Protein 7DMB (pdb70)

Structure (mmCIF, N/CA/C/O backbone):
data_7DMB
#
_entry.id   7DMB
#
_cell.length_a   41.810
_cell.length_b   60.594
_cell.length_c   71.146
_cell.angle_alpha   87.786
_cell.angle_beta   88.340
_cell.angle_gamma   89.742
#
_symmetry.space_group_name_H-M   'P 1'
#
loop_
_entity.id
_entity.type
_entity.pdbx_description
1 polymer 'Putative methyltransferase'
2 non-polymer S-ADENOSYL-L-HOMOCYSTEINE
3 water water
#
loop_
_atom_site.group_PDB
_atom_site.id
_atom_site.type_symbol
_atom_site.label_atom_id
_atom_site.label_alt_id
_atom_site.label_comp_id
_atom_site.label_asym_id
_atom_site.label_entity_id
_atom_site.label_seq_id
_atom_site.pdbx_PDB_ins_code
_atom_site.Cartn_x
_atom_site.Cartn_y
_atom_site.Cartn_z
_atom_site.occupancy
_atom_site.B_iso_or_equiv
_atom_site.auth_seq_id
_atom_site.auth_comp_id
_atom_site.auth_asym_id
_atom_site.auth_atom_id
_atom_site.pdbx_PDB_model_num
ATOM 1 N N . LEU A 1 26 ? -17.52300 -25.87600 35.69800 1.000 25.45000 6 LEU A N 1
ATOM 2 C CA . LEU A 1 26 ? -17.27400 -27.12200 34.96700 1.000 33.79000 6 LEU A CA 1
ATOM 3 C C . LEU A 1 26 ? -16.95900 -28.34500 35.87100 1.000 30.41000 6 LEU A C 1
ATOM 4 O O . LEU A 1 26 ? -16.48000 -29.38000 35.38500 1.000 22.77000 6 LEU A O 1
ATOM 9 N N . SER A 1 27 ? -17.24600 -28.23700 37.17600 1.000 31.41000 7 SER A N 1
ATOM 10 C CA . SER A 1 27 ? -16.72600 -29.22700 38.12000 1.000 31.48000 7 SER A CA 1
ATOM 11 C C . SER A 1 27 ? -17.45100 -30.57500 38.05600 1.000 28.18000 7 SER A C 1
ATOM 12 O O . SER A 1 27 ? -16.91200 -31.57800 38.54000 1.000 26.29000 7 SER A O 1
ATOM 15 N N . ASN A 1 28 ? -18.62900 -30.65100 37.45200 1.000 26.94000 8 ASN A N 1
ATOM 16 C CA . ASN A 1 28 ? -19.24500 -31.96900 37.34100 1.000 25.97000 8 ASN A CA 1
ATOM 17 C C . ASN A 1 28 ? -18.78900 -32.74600 36.11200 1.000 25.75000 8 ASN A C 1
ATOM 18 O O . ASN A 1 28 ? -19.20000 -33.90000 35.94500 1.000 25.09000 8 ASN A O 1
ATOM 23 N N . TRP A 1 29 ? -17.93800 -32.17100 35.26500 1.000 21.66000 9 TRP A N 1
ATOM 24 C CA . TRP A 1 29 ? -17.57400 -32.78700 33.99400 1.000 18.95000 9 TRP A CA 1
ATOM 25 C C . TRP A 1 29 ? -16.07500 -32.98900 33.89000 1.000 19.43000 9 TRP A C 1
ATOM 26 O O . TRP A 1 29 ? -15.46400 -32.78400 32.83300 1.000 13.11000 9 TRP A O 1
ATOM 37 N N . GLN A 1 30 ? -15.46300 -33.41400 34.98900 1.000 19.42000 10 GLN A N 1
ATOM 38 C CA . GLN A 1 30 ? -14.01400 -33.47600 35.07000 1.000 19.59000 10 GLN A CA 1
ATOM 39 C C . GLN A 1 30 ? -13.45000 -34.88500 34.88700 1.000 18.52000 10 GLN A C 1
ATOM 40 O O . GLN A 1 30 ? -12.24000 -35.06500 35.02800 1.000 19.98000 10 GLN A O 1
ATOM 46 N N . THR A 1 31 ? -14.28300 -35.88700 34.58500 1.000 18.19000 11 THR A N 1
ATOM 47 C CA . THR A 1 31 ? -13.78700 -37.24800 34.39500 1.000 20.22000 11 THR A CA 1
ATOM 48 C C . THR A 1 31 ? -14.47800 -37.92700 33.21600 1.000 19.65000 11 THR A C 1
ATOM 49 O O . THR A 1 31 ? -15.62300 -37.61500 32.87500 1.000 17.60000 11 THR A O 1
ATOM 53 N N . VAL A 1 32 ? -13.77500 -38.88700 32.61500 1.000 19.46000 12 VAL A N 1
ATOM 54 C CA . VAL A 1 32 ? -14.29000 -39.68600 31.50500 1.000 15.35000 12 VAL A CA 1
ATOM 55 C C . VAL A 1 32 ? -14.39300 -41.13100 31.96900 1.000 17.85000 12 VAL A C 1
ATOM 56 O O . VAL A 1 32 ? -13.40300 -41.70200 32.44100 1.000 18.95000 12 VAL A O 1
ATOM 60 N N . ASP A 1 33 ? -15.58200 -41.72600 31.82600 1.000 15.61000 13 ASP A N 1
ATOM 61 C CA . ASP A 1 33 ? -15.80700 -43.14300 32.14800 1.000 21.64000 13 ASP A CA 1
ATOM 62 C C . ASP A 1 33 ? -16.55700 -43.80100 30.98800 1.000 16.65000 13 ASP A C 1
ATOM 63 O O . ASP A 1 33 ? -17.79200 -43.77200 30.93000 1.000 20.45000 13 ASP A O 1
ATOM 68 N N . LEU A 1 34 ? -15.80100 -44.39900 30.06400 1.000 17.42000 14 LEU A N 1
ATOM 69 C CA . LEU A 1 34 ? -16.39100 -44.89000 28.82100 1.000 17.04000 14 LEU A CA 1
ATOM 70 C C . LEU A 1 34 ? -17.37800 -46.03100 29.05100 1.000 18.36000 14 LEU A C 1
ATOM 71 O O . LEU A 1 34 ? -18.37000 -46.13900 28.32000 1.000 17.32000 14 LEU A O 1
ATOM 76 N N . GLN A 1 35 ? -17.12900 -46.88600 30.04600 1.000 22.04000 15 GLN A N 1
ATOM 77 C CA . GLN A 1 35 ? -18.04400 -47.98000 30.40300 1.000 23.79000 15 GLN A CA 1
ATOM 78 C C . GLN A 1 35 ? -18.34300 -48.90300 29.21300 1.000 20.39000 15 GLN A C 1
ATOM 79 O O . GLN A 1 35 ? -19.47800 -49.33300 29.00700 1.000 18.76000 15 GLN A O 1
ATOM 85 N N . TRP A 1 36 ? -17.31800 -49.20200 28.41500 1.000 22.79000 16 TRP A N 1
ATOM 86 C CA . TRP A 1 36 ? -17.45000 -50.12300 27.28500 1.000 22.92000 16 TRP A CA 1
ATOM 87 C C . TRP A 1 36 ? -16.96700 -51.53400 27.60200 1.000 24.54000 16 TRP A C 1
ATOM 88 O O . TRP A 1 36 ? -17.26600 -52.46800 26.85000 1.000 20.39000 16 TRP A O 1
ATOM 99 N N . THR A 1 37 ? -16.20400 -51.69400 28.66900 1.000 28.68000 17 THR A N 1
ATOM 100 C CA . THR A 1 37 ? -15.69500 -52.96800 29.14500 1.000 30.90000 17 THR A CA 1
ATOM 101 C C . THR A 1 37 ? -15.83500 -52.95200 30.65600 1.000 36.76000 17 THR A C 1
ATOM 102 O O . THR A 1 37 ? -15.99600 -51.88200 31.25400 1.000 34.14000 17 THR A O 1
ATOM 106 N N . PRO A 1 38 ? -15.78600 -54.11500 31.30800 1.000 39.22000 18 PRO A N 1
ATOM 107 C CA . PRO A 1 38 ? -15.74000 -54.10300 32.77700 1.000 39.23000 18 PRO A CA 1
ATOM 108 C C . PRO A 1 38 ? -14.50000 -53.40400 33.31500 1.000 40.72000 18 PRO A C 1
ATOM 109 O O . PRO A 1 38 ? -14.48900 -53.00900 34.48800 1.000 38.38000 18 PRO A O 1
ATOM 113 N N . ASP A 1 39 ? -13.47400 -53.20900 32.47300 1.000 41.49000 19 ASP A N 1
ATOM 114 C CA . ASP A 1 39 ? -12.22200 -52.53900 32.82100 1.000 47.97000 19 ASP A CA 1
ATOM 115 C C . ASP A 1 39 ? -12.40400 -51.10800 33.32200 1.000 47.30000 19 ASP A C 1
ATOM 116 O O . ASP A 1 39 ? -11.43300 -50.52400 33.82200 1.000 50.10000 19 ASP A O 1
ATOM 121 N N . SER A 1 40 ? -13.59300 -50.52100 33.19100 1.000 44.74000 20 SER A N 1
ATOM 122 C CA . SER A 1 40 ? -13.69800 -49.06500 33.12700 1.000 39.44000 20 SER A CA 1
ATOM 123 C C . SER A 1 40 ? -13.47800 -48.41600 34.48800 1.000 38.64000 20 SER A C 1
ATOM 124 O O . SER A 1 40 ? -14.20300 -48.69300 35.45200 1.000 41.52000 20 SER A O 1
ATOM 127 N N . THR A 1 41 ? -12.50100 -47.51500 34.53800 1.000 39.86000 21 THR A N 1
ATOM 128 C CA . THR A 1 41 ? -12.25700 -46.62300 35.65400 1.000 38.54000 21 THR A CA 1
ATOM 129 C C . THR A 1 41 ? -12.31500 -45.18200 35.15600 1.000 35.26000 21 THR A C 1
ATOM 130 O O . THR A 1 41 ? -11.74200 -44.87300 34.09900 1.000 32.87000 21 THR A O 1
ATOM 134 N N . PRO A 1 42 ? -12.99600 -44.28000 35.86000 1.000 27.18000 22 PRO A N 1
ATOM 135 C CA . PRO A 1 42 ? -13.01300 -42.87900 35.42400 1.000 28.33000 22 PRO A CA 1
ATOM 136 C C . PRO A 1 42 ? -11.60900 -42.29800 35.36700 1.000 31.20000 22 PRO A C 1
ATOM 137 O O . PRO A 1 42 ? -10.77700 -42.53500 36.24600 1.000 32.82000 22 PRO A O 1
ATOM 141 N N . THR A 1 43 ? -11.34700 -41.54900 34.30000 1.000 25.44000 23 THR A N 1
ATOM 142 C CA . THR A 1 43 ? -10.07400 -40.89800 34.08500 1.000 25.85000 23 THR A CA 1
ATOM 143 C C . THR A 1 43 ? -10.28500 -39.39000 34.13100 1.000 22.25000 23 THR A C 1
ATOM 144 O O . THR A 1 43 ? -11.27000 -38.89700 33.56700 1.000 22.63000 23 THR A O 1
ATOM 148 N N . PRO A 1 44 ? -9.42900 -38.63300 34.81600 1.000 22.90000 24 PRO A N 1
ATOM 149 C CA . PRO A 1 44 ? -9.58100 -37.16800 34.81700 1.000 21.23000 24 PRO A CA 1
ATOM 150 C C . PRO A 1 44 ? -9.52900 -36.60700 33.40300 1.000 23.35000 24 PRO A C 1
ATOM 151 O O . PRO A 1 44 ? -8.65800 -36.96000 32.60400 1.000 19.90000 24 PRO A O 1
ATOM 155 N N . VAL A 1 45 ? -10.47900 -35.72600 33.09200 1.000 20.51000 25 VAL A N 1
ATOM 156 C CA . VAL A 1 45 ? -10.54500 -35.18300 31.74100 1.000 19.28000 25 VAL A CA 1
ATOM 157 C C . VAL A 1 45 ? -9.25200 -34.46400 31.38000 1.000 24.42000 25 VAL A C 1
ATOM 158 O O . VAL A 1 45 ? -8.84800 -34.44400 30.20600 1.000 22.15000 25 VAL A O 1
ATOM 162 N N . SER A 1 46 ? -8.55400 -33.91400 32.38300 1.000 21.89000 26 SER A N 1
ATOM 163 C CA . SER A 1 46 ? -7.32900 -33.16000 32.13400 1.000 23.12000 26 SER A CA 1
ATOM 164 C C . SER A 1 46 ? -6.24400 -34.00600 31.48000 1.000 25.61000 26 SER A C 1
ATOM 165 O O . SER A 1 46 ? -5.33300 -33.45200 30.84900 1.000 22.65000 26 SER A O 1
ATOM 168 N N . GLN A 1 47 ? -6.31500 -35.32600 31.61100 1.000 21.40000 27 GLN A N 1
ATOM 169 C CA . GLN A 1 47 ? -5.38000 -36.19500 30.91500 1.000 23.03000 27 GLN A CA 1
ATOM 170 C C . GLN A 1 47 ? -5.81800 -36.51600 29.49100 1.000 22.88000 27 GLN A C 1
ATOM 171 O O . GLN A 1 47 ? -5.02400 -37.08100 28.73100 1.000 21.78000 27 GLN A O 1
ATOM 177 N N . LEU A 1 48 ? -7.04400 -36.16700 29.11100 1.000 20.84000 28 LEU A N 1
ATOM 178 C CA . LEU A 1 48 ? -7.62300 -36.62500 27.85400 1.000 21.64000 28 LEU A CA 1
ATOM 179 C C . LEU A 1 48 ? -7.97800 -35.50400 26.88900 1.000 20.50000 28 LEU A C 1
ATOM 180 O O . LEU A 1 48 ? -7.82100 -35.68000 25.67800 1.000 18.93000 28 LEU A O 1
ATOM 185 N N . LEU A 1 49 ? -8.49100 -34.37700 27.39200 1.000 16.63000 29 LEU A N 1
ATOM 186 C CA . LEU A 1 49 ? -8.81500 -33.19200 26.59900 1.000 18.75000 29 LEU A CA 1
ATOM 187 C C . LEU A 1 49 ? -8.22400 -31.99600 27.34000 1.000 15.03000 29 LEU A C 1
ATOM 188 O O . LEU A 1 49 ? -8.69000 -31.66000 28.43200 1.000 15.26000 29 LEU A O 1
ATOM 193 N N . HIS A 1 50 ? -7.18500 -31.37600 26.78900 1.000 14.66000 30 HIS A N 1
ATOM 194 C CA . HIS A 1 50 ? -6.55500 -30.24900 27.46600 1.000 19.72000 30 HIS A CA 1
ATOM 195 C C . HIS A 1 50 ? -5.95200 -29.31700 26.42700 1.000 17.36000 30 HIS A C 1
ATOM 196 O O . HIS A 1 50 ? -5.84200 -29.67200 25.24500 1.000 15.59000 30 HIS A O 1
ATOM 203 N N . PRO A 1 51 ? -5.56200 -28.10500 26.83000 1.000 19.16000 31 PRO A N 1
ATOM 204 C CA . PRO A 1 51 ? -4.85300 -27.22200 25.89400 1.000 18.48000 31 PRO A CA 1
ATOM 205 C C . PRO A 1 51 ? -3.49500 -27.79700 25.52100 1.000 16.55000 31 PRO A C 1
ATOM 206 O O . PRO A 1 51 ? -2.84800 -28.49100 26.31100 1.000 19.89000 31 PRO A O 1
ATOM 210 N N . THR A 1 52 ? -3.06700 -27.51300 24.29000 1.000 13.48000 32 THR A N 1
ATOM 211 C CA . THR A 1 52 ? -1.73300 -27.91700 23.87600 1.000 16.28000 32 THR A CA 1
ATOM 212 C C . THR A 1 52 ? -0.65300 -26.94900 24.34900 1.000 21.00000 32 THR A C 1
ATOM 213 O O . THR A 1 52 ? 0.50900 -27.35200 24.46700 1.000 18.72000 32 THR A O 1
ATOM 217 N N . ARG A 1 53 ? -1.00700 -25.70000 24.65200 1.000 20.54000 33 ARG A N 1
ATOM 218 C CA . ARG A 1 53 ? -0.01400 -24.68600 24.99500 1.000 20.17000 33 ARG A CA 1
ATOM 219 C C . ARG A 1 53 ? -0.72500 -23.46800 25.57700 1.000 24.31000 33 ARG A C 1
ATOM 220 O O . ARG A 1 53 ? -1.95500 -23.34000 25.50100 1.000 21.71000 33 ARG A O 1
ATOM 228 N N . GLU A 1 54 ? 0.07100 -22.58600 26.18900 1.000 24.98000 34 GLU A N 1
ATOM 229 C CA . GLU A 1 54 ? -0.40000 -21.25200 26.54200 1.000 25.85000 34 GLU A CA 1
ATOM 230 C C . GLU A 1 54 ? -0.56000 -20.44700 25.26300 1.000 21.85000 34 GLU A C 1
ATOM 231 O O . GLU A 1 54 ? 0.30800 -20.47600 24.39200 1.000 25.05000 34 GLU A O 1
ATOM 237 N N . SER A 1 55 ? -1.67600 -19.74700 25.12500 1.000 19.86000 35 SER A N 1
ATOM 238 C CA . SER A 1 55 ? -2.00100 -19.16100 23.83200 1.000 20.44000 35 SER A CA 1
ATOM 239 C C . SER A 1 55 ? -2.38500 -17.68800 23.90800 1.000 18.87000 35 SER A C 1
ATOM 240 O O . SER A 1 55 ? -2.86600 -17.14100 22.91200 1.000 18.77000 35 SER A O 1
ATOM 243 N N . GLN A 1 56 ? -2.17500 -17.03400 25.05100 1.000 18.72000 36 GLN A N 1
ATOM 244 C CA . GLN A 1 56 ? -2.59000 -15.64500 25.20200 1.000 26.29000 36 GLN A CA 1
ATOM 245 C C . GLN A 1 56 ? -1.86400 -14.71300 24.23600 1.000 19.58000 36 GLN A C 1
ATOM 246 O O . GLN A 1 56 ? -2.45600 -13.73900 23.76600 1.000 17.27000 36 GLN A O 1
ATOM 252 N N . SER A 1 57 ? -0.59900 -14.99100 23.92100 1.000 19.01000 37 SER A N 1
ATOM 253 C CA . SER A 1 57 ? 0.13200 -14.13400 22.99300 1.000 22.74000 37 SER A CA 1
ATOM 254 C C . SER A 1 57 ? -0.48300 -14.17200 21.59900 1.000 21.26000 37 SER A C 1
ATOM 255 O O . SER A 1 57 ? -0.76700 -13.12300 21.00900 1.000 15.29000 37 SER A O 1
ATOM 258 N N . GLU A 1 58 ? -0.67400 -15.37200 21.04000 1.000 17.67000 38 GLU A N 1
ATOM 259 C CA . GLU A 1 58 ? -1.21200 -15.44500 19.68400 1.000 18.15000 38 GLU A CA 1
ATOM 260 C C . GLU A 1 58 ? -2.65300 -14.95100 19.62800 1.000 16.17000 38 GLU A C 1
ATOM 261 O O . GLU A 1 58 ? -3.05400 -14.35500 18.62300 1.000 15.86000 38 GLU A O 1
ATOM 267 N N . GLN A 1 59 ? -3.43000 -15.17500 20.70000 1.000 14.31000 39 GLN A N 1
ATOM 268 C CA . GLN A 1 59 ? -4.80800 -14.68000 20.77700 1.000 18.23000 39 GLN A CA 1
ATOM 269 C C . GLN A 1 59 ? -4.86300 -13.15800 20.78700 1.000 13.31000 39 GLN A C 1
ATOM 270 O O . GLN A 1 59 ? -5.79300 -12.56100 20.23100 1.000 15.61000 39 GLN A O 1
ATOM 276 N N . GLU A 1 60 ? -3.91800 -12.51700 21.46900 1.000 16.31000 40 GLU A N 1
ATOM 277 C CA . GLU A 1 60 ? -3.84200 -11.05700 21.46200 1.000 16.08000 40 GLU A CA 1
ATOM 278 C C . GLU A 1 60 ? -3.27300 -10.52800 20.15700 1.000 14.69000 40 GLU A C 1
ATOM 279 O O . GLU A 1 60 ? -3.63100 -9.42300 19.73400 1.000 12.81000 40 GLU A O 1
ATOM 285 N N . MET A 1 61 ? -2.38700 -11.29200 19.51000 1.000 13.58000 41 MET A N 1
ATOM 286 C CA . MET A 1 61 ? -1.96600 -10.93100 18.16100 1.000 14.42000 41 MET A CA 1
ATOM 287 C C . MET A 1 61 ? -3.15200 -10.96700 17.20400 1.000 17.47000 41 MET A C 1
ATOM 288 O O . MET A 1 61 ? -3.32000 -10.06400 16.37500 1.000 15.82000 41 MET A O 1
ATOM 293 N N . ILE A 1 62 ? -3.98700 -12.01100 17.32100 1.000 18.46000 42 ILE A N 1
ATOM 294 C CA . ILE A 1 62 ? -5.18200 -12.15100 16.48900 1.000 12.79000 42 ILE A CA 1
ATOM 295 C C . ILE A 1 62 ? -6.14600 -11.00300 16.75500 1.000 12.77000 42 ILE A C 1
ATOM 296 O O . ILE A 1 62 ? -6.63300 -10.34200 15.83100 1.000 10.40000 42 ILE A O 1
ATOM 301 N N . ALA A 1 63 ? -6.45500 -10.76900 18.02800 1.000 12.86000 43 ALA A N 1
ATOM 302 C CA . ALA A 1 63 ? -7.40900 -9.72900 18.36400 1.000 12.90000 43 ALA A CA 1
ATOM 303 C C . ALA A 1 63 ? -6.93900 -8.39000 17.82200 1.000 14.84000 43 ALA A C 1
ATOM 304 O O . ALA A 1 63 ? -7.70900 -7.65200 17.19400 1.000 12.93000 43 ALA A O 1
ATOM 306 N N . ARG A 1 64 ? -5.65500 -8.08100 18.04300 1.000 13.70000 44 ARG A N 1
ATOM 307 C CA . ARG A 1 64 ? -5.05200 -6.85800 17.53200 1.000 16.43000 44 ARG A CA 1
ATOM 308 C C . ARG A 1 64 ? -5.27400 -6.71500 16.03500 1.000 14.97000 44 ARG A C 1
ATOM 309 O O . ARG A 1 64 ? -5.60700 -5.62400 15.54700 1.000 10.80000 44 ARG A O 1
ATOM 317 N N . MET A 1 65 ? -5.12500 -7.81800 15.29800 1.000 10.81000 45 MET A N 1
ATOM 318 C CA . MET A 1 65 ? -5.20900 -7.75700 13.84600 1.000 14.17000 45 MET A CA 1
ATOM 319 C C . MET A 1 65 ? -6.63600 -7.52600 13.37900 1.000 15.74000 45 MET A C 1
ATOM 320 O O . MET A 1 65 ? -6.88100 -6.66500 12.52400 1.000 11.40000 45 MET A O 1
ATOM 325 N N . TRP A 1 66 ? -7.59300 -8.32000 13.88900 1.000 15.81000 46 TRP A N 1
ATOM 326 C CA . TRP A 1 66 ? -8.95400 -8.14000 13.39800 1.000 12.97000 46 TRP A CA 1
ATOM 327 C C . TRP A 1 66 ? -9.53100 -6.82000 13.87700 1.000 10.95000 46 TRP A C 1
ATOM 328 O O . TRP A 1 66 ? -10.37600 -6.24800 13.19000 1.000 11.15000 46 TRP A O 1
ATOM 339 N N . VAL A 1 67 ? -9.06300 -6.29500 15.01400 1.000 13.44000 47 VAL A N 1
ATOM 340 C CA . VAL A 1 67 ? -9.49300 -4.95700 15.42500 1.000 9.13000 47 VAL A CA 1
ATOM 341 C C . VAL A 1 67 ? -8.97200 -3.90300 14.44500 1.000 12.35000 47 VAL A C 1
ATOM 342 O O . VAL A 1 67 ? -9.68600 -2.96000 14.08100 1.000 12.56000 47 VAL A O 1
ATOM 346 N N . LEU A 1 68 ? -7.71700 -4.03800 14.01700 1.000 11.62000 48 LEU A N 1
ATOM 347 C CA . LEU A 1 68 ? -7.16100 -3.11100 13.03400 1.000 16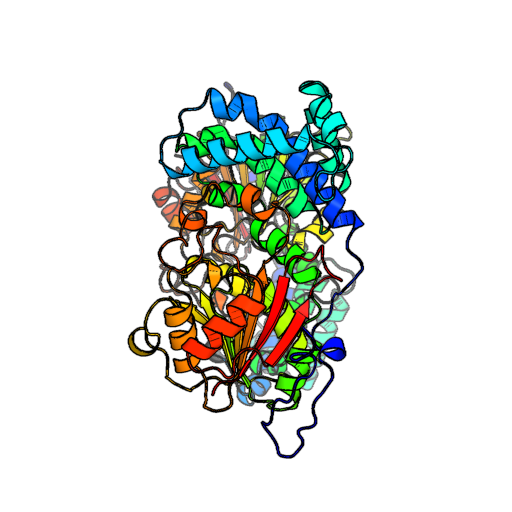.18000 48 LEU A CA 1
ATOM 348 C C . LEU A 1 68 ? -7.93900 -3.15700 11.71900 1.000 13.55000 48 LEU A C 1
ATOM 349 O O . LEU A 1 68 ? -8.32100 -2.11000 11.17600 1.000 10.26000 48 LEU A O 1
ATOM 354 N N . CYS A 1 69 ? -8.15500 -4.36000 11.17000 1.000 8.97000 49 CYS A N 1
ATOM 355 C CA . CYS A 1 69 ? -8.98400 -4.47500 9.96800 1.000 14.92000 49 CYS A CA 1
ATOM 356 C C . CYS A 1 69 ? -10.38000 -3.89400 10.17700 1.000 15.17000 49 CYS A C 1
ATOM 357 O O . CYS A 1 69 ? -10.92200 -3.25300 9.26900 1.000 12.41000 49 CYS A O 1
ATOM 360 N N . ALA A 1 70 ? -11.00000 -4.16500 11.33700 1.000 11.19000 50 ALA A N 1
ATOM 361 C CA . ALA A 1 70 ? -12.36200 -3.69900 11.57300 1.000 12.36000 50 ALA A CA 1
ATOM 362 C C . ALA A 1 70 ? -12.42100 -2.17500 11.58200 1.000 9.62000 50 ALA A C 1
ATOM 363 O O . ALA A 1 70 ? -13.34300 -1.58400 11.01500 1.000 8.25000 50 ALA A O 1
ATOM 365 N N . ILE A 1 71 ? -11.43600 -1.52700 12.21100 1.000 11.11000 51 ILE A N 1
ATOM 366 C CA . ILE A 1 71 ? -11.32300 -0.06600 12.16000 1.000 12.51000 51 ILE A CA 1
ATOM 367 C C . ILE A 1 71 ? -11.17700 0.40200 10.71900 1.000 13.67000 51 ILE A C 1
ATOM 368 O O . ILE A 1 71 ? -11.84800 1.34100 10.27400 1.000 12.57000 51 ILE A O 1
ATOM 373 N N . GLN A 1 72 ? -10.30100 -0.27000 9.96500 1.000 14.20000 52 GLN A N 1
ATOM 374 C CA . GLN A 1 72 ? -10.02800 0.08800 8.58200 1.000 15.93000 52 GLN A CA 1
ATOM 375 C C . GLN A 1 72 ? -11.23000 -0.12700 7.68400 1.000 16.74000 52 GLN A C 1
ATOM 376 O O . GLN A 1 72 ? -11.26600 0.42800 6.58700 1.000 18.83000 52 GLN A O 1
ATOM 382 N N . MET A 1 73 ? -12.20700 -0.93000 8.12000 1.000 17.88000 53 MET A N 1
ATOM 383 C CA . MET A 1 73 ? -13.37900 -1.22600 7.30700 1.000 15.02000 53 MET A CA 1
ATOM 384 C C . MET A 1 73 ? -14.49500 -0.20000 7.43700 1.000 14.43000 53 MET A C 1
ATOM 385 O O . MET A 1 73 ? -15.40800 -0.19600 6.60300 1.000 17.08000 53 MET A O 1
ATOM 390 N N . GLN A 1 74 ? -14.44700 0.65800 8.45200 1.000 13.29000 54 GLN A N 1
ATOM 391 C CA . GLN A 1 74 ? -15.60500 1.48500 8.78700 1.000 21.71000 54 GLN A CA 1
ATOM 392 C C . GLN A 1 74 ? -16.01200 2.37600 7.61900 1.000 16.57000 54 GLN A C 1
ATOM 393 O O . GLN A 1 74 ? -17.16600 2.35400 7.17700 1.000 17.61000 54 GLN A O 1
ATOM 399 N N . GLU A 1 75 ? -15.07500 3.17000 7.10000 1.000 17.52000 55 GLU A N 1
ATOM 400 C CA . GLU A 1 75 ? -15.43900 4.09300 6.03100 1.000 19.77000 55 GLU A CA 1
ATOM 401 C C . GLU A 1 75 ? -15.79500 3.33700 4.76000 1.000 23.78000 55 GLU A C 1
ATOM 402 O O . GLU A 1 75 ? -16.69900 3.74700 4.02000 1.000 23.07000 55 GLU A O 1
ATOM 408 N N . LYS A 1 76 ? -15.12300 2.21200 4.52100 1.000 18.16000 56 LYS A N 1
ATOM 409 C CA . LYS A 1 76 ? -15.42500 1.38900 3.36000 1.000 23.57000 56 LYS A CA 1
ATOM 410 C C . LYS A 1 76 ? -16.84300 0.82800 3.44600 1.000 22.17000 56 LYS A C 1
ATOM 411 O O . LYS A 1 76 ? -17.61100 0.88600 2.47500 1.000 23.55000 56 LYS A O 1
ATOM 417 N N . LEU A 1 77 ? -17.21500 0.31100 4.61600 1.000 20.64000 57 LEU A N 1
ATOM 418 C CA . LEU A 1 77 ? -18.53400 -0.28700 4.77400 1.000 20.44000 57 LEU A CA 1
ATOM 419 C C . LEU A 1 77 ? -19.63900 0.74400 4.59000 1.000 21.19000 57 LEU A C 1
ATOM 420 O O . LEU A 1 77 ? -20.66000 0.46000 3.95500 1.000 23.88000 57 LEU A O 1
ATOM 425 N N . LYS A 1 78 ? -19.44300 1.95800 5.11500 1.000 22.87000 58 LYS A N 1
ATOM 426 C CA . LYS A 1 78 ? -20.52300 2.94100 5.12000 1.000 23.28000 58 LYS A CA 1
ATOM 427 C C . LYS A 1 78 ? -20.83200 3.45800 3.71700 1.000 23.19000 58 LYS A C 1
ATOM 428 O O . LYS A 1 78 ? -21.99600 3.68300 3.37700 1.000 26.22000 58 LYS A O 1
ATOM 434 N N . SER A 1 79 ? -19.81700 3.63600 2.87900 1.000 27.39000 59 SER A N 1
ATOM 435 C CA . SER A 1 79 ? -20.09000 4.05300 1.51000 1.000 32.54000 59 SER A CA 1
ATOM 436 C C . SER A 1 79 ? -20.50700 2.89800 0.59900 1.000 31.27000 59 SER A C 1
ATOM 437 O O . SER A 1 79 ? -20.87700 3.14500 -0.55700 1.000 31.38000 59 SER A O 1
ATOM 440 N N . ALA A 1 80 ? -20.47600 1.65900 1.08100 1.000 27.22000 60 ALA A N 1
ATOM 441 C CA . ALA A 1 80 ? -20.81500 0.51200 0.25100 1.000 20.87000 60 ALA A CA 1
ATOM 442 C C . ALA A 1 80 ? -22.31700 0.24200 0.26200 1.000 21.43000 60 ALA A C 1
ATOM 443 O O . ALA A 1 80 ? -23.04000 0.57900 1.20800 1.000 21.97000 60 ALA A O 1
ATOM 445 N N . THR A 1 81 ? -22.77700 -0.39600 -0.80700 1.000 15.75000 61 THR A N 1
ATOM 446 C CA . THR A 1 81 ? -24.16100 -0.83400 -0.92700 1.000 17.53000 61 THR A CA 1
ATOM 447 C C . THR A 1 81 ? -24.27400 -2.24500 -0.35900 1.000 19.20000 61 THR A C 1
ATOM 448 O O . THR A 1 81 ? -23.90800 -3.22100 -1.01700 1.000 17.10000 61 THR A O 1
ATOM 452 N N . CYS A 1 82 ? -24.79200 -2.35500 0.86500 1.000 17.01000 62 CYS A N 1
ATOM 453 C CA . CYS A 1 82 ? -25.11000 -3.65700 1.45600 1.000 18.76000 62 CYS A CA 1
ATOM 454 C C . CYS A 1 82 ? -26.31400 -4.25900 0.74500 1.000 21.36000 62 CYS A C 1
ATOM 455 O O . CYS A 1 82 ? -27.44900 -3.80200 0.92700 1.000 24.30000 62 CYS A O 1
ATOM 458 N N . THR A 1 83 ? -26.07000 -5.29700 -0.05400 1.000 24.30000 63 THR A N 1
ATOM 459 C CA . THR A 1 83 ? -27.07000 -5.80600 -0.98200 1.000 21.28000 63 THR A CA 1
ATOM 460 C C . THR A 1 83 ? -27.99700 -6.84700 -0.37900 1.000 21.52000 63 THR A C 1
ATOM 461 O O . THR A 1 83 ? -29.00200 -7.19100 -1.01000 1.000 23.02000 63 THR A O 1
ATOM 465 N N . LYS A 1 84 ? -27.68200 -7.37200 0.79200 1.000 18.92000 64 LYS A N 1
ATOM 466 C CA . LYS A 1 84 ? -28.52200 -8.32900 1.48800 1.000 20.58000 64 LYS A CA 1
ATOM 467 C C . LYS A 1 84 ? -28.78000 -7.81400 2.89000 1.000 24.28000 64 LYS A C 1
ATOM 468 O O . LYS A 1 84 ? -27.98800 -7.03000 3.41900 1.000 21.64000 64 LYS A O 1
ATOM 474 N N . PRO A 1 85 ? -29.88700 -8.22700 3.52000 1.000 24.23000 65 PRO A N 1
ATOM 475 C CA . PRO A 1 85 ? -30.14600 -7.76800 4.89500 1.000 26.41000 65 PRO A CA 1
ATOM 476 C C . PRO A 1 85 ? -29.03800 -8.12700 5.87200 1.000 21.56000 65 PRO A C 1
ATOM 477 O O . PRO A 1 85 ? -28.71600 -7.31100 6.74000 1.000 22.91000 65 PRO A O 1
ATOM 481 N N . HIS A 1 86 ? -28.42500 -9.31200 5.75000 1.000 20.64000 66 HIS A N 1
ATOM 482 C CA . HIS A 1 86 ? -27.40900 -9.70000 6.72600 1.000 21.76000 66 HIS A CA 1
ATOM 483 C C . HIS A 1 86 ? -26.11000 -8.91500 6.56400 1.000 18.76000 66 HIS A C 1
ATOM 484 O O . HIS A 1 86 ? -25.35600 -8.78300 7.53700 1.000 18.08000 66 HIS A O 1
ATOM 491 N N . PHE A 1 87 ? -25.82600 -8.39000 5.37200 1.000 17.75000 67 PHE A N 1
ATOM 492 C CA . PHE A 1 87 ? -24.66400 -7.52000 5.23600 1.000 18.77000 67 PHE A CA 1
ATOM 493 C C . PHE A 1 87 ? -24.87200 -6.24800 6.03700 1.000 16.72000 67 PHE A C 1
ATOM 494 O O . PHE A 1 87 ? -23.92700 -5.72000 6.63600 1.000 14.71000 67 PHE A O 1
ATOM 502 N N . GLU A 1 88 ? -26.11700 -5.75100 6.05100 1.000 20.71000 68 GLU A N 1
ATOM 503 C CA . GLU A 1 88 ? -26.48900 -4.60300 6.87100 1.000 20.95000 68 GLU A CA 1
ATOM 504 C C . GLU A 1 88 ? -26.32400 -4.91100 8.35000 1.000 19.61000 68 GLU A C 1
ATOM 505 O O . GLU A 1 88 ? -25.88100 -4.05700 9.12600 1.000 20.10000 68 GLU A O 1
ATOM 511 N N . LYS A 1 89 ? -26.71000 -6.12000 8.76300 1.000 21.49000 69 LYS A N 1
ATOM 512 C CA . LYS A 1 89 ? -26.52800 -6.52300 10.15300 1.000 22.33000 69 LYS A CA 1
ATOM 513 C C . LYS A 1 89 ? -25.05400 -6.50600 10.53400 1.000 22.97000 69 LYS A C 1
ATOM 514 O O . LYS A 1 89 ? -24.69400 -6.03600 11.62300 1.000 16.87000 69 LYS A O 1
ATOM 520 N N . TYR A 1 90 ? -24.18700 -6.99700 9.63400 1.000 18.17000 70 TYR A N 1
ATOM 521 C CA . TYR A 1 90 ? -22.75100 -7.02300 9.90100 1.000 17.63000 70 TYR A CA 1
ATOM 522 C C . TYR A 1 90 ? -22.17900 -5.61300 9.98700 1.000 17.54000 70 TYR A C 1
ATOM 523 O O . TYR A 1 90 ? -21.41400 -5.30000 10.91000 1.000 17.93000 70 TYR A O 1
ATOM 532 N N . ARG A 1 91 ? -22.52400 -4.75500 9.01800 1.000 17.02000 71 ARG A N 1
ATOM 533 C CA . ARG A 1 91 ? -22.12300 -3.35000 9.07700 1.000 15.11000 71 ARG A CA 1
ATOM 534 C C . ARG A 1 91 ? -22.57300 -2.70400 10.39100 1.000 20.02000 71 ARG A C 1
ATOM 535 O O . ARG A 1 91 ? -21.77600 -2.06400 11.08900 1.000 18.14000 71 ARG A O 1
ATOM 543 N N . ASN A 1 92 ? -23.85000 -2.88000 10.75200 1.000 19.42000 72 ASN A N 1
ATOM 544 C CA . ASN A 1 92 ? -24.35900 -2.31800 12.00200 1.000 19.71000 72 ASN A CA 1
ATOM 545 C C . ASN A 1 92 ? -23.62300 -2.89300 13.20400 1.000 20.04000 72 ASN A C 1
ATOM 546 O O . ASN A 1 92 ? -23.20900 -2.15200 14.10200 1.000 16.42000 72 ASN A O 1
ATOM 551 N N . TRP A 1 93 ? -23.46500 -4.22400 13.24300 1.000 18.35000 73 TRP A N 1
ATOM 552 C CA . TRP A 1 93 ? -22.69700 -4.84900 14.31800 1.000 17.61000 73 TRP A CA 1
ATOM 553 C C . TRP A 1 93 ? -21.27000 -4.31400 14.36500 1.000 16.86000 73 TRP A C 1
ATOM 554 O O . TRP A 1 93 ? -20.75800 -3.98400 15.44100 1.000 18.12000 73 TRP A O 1
ATOM 565 N N . LEU A 1 94 ? -20.60400 -4.22600 13.21300 1.000 17.62000 74 LEU A N 1
ATOM 566 C CA . LEU A 1 94 ? -19.21000 -3.78900 13.22600 1.000 18.94000 74 LEU A CA 1
ATOM 567 C C . LEU A 1 94 ? -19.08000 -2.33900 13.69100 1.000 14.56000 74 LEU A C 1
ATOM 568 O O . LEU A 1 94 ? -18.14600 -2.01500 14.42600 1.000 16.41000 74 LEU A O 1
ATOM 573 N N . ALA A 1 95 ? -20.00700 -1.46000 13.28500 1.000 17.56000 75 ALA A N 1
ATOM 574 C CA . ALA A 1 95 ? -20.00700 -0.08300 13.78500 1.000 19.76000 75 ALA A CA 1
ATOM 575 C C . ALA A 1 95 ? -20.12200 -0.03800 15.30300 1.000 17.45000 75 ALA A C 1
ATOM 576 O O . ALA A 1 95 ? -19.51100 0.81800 15.95000 1.000 18.29000 75 ALA A O 1
ATOM 578 N N . SER A 1 96 ? -20.90900 -0.94300 15.88900 1.000 16.58000 76 SER A N 1
ATOM 579 C CA . SER A 1 96 ? -21.07300 -0.92500 17.33800 1.000 14.88000 76 SER A CA 1
ATOM 580 C C . SER A 1 96 ? -19.82600 -1.45200 18.04200 1.000 17.66000 76 SER A C 1
ATOM 581 O O . SER A 1 96 ? -19.44700 -0.95100 19.10600 1.000 16.34000 76 SER A O 1
ATOM 584 N N . GLU A 1 97 ? -19.14800 -2.44100 17.45000 1.000 19.54000 77 GLU A N 1
ATOM 585 C CA . GLU A 1 97 ? -17.89900 -2.91500 18.04300 1.000 15.53000 77 GLU A CA 1
ATOM 586 C C . GLU A 1 97 ? -16.80000 -1.85900 17.91000 1.000 12.47000 77 GLU A C 1
ATOM 587 O O . GLU A 1 97 ? -16.04200 -1.62400 18.85500 1.000 13.59000 77 GLU A O 1
ATOM 593 N N . TYR A 1 98 ? -16.72700 -1.18200 16.76300 1.000 13.80000 78 TYR A N 1
ATOM 594 C CA . TYR A 1 98 ? -15.79700 -0.06500 16.60400 1.000 18.11000 78 TYR A CA 1
ATOM 595 C C . TYR A 1 98 ? -15.97400 0.99900 17.69200 1.000 18.87000 78 TYR A C 1
ATOM 596 O O . TYR A 1 98 ? -14.99500 1.62400 18.12500 1.000 16.57000 78 TYR A O 1
ATOM 605 N N . GLU A 1 99 ? -17.21200 1.23600 18.13500 1.000 20.17000 79 GLU A N 1
ATOM 606 C CA . GLU A 1 99 ? -17.40900 2.12400 19.27400 1.000 20.90000 79 GLU A CA 1
ATOM 607 C C . GLU A 1 99 ? -16.76400 1.55500 20.53000 1.000 16.73000 79 GLU A C 1
ATOM 608 O O . GLU A 1 99 ? -16.25500 2.31800 21.35300 1.000 16.96000 79 GLU A O 1
ATOM 614 N N . ARG A 1 100 ? -16.71600 0.22200 20.66500 1.000 15.02000 80 ARG A N 1
ATOM 615 C CA . ARG A 1 100 ? -16.09700 -0.38900 21.84000 1.000 17.11000 80 ARG A CA 1
ATOM 616 C C . ARG A 1 100 ? -14.57500 -0.22500 21.85800 1.000 16.92000 80 ARG A C 1
ATOM 617 O O . ARG A 1 100 ? -13.97500 -0.18700 22.94300 1.000 16.79000 80 ARG A O 1
ATOM 625 N N . PHE A 1 101 ? -13.93100 -0.15200 20.68600 1.000 17.14000 81 PHE A N 1
ATOM 626 C CA . PHE A 1 101 ? -12.47900 0.04000 20.63600 1.000 12.12000 81 PHE A CA 1
ATOM 627 C C . PHE A 1 101 ? -12.06400 1.38500 21.22700 1.000 15.45000 81 PHE A C 1
ATOM 628 O O . PHE A 1 101 ? -10.95900 1.51500 21.76100 1.000 18.01000 81 PHE A O 1
ATOM 636 N N . LYS A 1 102 ? -12.90500 2.40100 21.09700 1.000 15.27000 82 LYS A N 1
ATOM 637 C CA . LYS A 1 102 ? -12.61100 3.75100 21.57500 1.000 16.55000 82 LYS A CA 1
ATOM 638 C C . LYS A 1 102 ? -12.86400 3.93100 23.06900 1.000 20.21000 82 LYS A C 1
ATOM 639 O O . LYS A 1 102 ? -12.65800 5.03300 23.59200 1.000 23.16000 82 LYS A O 1
ATOM 645 N N . GLN A 1 103 ? -13.30900 2.88100 23.75800 1.000 20.14000 83 GLN A N 1
ATOM 646 C CA . GLN A 1 103 ? -13.45500 2.77400 25.19600 1.000 21.47000 83 GLN A CA 1
ATOM 647 C C . GLN A 1 103 ? -12.30600 1.95100 25.78200 1.000 19.70000 83 GLN A C 1
ATOM 648 O O . GLN A 1 103 ? -11.74500 1.08500 25.10000 1.000 20.83000 83 GLN A O 1
ATOM 654 N N . PRO A 1 104 ? -11.92400 2.20400 27.03300 1.000 23.04000 84 PRO A N 1
ATOM 655 C CA . PRO A 1 104 ? -10.82600 1.44300 27.64500 1.000 20.91000 84 PRO A CA 1
ATOM 656 C C . PRO A 1 104 ? -11.17800 -0.02200 27.86200 1.000 17.91000 84 PRO A C 1
ATOM 657 O O . PRO A 1 104 ? -12.33900 -0.42900 27.83300 1.000 21.39000 84 PRO A O 1
ATOM 661 N N . GLY A 1 105 ? -10.13900 -0.82000 28.07700 1.000 19.06000 85 GLY A N 1
ATOM 662 C CA . GLY A 1 105 ? -10.32200 -2.22800 28.41100 1.000 25.46000 85 GLY A CA 1
ATOM 663 C C . GLY A 1 105 ? -11.01900 -3.08600 27.37400 1.000 22.49000 85 GLY A C 1
ATOM 664 O O . GLY A 1 105 ? -11.79500 -3.97800 27.73800 1.000 19.54000 85 GLY A O 1
ATOM 665 N N . TYR A 1 106 ? -10.76300 -2.85100 26.08700 1.000 20.80000 86 TYR A N 1
ATOM 666 C CA . TYR A 1 106 ? -11.29700 -3.77100 25.09000 1.000 18.20000 86 TYR A CA 1
ATOM 667 C C . TYR A 1 106 ? -10.65000 -5.13900 25.28400 1.000 15.99000 86 TYR A C 1
ATOM 668 O O . TYR A 1 106 ? -9.42800 -5.21700 25.48500 1.000 15.62000 86 TYR A O 1
ATOM 677 N N . PRO A 1 107 ? -11.42300 -6.22600 25.27300 1.000 17.70000 87 PRO A N 1
ATOM 678 C CA . PRO A 1 107 ? -10.85900 -7.53400 25.63200 1.000 16.41000 87 PRO A CA 1
ATOM 679 C C . PRO A 1 107 ? -9.69800 -7.90900 24.72900 1.000 15.83000 87 PRO A C 1
ATOM 680 O O . PRO A 1 107 ? -9.81200 -7.88600 23.50000 1.000 14.48000 87 PRO A O 1
ATOM 684 N N . GLN A 1 108 ? -8.56100 -8.21100 25.36200 1.000 13.88000 88 GLN A N 1
ATOM 685 C CA . GLN A 1 108 ? -7.34500 -8.66400 24.69600 1.000 15.24000 88 GLN A CA 1
ATOM 686 C C . GLN A 1 108 ? -6.72600 -7.58700 23.81000 1.000 16.90000 88 GLN A C 1
ATOM 687 O O . GLN A 1 108 ? -5.71400 -7.84900 23.15400 1.000 14.89000 88 GLN A O 1
ATOM 693 N N . VAL A 1 109 ? -7.30500 -6.38500 23.76300 1.000 16.17000 89 VAL A N 1
ATOM 694 C CA . VAL A 1 109 ? -6.66700 -5.27700 23.04700 1.000 15.59000 89 VAL A CA 1
ATOM 695 C C . VAL A 1 109 ? -6.75200 -4.00400 23.88500 1.000 15.10000 89 VAL A C 1
ATOM 696 O O . VAL A 1 109 ? -7.47800 -3.07300 23.50500 1.000 13.33000 89 VAL A O 1
ATOM 700 N N . PRO A 1 110 ? -6.03500 -3.91800 25.01300 1.000 13.50000 90 PRO A N 1
ATOM 701 C CA . PRO A 1 110 ? -6.18600 -2.75200 25.90200 1.000 20.25000 90 PRO A CA 1
ATOM 702 C C . PRO A 1 110 ? -5.74300 -1.44600 25.27500 1.000 18.80000 90 PRO A C 1
ATOM 703 O O . PRO A 1 110 ? -6.13100 -0.37800 25.76000 1.000 22.83000 90 PRO A O 1
ATOM 707 N N . ASP A 1 111 ? -4.95200 -1.49700 24.20600 1.000 17.98000 91 ASP A N 1
ATOM 708 C CA . ASP A 1 111 ? -4.55100 -0.31400 23.46000 1.000 16.02000 91 ASP A CA 1
ATOM 709 C C . ASP A 1 111 ? -5.38000 -0.11600 22.19500 1.000 14.99000 91 ASP A C 1
ATOM 710 O O . ASP A 1 111 ? -4.90400 0.52500 21.24600 1.000 14.44000 91 ASP A O 1
ATOM 715 N N . SER A 1 112 ? -6.61300 -0.65100 22.16600 1.000 15.12000 92 SER A N 1
ATOM 716 C CA . SER A 1 112 ? -7.48700 -0.46800 21.00100 1.000 13.38000 92 SER A CA 1
ATOM 717 C C . SER A 1 112 ? -7.65700 1.00900 20.64900 1.000 12.96000 92 SER A C 1
ATOM 718 O O . SER A 1 112 ? -7.70900 1.36500 19.46600 1.000 10.25000 92 SER A O 1
ATOM 721 N N . GLY A 1 113 ? -7.72800 1.88200 21.66100 1.000 12.93000 93 GLY A N 1
ATOM 722 C CA . GLY A 1 113 ? -7.80000 3.31600 21.39600 1.000 12.79000 93 GLY A CA 1
ATOM 723 C C . GLY A 1 113 ? -6.62200 3.83500 20.58500 1.000 14.83000 93 GLY A C 1
ATOM 724 O O . GLY A 1 113 ? -6.80200 4.61100 19.64500 1.000 14.16000 93 GLY A O 1
ATOM 725 N N . ASP A 1 114 ? -5.40100 3.39500 20.91500 1.000 14.47000 94 ASP A N 1
ATOM 726 C CA . ASP A 1 114 ? -4.24600 3.78400 20.10100 1.000 14.96000 94 ASP A CA 1
ATOM 727 C C . ASP A 1 114 ? -4.36700 3.30100 18.65700 1.000 15.12000 94 ASP A C 1
ATOM 728 O O . ASP A 1 114 ? -3.83500 3.94900 17.74800 1.000 16.08000 94 ASP A O 1
ATOM 733 N N . LEU A 1 115 ? -5.04800 2.17100 18.41600 1.000 14.47000 95 LEU A N 1
ATOM 734 C CA . LEU A 1 115 ? -5.19000 1.70900 17.03600 1.000 13.13000 95 LEU A CA 1
ATOM 735 C C . LEU A 1 115 ? -6.14700 2.60800 16.26100 1.000 14.57000 95 LEU A C 1
ATOM 736 O O . LEU A 1 115 ? -5.93800 2.86700 15.06600 1.000 13.67000 95 LEU A O 1
ATOM 741 N N . VAL A 1 116 ? -7.20700 3.08400 16.92400 1.000 10.51000 96 VAL A N 1
ATOM 742 C CA . VAL A 1 116 ? -8.11600 4.04500 16.30300 1.000 15.57000 96 VAL A CA 1
ATOM 743 C C . VAL A 1 116 ? -7.37800 5.34900 16.02900 1.000 18.32000 96 VAL A C 1
ATOM 744 O O . VAL A 1 116 ? -7.62700 6.01700 15.01500 1.000 20.32000 96 VAL A O 1
ATOM 748 N N . ALA A 1 117 ? -6.41700 5.69800 16.89400 1.000 15.96000 97 ALA A N 1
ATOM 749 C CA . ALA A 1 117 ? -5.69200 6.95500 16.76800 1.000 17.21000 97 ALA A CA 1
ATOM 750 C C . ALA A 1 117 ? -4.64400 6.93600 15.65400 1.000 20.16000 97 ALA A C 1
ATOM 751 O O . ALA A 1 117 ? -4.16600 8.00300 15.26600 1.000 21.81000 97 ALA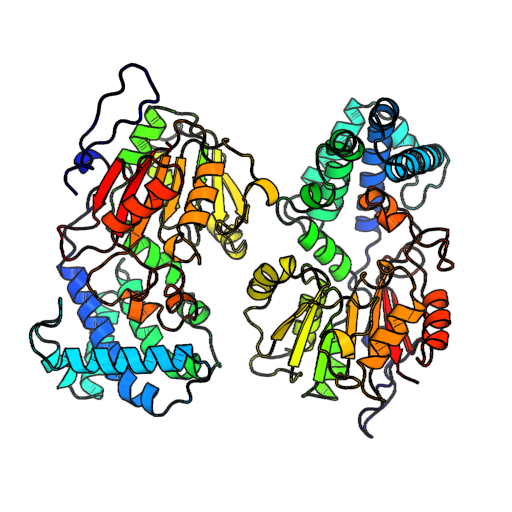 A O 1
ATOM 753 N N . LEU A 1 118 ? -4.24600 5.76600 15.15100 1.000 20.72000 98 LEU A N 1
ATOM 754 C CA . LEU A 1 118 ? -3.34900 5.73900 13.99900 1.000 20.23000 98 LEU A CA 1
ATOM 755 C C . LEU A 1 118 ? -4.04500 6.34700 12.78000 1.000 21.75000 98 LEU A C 1
ATOM 756 O O . LEU A 1 118 ? -5.27000 6.29900 12.65500 1.000 22.13000 98 LEU A O 1
ATOM 761 N N . SER A 1 119 ? -3.25700 6.93700 11.88100 1.000 21.98000 99 SER A N 1
ATOM 762 C CA . SER A 1 119 ? -3.77000 7.32600 10.57500 1.000 15.02000 99 SER A CA 1
ATOM 763 C C . SER A 1 119 ? -4.14600 6.08300 9.75800 1.000 19.79000 99 SER A C 1
ATOM 764 O O . SER A 1 119 ? -3.67500 4.96400 10.01500 1.000 14.40000 99 SER A O 1
ATOM 767 N N . ASP A 1 120 ? -5.02400 6.28600 8.76200 1.000 15.85000 100 ASP A N 1
ATOM 768 C CA . ASP A 1 120 ? -5.34900 5.20300 7.83400 1.000 17.58000 100 ASP A CA 1
ATOM 769 C C . ASP A 1 120 ? -4.08300 4.56100 7.27400 1.000 16.15000 100 ASP A C 1
ATOM 770 O O . ASP A 1 120 ? -3.97900 3.32900 7.21000 1.000 14.78000 100 ASP A O 1
ATOM 775 N N . GLY A 1 121 ? -3.10400 5.38300 6.87900 1.000 12.97000 101 GLY A N 1
ATOM 776 C CA . GLY A 1 121 ? -1.88600 4.84500 6.29400 1.000 14.00000 101 GLY A CA 1
ATOM 777 C C . GLY A 1 121 ? -1.02700 4.10500 7.30300 1.000 17.14000 101 GLY A C 1
ATOM 778 O O . GLY A 1 121 ? -0.45400 3.05500 6.99600 1.000 14.00000 101 GLY A O 1
ATOM 779 N N . GLU A 1 122 ? -0.93300 4.63500 8.52400 1.000 15.10000 102 GLU A N 1
ATOM 780 C CA . GLU A 1 122 ? -0.18600 3.94400 9.56200 1.000 16.19000 102 GLU A CA 1
ATOM 781 C C . GLU A 1 122 ? -0.85900 2.63900 9.97200 1.000 16.77000 102 GLU A C 1
ATOM 782 O O . GLU A 1 122 ? -0.16500 1.67200 10.31600 1.000 15.83000 102 GLU A O 1
ATOM 788 N N . ARG A 1 123 ? -2.19800 2.58600 9.94400 1.000 14.60000 103 ARG A N 1
ATOM 789 C CA . ARG A 1 123 ? -2.90300 1.34300 10.25300 1.000 15.04000 103 ARG A CA 1
ATOM 790 C C . ARG A 1 123 ? -2.62800 0.28100 9.19100 1.000 14.66000 103 ARG A C 1
ATOM 791 O O . ARG A 1 123 ? -2.39100 -0.89400 9.50800 1.000 12.47000 103 ARG A O 1
ATOM 799 N N . LEU A 1 124 ? -2.66700 0.67800 7.92000 1.000 13.46000 104 LEU A N 1
ATOM 800 C CA . LEU A 1 124 ? -2.27800 -0.24000 6.85900 1.000 18.37000 104 LEU A CA 1
ATOM 801 C C . LEU A 1 124 ? -0.85700 -0.75600 7.07600 1.000 19.23000 104 LEU A C 1
ATOM 802 O O . LEU A 1 124 ? -0.57400 -1.94100 6.84600 1.000 15.58000 104 LEU A O 1
ATOM 807 N N . LYS A 1 125 ? 0.04500 0.11600 7.54500 1.000 14.63000 105 LYS A N 1
ATOM 808 C CA . LYS A 1 125 ? 1.42400 -0.30500 7.79700 1.000 19.47000 105 LYS A CA 1
ATOM 809 C C . LYS A 1 125 ? 1.49400 -1.33600 8.91600 1.000 16.45000 105 LYS A C 1
ATOM 810 O O . LYS A 1 125 ? 2.23100 -2.32500 8.82000 1.000 17.71000 105 LYS A O 1
ATOM 816 N N . ALA A 1 126 ? 0.73400 -1.11600 9.98800 1.000 15.65000 106 ALA A N 1
ATOM 817 C CA . ALA A 1 126 ? 0.67200 -2.08700 11.07500 1.000 17.14000 106 ALA A CA 1
ATOM 818 C C . ALA A 1 126 ? 0.06500 -3.41200 10.61400 1.000 18.10000 106 ALA A C 1
ATOM 819 O O . ALA A 1 126 ? 0.58100 -4.48200 10.94600 1.000 14.46000 106 ALA A O 1
ATOM 821 N N . MET A 1 127 ? -1.02700 -3.36300 9.84000 1.000 16.48000 107 MET A N 1
ATOM 822 C CA . MET A 1 127 ? -1.62000 -4.59800 9.34400 1.000 16.61000 107 MET A CA 1
ATOM 823 C C . MET A 1 127 ? -0.62300 -5.38900 8.50000 1.000 18.02000 107 MET A C 1
ATOM 824 O O . MET A 1 127 ? -0.50600 -6.61200 8.64200 1.000 18.95000 107 MET A O 1
ATOM 829 N N . ASN A 1 128 ? 0.15300 -4.70600 7.65800 1.000 19.00000 108 ASN A N 1
ATOM 830 C CA . ASN A 1 128 ? 1.07000 -5.44200 6.79300 1.000 21.65000 108 ASN A CA 1
ATOM 831 C C . ASN A 1 128 ? 2.28200 -5.96500 7.55200 1.000 22.08000 108 ASN A C 1
ATOM 832 O O . ASN A 1 128 ? 2.82700 -7.02000 7.18900 1.000 22.06000 108 ASN A O 1
ATOM 837 N N . GLU A 1 129 ? 2.69900 -5.25800 8.60400 1.000 16.68000 109 GLU A N 1
ATOM 838 C CA . GLU A 1 129 ? 3.72300 -5.77600 9.50200 1.000 23.04000 109 GLU A CA 1
ATOM 839 C C . GLU A 1 129 ? 3.26100 -7.04900 10.20900 1.000 20.15000 109 GLU A C 1
ATOM 840 O O . GLU A 1 129 ? 4.07800 -7.93400 10.49000 1.000 16.59000 109 GLU A O 1
ATOM 846 N N . MET A 1 130 ? 1.97000 -7.15300 10.53300 1.000 18.73000 110 MET A N 1
ATOM 847 C CA . MET A 1 130 ? 1.49800 -8.34500 11.22800 1.000 17.74000 110 MET A CA 1
ATOM 848 C C . MET A 1 130 ? 1.42700 -9.54100 10.27900 1.000 18.51000 110 MET A C 1
ATOM 849 O O . MET A 1 130 ? 1.80900 -10.66000 10.65000 1.000 17.16000 110 MET A O 1
ATOM 854 N N . ARG A 1 131 ? 0.98700 -9.31200 9.03900 1.000 14.50000 111 ARG A N 1
ATOM 855 C CA . ARG A 1 131 ? 1.03500 -10.35700 8.02200 1.000 16.27000 111 ARG A CA 1
ATOM 856 C C . ARG A 1 131 ? 2.46000 -10.83400 7.79400 1.000 22.88000 111 ARG A C 1
ATOM 857 O O . ARG A 1 131 ? 2.73100 -12.04200 7.78700 1.000 19.54000 111 ARG A O 1
ATOM 865 N N . GLU A 1 132 ? 3.39000 -9.89100 7.61400 1.000 17.20000 112 GLU A N 1
ATOM 866 C CA . GLU A 1 132 ? 4.77200 -10.25600 7.34500 1.000 19.77000 112 GLU A CA 1
ATOM 867 C C . GLU A 1 132 ? 5.36000 -11.05300 8.50000 1.000 22.40000 112 GLU A C 1
ATOM 868 O O . GLU A 1 132 ? 6.11000 -12.01400 8.28000 1.000 24.45000 112 GLU A O 1
ATOM 874 N N . ARG A 1 133 ? 5.03200 -10.66500 9.73700 1.000 21.23000 113 ARG A N 1
ATOM 875 C CA . ARG A 1 133 ? 5.52100 -11.38300 10.90700 1.000 21.33000 113 ARG A CA 1
ATOM 876 C C . ARG A 1 133 ? 5.13200 -12.87200 10.90600 1.000 28.44000 113 ARG A C 1
ATOM 877 O O . ARG A 1 133 ? 5.92900 -13.72300 11.32000 1.000 25.13000 113 ARG A O 1
ATOM 885 N N . VAL A 1 134 ? 3.91400 -13.20500 10.45700 1.000 22.68000 114 VAL A N 1
ATOM 886 C CA . VAL A 1 134 ? 3.37700 -14.55200 10.61700 1.000 21.60000 114 VAL A CA 1
ATOM 887 C C . VAL A 1 134 ? 3.46300 -15.38000 9.34400 1.000 22.88000 114 VAL A C 1
ATOM 888 O O . VAL A 1 134 ? 3.07000 -16.56300 9.35000 1.000 20.65000 114 VAL A O 1
ATOM 892 N N . LYS A 1 135 ? 3.94800 -14.79900 8.25400 1.000 19.74000 115 LYS A N 1
ATOM 893 C CA . LYS A 1 135 ? 4.16600 -15.55300 7.03100 1.000 24.61000 115 LYS A CA 1
ATOM 894 C C . LYS A 1 135 ? 5.05100 -16.76900 7.30900 1.000 27.40000 115 LYS A C 1
ATOM 895 O O . LYS A 1 135 ? 6.05300 -16.67600 8.02400 1.000 25.39000 115 LYS A O 1
ATOM 901 N N . ASP A 1 136 ? 4.66400 -17.91800 6.75100 1.000 22.74000 116 ASP A N 1
ATOM 902 C CA . ASP A 1 136 ? 5.38700 -19.18500 6.89500 1.000 29.22000 116 ASP A CA 1
ATOM 903 C C . ASP A 1 136 ? 5.32500 -19.73900 8.31700 1.000 26.40000 116 ASP A C 1
ATOM 904 O O . ASP A 1 136 ? 6.18200 -20.53600 8.72000 1.000 26.23000 116 ASP A O 1
ATOM 909 N N . THR A 1 137 ? 4.33400 -19.33400 9.09600 1.000 25.58000 117 THR A N 1
ATOM 910 C CA . THR A 1 137 ? 4.07200 -19.92100 10.39800 1.000 18.28000 117 THR A CA 1
ATOM 911 C C . THR A 1 137 ? 2.63300 -20.41700 10.42700 1.000 19.82000 117 THR A C 1
ATOM 912 O O . THR A 1 137 ? 1.80700 -20.03900 9.58400 1.000 19.05000 117 THR A O 1
ATOM 916 N N . TYR A 1 138 ? 2.33700 -21.24600 11.43700 1.000 17.68000 118 TYR A N 1
ATOM 917 C CA . TYR A 1 138 ? 0.97900 -21.73900 11.65000 1.000 17.35000 118 TYR A CA 1
ATOM 918 C C . TYR A 1 138 ? -0.03700 -20.61500 11.86600 1.000 21.03000 118 TYR A C 1
ATOM 919 O O . TYR A 1 138 ? -1.23700 -20.85000 11.68500 1.000 20.59000 118 TYR A O 1
ATOM 928 N N . LEU A 1 139 ? 0.40900 -19.40900 12.24600 1.000 16.28000 119 LEU A N 1
ATOM 929 C CA . LEU A 1 139 ? -0.47100 -18.26800 12.49100 1.000 16.11000 119 LEU A CA 1
ATOM 930 C C . LEU A 1 139 ? -0.84000 -17.51100 11.22300 1.000 15.83000 119 LEU A C 1
ATOM 931 O O . LEU A 1 139 ? -1.67200 -16.60400 11.28800 1.000 14.76000 119 LEU A O 1
ATOM 936 N N . TRP A 1 140 ? -0.22800 -17.84300 10.09100 1.000 13.97000 120 TRP A N 1
ATOM 937 C CA . TRP A 1 140 ? -0.55100 -17.18800 8.82600 1.000 12.52000 120 TRP A CA 1
ATOM 938 C C . TRP A 1 140 ? -2.04700 -17.07000 8.55700 1.000 14.25000 120 TRP A C 1
ATOM 939 O O . TRP A 1 140 ? -2.50100 -15.96100 8.23700 1.000 14.31000 120 TRP A O 1
ATOM 950 N N . PRO A 1 141 ? -2.85900 -18.13800 8.65600 1.000 15.41000 121 PRO A N 1
ATOM 951 C CA . PRO A 1 141 ? -4.27700 -18.01000 8.28900 1.000 15.11000 121 PRO A CA 1
ATOM 952 C C . PRO A 1 141 ? -5.08500 -17.13200 9.22200 1.000 14.46000 121 PRO A C 1
ATOM 953 O O . PRO A 1 141 ? -6.04500 -16.49600 8.76700 1.000 11.46000 121 PRO A O 1
ATOM 957 N N . VAL A 1 142 ? -4.77400 -17.11500 10.51900 1.000 10.44000 122 VAL A N 1
ATOM 958 C CA . VAL A 1 142 ? -5.58300 -16.30200 11.42000 1.000 16.40000 122 VAL A CA 1
ATOM 959 C C . VAL A 1 142 ? -5.24700 -14.81700 11.33300 1.000 13.57000 122 VAL A C 1
ATOM 960 O O . VAL A 1 142 ? -6.01900 -14.00100 11.83800 1.000 13.23000 122 VAL A O 1
ATOM 964 N N . ILE A 1 143 ? -4.13500 -14.44100 10.70400 1.000 12.67000 123 ILE A N 1
ATOM 965 C CA . ILE A 1 143 ? -3.81200 -13.03800 10.46100 1.000 12.85000 123 ILE A CA 1
ATOM 966 C C . ILE A 1 143 ? -4.21400 -12.61100 9.05700 1.000 13.57000 123 ILE A C 1
ATOM 967 O O . ILE A 1 143 ? -4.74900 -11.51600 8.86100 1.000 12.93000 123 ILE A O 1
ATOM 972 N N . GLU A 1 144 ? -3.96900 -13.49000 8.08300 1.000 15.08000 124 GLU A N 1
ATOM 973 C CA . GLU A 1 144 ? -4.29800 -13.21700 6.69100 1.000 16.31000 124 GLU A CA 1
ATOM 974 C C . GLU A 1 144 ? -5.79100 -13.20900 6.46300 1.000 13.90000 124 GLU A C 1
ATOM 975 O O . GLU A 1 144 ? -6.27700 -12.47600 5.59300 1.000 14.82000 124 GLU A O 1
ATOM 981 N N . GLY A 1 145 ? -6.52400 -14.04000 7.20900 1.000 15.66000 125 GLY A N 1
ATOM 982 C CA . GLY A 1 145 ? -7.95900 -14.14400 7.08200 1.000 10.63000 125 GLY A CA 1
ATOM 983 C C . GLY A 1 145 ? -8.65100 -12.81000 7.28200 1.000 11.71000 125 GLY A C 1
ATOM 984 O O . GLY A 1 145 ? -9.36200 -12.31300 6.40400 1.000 10.84000 125 GLY A O 1
ATOM 985 N N . PRO A 1 146 ? -8.47000 -12.20800 8.45400 1.000 12.04000 126 PRO A N 1
ATOM 986 C CA . PRO A 1 146 ? -9.09800 -10.88800 8.67700 1.000 12.81000 126 PRO A CA 1
ATOM 987 C C . PRO A 1 146 ? -8.64600 -9.83200 7.67000 1.000 10.20000 126 PRO A C 1
ATOM 988 O O . PRO A 1 146 ? -9.46900 -9.02700 7.21000 1.000 11.59000 126 PRO A O 1
ATOM 992 N N . TRP A 1 147 ? -7.37000 -9.84600 7.27900 1.000 10.40000 127 TRP A N 1
ATOM 993 C CA . TRP A 1 147 ? -6.90100 -8.92600 6.24800 1.000 13.04000 127 TRP A CA 1
ATOM 994 C C . TRP A 1 147 ? -7.73300 -9.06400 4.97600 1.000 14.26000 127 TRP A C 1
ATOM 995 O O . TRP A 1 147 ? -8.18400 -8.06300 4.39400 1.000 13.44000 127 TRP A O 1
ATOM 1006 N N . ARG A 1 148 ? -7.96400 -10.30800 4.54400 1.000 9.51000 128 ARG A N 1
ATOM 1007 C CA . ARG A 1 148 ? -8.77200 -10.55400 3.34600 1.000 14.23000 128 ARG A CA 1
ATOM 1008 C C . ARG A 1 148 ? -10.21700 -10.09000 3.51600 1.000 15.48000 128 ARG A C 1
ATOM 1009 O O . ARG A 1 148 ? -10.84400 -9.64800 2.54400 1.000 13.98000 128 ARG A O 1
ATOM 1017 N N . VAL A 1 149 ? -10.78100 -10.23200 4.71800 1.000 14.32000 129 VAL A N 1
ATOM 1018 C CA . VAL A 1 149 ? -12.13900 -9.75200 4.94500 1.000 15.10000 129 VAL A CA 1
ATOM 1019 C C . VAL A 1 149 ? -12.19100 -8.24100 4.75900 1.000 11.86000 129 VAL A C 1
ATOM 1020 O O . VAL A 1 149 ? -13.05300 -7.70700 4.05000 1.000 15.41000 129 VAL A O 1
ATOM 1024 N N . TYR A 1 150 ? -11.25900 -7.53500 5.39400 1.000 14.12000 130 TYR A N 1
ATOM 1025 C CA . TYR A 1 150 ? -11.11900 -6.09900 5.16800 1.000 16.85000 130 TYR A CA 1
ATOM 1026 C C . TYR A 1 150 ? -10.93600 -5.79900 3.68600 1.000 15.38000 130 TYR A C 1
ATOM 1027 O O . TYR A 1 150 ? -11.60500 -4.92600 3.12400 1.000 13.61000 130 TYR A O 1
ATOM 1036 N N . ASP A 1 151 ? -10.03500 -6.53400 3.04200 1.000 12.82000 131 ASP A N 1
ATOM 1037 C CA . ASP A 1 151 ? -9.57900 -6.21200 1.70100 1.000 15.57000 131 ASP A CA 1
ATOM 1038 C C . ASP A 1 151 ? -10.63600 -6.48800 0.64000 1.000 18.11000 131 ASP A C 1
ATOM 1039 O O . ASP A 1 151 ? -10.50900 -5.99000 -0.48000 1.000 23.60000 131 ASP A O 1
ATOM 1044 N N . ASN A 1 152 ? -11.67700 -7.25700 0.96200 1.000 16.20000 132 ASN A N 1
ATOM 1045 C CA . ASN A 1 152 ? -12.69500 -7.62500 -0.01600 1.000 16.18000 132 ASN A CA 1
ATOM 1046 C C . ASN A 1 152 ? -14.10000 -7.21300 0.39900 1.000 14.20000 132 ASN A C 1
ATOM 1047 O O . ASN A 1 152 ? -15.05600 -7.55600 -0.30000 1.000 13.48000 132 ASN A O 1
ATOM 1052 N N . VAL A 1 153 ? -14.25000 -6.49900 1.51400 1.000 14.25000 133 VAL A N 1
ATOM 1053 C CA . VAL A 1 153 ? -15.56700 -6.37400 2.13500 1.000 15.14000 133 VAL A CA 1
ATOM 1054 C C . VAL A 1 153 ? -16.57700 -5.75300 1.17200 1.000 14.34000 133 VAL A C 1
ATOM 1055 O O . VAL A 1 153 ? -17.71500 -6.23300 1.05800 1.000 17.41000 133 VAL A O 1
ATOM 1059 N N . VAL A 1 154 ? -16.17100 -4.72000 0.42600 1.000 15.80000 134 VAL A N 1
ATOM 1060 C CA . VAL A 1 154 ? -17.09100 -4.05800 -0.50300 1.000 17.01000 134 VAL A CA 1
ATOM 1061 C C . VAL A 1 154 ? -17.52000 -5.01200 -1.61300 1.000 16.58000 134 VAL A C 1
ATOM 1062 O O . VAL A 1 154 ? -18.71300 -5.16400 -1.88300 1.000 18.90000 134 VAL A O 1
ATOM 1066 N N . ASP A 1 155 ? -16.56100 -5.66700 -2.27100 1.000 15.08000 135 ASP A N 1
ATOM 1067 C CA . ASP A 1 155 ? -16.91500 -6.69300 -3.25000 1.000 16.73000 135 ASP A CA 1
ATOM 1068 C C . ASP A 1 155 ? -17.81600 -7.76000 -2.64500 1.000 18.12000 135 ASP A C 1
ATOM 1069 O O . ASP A 1 155 ? -18.64000 -8.34400 -3.35200 1.000 16.73000 135 ASP A O 1
ATOM 1074 N N . ILE A 1 156 ? -17.67900 -8.03100 -1.34900 1.000 16.20000 136 ILE A N 1
ATOM 1075 C CA . ILE A 1 156 ? -18.51100 -9.06300 -0.74200 1.000 15.73000 136 ILE A CA 1
ATOM 1076 C C . ILE A 1 156 ? -19.92000 -8.53300 -0.47900 1.000 16.99000 136 ILE A C 1
ATOM 1077 O O . ILE A 1 156 ? -20.90800 -9.13100 -0.92600 1.000 15.13000 136 ILE A O 1
ATOM 1082 N N . VAL A 1 157 ? -20.04600 -7.38700 0.20700 1.000 16.43000 137 VAL A N 1
ATOM 1083 C CA . VAL A 1 157 ? -21.39800 -6.90200 0.51300 1.000 15.82000 137 VAL A CA 1
ATOM 1084 C C . VAL A 1 157 ? -22.11400 -6.40700 -0.73100 1.000 15.56000 137 VAL A C 1
ATOM 1085 O O . VAL A 1 157 ? -23.34600 -6.29200 -0.72500 1.000 14.13000 137 VAL A O 1
ATOM 1089 N N . GLU A 1 158 ? -21.39100 -6.11100 -1.80300 1.000 15.79000 138 GLU A N 1
ATOM 1090 C CA . GLU A 1 158 ? -22.05900 -5.72900 -3.03500 1.000 18.05000 138 GLU A CA 1
ATOM 1091 C C . GLU A 1 158 ? -22.30200 -6.90600 -3.97400 1.000 16.45000 138 GLU A C 1
ATOM 1092 O O . GLU A 1 158 ? -22.76400 -6.69200 -5.10200 1.000 15.58000 138 GLU A O 1
ATOM 1098 N N . GLY A 1 159 ? -22.01600 -8.13500 -3.53800 1.000 18.83000 139 GLY A N 1
ATOM 1099 C CA . GLY A 1 159 ? -22.39800 -9.31800 -4.30000 1.000 16.03000 139 GLY A CA 1
ATOM 1100 C C . GLY A 1 159 ? -21.54200 -9.63100 -5.50400 1.000 18.92000 139 GLY A C 1
ATOM 1101 O O . GLY A 1 159 ? -22.01000 -10.31100 -6.42100 1.000 22.07000 139 GLY A O 1
ATOM 1102 N N . ARG A 1 160 ? -20.29700 -9.15800 -5.53200 1.000 18.58000 140 ARG A N 1
ATOM 1103 C CA . ARG A 1 160 ? -19.37700 -9.46600 -6.61800 1.000 15.75000 140 ARG A CA 1
ATOM 1104 C C . ARG A 1 160 ? -18.45100 -10.63500 -6.30600 1.000 18.48000 140 ARG A C 1
ATOM 1105 O O . ARG A 1 160 ? -17.93000 -11.25400 -7.23600 1.000 11.95000 140 ARG A O 1
ATOM 1113 N N . VAL A 1 161 ? -18.23500 -10.96100 -5.03400 1.000 17.55000 141 VAL A N 1
ATOM 1114 C CA . VAL A 1 161 ? -17.41400 -12.10800 -4.67900 1.000 17.18000 141 VAL A CA 1
ATOM 1115 C C . VAL A 1 161 ? -17.95600 -12.69500 -3.38200 1.000 22.81000 141 VAL A C 1
ATOM 1116 O O . VAL A 1 161 ? -18.49800 -11.98000 -2.52800 1.000 18.39000 141 VAL A O 1
ATOM 1120 N N . LYS A 1 162 ? -17.84200 -14.01800 -3.25900 1.000 15.66000 142 LYS A N 1
ATOM 1121 C CA . LYS A 1 162 ? -18.26500 -14.71600 -2.05600 1.000 18.87000 142 LYS A CA 1
ATOM 1122 C C . LYS A 1 162 ? -17.15800 -14.67600 -1.00800 1.000 16.89000 142 LYS A C 1
ATOM 1123 O O . LYS A 1 162 ? -15.97300 -14.70400 -1.33700 1.000 18.69000 142 LYS A O 1
ATOM 1129 N N . LEU A 1 163 ? -17.56100 -14.61100 0.26600 1.000 13.65000 143 LEU A N 1
ATOM 1130 C CA . LEU A 1 163 ? -16.60500 -14.73600 1.36700 1.000 12.16000 143 LEU A CA 1
ATOM 1131 C C . LEU A 1 163 ? -15.85600 -16.06900 1.32300 1.000 12.83000 143 LEU A C 1
ATOM 1132 O O . LEU A 1 163 ? -14.63200 -16.10200 1.45900 1.000 14.61000 143 LEU A O 1
ATOM 1137 N N . VAL A 1 164 ? -16.58100 -17.18300 1.18300 1.000 13.44000 144 VAL A N 1
ATOM 1138 C CA . VAL A 1 164 ? -15.94200 -18.49900 1.22700 1.000 15.93000 144 VAL A CA 1
ATOM 1139 C C . VAL A 1 164 ? -14.86700 -18.60700 0.15900 1.000 15.90000 144 VAL A C 1
ATOM 1140 O O . VAL A 1 164 ? -13.77100 -19.12200 0.41400 1.000 12.81000 144 VAL A O 1
ATOM 1144 N N . LYS A 1 165 ? -15.16000 -18.11600 -1.05100 1.000 15.38000 145 LYS A N 1
ATOM 1145 C CA . LYS A 1 165 ? -14.15500 -18.10200 -2.11000 1.000 16.81000 145 LYS A CA 1
ATOM 1146 C C . LYS A 1 165 ? -12.93400 -17.29500 -1.68700 1.000 18.25000 145 LYS A C 1
ATOM 1147 O O . LYS A 1 165 ? -11.78900 -17.73500 -1.85900 1.000 17.20000 145 LYS A O 1
ATOM 1153 N N . VAL A 1 166 ? -13.17100 -16.10900 -1.11400 1.000 19.58000 146 VAL A N 1
ATOM 1154 C CA . VAL A 1 166 ? -12.09100 -15.28400 -0.59000 1.000 14.05000 146 VAL A CA 1
ATOM 1155 C C . VAL A 1 166 ? -11.25000 -16.07700 0.40100 1.000 12.40000 146 VAL A C 1
ATOM 1156 O O . VAL A 1 166 ? -10.01600 -16.04900 0.35300 1.000 15.53000 146 VAL A O 1
ATOM 1160 N N . LEU A 1 167 ? -11.89700 -16.83400 1.28600 1.000 9.95000 147 LEU A N 1
ATOM 1161 C CA . LEU A 1 167 ? -11.14300 -17.56300 2.29700 1.000 12.78000 147 LEU A CA 1
ATOM 1162 C C . LEU A 1 167 ? -10.53500 -18.85800 1.76600 1.000 14.35000 147 LEU A C 1
ATOM 1163 O O . LEU A 1 167 ? -9.61600 -19.39300 2.38900 1.000 12.97000 147 LEU A O 1
ATOM 1168 N N . LEU A 1 168 ? -11.01600 -19.36100 0.62600 1.000 20.51000 148 LEU A N 1
ATOM 1169 C CA . LEU A 1 168 ? -10.48600 -20.60900 0.08400 1.000 20.44000 148 LEU A CA 1
ATOM 1170 C C . LEU A 1 168 ? -9.09100 -20.42400 -0.48800 1.000 17.23000 148 LEU A C 1
ATOM 1171 O O . LEU A 1 168 ? -8.29000 -21.36200 -0.46500 1.000 17.24000 148 LEU A O 1
ATOM 1176 N N . LYS A 1 169 ? -8.77800 -19.22700 -0.98200 1.000 16.36000 149 LYS A N 1
ATOM 1177 C CA . LYS A 1 169 ? -7.53200 -19.01500 -1.70100 1.000 18.18000 149 LYS A CA 1
ATOM 1178 C C . LYS A 1 169 ? -6.32600 -19.44900 -0.87300 1.000 21.85000 149 LYS A C 1
ATOM 1179 O O . LYS A 1 169 ? -6.25100 -19.19900 0.33600 1.000 14.05000 149 LYS A O 1
ATOM 1185 N N . ASP A 1 170 ? -5.39200 -20.13000 -1.54900 1.000 19.39000 150 ASP A N 1
ATOM 1186 C CA . ASP A 1 170 ? -4.13100 -20.59300 -0.97400 1.000 17.57000 150 ASP A CA 1
ATOM 1187 C C . ASP A 1 170 ? -4.34500 -21.45400 0.27000 1.000 15.07000 150 ASP A C 1
ATOM 1188 O O . ASP A 1 170 ? -3.49800 -21.48200 1.16600 1.000 19.13000 150 ASP A O 1
ATOM 1193 N N . GLY A 1 171 ? -5.46600 -22.17100 0.33400 1.000 17.53000 151 GLY A N 1
ATOM 1194 C CA . GLY A 1 171 ? -5.70300 -23.11200 1.41800 1.000 17.12000 151 GLY A CA 1
ATOM 1195 C C . GLY A 1 171 ? -5.92600 -22.49100 2.78000 1.000 19.27000 151 GLY A C 1
ATOM 1196 O O . GLY A 1 171 ? -5.80400 -23.18600 3.79800 1.000 17.18000 151 GLY A O 1
ATOM 1197 N N . LEU A 1 172 ? -6.28800 -21.20400 2.82400 1.000 15.81000 152 LEU A N 1
ATOM 1198 C CA . LEU A 1 172 ? -6.39600 -20.49900 4.09600 1.000 17.38000 152 LEU A CA 1
ATOM 1199 C C . LEU A 1 172 ? -7.42900 -21.15100 5.01700 1.000 15.15000 152 LEU A C 1
ATOM 1200 O O . LEU A 1 172 ? -7.17800 -21.32200 6.21400 1.000 17.55000 152 LEU A O 1
ATOM 1205 N N . LEU A 1 173 ? -8.59600 -21.52100 4.48100 1.000 16.50000 153 LEU A N 1
ATOM 1206 C CA . LEU A 1 173 ? -9.63800 -22.11600 5.32300 1.000 18.57000 153 LEU A CA 1
ATOM 1207 C C . LEU A 1 173 ? -9.13300 -23.35900 6.05500 1.000 17.84000 153 LEU A C 1
ATOM 1208 O O . LEU A 1 173 ? -9.32300 -23.50300 7.26800 1.000 19.81000 153 LEU A O 1
ATOM 1213 N N . GLU A 1 174 ? -8.47900 -24.26600 5.32900 1.000 17.87000 154 GLU A N 1
ATOM 1214 C CA . GLU A 1 174 ? -7.94600 -25.47800 5.95200 1.000 16.72000 154 GLU A CA 1
ATOM 1215 C C . GLU A 1 174 ? -6.89900 -25.14500 7.00500 1.000 18.01000 154 GLU A C 1
ATOM 1216 O O . GLU A 1 174 ? -6.85900 -25.76700 8.07500 1.000 14.32000 154 GLU A O 1
ATOM 1222 N N . LYS A 1 175 ? -6.02400 -24.18200 6.70700 1.000 14.79000 155 LYS A N 1
ATOM 1223 C CA . LYS A 1 175 ? -4.98200 -23.81700 7.65200 1.000 13.49000 155 LYS A CA 1
ATOM 1224 C C . LYS A 1 175 ? -5.57400 -23.10800 8.86200 1.000 14.98000 155 LYS A C 1
ATOM 1225 O O . LYS A 1 175 ? -5.08400 -23.26900 9.98700 1.000 17.52000 155 LYS A O 1
ATOM 1231 N N . PHE A 1 176 ? -6.64800 -22.35100 8.64900 1.000 20.59000 156 PHE A N 1
ATOM 1232 C CA . PHE A 1 176 ? -7.35500 -21.70600 9.75100 1.000 19.67000 156 PHE A CA 1
ATOM 1233 C C . PHE A 1 176 ? -7.93000 -22.74600 10.71200 1.000 16.57000 156 PHE A C 1
ATOM 1234 O O . PHE A 1 176 ? -7.71600 -22.67100 11.92800 1.000 15.87000 156 PHE A O 1
ATOM 1242 N N . TYR A 1 177 ? -8.64900 -23.74300 10.18600 1.000 16.54000 157 TYR A N 1
ATOM 1243 C CA . TYR A 1 177 ? -9.14400 -24.79300 11.07100 1.000 18.44000 157 TYR A CA 1
ATOM 1244 C C . TYR A 1 177 ? -7.99700 -25.61500 11.66700 1.000 18.71000 157 TYR A C 1
ATOM 1245 O O . TYR A 1 177 ? -8.11100 -26.08900 12.81100 1.000 16.37000 157 TYR A O 1
ATOM 1254 N N . ASP A 1 178 ? -6.87300 -25.76100 10.94100 1.000 14.91000 158 ASP A N 1
ATOM 1255 C CA . ASP A 1 178 ? -5.67800 -26.34300 11.55800 1.000 15.09000 158 ASP A CA 1
ATOM 1256 C C . ASP A 1 178 ? -5.22800 -25.53300 12.77500 1.000 18.14000 158 ASP A C 1
ATOM 1257 O O . ASP A 1 178 ? -4.83100 -26.11100 13.79600 1.000 15.12000 158 ASP A O 1
ATOM 1262 N N . TRP A 1 179 ? -5.26300 -24.18900 12.68300 1.000 18.50000 159 TRP A N 1
ATOM 1263 C CA . TRP A 1 179 ? -4.87100 -23.36400 13.82800 1.000 13.44000 159 TRP A CA 1
ATOM 1264 C C . TRP A 1 179 ? -5.77100 -23.62800 15.02600 1.000 11.84000 159 TRP A C 1
ATOM 1265 O O . TRP A 1 179 ? -5.28300 -23.82900 16.13900 1.000 13.27000 159 TRP A O 1
ATOM 1276 N N . ALA A 1 180 ? -7.09500 -23.56500 14.82200 1.000 14.18000 160 ALA A N 1
ATOM 1277 C CA . ALA A 1 180 ? -8.04200 -23.79100 15.91500 1.000 13.99000 160 ALA A CA 1
ATOM 1278 C C . ALA A 1 180 ? -7.84000 -25.16100 16.54900 1.000 14.23000 160 ALA A C 1
ATOM 1279 O O . ALA A 1 180 ? -7.81600 -25.29200 17.77900 1.000 16.60000 160 ALA A O 1
ATOM 1281 N N . ASN A 1 181 ? -7.72400 -26.20100 15.72100 1.000 13.68000 161 ASN A N 1
ATOM 1282 C CA . ASN A 1 181 ? -7.46900 -27.53700 16.24800 1.000 15.03000 161 ASN A CA 1
ATOM 1283 C C . ASN A 1 181 ? -6.14100 -27.60100 16.98900 1.000 15.77000 161 ASN A C 1
ATOM 1284 O O . ASN A 1 181 ? -5.97100 -28.42300 17.89500 1.000 18.98000 161 ASN A O 1
ATOM 1289 N N . SER A 1 182 ? -5.19100 -26.73900 16.63000 1.000 16.07000 162 SER A N 1
ATOM 1290 C CA . SER A 1 182 ? -3.88000 -26.79400 17.25200 1.000 14.72000 162 SER A CA 1
ATOM 1291 C C . SER A 1 182 ? -3.91000 -26.38700 18.72500 1.000 14.91000 162 SER A C 1
ATOM 1292 O O . SER A 1 182 ? -2.94000 -26.64400 19.44900 1.000 13.89000 162 SER A O 1
ATOM 1295 N N . LEU A 1 183 ? -4.99900 -25.79300 19.19400 1.000 13.73000 163 LEU A N 1
ATOM 1296 C CA . LEU A 1 183 ? -5.08100 -25.38300 20.58800 1.000 15.77000 163 LEU A CA 1
ATOM 1297 C C . LEU A 1 183 ? -5.50800 -26.51000 21.51500 1.000 17.65000 163 LEU A C 1
ATOM 1298 O O . LEU A 1 183 ? -5.27500 -26.41400 22.72800 1.000 15.45000 163 LEU A O 1
ATOM 1303 N N . SER A 1 184 ? -6.13300 -27.56100 20.98600 1.000 15.01000 164 SER A N 1
ATOM 1304 C CA . SER A 1 184 ? -6.71700 -28.62100 21.80000 1.000 14.88000 164 SER A CA 1
ATOM 1305 C C . SER A 1 184 ? -5.93600 -29.91000 21.61600 1.000 17.62000 164 SER A C 1
ATOM 1306 O O . SER A 1 184 ? -5.62500 -30.30200 20.47900 1.000 18.00000 164 SER A O 1
ATOM 1309 N N . GLU A 1 185 ? -5.62000 -30.56200 22.72300 1.000 17.02000 165 GLU A N 1
ATOM 1310 C CA . GLU A 1 185 ? -5.05000 -31.90600 22.70400 1.000 17.55000 165 GLU A CA 1
ATOM 1311 C C . GLU A 1 185 ? -6.18600 -32.90300 22.93700 1.000 14.24000 165 GLU A C 1
ATOM 1312 O O . GLU A 1 185 ? -6.69500 -33.01800 24.06000 1.000 17.79000 165 GLU A O 1
ATOM 1318 N N . VAL A 1 186 ? -6.61200 -33.59300 21.87500 1.000 11.46000 166 VAL A N 1
ATOM 1319 C CA . VAL A 1 186 ? -7.71500 -34.54900 21.96200 1.000 14.31000 166 VAL A CA 1
ATOM 1320 C C . VAL A 1 186 ? -7.28100 -35.98100 21.67800 1.000 15.95000 166 VAL A C 1
ATOM 1321 O O . VAL A 1 186 ? -8.10700 -36.89200 21.77600 1.000 18.44000 166 VAL A O 1
ATOM 1325 N N . ARG A 1 187 ? -6.01800 -36.21200 21.33200 1.000 17.93000 167 ARG A N 1
ATOM 1326 C CA . ARG A 1 187 ? -5.54400 -37.54500 20.95200 1.000 19.57000 167 ARG A CA 1
ATOM 1327 C C . ARG A 1 187 ? -5.54100 -38.55400 22.10700 1.000 18.46000 167 ARG A C 1
ATOM 1328 O O . ARG A 1 187 ? -5.77900 -39.74800 21.86800 1.000 16.03000 167 ARG A O 1
ATOM 1336 N N . PRO A 1 188 ? -5.24300 -38.15100 23.35400 1.000 16.68000 168 PRO A N 1
ATOM 1337 C CA . PRO A 1 188 ? -5.38400 -39.12400 24.45300 1.000 16.36000 168 PRO A CA 1
ATOM 1338 C C . PRO A 1 188 ? -6.80700 -39.62800 24.62600 1.000 16.97000 168 PRO A C 1
ATOM 1339 O O . PRO A 1 188 ? -6.98800 -40.81500 24.92400 1.000 17.62000 168 PRO A O 1
ATOM 1343 N N . LEU A 1 189 ? -7.82500 -38.77500 24.44900 1.000 14.05000 169 LEU A N 1
ATOM 1344 C CA . LEU A 1 189 ? -9.20100 -39.26800 24.51300 1.000 14.21000 169 LEU A CA 1
ATOM 1345 C C . LEU A 1 189 ? -9.47700 -40.26300 23.39400 1.000 16.21000 169 LEU A C 1
ATOM 1346 O O . LEU A 1 189 ? -10.06400 -41.33000 23.62100 1.000 11.33000 169 LEU A O 1
ATOM 1351 N N . ILE A 1 190 ? -9.10700 -39.90000 22.16400 1.000 11.59000 170 ILE A N 1
ATOM 1352 C CA . ILE A 1 190 ? -9.33800 -40.79200 21.03700 1.000 11.23000 170 ILE A CA 1
ATOM 1353 C C . ILE A 1 190 ? -8.57600 -42.09100 21.24000 1.000 13.84000 170 ILE A C 1
ATOM 1354 O O . ILE A 1 190 ? -9.11800 -43.18600 21.04600 1.000 17.58000 170 ILE A O 1
ATOM 1359 N N . ASN A 1 191 ? -7.31900 -41.99400 21.67500 1.000 15.07000 171 ASN A N 1
ATOM 1360 C CA . ASN A 1 191 ? -6.53300 -43.20100 21.90600 1.000 17.87000 171 ASN A CA 1
ATOM 1361 C C . ASN A 1 191 ? -7.19700 -44.10500 22.95000 1.000 14.63000 171 ASN A C 1
ATOM 1362 O O . ASN A 1 191 ? -7.24100 -45.32600 22.78200 1.000 18.38000 171 ASN A O 1
ATOM 1367 N N . LEU A 1 192 ? -7.74700 -43.52200 24.01800 1.000 16.53000 172 LEU A N 1
ATOM 1368 C CA . LEU A 1 192 ? -8.39600 -44.32600 25.05300 1.000 15.73000 172 LEU A CA 1
ATOM 1369 C C . LEU A 1 192 ? -9.59500 -45.08800 24.48800 1.000 17.23000 172 LEU A C 1
ATOM 1370 O O . LEU A 1 192 ? -9.73800 -46.29500 24.72000 1.000 16.97000 172 LEU A O 1
ATOM 1375 N N . MET A 1 193 ? -10.46300 -44.39700 23.73600 1.000 14.77000 173 MET A N 1
ATOM 1376 C CA . MET A 1 193 ? -11.56500 -45.06200 23.04600 1.000 12.88000 173 MET A CA 1
ATOM 1377 C C . MET A 1 193 ? -11.07400 -46.19700 22.15400 1.000 14.97000 173 MET A C 1
ATOM 1378 O O . MET A 1 193 ? -11.65600 -47.29100 22.14400 1.000 17.15000 173 MET A O 1
ATOM 1383 N N . GLY A 1 194 ? -10.00400 -45.95500 21.39400 1.000 13.83000 174 GLY A N 1
ATOM 1384 C CA . GLY A 1 194 ? -9.52800 -46.95900 20.45400 1.000 13.72000 174 GLY A CA 1
ATOM 1385 C C . GLY A 1 194 ? -8.85800 -48.14300 21.13000 1.000 17.93000 174 GLY A C 1
ATOM 1386 O O . GLY A 1 194 ? -9.07400 -49.29600 20.74400 1.000 15.46000 174 GLY A O 1
ATOM 1387 N N . ARG A 1 195 ? -8.03400 -47.88500 22.14300 1.000 14.46000 175 ARG A N 1
ATOM 1388 C CA . ARG A 1 195 ? -7.50200 -49.00300 22.90500 1.000 15.77000 175 ARG A CA 1
ATOM 1389 C C . ARG A 1 195 ? -8.60700 -49.76700 23.63000 1.000 19.86000 175 ARG A C 1
ATOM 1390 O O . ARG A 1 195 ? -8.47000 -50.97900 23.85700 1.000 16.96000 175 ARG A O 1
ATOM 1398 N N . THR A 1 196 ? -9.71100 -49.08800 23.99100 1.000 15.62000 176 THR A N 1
ATOM 1399 C CA . THR A 1 196 ? -10.81200 -49.75600 24.68700 1.000 15.33000 176 THR A CA 1
ATOM 1400 C C . THR A 1 196 ? -11.69400 -50.53500 23.72000 1.000 14.71000 176 THR A C 1
ATOM 1401 O O . THR A 1 196 ? -12.14500 -51.64200 24.03700 1.000 14.45000 176 THR A O 1
ATOM 1405 N N . ASN A 1 197 ? -11.97900 -49.95700 22.55300 1.000 17.14000 177 ASN A N 1
ATOM 1406 C CA . ASN A 1 197 ? -12.69700 -50.63400 21.47400 1.000 18.31000 177 ASN A CA 1
ATOM 1407 C C . ASN A 1 197 ? -11.83200 -50.54400 20.22300 1.000 17.70000 177 ASN A C 1
ATOM 1408 O O . ASN A 1 197 ? -11.94400 -49.57800 19.45000 1.000 15.96000 177 ASN A O 1
ATOM 1413 N N . PRO A 1 198 ? -10.97000 -51.53900 19.97300 1.000 14.08000 178 PRO A N 1
ATOM 1414 C CA . PRO A 1 198 ? -10.07400 -51.47300 18.80100 1.000 16.54000 178 PRO A CA 1
ATOM 1415 C C . PRO A 1 198 ? -10.79300 -51.63500 17.47500 1.000 16.06000 178 PRO A C 1
ATOM 1416 O O . PRO A 1 198 ? -10.15300 -51.47100 16.42000 1.000 17.96000 178 PRO A O 1
ATOM 1420 N N . GLY A 1 199 ? -12.09300 -51.92400 17.49400 1.000 14.01000 179 GLY A N 1
ATOM 1421 C CA . GLY A 1 199 ? -12.89500 -51.96900 16.28600 1.000 15.33000 179 GLY A CA 1
ATOM 1422 C C . GLY A 1 199 ? -13.84300 -50.78900 16.17200 1.000 14.57000 179 GLY A C 1
ATOM 1423 O O . GLY A 1 199 ? -14.92000 -50.89400 15.56900 1.000 14.08000 179 GLY A O 1
ATOM 1424 N N . LEU A 1 200 ? -13.43200 -49.65600 16.74200 1.000 13.44000 180 LEU A N 1
ATOM 1425 C CA . LEU A 1 200 ? -14.29900 -48.49000 16.85900 1.000 12.51000 180 LEU A CA 1
ATOM 1426 C C . LEU A 1 200 ? -14.96200 -48.15400 15.52600 1.000 15.43000 180 LEU A C 1
ATOM 1427 O O . LEU A 1 200 ? -14.30900 -48.11800 14.47900 1.000 15.44000 180 LEU A O 1
ATOM 1432 N N . ARG A 1 201 ? -16.27400 -47.94700 15.56600 1.000 15.41000 181 ARG A N 1
ATOM 1433 C CA . ARG A 1 201 ? -17.02600 -47.41500 14.43400 1.000 17.63000 181 ARG A CA 1
ATOM 1434 C C . ARG A 1 201 ? -17.22100 -45.91700 14.67700 1.000 14.15000 181 ARG A C 1
ATOM 1435 O O . ARG A 1 201 ? -17.89800 -45.52000 15.63000 1.000 12.51000 181 ARG A O 1
ATOM 1443 N N . ILE A 1 202 ? -16.58000 -45.09000 13.85000 1.000 15.46000 182 ILE A N 1
ATOM 1444 C CA . ILE A 1 202 ? -16.54700 -43.63800 14.03300 1.000 16.07000 182 ILE A CA 1
ATOM 1445 C C . ILE A 1 202 ? -17.21800 -42.98200 12.83500 1.000 17.79000 182 ILE A C 1
ATOM 1446 O O . ILE A 1 202 ? -17.00200 -43.39700 11.68900 1.000 15.06000 182 ILE A O 1
ATOM 1451 N N . LEU A 1 203 ? -18.02100 -41.95100 13.10300 1.000 13.20000 183 LEU A N 1
ATOM 1452 C CA . LEU A 1 203 ? -18.56800 -41.09200 12.06500 1.000 14.15000 183 LEU A CA 1
ATOM 1453 C C . LEU A 1 203 ? -18.26200 -39.65400 12.44900 1.000 14.48000 183 LEU A C 1
ATOM 1454 O O . LEU A 1 203 ? -18.50300 -39.25800 13.59400 1.000 16.40000 183 LEU A O 1
ATOM 1459 N N . GLU A 1 204 ? -17.72800 -38.86800 11.51900 1.000 13.34000 184 GLU A N 1
ATOM 1460 C CA . GLU A 1 204 ? -17.53000 -37.43900 11.78100 1.000 12.41000 184 GLU A CA 1
ATOM 1461 C C . GLU A 1 204 ? -18.52000 -36.60800 10.96000 1.000 12.47000 184 GLU A C 1
ATOM 1462 O O . GLU A 1 204 ? -18.58700 -36.74400 9.72800 1.000 11.42000 184 GLU A O 1
ATOM 1468 N N . ILE A 1 205 ? -19.30600 -35.77400 11.65900 1.000 11.40000 185 ILE A N 1
ATOM 1469 C CA . ILE A 1 205 ? -20.21500 -34.80900 11.04500 1.000 10.06000 185 ILE A CA 1
ATOM 1470 C C . ILE A 1 205 ? -19.40700 -33.61700 10.54600 1.000 12.14000 185 ILE A C 1
ATOM 1471 O O . ILE A 1 205 ? -18.47000 -33.17000 11.21700 1.000 11.75000 185 ILE A O 1
ATOM 1476 N N . GLY A 1 206 ? -19.79400 -33.07700 9.39000 1.000 10.95000 186 GLY A N 1
ATOM 1477 C CA . GLY A 1 206 ? -19.23200 -31.84600 8.84800 1.000 15.23000 186 GLY A CA 1
ATOM 1478 C C . GLY A 1 206 ? -17.72300 -31.73600 8.93800 1.000 11.02000 186 GLY A C 1
ATOM 1479 O O . GLY A 1 206 ? -17.19400 -30.71600 9.37400 1.000 12.93000 186 GLY A O 1
ATOM 1480 N N . ALA A 1 207 ? -17.02800 -32.81100 8.57400 1.000 12.59000 187 ALA A N 1
ATOM 1481 C CA . ALA A 1 207 ? -15.58200 -32.88100 8.73400 1.000 12.49000 187 ALA A CA 1
ATOM 1482 C C . ALA A 1 207 ? -14.85500 -31.84200 7.88300 1.000 13.91000 187 ALA A C 1
ATOM 1483 O O . ALA A 1 207 ? -13.72600 -31.45800 8.21600 1.000 11.82000 187 ALA A O 1
ATOM 1485 N N . GLY A 1 208 ? -15.47100 -31.41600 6.79200 1.000 14.26000 188 GLY A N 1
ATOM 1486 C CA . GLY A 1 208 ? -14.99700 -30.28400 6.01600 1.000 16.78000 188 GLY A CA 1
ATOM 1487 C C . GLY A 1 208 ? -13.61000 -30.48600 5.45700 1.000 15.15000 188 GLY A C 1
ATOM 1488 O O . GLY A 1 208 ? -13.34900 -31.43300 4.71300 1.000 16.38000 188 GLY A O 1
ATOM 1489 N N . THR A 1 209 ? -12.72100 -29.54400 5.80500 1.000 16.93000 189 THR A N 1
ATOM 1490 C CA . THR A 1 209 ? -11.31800 -29.57900 5.40700 1.000 19.04000 189 THR A CA 1
ATOM 1491 C C . THR A 1 209 ? -10.53900 -30.68000 6.11600 1.000 15.98000 189 THR A C 1
ATOM 1492 O O . THR A 1 209 ? -9.42900 -30.99900 5.69100 1.000 15.38000 189 THR A O 1
ATOM 1496 N N . GLY A 1 210 ? -11.07300 -31.22800 7.20200 1.000 14.53000 190 GLY A N 1
ATOM 1497 C CA . GLY A 1 210 ? -10.42300 -32.30600 7.91200 1.000 11.42000 190 GLY A CA 1
ATOM 1498 C C . GLY A 1 210 ? -9.54000 -31.89000 9.05900 1.000 12.03000 190 GLY A C 1
ATOM 1499 O O . GLY A 1 210 ? -8.71800 -32.69400 9.50500 1.000 15.76000 190 GLY A O 1
ATOM 1500 N N . GLY A 1 211 ? -9.67900 -30.66700 9.56600 1.000 14.50000 191 GLY A N 1
ATOM 1501 C CA . GLY A 1 211 ? -8.78900 -30.22000 10.62900 1.000 14.66000 191 GLY A CA 1
ATOM 1502 C C . GLY A 1 211 ? -8.86700 -31.09400 11.86400 1.000 13.14000 191 GLY A C 1
ATOM 1503 O O . GLY A 1 211 ? -7.84800 -31.44100 12.46300 1.000 13.50000 191 GLY A O 1
ATOM 1504 N N . THR A 1 212 ? -10.08300 -31.46900 12.25700 1.000 14.37000 192 THR A N 1
ATOM 1505 C CA . THR A 1 212 ? -10.23400 -32.36400 13.39500 1.000 15.18000 192 THR A CA 1
ATOM 1506 C C . THR A 1 212 ? -10.02700 -33.82700 12.99800 1.000 10.44000 192 THR A C 1
ATOM 1507 O O . THR A 1 212 ? -9.46600 -34.60600 13.77800 1.000 13.04000 192 THR A O 1
ATOM 1511 N N . THR A 1 213 ? -10.44800 -34.20900 11.79000 1.000 9.59000 193 THR A N 1
ATOM 1512 C CA . THR A 1 213 ? -10.17600 -35.55800 11.29800 1.000 10.86000 193 THR A CA 1
ATOM 1513 C C . THR A 1 213 ? -8.70400 -35.92600 11.44800 1.000 13.25000 193 THR A C 1
ATOM 1514 O O . THR A 1 213 ? -8.36800 -37.05700 11.82700 1.000 14.00000 193 THR A O 1
ATOM 1518 N N . ALA A 1 214 ? -7.81200 -34.97500 11.14400 1.000 11.33000 194 ALA A N 1
ATOM 1519 C CA . ALA A 1 214 ? -6.37300 -35.22700 11.17900 1.000 13.44000 194 ALA A CA 1
ATOM 1520 C C . ALA A 1 214 ? -5.88300 -35.54100 12.58400 1.000 16.15000 194 ALA A C 1
ATOM 1521 O O . ALA A 1 214 ? -5.07500 -36.46100 12.76600 1.000 18.38000 194 ALA A O 1
ATOM 1523 N N . ARG A 1 215 ? -6.32500 -34.76400 13.58500 1.000 15.15000 195 ARG A N 1
ATOM 1524 C CA . ARG A 1 215 ? -5.94400 -35.07800 14.95800 1.000 14.27000 195 ARG A CA 1
ATOM 1525 C C . ARG A 1 215 ? -6.49500 -36.43800 15.39400 1.000 17.05000 195 ARG A C 1
ATOM 1526 O O . ARG A 1 215 ? -5.80700 -37.20100 16.08100 1.000 18.16000 195 ARG A O 1
ATOM 1534 N N . VAL A 1 216 ? -7.73600 -36.74900 15.00700 1.000 15.63000 196 VAL A N 1
ATOM 1535 C CA . VAL A 1 216 ? -8.41000 -37.95300 15.48800 1.000 12.55000 196 VAL A CA 1
ATOM 1536 C C . VAL A 1 216 ? -7.71100 -39.19900 14.95300 1.000 16.55000 196 VAL A C 1
ATOM 1537 O O . VAL A 1 216 ? -7.53900 -40.18300 15.67900 1.000 15.66000 196 VAL A O 1
ATOM 1541 N N . PHE A 1 217 ? -7.26500 -39.16600 13.69100 1.000 14.72000 197 PHE A N 1
ATOM 1542 C CA . PHE A 1 217 ? -6.57800 -40.31900 13.11600 1.000 17.70000 197 PHE A CA 1
ATOM 1543 C C . PHE A 1 217 ? -5.27800 -40.61600 13.85900 1.000 19.26000 197 PHE A C 1
ATOM 1544 O O . PHE A 1 217 ? -4.91600 -41.78400 14.04800 1.000 19.19000 197 PHE A O 1
ATOM 1552 N N . GLU A 1 218 ? -4.57400 -39.57300 14.30600 1.000 16.98000 198 GLU A N 1
ATOM 1553 C CA . GLU A 1 218 ? -3.33500 -39.78000 15.04900 1.000 18.14000 198 GLU A CA 1
ATOM 1554 C C . GLU A 1 218 ? -3.59200 -40.54500 16.33700 1.000 22.11000 198 GLU A C 1
ATOM 1555 O O . GLU A 1 218 ? -2.80400 -41.42200 16.72300 1.000 21.95000 198 GLU A O 1
ATOM 1561 N N . GLY A 1 219 ? -4.69200 -40.22300 17.01900 1.000 19.83000 199 GLY A N 1
ATOM 1562 C CA . GLY A 1 219 ? -5.07200 -40.99400 18.18600 1.000 22.61000 199 GLY A CA 1
ATOM 1563 C C . GLY A 1 219 ? -5.50000 -42.40600 17.84500 1.000 20.50000 199 GLY A C 1
ATOM 1564 O O . GLY A 1 219 ? -5.37900 -43.31200 18.67600 1.000 21.15000 199 GLY A O 1
ATOM 1565 N N . LEU A 1 220 ? -6.00400 -42.61900 16.62900 1.000 20.53000 200 LEU A N 1
ATOM 1566 C CA . LEU A 1 220 ? -6.42900 -43.94500 16.21100 1.000 20.26000 200 LEU A CA 1
ATOM 1567 C C . LEU A 1 220 ? -5.30800 -44.75600 15.57700 1.000 18.62000 200 LEU A C 1
ATOM 1568 O O . LEU A 1 220 ? -5.49500 -45.95200 15.34400 1.000 19.33000 200 LEU A O 1
ATOM 1573 N N . ASN A 1 221 ? -4.16800 -44.13800 15.27200 1.000 20.25000 201 ASN A N 1
ATOM 1574 C CA . ASN A 1 221 ? -3.02900 -44.82000 14.65600 1.000 25.02000 201 ASN A CA 1
ATOM 1575 C C . ASN A 1 221 ? -1.78200 -44.52600 15.48000 1.000 24.70000 201 ASN A C 1
ATOM 1576 O O . ASN A 1 221 ? -0.91800 -43.73900 15.07400 1.000 25.37000 201 ASN A O 1
ATOM 1581 N N . PRO A 1 222 ? -1.66200 -45.14400 16.65800 1.000 26.27000 202 PRO A N 1
ATOM 1582 C CA . PRO A 1 222 ? -0.52400 -44.81400 17.53000 1.000 34.52000 202 PRO A CA 1
ATOM 1583 C C . PRO A 1 222 ? 0.80800 -45.32000 16.99200 1.000 33.00000 202 PRO A C 1
ATOM 1584 O O . PRO A 1 222 ? 1.82400 -44.62400 17.10700 1.000 28.43000 202 PRO A O 1
ATOM 1588 N N . ASP A 1 223 ? 0.83500 -46.51500 16.40800 1.000 33.86000 203 ASP A N 1
ATOM 1589 C CA . ASP A 1 223 ? 2.05700 -47.09200 15.86600 1.000 34.97000 203 ASP A CA 1
ATOM 1590 C C . ASP A 1 223 ? 1.78600 -47.62900 14.46700 1.000 29.70000 203 ASP A C 1
ATOM 1591 O O . ASP A 1 223 ? 0.64300 -47.92500 14.10400 1.000 23.66000 203 ASP A O 1
ATOM 1596 N N . ALA A 1 224 ? 2.84800 -47.72600 13.66900 1.000 26.00000 204 ALA A N 1
ATOM 1597 C CA . ALA A 1 224 ? 2.71300 -48.34000 12.35500 1.000 31.39000 204 ALA A CA 1
ATOM 1598 C C . ALA A 1 224 ? 2.17200 -49.75500 12.51000 1.000 24.01000 204 ALA A C 1
ATOM 1599 O O . ALA A 1 224 ? 2.61000 -50.51000 13.37900 1.000 29.12000 204 ALA A O 1
ATOM 1601 N N . GLY A 1 225 ? 1.19100 -50.10100 11.68800 1.000 23.25000 205 GLY A N 1
ATOM 1602 C CA . GLY A 1 225 ? 0.57900 -51.41400 11.78500 1.000 26.67000 205 GLY A CA 1
ATOM 1603 C C . GLY A 1 225 ? -0.47000 -51.57800 12.86700 1.000 27.98000 205 GLY A C 1
ATOM 1604 O O . GLY A 1 225 ? -0.93400 -52.70900 13.08500 1.000 22.91000 205 GLY A O 1
ATOM 1605 N N . LYS A 1 226 ? -0.86500 -50.49900 13.55500 1.000 21.63000 206 LYS A N 1
ATOM 1606 C CA . LYS A 1 226 ? -1.92500 -50.56600 14.55900 1.000 24.77000 206 LYS A CA 1
ATOM 1607 C C . LYS A 1 226 ? -2.97700 -49.51500 14.23900 1.000 22.71000 206 LYS A C 1
ATOM 1608 O O . LYS A 1 226 ? -2.67600 -48.31400 14.22100 1.000 25.29000 206 LYS A O 1
ATOM 1614 N N . GLN A 1 227 ? -4.20300 -49.97200 13.98100 1.000 17.85000 207 GLN A N 1
ATOM 1615 C CA . GLN A 1 227 ? -5.34100 -49.11700 13.64500 1.000 20.14000 207 GLN A CA 1
ATOM 1616 C C . GLN A 1 227 ? -6.46900 -49.42800 14.61700 1.000 19.98000 207 GLN A C 1
ATOM 1617 O O . GLN A 1 227 ? -7.03400 -50.52700 14.58600 1.000 16.71000 207 GLN A O 1
ATOM 1623 N N . LEU A 1 228 ? -6.77900 -48.46800 15.49500 1.000 17.18000 208 LEU A N 1
ATOM 1624 C CA . LEU A 1 228 ? -7.68800 -48.72700 16.61000 1.000 17.58000 208 LEU A CA 1
ATOM 1625 C C . LEU A 1 228 ? -9.14400 -48.45500 16.25000 1.000 17.53000 208 LEU A C 1
ATOM 1626 O O . LEU A 1 228 ? -9.93500 -48.03800 17.10000 1.000 19.24000 208 LEU A O 1
ATOM 1631 N N . TYR A 1 229 ? -9.50800 -48.70600 15.00000 1.000 14.99000 209 TYR A N 1
ATOM 1632 C CA . TYR A 1 229 ? -10.86400 -48.50300 14.5340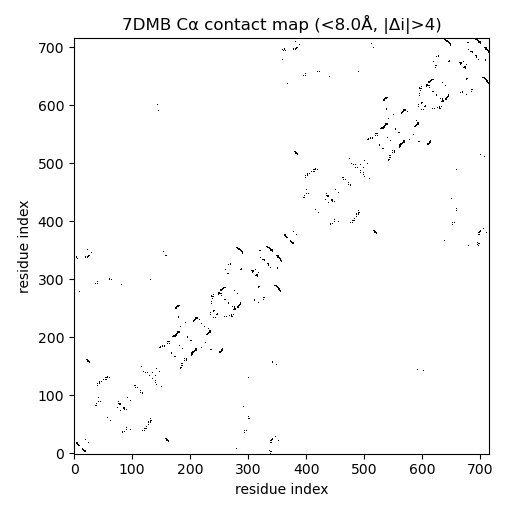0 1.000 12.52000 209 TYR A CA 1
ATOM 1633 C C . TYR A 1 229 ? -11.12400 -49.50700 13.42800 1.000 16.26000 209 TYR A C 1
ATOM 1634 O O . TYR A 1 229 ? -10.19300 -49.96100 12.76300 1.000 17.39000 209 TYR A O 1
ATOM 1643 N N . SER A 1 230 ? -12.39400 -49.85600 13.24400 1.000 16.61000 210 SER A N 1
ATOM 1644 C CA . SER A 1 230 ? -12.78300 -50.69800 12.12300 1.000 20.55000 210 SER A CA 1
ATOM 1645 C C . SER A 1 230 ? -13.18700 -49.87700 10.91000 1.000 19.65000 210 SER A C 1
ATOM 1646 O O . SER A 1 230 ? -13.00100 -50.32200 9.77200 1.000 21.75000 210 SER A O 1
ATOM 1649 N N . SER A 1 231 ? -13.69100 -48.66800 11.13300 1.000 17.12000 211 SER A N 1
ATOM 1650 C CA . SER A 1 231 ? -14.36200 -47.92000 10.08600 1.000 16.25000 211 SER A CA 1
ATOM 1651 C C . SER A 1 231 ? -14.40400 -46.45700 10.51400 1.000 19.59000 211 SER A C 1
ATOM 1652 O O . SER A 1 231 ? -14.85600 -46.15000 11.62400 1.000 12.87000 211 SER A O 1
ATOM 1655 N N . TYR A 1 232 ? -13.93000 -45.56500 9.64800 1.000 14.31000 212 TYR A N 1
ATOM 1656 C CA . TYR A 1 232 ? -14.09200 -44.12300 9.84100 1.000 16.11000 212 TYR A CA 1
ATOM 1657 C C . TYR A 1 232 ? -14.97700 -43.59200 8.72200 1.000 14.44000 212 TYR A C 1
ATOM 1658 O O . TYR A 1 232 ? -14.57400 -43.60200 7.55500 1.000 16.06000 212 TYR A O 1
ATOM 1667 N N . VAL A 1 233 ? -16.17400 -43.12400 9.06800 1.000 12.98000 213 VAL A N 1
ATOM 1668 C CA . VAL A 1 233 ? -17.07900 -42.50100 8.10400 1.000 15.35000 213 VAL A CA 1
ATOM 1669 C C . VAL A 1 233 ? -16.86800 -40.98800 8.18000 1.000 13.98000 213 VAL A C 1
ATOM 1670 O O . VAL A 1 233 ? -17.26700 -40.33200 9.14200 1.000 14.92000 213 VAL A O 1
ATOM 1674 N N . PHE A 1 234 ? -16.19300 -40.45000 7.16800 1.000 16.26000 214 PHE A N 1
ATOM 1675 C CA . PHE A 1 234 ? -15.97800 -39.01600 6.98600 1.000 14.80000 214 PHE A CA 1
ATOM 1676 C C . PHE A 1 234 ? -17.19700 -38.43600 6.27900 1.000 16.31000 214 PHE A C 1
ATOM 1677 O O . PHE A 1 234 ? -17.49200 -38.82100 5.14200 1.000 13.98000 214 PHE A O 1
ATOM 1685 N N . THR A 1 235 ? -17.93500 -37.54800 6.94700 1.000 14.51000 215 THR A N 1
ATOM 1686 C CA . THR A 1 235 ? -19.10600 -36.95000 6.31600 1.000 12.39000 215 THR A CA 1
ATOM 1687 C C . THR A 1 235 ? -19.05600 -35.43400 6.39800 1.000 15.29000 215 THR A C 1
ATOM 1688 O O . THR A 1 235 ? -18.37900 -34.83900 7.24600 1.000 13.42000 215 THR A O 1
ATOM 1692 N N . ASP A 1 236 ? -19.79000 -34.82900 5.47000 1.000 14.39000 216 ASP A N 1
ATOM 1693 C CA . ASP A 1 236 ? -20.04800 -33.40100 5.43800 1.000 13.76000 216 ASP A CA 1
ATOM 1694 C C . ASP A 1 236 ? -21.39800 -33.24300 4.76400 1.000 16.33000 216 ASP A C 1
ATOM 1695 O O . ASP A 1 236 ? -21.90700 -34.17600 4.13400 1.000 18.64000 216 ASP A O 1
ATOM 1700 N N . ILE A 1 237 ? -21.99800 -32.06800 4.92300 1.000 13.26000 217 ILE A N 1
ATOM 1701 C CA . ILE A 1 237 ? -23.18800 -31.80000 4.13000 1.000 17.13000 217 ILE A CA 1
ATOM 1702 C C . ILE A 1 237 ? -22.83000 -31.57200 2.66800 1.000 15.91000 217 ILE A C 1
ATOM 1703 O O . ILE A 1 237 ? -23.67800 -31.75000 1.78300 1.000 13.62000 217 ILE A O 1
ATOM 1708 N N . SER A 1 238 ? -21.58700 -31.17700 2.39700 1.000 17.94000 218 SER A N 1
ATOM 1709 C CA . SER A 1 238 ? -21.13500 -30.82300 1.06000 1.000 20.91000 218 SER A CA 1
ATOM 1710 C C . SER A 1 238 ? -20.15100 -31.86500 0.55300 1.000 20.06000 218 SER A C 1
ATOM 1711 O O . SER A 1 238 ? -19.07600 -32.02300 1.14600 1.000 17.38000 218 SER A O 1
ATOM 1714 N N . PRO A 1 239 ? -20.46600 -32.59000 -0.52600 1.000 24.15000 219 PRO A N 1
ATOM 1715 C CA . PRO A 1 239 ? -19.49000 -33.53400 -1.09500 1.000 17.90000 219 PRO A CA 1
ATOM 1716 C C . PRO A 1 239 ? -18.30600 -32.86100 -1.76600 1.000 21.45000 219 PRO A C 1
ATOM 1717 O O . PRO A 1 239 ? -17.37500 -33.56300 -2.16800 1.000 20.71000 219 PRO A O 1
ATOM 1721 N N . LEU A 1 240 ? -18.30600 -31.53200 -1.90400 1.000 22.69000 220 LEU A N 1
ATOM 1722 C CA . LEU A 1 240 ? -17.19500 -30.86300 -2.56900 1.000 23.09000 220 LEU A CA 1
ATOM 1723 C C . LEU A 1 240 ? -15.89000 -31.00600 -1.79500 1.000 21.64000 220 LEU A C 1
ATOM 1724 O O . LEU A 1 240 ? -14.81800 -30.80800 -2.37000 1.000 23.50000 220 LEU A O 1
ATOM 1729 N N . PHE A 1 241 ? -15.96300 -31.36600 -0.51300 1.000 22.53000 221 PHE A N 1
ATOM 1730 C CA . PHE A 1 241 ? -14.78800 -31.55300 0.32500 1.000 16.61000 221 PHE A CA 1
ATOM 1731 C C . PHE A 1 241 ? -14.07300 -32.87700 0.07100 1.000 19.95000 221 PHE A C 1
ATOM 1732 O O . PHE A 1 241 ? -12.91700 -33.02500 0.47800 1.000 23.39000 221 PHE A O 1
ATOM 1740 N N . PHE A 1 242 ? -14.71900 -33.83700 -0.59600 1.000 19.06000 222 PHE A N 1
ATOM 1741 C CA . PHE A 1 242 ? -14.28600 -35.22700 -0.47000 1.000 21.57000 222 PHE A CA 1
ATOM 1742 C C . PHE A 1 242 ? -12.97900 -35.50200 -1.22100 1.000 17.59000 222 PHE A C 1
ATOM 1743 O O . PHE A 1 242 ? -12.14800 -36.28800 -0.74900 1.000 17.89000 222 PHE A O 1
ATOM 1751 N N . ASP A 1 243 ? -12.76200 -34.86400 -2.37700 1.000 24.57000 223 ASP A N 1
ATOM 1752 C CA . ASP A 1 243 ? -11.53600 -35.12500 -3.13700 1.000 22.80000 223 ASP A CA 1
ATOM 1753 C C . ASP A 1 243 ? -10.30000 -34.75200 -2.32600 1.000 19.37000 223 ASP A C 1
ATOM 1754 O O . ASP A 1 243 ? -9.38200 -35.56100 -2.15600 1.000 16.20000 223 ASP A O 1
ATOM 1759 N N . SER A 1 244 ? -10.27600 -33.53800 -1.77700 1.000 17.46000 224 SER A N 1
ATOM 1760 C CA . SER A 1 244 ? -9.08600 -33.10400 -1.05900 1.000 22.25000 224 SER A CA 1
ATOM 1761 C C . SER A 1 244 ? -8.88500 -33.90400 0.22300 1.000 19.28000 224 SER A C 1
ATOM 1762 O O . SER A 1 244 ? -7.74600 -34.18000 0.62300 1.000 20.56000 224 SER A O 1
ATOM 1765 N N . ALA A 1 245 ? -9.97800 -34.31900 0.86000 1.000 16.05000 225 ALA A N 1
ATOM 1766 C CA . ALA A 1 245 ? -9.83200 -35.08900 2.08300 1.000 17.82000 225 ALA A CA 1
ATOM 1767 C C . ALA A 1 245 ? -9.36600 -36.50800 1.77900 1.000 15.15000 225 ALA A C 1
ATOM 1768 O O . ALA A 1 245 ? -8.62500 -37.10500 2.57200 1.000 16.59000 225 ALA A O 1
ATOM 1770 N N . LYS A 1 246 ? -9.74700 -37.04900 0.62200 1.000 15.99000 226 LYS A N 1
ATOM 1771 C CA . LYS A 1 246 ? -9.20100 -38.34300 0.22200 1.000 19.16000 226 LYS A CA 1
ATOM 1772 C C . LYS A 1 246 ? -7.69700 -38.25700 -0.02500 1.000 21.23000 226 LYS A C 1
ATOM 1773 O O . LYS A 1 246 ? -6.97800 -39.23200 0.22400 1.000 18.66000 226 LYS A O 1
ATOM 1779 N N . ARG A 1 247 ? -7.20900 -37.10400 -0.51200 1.000 19.51000 227 ARG A N 1
ATOM 1780 C CA . ARG A 1 247 ? -5.76900 -36.86600 -0.59200 1.000 18.98000 227 ARG A CA 1
ATOM 1781 C C . ARG A 1 247 ? -5.16300 -36.74000 0.80100 1.000 19.35000 227 ARG A C 1
ATOM 1782 O O . ARG A 1 247 ? -4.19400 -37.43600 1.13600 1.000 21.00000 227 ARG A O 1
ATOM 1790 N N . ARG A 1 248 ? -5.71600 -35.83100 1.62200 1.000 17.40000 228 ARG A N 1
ATOM 1791 C CA . ARG A 1 248 ? -5.16600 -35.57600 2.95300 1.000 17.77000 228 ARG A CA 1
ATOM 1792 C C . ARG A 1 248 ? -5.07500 -36.85000 3.79100 1.000 19.85000 228 ARG A C 1
ATOM 1793 O O . ARG A 1 248 ? -4.11400 -37.03200 4.54900 1.000 22.68000 228 ARG A O 1
ATOM 1801 N N . PHE A 1 249 ? -6.05200 -37.75400 3.65900 1.000 18.36000 229 PHE A N 1
ATOM 1802 C CA . PHE A 1 249 ? -6.10000 -38.97200 4.46500 1.000 17.77000 229 PHE A CA 1
ATOM 1803 C C . PHE A 1 249 ? -5.89700 -40.22500 3.62800 1.000 19.61000 229 PHE A C 1
ATOM 1804 O O . PHE A 1 249 ? -6.41700 -41.29600 3.95600 1.000 17.67000 229 PHE A O 1
ATOM 1812 N N . GLU A 1 250 ? -5.10200 -40.10300 2.56400 1.000 16.03000 230 GLU A N 1
ATOM 1813 C CA . GLU A 1 250 ? -4.76000 -41.25700 1.74600 1.000 19.25000 230 GLU A CA 1
ATOM 1814 C C . GLU A 1 250 ? -3.99500 -42.31000 2.55100 1.000 19.12000 230 GLU A C 1
ATOM 1815 O O . GLU A 1 250 ? -4.12200 -43.50600 2.28100 1.000 24.58000 230 GLU A O 1
ATOM 1821 N N . ALA A 1 251 ? -3.22400 -41.89300 3.56000 1.000 20.74000 231 ALA A N 1
ATOM 1822 C CA . ALA A 1 251 ? -2.42600 -42.84500 4.32900 1.000 20.63000 231 ALA A CA 1
ATOM 1823 C C . ALA A 1 251 ? -3.26000 -43.79100 5.19100 1.000 22.77000 231 ALA A C 1
ATOM 1824 O O . ALA A 1 251 ? -2.73900 -44.83400 5.59500 1.000 18.49000 231 ALA A O 1
ATOM 1826 N N . TYR A 1 252 ? -4.52700 -43.46300 5.48200 1.000 19.77000 232 TYR A N 1
ATOM 1827 C CA . TYR A 1 252 ? -5.34400 -44.23100 6.41800 1.000 19.59000 232 TYR A CA 1
ATOM 1828 C C . TYR A 1 252 ? -6.30100 -45.18200 5.70600 1.000 19.23000 232 TYR A C 1
ATOM 1829 O O . TYR A 1 252 ? -6.91500 -44.82800 4.69600 1.000 20.17000 232 TYR A O 1
ATOM 1838 N N . ASP A 1 253 ? -6.42600 -46.39200 6.25000 1.000 20.40000 233 ASP A N 1
ATOM 1839 C CA . ASP A 1 253 ? -7.29800 -47.42200 5.70400 1.000 21.21000 233 ASP A CA 1
ATOM 1840 C C . ASP A 1 253 ? -8.69900 -47.31600 6.29100 1.000 24.92000 233 ASP A C 1
ATOM 1841 O O . ASP A 1 253 ? -8.90700 -46.74100 7.36700 1.000 23.75000 233 ASP A O 1
ATOM 1846 N N . ASN A 1 254 ? -9.66100 -47.89000 5.56100 1.000 19.47000 234 ASN A N 1
ATOM 1847 C CA . ASN A 1 254 ? -11.02500 -48.08300 6.04800 1.000 20.08000 234 ASN A CA 1
ATOM 1848 C C . ASN A 1 254 ? -11.72700 -46.75500 6.33500 1.000 22.08000 234 ASN A C 1
ATOM 1849 O O . ASN A 1 254 ? -12.46400 -46.62200 7.31500 1.000 17.35000 234 ASN A O 1
ATOM 1854 N N . VAL A 1 255 ? -11.51600 -45.77000 5.47100 1.000 16.80000 235 VAL A N 1
ATOM 1855 C CA . VAL A 1 255 ? -12.22700 -44.49800 5.53900 1.000 14.44000 235 VAL A CA 1
ATOM 1856 C C . VAL A 1 255 ? -13.26100 -44.46400 4.41700 1.000 16.90000 235 VAL A C 1
ATOM 1857 O O . VAL A 1 255 ? -12.95800 -44.83200 3.27700 1.000 12.02000 235 VAL A O 1
ATOM 1861 N N . GLU A 1 256 ? -14.48800 -44.05200 4.74100 1.000 16.56000 236 GLU A N 1
ATOM 1862 C CA . GLU A 1 256 ? -15.50300 -43.77700 3.73200 1.000 17.45000 236 GLU A CA 1
ATOM 1863 C C . GLU A 1 256 ? -15.83200 -42.29000 3.71900 1.000 18.41000 236 GLU A C 1
ATOM 1864 O O . GLU A 1 256 ? -15.64200 -41.57800 4.71300 1.000 17.80000 236 GLU A O 1
ATOM 1870 N N . TYR A 1 257 ? -16.34800 -41.83200 2.58200 1.000 14.96000 237 TYR A N 1
ATOM 1871 C CA . TYR A 1 257 ? -16.59600 -40.41000 2.33800 1.000 14.92000 237 TYR A CA 1
ATOM 1872 C C . TYR A 1 257 ? -18.01600 -40.28200 1.78400 1.000 18.07000 237 TYR A C 1
ATOM 1873 O O . TYR A 1 257 ? -18.26600 -40.59500 0.61700 1.000 20.88000 237 TYR A O 1
ATOM 1882 N N . ARG A 1 258 ? -18.94800 -39.83700 2.62400 1.000 12.44000 238 ARG A N 1
ATOM 1883 C CA . ARG A 1 258 ? -20.37000 -39.89500 2.32500 1.000 13.14000 238 ARG A CA 1
ATOM 1884 C C . ARG A 1 258 ? -21.03300 -38.59900 2.77900 1.000 17.31000 238 ARG A C 1
ATOM 1885 O O . ARG A 1 258 ? -20.70600 -38.07400 3.84800 1.000 16.60000 238 ARG A O 1
ATOM 1893 N N . ALA A 1 259 ? -21.96200 -38.08000 1.97700 1.000 12.88000 239 ALA A N 1
ATOM 1894 C CA . ALA A 1 259 ? -22.63300 -36.83800 2.35500 1.000 14.34000 239 ALA A CA 1
ATOM 1895 C C . ALA A 1 259 ? -23.64000 -37.09000 3.47300 1.000 16.25000 239 ALA A C 1
ATOM 1896 O O . ALA A 1 259 ? -24.21900 -38.17600 3.58200 1.000 17.38000 239 ALA A O 1
ATOM 1898 N N . LEU A 1 260 ? -23.84600 -36.07200 4.31400 1.000 12.27000 240 LEU A N 1
ATOM 1899 C CA . LEU A 1 260 ? -24.79800 -36.17300 5.41600 1.000 11.40000 240 LEU A CA 1
ATOM 1900 C C . LEU A 1 260 ? -25.15700 -34.78500 5.92300 1.000 16.95000 240 LEU A C 1
ATOM 1901 O O . LEU A 1 260 ? -24.27100 -33.97300 6.23400 1.000 12.79000 240 LEU A O 1
ATOM 1906 N N . ASP A 1 261 ? -26.46300 -34.53200 6.00000 1.000 18.99000 241 ASP A N 1
ATOM 1907 C CA . ASP A 1 261 ? -27.04200 -33.32900 6.58400 1.000 17.80000 241 ASP A CA 1
ATOM 1908 C C . ASP A 1 261 ? -27.56400 -33.70800 7.96300 1.000 16.58000 241 ASP A C 1
ATOM 1909 O O . ASP A 1 261 ? -28.61200 -34.35600 8.07200 1.000 16.84000 241 ASP A O 1
ATOM 1914 N N . ILE A 1 262 ? -26.84400 -33.30300 9.01700 1.000 14.05000 242 ILE A N 1
ATOM 1915 C CA . ILE A 1 262 ? -27.22000 -33.71600 10.37200 1.000 12.95000 242 ILE A CA 1
ATOM 1916 C C . ILE A 1 262 ? -28.44800 -32.98200 10.89400 1.000 17.03000 242 ILE A C 1
ATOM 1917 O O . ILE A 1 262 ? -29.01900 -33.40000 11.91600 1.000 19.81000 242 ILE A O 1
ATOM 1922 N N . SER A 1 263 ? -28.90600 -31.92700 10.21100 1.000 17.16000 243 SER A N 1
ATOM 1923 C CA . SER A 1 263 ? -30.17500 -31.30900 10.59800 1.000 17.58000 243 SER A CA 1
ATOM 1924 C C . SER A 1 263 ? -31.39300 -32.14700 10.21400 1.000 21.28000 243 SER A C 1
ATOM 1925 O O . SER A 1 263 ? -32.50800 -31.77400 10.58700 1.000 18.91000 243 SER A O 1
ATOM 1928 N N . LYS A 1 264 ? -31.21000 -33.25800 9.49900 1.000 19.18000 244 LYS A N 1
ATOM 1929 C CA . LYS A 1 264 ? -32.30200 -34.09200 9.02200 1.000 18.55000 244 LYS A CA 1
ATOM 1930 C C . LYS A 1 264 ? -32.01700 -35.54600 9.36200 1.000 18.92000 244 LYS A C 1
ATOM 1931 O O . LYS A 1 264 ? -30.88100 -35.92100 9.66200 1.000 16.86000 244 LYS A O 1
ATOM 1937 N N . ASP A 1 265 ? -33.06500 -36.36800 9.29400 1.000 21.00000 245 ASP A N 1
ATOM 1938 C CA . ASP A 1 265 ? -32.97400 -37.76400 9.70800 1.000 21.06000 245 ASP A CA 1
ATOM 1939 C C . ASP A 1 265 ? -31.86500 -38.49100 8.94100 1.000 17.64000 245 ASP A C 1
ATOM 1940 O O . ASP A 1 265 ? -31.90600 -38.54200 7.69900 1.000 19.99000 245 ASP A O 1
ATOM 1945 N N . PRO A 1 266 ? -30.86800 -39.05500 9.63100 1.000 14.14000 246 PRO A N 1
ATOM 19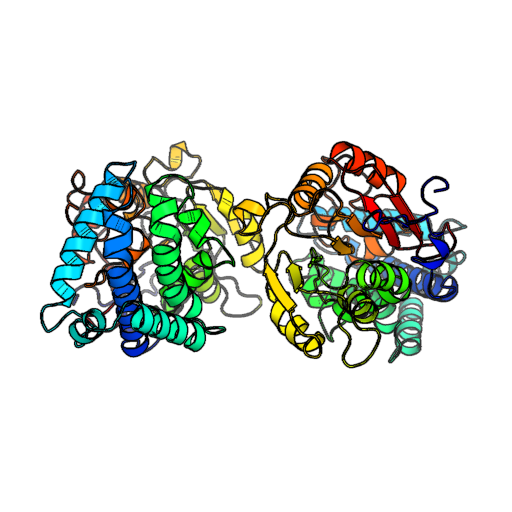46 C CA . PRO A 1 266 ? -29.81200 -39.78100 8.91300 1.000 13.75000 246 PRO A CA 1
ATOM 1947 C C . PRO A 1 266 ? -30.26900 -41.10400 8.32000 1.000 16.36000 246 PRO A C 1
ATOM 1948 O O . PRO A 1 266 ? -29.75500 -41.49200 7.25800 1.000 16.88000 246 PRO A O 1
ATOM 1952 N N . VAL A 1 267 ? -31.22400 -41.80100 8.94700 1.000 17.67000 247 VAL A N 1
ATOM 1953 C CA . VAL A 1 267 ? -31.69200 -43.07500 8.39500 1.000 13.78000 247 VAL A CA 1
ATOM 1954 C C . VAL A 1 267 ? -32.26000 -42.87600 6.99300 1.000 17.30000 247 VAL A C 1
ATOM 1955 O O . VAL A 1 267 ? -31.97400 -43.65500 6.07300 1.000 19.92000 247 VAL A O 1
ATOM 1959 N N . GLU A 1 268 ? -33.08400 -41.83600 6.80600 1.000 16.06000 248 GLU A N 1
ATOM 1960 C CA . GLU A 1 268 ? -33.65000 -41.58700 5.48100 1.000 22.24000 248 GLU A CA 1
ATOM 1961 C C . GLU A 1 268 ? -32.56400 -41.21300 4.46700 1.000 22.05000 248 GLU A C 1
ATOM 1962 O O . GLU A 1 268 ? -32.71600 -41.48000 3.26500 1.000 21.26000 248 GLU A O 1
ATOM 1968 N N . GLN A 1 269 ? -31.45300 -40.62700 4.93100 1.000 16.13000 249 GLN A N 1
ATOM 1969 C CA . GLN A 1 269 ? -30.32000 -40.30500 4.06400 1.000 14.18000 249 GLN A CA 1
ATOM 1970 C C . GLN A 1 269 ? -29.42700 -41.50400 3.75600 1.000 17.52000 249 GLN A C 1
ATOM 1971 O O . GLN A 1 269 ? -28.44200 -41.34000 3.02700 1.000 17.57000 249 GLN A O 1
ATOM 1977 N N . GLY A 1 270 ? -29.73200 -42.68900 4.28100 1.000 13.66000 250 GLY A N 1
ATOM 1978 C CA . GLY A 1 270 ? -28.96800 -43.88000 3.97500 1.000 15.68000 250 GLY A CA 1
ATOM 1979 C C . GLY A 1 270 ? -28.00200 -44.36000 5.03900 1.000 17.84000 250 GLY A C 1
ATOM 1980 O O . GLY A 1 270 ? -27.13100 -45.18300 4.72400 1.000 18.62000 250 GLY A O 1
ATOM 1981 N N . PHE A 1 271 ? -28.13000 -43.88000 6.27600 1.000 15.78000 251 PHE A N 1
ATOM 1982 C CA . PHE A 1 271 ? -27.26900 -44.25500 7.38800 1.000 18.10000 251 PHE A CA 1
ATOM 1983 C C . PHE A 1 271 ? -28.02900 -45.17900 8.33300 1.000 19.40000 251 PHE A C 1
ATOM 1984 O O . PHE A 1 271 ? -29.25500 -45.09600 8.44700 1.000 14.79000 251 PHE A O 1
ATOM 1992 N N . GLU A 1 272 ? -27.29400 -46.07800 8.99500 1.000 19.43000 252 GLU A N 1
ATOM 1993 C CA . GLU A 1 272 ? -27.90400 -47.10400 9.83800 1.000 19.01000 252 GLU A CA 1
ATOM 1994 C C . GLU A 1 272 ? -28.00900 -46.59900 11.27400 1.000 17.81000 252 GLU A C 1
ATOM 1995 O O . GLU A 1 272 ? -27.02000 -46.14400 11.85000 1.000 19.37000 252 GLU A O 1
ATOM 2001 N N . ALA A 1 273 ? -29.20700 -46.68700 11.84900 1.000 19.40000 253 ALA A N 1
ATOM 2002 C CA . ALA A 1 273 ? -29.41600 -46.23700 13.21900 1.000 15.74000 253 ALA A CA 1
ATOM 2003 C C . ALA A 1 273 ? -28.62900 -47.10100 14.19800 1.000 18.65000 253 ALA A C 1
ATOM 2004 O O . ALA A 1 273 ? -28.59800 -48.32800 14.08300 1.000 18.09000 253 ALA A O 1
ATOM 2006 N N . GLY A 1 274 ? -27.98700 -46.44700 15.16500 1.000 20.68000 254 GLY A N 1
ATOM 2007 C CA . GLY A 1 274 ? -27.30200 -47.14400 16.23800 1.000 18.91000 254 GLY A CA 1
ATOM 2008 C C . GLY A 1 274 ? -26.05800 -47.90200 15.83500 1.000 22.98000 254 GLY A C 1
ATOM 2009 O O . GLY A 1 274 ? -25.61900 -48.78900 16.57500 1.000 19.51000 254 GLY A O 1
ATOM 2010 N N . ALA A 1 275 ? -25.46300 -47.57600 14.68900 1.000 22.15000 255 ALA A N 1
ATOM 2011 C CA . ALA A 1 275 ? -24.36200 -48.35000 14.14000 1.000 17.66000 255 ALA A CA 1
ATOM 2012 C C . ALA A 1 275 ? -22.99600 -47.72500 14.40900 1.000 20.75000 255 ALA A C 1
ATOM 2013 O O . ALA A 1 275 ? -22.00900 -48.11000 13.76700 1.000 21.32000 255 ALA A O 1
ATOM 2015 N N . TYR A 1 276 ? -22.90000 -46.79800 15.35600 1.000 18.70000 256 TYR A N 1
ATOM 2016 C CA . TYR A 1 276 ? -21.65400 -46.07800 15.56700 1.000 15.98000 256 TYR A CA 1
ATOM 2017 C C . TYR A 1 276 ? -21.38500 -45.91600 17.05100 1.000 15.12000 256 TYR A C 1
ATOM 2018 O O . TYR A 1 276 ? -22.29900 -45.65200 17.84400 1.000 15.79000 256 TYR A O 1
ATOM 2027 N N . ASP A 1 277 ? -20.11600 -46.06600 17.41200 1.000 11.94000 257 ASP A N 1
ATOM 2028 C CA . ASP A 1 277 ? -19.69200 -45.96200 18.79700 1.000 15.31000 257 ASP A CA 1
ATOM 2029 C C . ASP A 1 277 ? -19.36100 -44.53000 19.17700 1.000 17.39000 257 ASP A C 1
ATOM 2030 O O . ASP A 1 277 ? -19.61700 -44.11500 20.31000 1.000 13.82000 257 ASP A O 1
ATOM 2035 N N . VAL A 1 278 ? -18.77900 -43.77100 18.25400 1.000 17.28000 258 VAL A N 1
ATOM 2036 C CA . VAL A 1 278 ? -18.37500 -42.39400 18.51200 1.000 16.96000 258 VAL A CA 1
ATOM 2037 C C . VAL A 1 278 ? -18.76900 -41.55900 17.30300 1.000 16.34000 258 VAL A C 1
ATOM 2038 O O . VAL A 1 278 ? -18.47300 -41.92800 16.15800 1.000 15.04000 258 VAL A O 1
ATOM 2042 N N . VAL A 1 279 ? -19.45000 -40.44600 17.55100 1.000 11.64000 259 VAL A N 1
ATOM 2043 C CA . VAL A 1 279 ? -19.69700 -39.43300 16.52800 1.000 13.64000 259 VAL A CA 1
ATOM 2044 C C . VAL A 1 279 ? -18.83000 -38.22900 16.86500 1.000 16.09000 259 VAL A C 1
ATOM 2045 O O . VAL A 1 279 ? -18.84800 -37.75100 18.00700 1.000 13.61000 259 VAL A O 1
ATOM 2049 N N . ILE A 1 280 ? -18.05500 -37.76200 15.88500 1.000 12.28000 260 ILE A N 1
ATOM 2050 C CA . ILE A 1 280 ? -17.18700 -36.59600 16.03600 1.000 11.51000 260 ILE A CA 1
ATOM 2051 C C . ILE A 1 280 ? -17.82900 -35.40700 15.32400 1.000 12.33000 260 ILE A C 1
ATOM 2052 O O . ILE A 1 280 ? -18.35100 -35.54900 14.20900 1.000 10.89000 260 ILE A O 1
ATOM 2057 N N . ALA A 1 281 ? -17.77000 -34.22500 15.95400 1.000 10.85000 261 ALA A N 1
ATOM 2058 C CA . ALA A 1 281 ? -18.23500 -32.99900 15.30400 1.000 10.59000 261 ALA A CA 1
ATOM 2059 C C . ALA A 1 281 ? -17.44900 -31.79300 15.81200 1.000 14.13000 261 ALA A C 1
ATOM 2060 O O . ALA A 1 281 ? -17.45200 -31.51100 17.01800 1.000 14.24000 261 ALA A O 1
ATOM 2062 N N . SER A 1 282 ? -16.78700 -31.06800 14.89800 1.000 8.01000 262 SER A N 1
ATOM 2063 C CA . SER A 1 282 ? -16.01500 -29.89000 15.28600 1.000 12.65000 262 SER A CA 1
ATOM 2064 C C . SER A 1 282 ? -16.58400 -28.69100 14.53800 1.000 12.86000 262 SER A C 1
ATOM 2065 O O . SER A 1 282 ? -16.41300 -28.55700 13.31900 1.000 12.60000 262 SER A O 1
ATOM 2068 N N . ASN A 1 283 ? -17.29400 -27.85500 15.28800 1.000 10.99000 263 ASN A N 1
ATOM 2069 C CA . ASN A 1 283 ? -17.74100 -26.54700 14.83900 1.000 13.69000 263 ASN A CA 1
ATOM 2070 C C . ASN A 1 283 ? -18.63800 -26.66100 13.60800 1.000 15.26000 263 ASN A C 1
ATOM 2071 O O . ASN A 1 283 ? -18.60300 -25.82900 12.70300 1.000 15.10000 263 ASN A O 1
ATOM 2076 N N . VAL A 1 284 ? -19.49800 -27.68400 13.61700 1.000 13.56000 264 VAL A N 1
ATOM 2077 C CA . VAL A 1 284 ? -20.53300 -27.86400 12.61500 1.000 10.82000 264 VAL A CA 1
ATOM 2078 C C . VAL A 1 284 ? -21.92700 -27.79700 13.23100 1.000 11.65000 264 VAL A C 1
ATOM 2079 O O . VAL A 1 284 ? -22.85500 -27.23400 12.63400 1.000 12.56000 264 VAL A O 1
ATOM 2083 N N . LEU A 1 285 ? -22.09900 -28.33100 14.44400 1.000 14.60000 265 LEU A N 1
ATOM 2084 C CA . LEU A 1 285 ? -23.44400 -28.41900 15.00100 1.000 12.39000 265 LEU A CA 1
ATOM 2085 C C . LEU A 1 285 ? -24.06100 -27.03300 15.18100 1.000 14.32000 265 LEU A C 1
ATOM 2086 O O . LEU A 1 285 ? -25.25500 -26.84900 14.93300 1.000 13.04000 265 LEU A O 1
ATOM 2091 N N . HIS A 1 286 ? -23.25900 -26.03100 15.56200 1.000 11.94000 266 HIS A N 1
ATOM 2092 C CA . HIS A 1 286 ? -23.82900 -24.69500 15.73400 1.000 14.89000 266 HIS A CA 1
ATOM 2093 C C . HIS A 1 286 ? -24.28700 -24.08500 14.41300 1.000 16.54000 266 HIS A C 1
ATOM 2094 O O . HIS A 1 286 ? -25.01100 -23.08100 14.43000 1.000 16.12000 266 HIS A O 1
ATOM 2101 N N . ALA A 1 287 ? -23.85600 -24.65000 13.27400 1.000 14.88000 267 ALA A N 1
ATOM 2102 C CA . ALA A 1 287 ? -24.31100 -24.18900 11.96600 1.000 17.00000 267 ALA A CA 1
ATOM 2103 C C . ALA A 1 287 ? -25.68500 -24.73300 11.59100 1.000 16.47000 267 ALA A C 1
ATOM 2104 O O . ALA A 1 287 ? -26.24800 -24.31300 10.57400 1.000 21.46000 267 ALA A O 1
ATOM 2106 N N . THR A 1 288 ? -26.23600 -25.61400 12.37500 1.000 14.51000 268 THR A N 1
ATOM 2107 C CA . THR A 1 288 ? -27.55300 -26.15100 12.08900 1.000 18.03000 268 THR A CA 1
ATOM 2108 C C . THR A 1 288 ? -28.62300 -25.28900 12.74800 1.000 17.72000 268 THR A C 1
ATOM 2109 O O . THR A 1 288 ? -28.34400 -24.57400 13.71800 1.000 18.16000 268 THR A O 1
ATOM 2113 N N . PRO A 1 289 ? -29.86100 -25.32100 12.22600 1.000 16.01000 269 PRO A N 1
ATOM 2114 C CA . PRO A 1 289 ? -30.88300 -24.37400 12.70800 1.000 17.55000 269 PRO A CA 1
ATOM 2115 C C . PRO A 1 289 ? -31.46000 -24.70600 14.07600 1.000 17.73000 269 PRO A C 1
ATOM 2116 O O . PRO A 1 289 ? -31.88600 -23.78900 14.79500 1.000 21.06000 269 PRO A O 1
ATOM 2120 N N . CYS A 1 290 ? -31.47200 -25.96800 14.48200 1.000 18.79000 270 CYS A N 1
ATOM 2121 C CA . CYS A 1 290 ? -32.15700 -26.33400 15.71400 1.000 17.84000 270 CYS A CA 1
ATOM 2122 C C . CYS A 1 290 ? -31.29400 -27.37900 16.40900 1.000 17.20000 270 CYS A C 1
ATOM 2123 O O . CYS A 1 290 ? -31.19600 -28.51500 15.94100 1.000 16.88000 270 CYS A O 1
ATOM 2126 N N . LEU A 1 291 ? -30.64800 -26.99900 17.50700 1.000 17.33000 271 LEU A N 1
ATOM 2127 C CA . LEU A 1 291 ? -29.62500 -27.87300 18.07400 1.000 15.74000 271 LEU A CA 1
ATOM 2128 C C . LEU A 1 291 ? -30.22200 -29.17100 18.60400 1.000 17.41000 271 LEU A C 1
ATOM 2129 O O . LEU A 1 291 ? -29.60200 -30.23400 18.48700 1.000 18.72000 271 LEU A O 1
ATOM 2134 N N . VAL A 1 292 ? -31.41900 -29.10600 19.20000 1.000 15.75000 272 VAL A N 1
ATOM 2135 C CA . VAL A 1 292 ? -32.01800 -30.30200 19.78500 1.000 16.38000 272 VAL A CA 1
ATOM 2136 C C . VAL A 1 292 ? -32.33700 -31.33300 18.70200 1.000 15.58000 272 VAL A C 1
ATOM 2137 O O . VAL A 1 292 ? -32.04900 -32.52600 18.85700 1.000 18.41000 272 VAL A O 1
ATOM 2141 N N . GLU A 1 293 ? -32.92400 -30.89900 17.58700 1.000 16.24000 273 GLU A N 1
ATOM 2142 C CA . GLU A 1 293 ? -33.17700 -31.83100 16.49100 1.000 17.28000 273 GLU A CA 1
ATOM 2143 C C . GLU A 1 293 ? -31.87200 -32.38100 15.93600 1.000 16.13000 273 GLU A C 1
ATOM 2144 O O . GLU A 1 293 ? -31.77300 -33.57300 15.60700 1.000 15.03000 273 GLU A O 1
ATOM 2150 N N . THR A 1 294 ? -30.85200 -31.52700 15.85700 1.000 14.31000 274 THR A N 1
ATOM 2151 C CA . THR A 1 294 ? -29.52100 -31.95500 15.44100 1.000 15.75000 274 THR A CA 1
ATOM 2152 C C . THR A 1 294 ? -28.95100 -32.99500 16.38900 1.000 16.83000 274 THR A C 1
ATOM 2153 O O . THR A 1 294 ? -28.40400 -34.02000 15.95700 1.000 11.10000 274 THR A O 1
ATOM 2157 N N . LEU A 1 295 ? -29.04500 -32.73900 17.69400 1.000 13.90000 275 LEU A N 1
ATOM 2158 C CA . LEU A 1 295 ? -28.51200 -33.70800 18.64000 1.000 12.06000 275 LEU A CA 1
ATOM 2159 C C . LEU A 1 295 ? -29.32700 -35.01200 18.64400 1.000 14.41000 275 LEU A C 1
ATOM 2160 O O . LEU A 1 295 ? -28.74800 -36.09500 18.78900 1.000 12.87000 275 LEU A O 1
ATOM 2165 N N . LYS A 1 296 ? -30.65100 -34.94600 18.43600 1.000 18.20000 276 LYS A N 1
ATOM 2166 C CA . LYS A 1 296 ? -31.43600 -36.17600 18.29800 1.000 12.29000 276 LYS A CA 1
ATOM 2167 C C . LYS A 1 296 ? -31.01700 -36.97200 17.06800 1.000 15.02000 276 LYS A C 1
ATOM 2168 O O . LYS A 1 296 ? -31.08100 -38.21300 17.07200 1.000 15.04000 276 LYS A O 1
ATOM 2174 N N . ASN A 1 297 ? -30.59500 -36.28800 16.00600 1.000 14.33000 277 ASN A N 1
ATOM 2175 C CA . ASN A 1 297 ? -30.11600 -37.00600 14.83000 1.000 16.15000 277 ASN A CA 1
ATOM 2176 C C . ASN A 1 297 ? -28.74800 -37.62500 15.08600 1.000 17.37000 277 ASN A C 1
ATOM 2177 O O . ASN A 1 297 ? -28.47100 -38.72800 14.59500 1.000 14.13000 277 ASN A O 1
ATOM 2182 N N . VAL A 1 298 ? -27.89900 -36.96300 15.88300 1.000 14.26000 278 VAL A N 1
ATOM 2183 C CA . VAL A 1 298 ? -26.64700 -37.59700 16.29500 1.000 15.00000 278 VAL A CA 1
ATOM 2184 C C . VAL A 1 298 ? -26.92900 -38.84200 17.13500 1.000 15.70000 278 VAL A C 1
ATOM 2185 O O . VAL A 1 298 ? -26.26700 -39.87300 16.98100 1.000 16.69000 278 VAL A O 1
ATOM 2189 N N . ARG A 1 299 ? -27.90900 -38.76400 18.04400 1.000 18.07000 279 ARG A N 1
ATOM 2190 C CA . ARG A 1 299 ? -28.21100 -39.90000 18.91400 1.000 18.20000 279 ARG A CA 1
ATOM 2191 C C . ARG A 1 299 ? -28.73000 -41.09100 18.11600 1.000 17.07000 279 ARG A C 1
ATOM 2192 O O . ARG A 1 299 ? -28.41000 -42.24900 18.42600 1.000 17.24000 279 ARG A O 1
ATOM 2200 N N . THR A 1 300 ? -29.54500 -40.82400 17.09400 1.000 16.74000 280 THR A N 1
ATOM 2201 C CA . THR A 1 300 ? -30.03000 -41.89000 16.22000 1.000 21.88000 280 THR A CA 1
ATOM 2202 C C . THR A 1 300 ? -28.87900 -42.72600 15.67100 1.000 19.03000 280 THR A C 1
ATOM 2203 O O . THR A 1 300 ? -28.98600 -43.95500 15.57500 1.000 19.90000 280 THR A O 1
ATOM 2207 N N . LEU A 1 301 ? -27.75300 -42.07700 15.33800 1.000 18.51000 281 LEU A N 1
ATOM 2208 C CA . LEU A 1 301 ? -26.60300 -42.78400 14.78000 1.000 18.67000 281 LEU A CA 1
ATOM 2209 C C . LEU A 1 301 ? -25.85300 -43.61800 15.81600 1.000 20.04000 281 LEU A C 1
ATOM 2210 O O . LEU A 1 301 ? -25.17300 -44.58500 15.43800 1.000 16.21000 281 LEU A O 1
ATOM 2215 N N . LEU A 1 302 ? -25.96100 -43.28400 17.10100 1.000 16.25000 282 LEU A N 1
ATOM 2216 C CA . LEU A 1 302 ? -25.10900 -43.89300 18.12100 1.000 15.71000 282 LEU A CA 1
ATOM 2217 C C . LEU A 1 302 ? -25.69800 -45.18200 18.69500 1.000 17.24000 282 LEU A C 1
ATOM 2218 O O 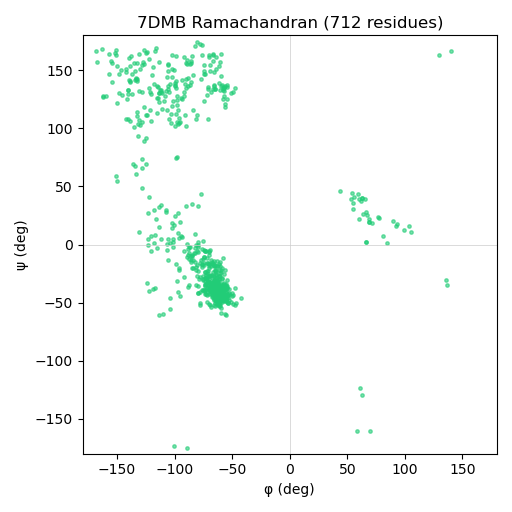. LEU A 1 302 ? -26.91000 -45.29700 18.88800 1.000 20.00000 282 LEU A O 1
ATOM 2223 N N . GLN A 1 303 ? -24.82000 -46.14800 18.97900 1.000 16.48000 283 GLN A N 1
ATOM 2224 C CA . GLN A 1 303 ? -25.20300 -47.35300 19.69900 1.000 17.31000 283 GLN A CA 1
ATOM 2225 C C . GLN A 1 303 ? -25.58200 -46.96500 21.13600 1.000 20.62000 283 GLN A C 1
ATOM 2226 O O . GLN A 1 303 ? -25.30900 -45.84800 21.56700 1.000 19.50000 283 GLN A O 1
ATOM 2232 N N . PRO A 1 304 ? -26.27100 -47.83800 21.88300 1.000 22.31000 284 PRO A N 1
ATOM 2233 C CA . PRO A 1 304 ? -26.82400 -47.39700 23.18800 1.000 19.88000 284 PRO A CA 1
ATOM 2234 C C . PRO A 1 304 ? -25.77000 -46.93100 24.18000 1.000 18.05000 284 PRO A C 1
ATOM 2235 O O . PRO A 1 304 ? -26.08800 -46.11400 25.05100 1.000 22.40000 284 PRO A O 1
ATOM 2239 N N . LYS A 1 305 ? -24.52200 -47.38100 24.05800 1.000 20.20000 285 LYS A N 1
ATOM 2240 C CA . LYS A 1 305 ? -23.42600 -46.89800 24.89300 1.000 21.23000 285 LYS A CA 1
ATOM 2241 C C . LYS A 1 305 ? -22.52100 -45.90200 24.16700 1.000 18.47000 285 LYS A C 1
ATOM 2242 O O . LYS A 1 305 ? -21.43300 -45.60000 24.65800 1.000 16.96000 285 LYS A O 1
ATOM 2248 N N . GLY A 1 306 ? -22.95300 -45.36900 23.01700 1.000 19.70000 286 GLY A N 1
ATOM 2249 C CA . GLY A 1 306 ? -22.09600 -44.51300 22.21900 1.000 17.44000 286 GLY A CA 1
ATOM 2250 C C . GLY A 1 306 ? -21.93900 -43.09300 22.77900 1.000 16.43000 286 GLY A C 1
ATOM 2251 O O . GLY A 1 306 ? -22.60400 -42.68400 23.73000 1.000 15.80000 286 GLY A O 1
ATOM 2252 N N . PHE A 1 307 ? -21.02600 -42.33900 22.15400 1.000 16.31000 287 PHE A N 1
ATOM 2253 C CA . PHE A 1 307 ? -20.61600 -41.01800 22.61300 1.000 12.97000 287 PHE A CA 1
ATOM 2254 C C . PHE A 1 307 ? -20.60500 -40.03300 21.45800 1.000 15.75000 287 PHE A C 1
ATOM 2255 O O . PHE A 1 307 ? -20.21300 -40.37200 20.33200 1.000 13.67000 287 PHE A O 1
ATOM 2263 N N . LEU A 1 308 ? -21.02200 -38.80600 21.75500 1.000 14.13000 288 LEU A N 1
ATOM 2264 C CA . LEU A 1 308 ? -20.75100 -37.65500 20.90500 1.000 14.96000 288 LEU A CA 1
ATOM 2265 C C . LEU A 1 308 ? -19.54600 -36.91200 21.47100 1.000 12.43000 288 LEU A C 1
ATOM 2266 O O . LEU A 1 308 ? -19.53800 -36.54500 22.65200 1.000 11.75000 288 LEU A O 1
ATOM 2271 N N . PHE A 1 309 ? -18.52300 -36.71200 20.64800 1.000 11.50000 289 PHE A N 1
ATOM 2272 C CA . PHE A 1 309 ? -17.44700 -35.79500 20.98900 1.000 10.70000 289 PHE A CA 1
ATOM 2273 C C . PHE A 1 309 ? -17.62300 -34.55400 20.13100 1.000 12.37000 289 PHE A C 1
ATOM 2274 O O . PHE A 1 309 ? -17.53800 -34.62400 18.89700 1.000 10.41000 289 PHE A O 1
ATOM 2282 N N . ASN A 1 310 ? -17.88400 -33.43000 20.78800 1.000 10.54000 290 ASN A N 1
ATOM 2283 C CA . ASN A 1 310 ? -18.33300 -32.20300 20.13400 1.000 13.78000 290 ASN A CA 1
ATOM 2284 C C . ASN A 1 310 ? -17.37400 -31.06900 20.49600 1.000 13.38000 290 ASN A C 1
ATOM 2285 O O . ASN A 1 310 ? -17.30600 -30.64200 21.65400 1.000 14.76000 290 ASN A O 1
ATOM 2290 N N . GLN A 1 311 ? -16.61200 -30.60500 19.51600 1.000 10.93000 291 GLN A N 1
ATOM 2291 C CA . GLN A 1 311 ? -15.69500 -29.48600 19.69500 1.000 13.28000 291 GLN A CA 1
ATOM 2292 C C . GLN A 1 311 ? -16.38600 -28.23200 19.17500 1.000 12.55000 291 GLN A C 1
ATOM 2293 O O . GLN A 1 311 ? -16.73600 -28.16800 17.98900 1.000 12.02000 291 GLN A O 1
ATOM 2299 N N . GLU A 1 312 ? -16.58200 -27.23700 20.04500 1.000 12.00000 292 GLU A N 1
ATOM 2300 C CA . GLU A 1 312 ? -17.45200 -26.12000 19.68000 1.000 12.40000 292 GLU A CA 1
ATOM 2301 C C . GLU A 1 312 ? -16.97800 -24.79300 20.26400 1.000 13.31000 292 GLU A C 1
ATOM 2302 O O . GLU A 1 312 ? -16.76900 -24.66400 21.47200 1.000 10.10000 292 GLU A O 1
ATOM 2308 N N . LEU A 1 313 ? -16.86500 -23.79400 19.39700 1.000 13.61000 293 LEU A N 1
ATOM 2309 C CA . LEU A 1 313 ? -16.48400 -22.45400 19.82900 1.000 14.86000 293 LEU A CA 1
ATOM 2310 C C . LEU A 1 313 ? -17.46700 -21.87600 20.84200 1.000 13.38000 293 LEU A C 1
ATOM 2311 O O . LEU A 1 313 ? -18.68800 -21.99600 20.69900 1.000 9.46000 293 LEU A O 1
ATOM 2316 N N . SER A 1 314 ? -16.91500 -21.26100 21.87800 1.000 14.77000 294 SER A N 1
ATOM 2317 C CA . SER A 1 314 ? -17.64400 -20.25900 22.65100 1.000 15.33000 294 SER A CA 1
ATOM 2318 C C . SER A 1 314 ? -16.68100 -19.22200 23.24900 1.000 11.36000 294 SER A C 1
ATOM 2319 O O . SER A 1 314 ? -16.68900 -18.99400 24.46200 1.000 14.66000 294 SER A O 1
ATOM 2322 N N . PRO A 1 315 ? -15.84600 -18.56200 22.43500 1.000 11.18000 295 PRO A N 1
ATOM 2323 C CA . PRO A 1 315 ? -14.93400 -17.56400 23.00400 1.000 12.58000 295 PRO A CA 1
ATOM 2324 C C . PRO A 1 315 ? -15.70100 -16.35300 23.49700 1.000 11.28000 295 PRO A C 1
ATOM 2325 O O . PRO A 1 315 ? -16.81100 -16.06600 23.02300 1.000 11.25000 295 PRO A O 1
ATOM 2329 N N . PRO A 1 316 ? -15.15400 -15.62300 24.46800 1.000 13.46000 296 PRO A N 1
ATOM 2330 C CA . PRO A 1 316 ? -15.82700 -14.38500 24.90400 1.000 15.05000 296 PRO A CA 1
ATOM 2331 C C . PRO A 1 316 ? -15.71600 -13.25900 23.89000 1.000 16.21000 296 PRO A C 1
ATOM 2332 O O . PRO A 1 316 ? -16.61300 -12.40800 23.82100 1.000 16.34000 296 PRO A O 1
ATOM 2336 N N . GLY A 1 317 ? -14.65000 -13.22900 23.09200 1.000 14.47000 297 GLY A N 1
ATOM 2337 C CA . GLY A 1 317 ? -14.44500 -12.15400 22.14100 1.000 17.70000 297 GLY A CA 1
ATOM 2338 C C . GLY A 1 317 ? -15.09500 -12.43500 20.79400 1.000 17.55000 297 GLY A C 1
ATOM 2339 O O . GLY A 1 317 ? -15.76900 -13.44700 20.58800 1.000 15.10000 297 GLY A O 1
ATOM 2340 N N . LYS A 1 318 ? -14.84400 -11.52400 19.85000 1.000 10.40000 298 LYS A N 1
ATOM 2341 C CA . LYS A 1 318 ? -15.65600 -11.41700 18.64300 1.000 13.47000 298 LYS A CA 1
ATOM 2342 C C . LYS A 1 318 ? -14.87400 -11.71900 17.36500 1.000 14.83000 298 LYS A C 1
ATOM 2343 O O . LYS A 1 318 ? -15.28200 -11.27700 16.28300 1.000 11.41000 298 LYS A O 1
ATOM 2349 N N . TYR A 1 319 ? -13.75600 -12.44700 17.46200 1.000 12.46000 299 TYR A N 1
ATOM 2350 C CA . TYR A 1 319 ? -12.96900 -12.73000 16.26500 1.000 12.94000 299 TYR A CA 1
ATOM 2351 C C . TYR A 1 319 ? -13.77100 -13.56900 15.27900 1.000 14.29000 299 TYR A C 1
ATOM 2352 O O . TYR A 1 319 ? -13.70500 -13.34900 14.06500 1.000 17.00000 299 TYR A O 1
ATOM 2361 N N . VAL A 1 320 ? -14.56200 -14.51900 15.78100 1.000 15.27000 300 VAL A N 1
ATOM 2362 C CA . VAL A 1 320 ? -15.34700 -15.36300 14.88400 1.000 15.62000 300 VAL A CA 1
ATOM 2363 C C . VAL A 1 320 ? -16.50300 -14.57000 14.28000 1.000 17.01000 300 VAL A C 1
ATOM 2364 O O . VAL A 1 320 ? -16.81600 -14.72300 13.09500 1.000 17.04000 300 VAL A O 1
ATOM 2368 N N . ASP A 1 321 ? -17.14000 -13.70000 15.07400 1.000 11.34000 301 ASP A N 1
ATOM 2369 C CA . ASP A 1 321 ? -18.14100 -12.79300 14.52400 1.000 14.53000 301 ASP A CA 1
ATOM 2370 C C . ASP A 1 321 ? -17.56500 -11.97900 13.37700 1.000 14.70000 301 ASP A C 1
ATOM 2371 O O . ASP A 1 321 ? -18.20500 -11.81800 12.33300 1.000 15.22000 301 ASP A O 1
ATOM 2376 N N . PHE A 1 322 ? -16.35800 -11.44000 13.56300 1.000 12.82000 302 PHE A N 1
ATOM 2377 C CA . PHE A 1 322 ? -15.72800 -10.67500 12.49400 1.000 15.28000 302 PHE A CA 1
ATOM 2378 C C . PHE A 1 322 ? -15.50100 -11.53600 11.25400 1.000 15.61000 302 PHE A C 1
ATOM 2379 O O . PHE A 1 322 ? -15.73000 -11.08600 10.12100 1.000 12.86000 302 PHE A O 1
ATOM 2387 N N . MET A 1 323 ? -15.07100 -12.78500 11.45000 1.000 16.22000 303 MET A N 1
ATOM 2388 C CA . MET A 1 323 ? -14.56800 -13.57100 10.33000 1.000 13.63000 303 MET A CA 1
ATOM 2389 C C . MET A 1 323 ? -15.69000 -14.15300 9.49400 1.000 12.70000 303 MET A C 1
ATOM 2390 O O . MET A 1 323 ? -15.55200 -14.28800 8.27600 1.000 12.52000 303 MET A O 1
ATOM 2395 N N . VAL A 1 324 ? -16.78900 -14.55200 10.12500 1.000 15.75000 304 VAL A N 1
ATOM 2396 C CA . VAL A 1 324 ? -17.85600 -15.24900 9.41700 1.000 20.55000 304 VAL A CA 1
ATOM 2397 C C . VAL A 1 324 ? -19.17200 -14.48300 9.43500 1.000 13.94000 304 VAL A C 1
ATOM 2398 O O . VAL A 1 324 ? -20.15200 -14.94900 8.85300 1.000 12.30000 304 VAL A O 1
ATOM 2402 N N . GLY A 1 325 ? -19.20900 -13.29700 10.03800 1.000 13.51000 305 GLY A N 1
ATOM 2403 C CA . GLY A 1 325 ? -20.43500 -12.50900 10.07200 1.000 18.61000 305 GLY A CA 1
ATOM 2404 C C . GLY A 1 325 ? -20.97400 -12.13100 8.70500 1.000 13.69000 305 GLY A C 1
ATOM 2405 O O . GLY A 1 325 ? -22.16200 -11.83600 8.57200 1.000 14.59000 305 GLY A O 1
ATOM 2406 N N . LEU A 1 326 ? -20.13100 -12.13400 7.68000 1.000 16.76000 306 LEU A N 1
ATOM 2407 C CA . LEU A 1 326 ? -20.60200 -11.79900 6.34600 1.000 13.70000 306 LEU A CA 1
ATOM 2408 C C . LEU A 1 326 ? -21.41600 -12.92300 5.71400 1.000 19.56000 306 LEU A C 1
ATOM 2409 O O . LEU A 1 326 ? -21.97700 -12.72200 4.63000 1.000 21.17000 306 LEU A O 1
ATOM 2414 N N . LEU A 1 327 ? -21.51800 -14.09200 6.37700 1.000 15.38000 307 LEU A N 1
ATOM 2415 C CA . LEU A 1 327 ? -22.38500 -15.18800 5.94300 1.000 18.17000 307 LEU A CA 1
ATOM 2416 C C . LEU A 1 327 ? -23.76900 -15.08400 6.58600 1.000 21.62000 307 LEU A C 1
ATOM 2417 O O . LEU A 1 327 ? -23.87700 -14.80500 7.79500 1.000 20.72000 307 LEU A O 1
ATOM 2422 N N . PRO A 1 328 ? -24.81200 -15.33800 5.77500 1.000 24.27000 308 PRO A N 1
ATOM 2423 C CA . PRO A 1 328 ? -26.19400 -15.24400 6.29400 1.000 22.01000 308 PRO A CA 1
ATOM 2424 C C . PRO A 1 328 ? -26.45100 -16.13300 7.49800 1.000 24.11000 308 PRO A C 1
ATOM 2425 O O . PRO A 1 328 ? -27.20900 -15.75400 8.39800 1.000 19.60000 308 PRO A O 1
ATOM 2429 N N . GLY A 1 329 ? -25.82700 -17.31000 7.53600 1.000 18.51000 309 GLY A N 1
ATOM 2430 C CA . GLY A 1 329 ? -26.03900 -18.24200 8.62200 1.000 22.68000 309 GLY A CA 1
ATOM 2431 C C . GLY A 1 329 ? -25.58900 -17.75200 9.98600 1.000 24.34000 309 GLY A C 1
ATOM 2432 O O . GLY A 1 329 ? -26.08600 -18.24500 11.00000 1.000 25.35000 309 GLY A O 1
ATOM 2433 N N . TRP A 1 330 ? -24.65000 -16.80400 10.04400 1.000 25.49000 310 TRP A N 1
ATOM 2434 C CA . TRP A 1 330 ? -24.22400 -16.28100 11.34400 1.000 21.57000 310 TRP A CA 1
ATOM 2435 C C . TRP A 1 330 ? -25.36300 -15.57900 12.07000 1.000 20.09000 310 TRP A C 1
ATOM 2436 O O . TRP A 1 330 ? -25.29700 -15.39200 13.28900 1.000 19.41000 310 TRP A O 1
ATOM 2447 N N . TRP A 1 331 ? -26.41100 -15.19600 11.35200 1.000 19.45000 311 TRP A N 1
ATOM 2448 C CA . TRP A 1 331 ? -27.49800 -14.43500 11.93000 1.000 23.93000 311 TRP A CA 1
ATOM 2449 C C . TRP A 1 331 ? -28.71800 -15.29300 12.23200 1.000 24.75000 311 TRP A C 1
ATOM 2450 O O . TRP A 1 331 ? -29.72000 -14.76900 12.72200 1.000 26.41000 311 TRP A O 1
ATOM 2461 N N . LEU A 1 332 ? -28.64200 -16.59800 11.99300 1.000 28.77000 312 LEU A N 1
ATOM 2462 C CA . LEU A 1 332 ? -29.64400 -17.50300 12.53000 1.000 30.12000 312 LEU A CA 1
ATOM 2463 C C . LEU A 1 332 ? -29.38700 -17.72600 14.02100 1.000 28.93000 312 LEU A C 1
ATOM 2464 O O . LEU A 1 332 ? -28.29600 -17.45800 14.53800 1.000 27.88000 312 LEU A O 1
ATOM 2469 N N . GLY A 1 333 ? -30.40900 -18.23100 14.71400 1.000 27.95000 313 GLY A N 1
ATOM 2470 C CA . GLY A 1 333 ? -30.27500 -18.55000 16.12400 1.000 27.25000 313 GLY A CA 1
ATOM 2471 C C . GLY A 1 333 ? -31.44200 -18.10000 16.98900 1.000 24.93000 313 GLY A C 1
ATOM 2472 O O . GLY A 1 333 ? -31.75100 -18.74100 17.99900 1.000 22.09000 313 GLY A O 1
ATOM 2473 N N . GLU A 1 334 ? -32.09600 -16.99900 16.60500 1.000 23.74000 314 GLU A N 1
ATOM 2474 C CA . GLU A 1 334 ? -33.15100 -16.42800 17.44000 1.000 28.48000 314 GLU A CA 1
ATOM 2475 C C . GLU A 1 334 ? -34.35000 -17.36500 17.57300 1.000 25.88000 314 GLU A C 1
ATOM 2476 O O . GLU A 1 334 ? -34.94900 -17.42800 18.64600 1.000 18.73000 314 GLU A O 1
ATOM 2482 N N . ALA A 1 335 ? -34.70700 -18.10900 16.51900 1.000 23.50000 315 ALA A N 1
ATOM 2483 C CA . ALA A 1 335 ? -35.77500 -19.10500 16.62000 1.000 28.75000 315 ALA A CA 1
ATOM 2484 C C . ALA A 1 335 ? -35.33800 -20.37900 17.34800 1.000 27.61000 315 ALA A C 1
ATOM 2485 O O . ALA A 1 335 ? -36.16900 -21.28200 17.56100 1.000 28.98000 315 ALA A O 1
ATOM 2487 N N . ASP A 1 336 ? -34.06300 -20.47500 17.72200 1.000 23.26000 316 ASP A N 1
ATOM 2488 C CA . ASP A 1 336 ? -33.49900 -21.63600 18.40500 1.000 22.36000 316 ASP A CA 1
ATOM 2489 C C . ASP A 1 336 ? -32.87400 -21.23100 19.73600 1.000 20.47000 316 ASP A C 1
ATOM 2490 O O . ASP A 1 336 ? -31.93100 -21.87000 20.21700 1.000 15.78000 316 ASP A O 1
ATOM 2495 N N . GLY A 1 337 ? -33.38200 -20.15400 20.33000 1.000 19.41000 317 GLY A N 1
ATOM 2496 C CA . GLY A 1 337 ? -32.90600 -19.73900 21.63400 1.000 20.39000 317 GLY A CA 1
ATOM 2497 C C . GLY A 1 337 ? -31.46900 -19.28100 21.63300 1.000 20.26000 317 GLY A C 1
ATOM 2498 O O . GLY A 1 337 ? -30.78900 -19.40100 22.65600 1.000 20.23000 317 GLY A O 1
ATOM 2499 N N . ARG A 1 338 ? -30.98700 -18.76800 20.49700 1.000 20.72000 318 ARG A N 1
ATOM 2500 C CA . ARG A 1 338 ? -29.59500 -18.37300 20.30000 1.000 22.51000 318 ARG A CA 1
ATOM 2501 C C . ARG A 1 338 ? -29.58300 -16.99000 19.64800 1.000 24.76000 318 ARG A C 1
ATOM 2502 O O . ARG A 1 338 ? -29.08900 -16.79400 18.53700 1.000 22.97000 318 ARG A O 1
ATOM 2510 N N . ALA A 1 339 ? -30.16100 -16.01400 20.35300 1.000 23.07000 319 ALA A N 1
ATOM 2511 C CA . ALA A 1 339 ? -30.30400 -14.67300 19.79300 1.000 26.12000 319 ALA A CA 1
ATOM 2512 C C . ALA A 1 339 ? -28.95200 -14.00000 19.58800 1.000 27.23000 319 ALA A C 1
ATOM 2513 O O . ALA A 1 339 ? -28.73500 -13.34200 18.56400 1.000 28.20000 319 ALA A O 1
ATOM 2515 N N . GLY A 1 340 ? -28.03000 -14.15900 20.53900 1.000 27.03000 320 GLY A N 1
ATOM 2516 C CA . GLY A 1 340 ? -26.72600 -13.53800 20.44700 1.000 30.28000 320 GLY A CA 1
ATOM 2517 C C . GLY A 1 340 ? -25.80200 -14.10800 19.37900 1.000 26.97000 320 GLY A C 1
ATOM 2518 O O . GLY A 1 340 ? -24.74500 -13.51900 19.13500 1.000 27.46000 320 GLY A O 1
ATOM 2519 N N . GLY A 1 341 ? -26.16300 -15.21800 18.74700 1.000 26.13000 321 GLY A N 1
ATOM 2520 C CA . GLY A 1 341 ? -25.31200 -15.83800 17.75200 1.000 22.17000 321 GLY A CA 1
ATOM 2521 C C . GLY A 1 341 ? -25.33200 -17.34700 17.88300 1.000 16.91000 321 GLY A C 1
ATOM 2522 O O . GLY A 1 341 ? -25.79800 -17.88700 18.88700 1.000 17.78000 321 GLY A O 1
ATOM 2523 N N . PRO A 1 342 ? -24.82300 -18.06300 16.87700 1.000 17.51000 322 PRO A N 1
ATOM 2524 C CA . PRO A 1 342 ? -25.02300 -19.52600 16.85500 1.000 16.42000 322 PRO A CA 1
ATOM 2525 C C . PRO A 1 342 ? -24.16600 -20.30300 17.85300 1.000 16.34000 322 PRO A C 1
ATOM 2526 O O . PRO A 1 342 ? -24.48900 -21.46800 18.13400 1.000 16.62000 322 PRO A O 1
ATOM 2530 N N . CYS A 1 343 ? -23.09400 -19.71900 18.38900 1.000 14.19000 323 CYS A N 1
ATOM 2531 C CA . CYS A 1 343 ? -22.19100 -20.43700 19.29100 1.000 16.67000 323 CYS A CA 1
ATOM 2532 C C . CYS A 1 343 ? -22.68300 -20.29400 20.73200 1.000 18.15000 323 CYS A C 1
ATOM 2533 O O . CYS A 1 343 ? -23.07700 -19.20600 21.14700 1.000 16.02000 323 CYS A O 1
ATOM 2536 N N . ILE A 1 344 ? -22.66800 -21.39300 21.48600 1.000 15.69000 324 ILE A N 1
ATOM 2537 C CA . ILE A 1 344 ? -23.15400 -21.38900 22.87000 1.000 12.45000 324 ILE A CA 1
ATOM 2538 C C . ILE A 1 344 ? -22.11100 -22.03100 23.78000 1.000 12.89000 324 ILE A C 1
ATOM 2539 O O . ILE A 1 344 ? -21.34600 -22.89400 23.32200 1.000 12.84000 324 ILE A O 1
ATOM 2544 N N . PRO A 1 345 ? -22.03200 -21.64100 25.05500 1.000 10.85000 325 PRO A N 1
ATOM 2545 C CA . PRO A 1 345 ? -21.02400 -22.23100 25.96800 1.000 10.80000 325 PRO A CA 1
ATOM 2546 C C . PRO A 1 345 ? -21.46000 -23.60700 26.44100 1.000 9.58000 325 PRO A C 1
ATOM 2547 O O . PRO A 1 345 ? -22.60400 -24.00300 26.18400 1.000 10.80000 325 PRO A O 1
ATOM 2551 N N . PRO A 1 346 ? -20.59600 -24.35400 27.15700 1.000 11.06000 326 PRO A N 1
ATOM 2552 C CA . PRO A 1 346 ? -20.94600 -25.74800 27.50600 1.000 14.26000 326 PRO A CA 1
ATOM 2553 C C . PRO A 1 346 ? -22.21400 -25.90900 28.34100 1.000 17.50000 326 PRO A C 1
ATOM 2554 O O . PRO A 1 346 ? -22.96700 -26.86800 28.11900 1.000 13.06000 326 PRO A O 1
ATOM 2558 N N . ALA A 1 347 ? -22.46800 -25.01800 29.30500 1.000 14.47000 327 ALA A N 1
ATOM 2559 C CA . ALA A 1 347 ? -23.68500 -25.13700 30.10700 1.000 19.21000 327 ALA A CA 1
ATOM 2560 C C . ALA A 1 347 ? -24.91800 -25.17900 29.21600 1.000 19.59000 327 ALA A C 1
ATOM 2561 O O . ALA A 1 347 ? -25.87900 -25.90600 29.50100 1.000 22.03000 327 ALA A O 1
ATOM 2563 N N . GLU A 1 348 ? -24.89600 -24.43400 28.11000 1.000 16.86000 328 GLU A N 1
ATOM 2564 C CA . GLU A 1 348 ? -26.03500 -24.47300 27.20100 1.000 18.75000 328 GLU A CA 1
ATOM 2565 C C . GLU A 1 348 ? -26.07200 -25.78300 26.42100 1.000 17.43000 328 GLU A C 1
ATOM 2566 O O . GLU A 1 348 ? -27.15100 -26.36000 26.23200 1.000 17.69000 328 GLU A O 1
ATOM 2572 N N . TRP A 1 349 ? -24.91200 -26.27700 25.96900 1.000 16.02000 329 TRP A N 1
ATOM 2573 C CA . TRP A 1 349 ? -24.87900 -27.58800 25.31700 1.000 16.45000 329 TRP A CA 1
ATOM 2574 C C . TRP A 1 349 ? -25.45100 -28.65900 26.24100 1.000 11.55000 329 TRP A C 1
ATOM 2575 O O . TRP A 1 349 ? -26.33000 -29.42500 25.84400 1.000 13.36000 329 TRP A O 1
ATOM 2586 N N . ASP A 1 350 ? -24.99500 -28.68200 27.49600 1.000 14.16000 330 ASP A N 1
ATOM 2587 C CA . ASP A 1 350 ? -25.52100 -29.60700 28.49900 1.000 15.60000 330 ASP A CA 1
ATOM 2588 C C . ASP A 1 350 ? -27.04500 -29.59300 28.53500 1.000 14.85000 330 ASP A C 1
ATOM 2589 O O . ASP A 1 350 ? -27.68600 -30.64600 28.46100 1.000 18.41000 330 ASP A O 1
ATOM 2594 N N . ARG A 1 351 ? -27.64100 -28.40000 28.63900 1.000 22.87000 331 ARG A N 1
ATOM 2595 C CA . ARG A 1 351 ? -29.09700 -28.26200 28.58600 1.000 19.57000 331 ARG A CA 1
ATOM 2596 C C . ARG A 1 351 ? -29.68500 -28.97000 27.37400 1.000 18.61000 331 ARG A C 1
ATOM 2597 O O . ARG A 1 351 ? -30.65400 -29.73000 27.48200 1.000 21.03000 331 ARG A O 1
ATOM 2605 N N . ARG A 1 352 ? -29.12200 -28.71400 26.19900 1.000 15.91000 332 ARG A N 1
ATOM 2606 C CA . ARG A 1 352 ? -29.77300 -29.20900 25.00100 1.000 20.55000 332 ARG A CA 1
ATOM 2607 C C . ARG A 1 352 ? -29.46100 -30.67500 24.75400 1.000 18.50000 332 ARG A C 1
ATOM 2608 O O . ARG A 1 352 ? -30.27500 -31.37700 24.14500 1.000 18.32000 332 ARG A O 1
ATOM 2616 N N . LEU A 1 353 ? -28.30900 -31.14800 25.23600 1.000 15.93000 333 LEU A N 1
ATOM 2617 C CA . LEU A 1 353 ? -28.02200 -32.57400 25.20000 1.000 16.27000 333 LEU A CA 1
ATOM 2618 C C . LEU A 1 353 ? -29.07100 -33.35100 25.98800 1.000 18.02000 333 LEU A C 1
ATOM 2619 O O . LEU A 1 353 ? -29.56600 -34.38400 25.52300 1.000 18.11000 333 LEU A O 1
ATOM 2624 N N . LYS A 1 354 ? -29.46100 -32.84300 27.16200 1.000 20.72000 334 LYS A N 1
ATOM 2625 C CA . LYS A 1 354 ? -30.47800 -33.52200 27.96500 1.000 21.71000 334 LYS A CA 1
ATOM 2626 C C . LYS A 1 354 ? -31.82200 -33.57500 27.23900 1.000 22.30000 334 LYS A C 1
ATOM 2627 O O . LYS A 1 354 ? -32.53200 -34.58600 27.30500 1.000 22.45000 334 LYS A O 1
ATOM 2633 N N . GLN A 1 355 ? -32.17500 -32.50300 26.52400 1.000 19.45000 335 GLN A N 1
ATOM 2634 C CA . GLN A 1 355 ? -33.40100 -32.47700 25.73500 1.000 19.09000 335 GLN A CA 1
ATOM 2635 C C . GLN A 1 355 ? -33.36200 -33.43500 24.55700 1.000 17.55000 335 GLN A C 1
ATOM 2636 O O . GLN A 1 355 ? -34.41700 -33.73400 23.99200 1.000 22.10000 335 GLN A O 1
ATOM 2642 N N . ALA A 1 356 ? -32.18300 -33.90700 24.15600 1.000 21.29000 336 ALA A N 1
ATOM 2643 C CA . ALA A 1 356 ? -32.05000 -34.73800 22.96500 1.000 18.71000 336 ALA A CA 1
ATOM 2644 C C . ALA A 1 356 ? -31.80800 -36.20900 23.27000 1.000 20.38000 336 ALA A C 1
ATOM 2645 O O . ALA A 1 356 ? -31.54300 -36.98200 22.34600 1.000 23.86000 336 ALA A O 1
ATOM 2647 N N . GLY A 1 357 ? -31.84600 -36.60700 24.53500 1.000 21.25000 337 GLY A N 1
ATOM 2648 C CA . GLY A 1 357 ? -31.59900 -37.98300 24.90000 1.000 18.04000 337 GLY A CA 1
ATOM 2649 C C . GLY A 1 357 ? -30.16600 -38.34600 25.24200 1.000 25.42000 337 GLY A C 1
ATOM 2650 O O . GLY A 1 357 ? -29.83700 -39.54000 25.24500 1.000 21.20000 337 GLY A O 1
ATOM 2651 N N . PHE A 1 358 ? -29.30100 -37.37000 25.51200 1.000 19.40000 338 PHE A N 1
ATOM 2652 C CA . PHE A 1 358 ? -27.99700 -37.64200 26.09800 1.000 18.44000 338 PHE A CA 1
ATOM 2653 C C . PHE A 1 358 ? -28.06800 -37.39000 27.60600 1.000 17.55000 338 PHE A C 1
ATOM 2654 O O . PHE A 1 358 ? -28.98600 -36.73700 28.09300 1.000 16.37000 338 PHE A O 1
ATOM 2662 N N . GLU A 1 359 ? -27.08700 -37.92500 28.34400 1.000 17.78000 339 GLU A N 1
ATOM 2663 C CA . GLU A 1 359 ? -26.96000 -37.68700 29.78300 1.000 18.21000 339 GLU A CA 1
ATOM 2664 C C . GLU A 1 359 ? -26.37400 -36.30700 30.06800 1.000 20.95000 339 GLU A C 1
ATOM 2665 O O . GLU A 1 359 ? -25.49600 -36.16900 30.92400 1.000 25.56000 339 GLU A O 1
ATOM 2671 N N . GLY A 1 360 ? -26.83000 -35.28300 29.35300 1.000 22.87000 340 GLY A N 1
ATOM 2672 C CA . GLY A 1 360 ? -26.10400 -34.04100 29.46100 1.000 13.54000 340 GLY A CA 1
ATOM 2673 C C . GLY A 1 360 ? -24.65500 -34.23100 29.04600 1.000 20.39000 340 GLY A C 1
ATOM 2674 O O . GLY A 1 360 ? -24.27200 -35.19600 28.35800 1.000 20.33000 340 GLY A O 1
ATOM 2675 N N . LEU A 1 361 ? -23.83300 -33.28500 29.48900 1.000 17.73000 341 LEU A N 1
ATOM 2676 C CA . LEU A 1 361 ? -22.40000 -33.40700 29.28700 1.000 18.08000 341 LEU A CA 1
ATOM 2677 C C . LEU A 1 361 ? -21.83400 -34.53600 30.14400 1.000 14.69000 341 LEU A C 1
ATOM 2678 O O . LEU A 1 361 ? -22.34200 -34.84900 31.22100 1.000 17.84000 341 LEU A O 1
ATOM 2683 N N . HIS A 1 362 ? -20.77000 -35.16000 29.64300 1.000 15.04000 342 HIS A N 1
ATOM 2684 C CA . HIS A 1 362 ? -20.01900 -36.16100 30.38800 1.000 13.49000 342 HIS A CA 1
ATOM 2685 C C . HIS A 1 362 ? -18.71000 -35.57500 30.89900 1.000 15.43000 342 HIS A C 1
ATOM 2686 O O . HIS A 1 362 ? -18.44000 -35.59400 32.10000 1.000 19.66000 342 HIS A O 1
ATOM 2693 N N . ALA A 1 363 ? -17.89600 -35.03000 29.99800 1.000 17.10000 343 ALA A N 1
ATOM 2694 C CA . ALA A 1 363 ? -16.64100 -34.38000 30.34300 1.000 14.49000 343 ALA A CA 1
ATOM 2695 C C . ALA A 1 363 ? -16.45300 -33.16700 29.44000 1.000 14.33000 343 ALA A C 1
ATOM 2696 O O . ALA A 1 363 ? -16.96900 -33.12700 28.31800 1.000 14.10000 343 ALA A O 1
ATOM 2698 N N . VAL A 1 364 ? -1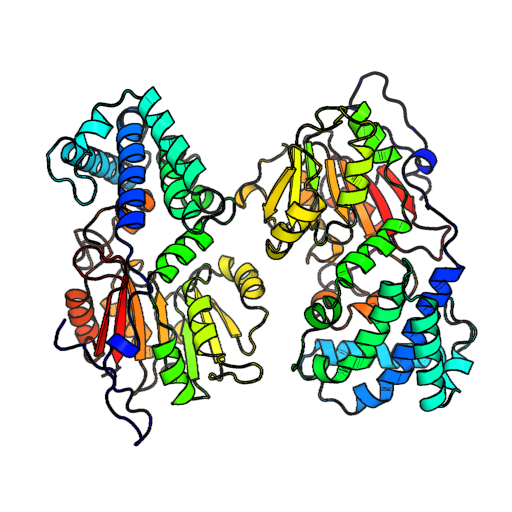5.75100 -32.15300 29.94700 1.000 15.04000 344 VAL A N 1
ATOM 2699 C CA . VAL A 1 364 ? -15.43500 -30.96000 29.15900 1.000 16.46000 344 VAL A CA 1
ATOM 2700 C C . VAL A 1 364 ? -14.01300 -30.52700 29.47500 1.000 14.79000 344 VAL A C 1
ATOM 2701 O O . VAL A 1 364 ? -13.62400 -30.44400 30.64500 1.000 16.19000 344 VAL A O 1
ATOM 2705 N N . GLY A 1 365 ? -13.24300 -30.25100 28.43000 1.000 13.08000 345 GLY A N 1
ATOM 2706 C CA . GLY A 1 365 ? -11.95400 -29.60600 28.56700 1.000 17.99000 345 GLY A CA 1
ATOM 2707 C C . GLY A 1 365 ? -11.82900 -28.43400 27.61100 1.000 21.26000 345 GLY A C 1
ATOM 2708 O O . GLY A 1 365 ? -12.13600 -28.55500 26.41900 1.000 22.48000 345 GLY A O 1
ATOM 2709 N N . LEU A 1 366 ? -11.37600 -27.29600 28.11000 1.000 15.03000 346 LEU A N 1
ATOM 2710 C CA . LEU A 1 366 ? -11.24000 -26.12300 27.26800 1.000 17.48000 346 LEU A CA 1
ATOM 2711 C C . LEU A 1 366 ? -9.85300 -26.10200 26.63100 1.000 16.70000 346 LEU A C 1
ATOM 2712 O O . LEU A 1 366 ? -8.90200 -26.69600 27.13700 1.000 19.66000 346 LEU A O 1
ATOM 2717 N N . ASP A 1 367 ? -9.75100 -25.42400 25.49800 1.000 17.05000 347 ASP A N 1
ATOM 2718 C CA . ASP A 1 367 ? -8.48200 -25.32900 24.79200 1.000 15.75000 347 ASP A CA 1
ATOM 2719 C C . ASP A 1 367 ? -7.56200 -24.24000 25.35800 1.000 17.15000 347 ASP A C 1
ATOM 2720 O O . ASP A 1 367 ? -6.52800 -23.93400 24.75100 1.000 17.66000 347 ASP A O 1
ATOM 2725 N N . SER A 1 368 ? -7.93100 -23.65600 26.49400 1.000 18.25000 348 SER A N 1
ATOM 2726 C CA . SER A 1 368 ? -7.17900 -22.62900 27.20500 1.000 19.12000 348 SER A CA 1
ATOM 2727 C C . SER A 1 368 ? -7.80100 -22.47200 28.58200 1.000 20.28000 348 SER A C 1
ATOM 2728 O O . SER A 1 368 ? -8.97400 -22.78700 28.77800 1.000 19.16000 348 SER A O 1
ATOM 2731 N N . GLU A 1 369 ? -7.01300 -21.96500 29.52600 1.000 23.40000 349 GLU A N 1
ATOM 2732 C CA . GLU A 1 369 ? -7.57100 -21.60900 30.83000 1.000 28.31000 349 GLU A CA 1
ATOM 2733 C C . GLU A 1 369 ? -8.56700 -20.46400 30.66000 1.000 23.94000 349 GLU A C 1
ATOM 2734 O O . GLU A 1 369 ? -8.26700 -19.48600 29.96000 1.000 23.87000 349 GLU A O 1
ATOM 2740 N N . PRO A 1 370 ? -9.74400 -20.54500 31.27300 1.000 19.82000 350 PRO A N 1
ATOM 2741 C CA . PRO A 1 370 ? -10.74000 -19.48700 31.12700 1.000 24.13000 350 PRO A CA 1
ATOM 2742 C C . PRO A 1 370 ? -10.19900 -18.16700 31.64700 1.000 17.24000 350 PRO A C 1
ATOM 2743 O O . PRO A 1 370 ? -9.28200 -18.15200 32.47700 1.000 21.46000 350 PRO A O 1
ATOM 2747 N N . PRO A 1 371 ? -10.75000 -17.03100 31.19800 1.000 21.89000 351 PRO A N 1
ATOM 2748 C CA . PRO A 1 371 ? -11.90000 -16.97000 30.29800 1.000 20.21000 351 PRO A CA 1
ATOM 2749 C C . PRO A 1 371 ? -11.54800 -16.91200 28.81300 1.000 18.01000 351 PRO A C 1
ATOM 2750 O O . PRO A 1 371 ? -12.47500 -16.94600 28.00700 1.000 19.69000 351 PRO A O 1
ATOM 2754 N N . PHE A 1 372 ? -10.26700 -16.81500 28.44700 1.000 17.22000 352 PHE A N 1
ATOM 2755 C CA . PHE A 1 372 ? -9.89700 -16.54900 27.05400 1.000 19.18000 352 PHE A CA 1
ATOM 2756 C C . PHE A 1 372 ? -9.52200 -17.86500 26.37700 1.000 18.83000 352 PHE A C 1
ATOM 2757 O O . PHE A 1 372 ? -8.35800 -18.17600 26.12200 1.000 14.90000 352 PHE A O 1
ATOM 2765 N N . TYR A 1 373 ? -10.55400 -18.64600 26.09100 1.000 20.36000 353 TYR A N 1
ATOM 2766 C CA . TYR A 1 373 ? -10.44800 -19.88300 25.34100 1.000 13.57000 353 TYR A CA 1
ATOM 2767 C C . TYR A 1 373 ? -11.26100 -19.72200 24.06300 1.000 16.09000 353 TYR A C 1
ATOM 2768 O O . TYR A 1 373 ? -12.04000 -18.77300 23.91600 1.000 11.08000 353 TYR A O 1
ATOM 2777 N N . TYR A 1 374 ? -11.06300 -20.64200 23.11400 1.000 14.40000 354 TYR A N 1
ATOM 2778 C CA . TYR A 1 374 ? -11.86000 -20.63200 21.89300 1.000 14.70000 354 TYR A CA 1
ATOM 2779 C C . TYR A 1 374 ? -12.82600 -21.80900 21.82500 1.000 14.92000 354 TYR A C 1
ATOM 2780 O O . TYR A 1 374 ? -14.04500 -21.59400 21.81800 1.000 17.55000 354 TYR A O 1
ATOM 2789 N N . ASN A 1 375 ? -12.31900 -23.04600 21.84600 1.000 14.76000 355 ASN A N 1
ATOM 2790 C CA . ASN A 1 375 ? -13.12400 -24.25900 21.74100 1.000 13.11000 355 ASN A CA 1
ATOM 2791 C C . ASN A 1 375 ? -13.37400 -24.89800 23.11000 1.000 12.71000 355 ASN A C 1
ATOM 2792 O O . ASN A 1 375 ? -12.45200 -25.04400 23.92100 1.000 12.47000 355 ASN A O 1
ATOM 2797 N N . ALA A 1 376 ? -14.61400 -25.33200 23.34100 1.000 12.29000 356 ALA A N 1
ATOM 2798 C CA . ALA A 1 376 ? -14.90700 -26.32600 24.37400 1.000 16.96000 356 ALA A CA 1
ATOM 2799 C C . ALA A 1 376 ? -14.94000 -27.72800 23.74800 1.000 11.31000 356 ALA A C 1
ATOM 2800 O O . ALA A 1 376 ? -15.66200 -27.96200 22.77400 1.000 10.03000 356 ALA A O 1
ATOM 2802 N N . ASN A 1 377 ? -14.15000 -28.65000 24.30800 1.000 14.55000 357 ASN A N 1
ATOM 2803 C CA . ASN A 1 377 ? -14.10600 -30.05200 23.86800 1.000 12.76000 357 ASN A CA 1
ATOM 2804 C C . ASN A 1 377 ? -15.03700 -30.84700 24.77400 1.000 12.66000 357 ASN A C 1
ATOM 2805 O O . ASN A 1 377 ? -14.69200 -31.13000 25.92600 1.000 12.01000 357 ASN A O 1
ATOM 2810 N N . MET A 1 378 ? -16.21100 -31.21200 24.25300 1.000 12.92000 358 MET A N 1
ATOM 2811 C CA . MET A 1 378 ? -17.29000 -31.79200 25.05100 1.000 12.58000 358 MET A CA 1
ATOM 2812 C C . MET A 1 378 ? -17.52100 -33.25200 24.67400 1.000 13.25000 358 MET A C 1
ATOM 2813 O O . MET A 1 378 ? -17.63300 -33.58700 23.48700 1.000 12.50000 358 MET A O 1
ATOM 2818 N N . LEU A 1 379 ? -17.62100 -34.11100 25.68100 1.000 11.23000 359 LEU A N 1
ATOM 2819 C CA . LEU A 1 379 ? -17.99500 -35.50800 25.48500 1.000 14.05000 359 LEU A CA 1
ATOM 2820 C C . LEU A 1 379 ? -19.35000 -35.74200 26.14400 1.000 14.62000 359 LEU A C 1
ATOM 2821 O O . LEU A 1 379 ? -19.57400 -35.33100 27.28600 1.000 18.05000 359 LEU A O 1
ATOM 2826 N N . ALA A 1 380 ? -20.27000 -36.34300 25.40900 1.000 14.44000 360 ALA A N 1
ATOM 2827 C CA . ALA A 1 380 ? -21.60700 -36.60500 25.91600 1.000 14.61000 360 ALA A CA 1
ATOM 2828 C C . ALA A 1 380 ? -21.96700 -38.04000 25.58000 1.000 15.32000 360 ALA A C 1
ATOM 2829 O O . ALA A 1 380 ? -21.60900 -38.53400 24.50600 1.000 13.58000 360 ALA A O 1
ATOM 2831 N N . ARG A 1 381 ? -22.66300 -38.69500 26.50700 1.000 14.38000 361 ARG A N 1
ATOM 2832 C CA . ARG A 1 381 ? -23.05400 -40.09400 26.39900 1.000 18.11000 361 ARG A CA 1
ATOM 2833 C C . ARG A 1 381 ? -24.54700 -40.20600 26.12200 1.000 20.50000 361 ARG A C 1
ATOM 2834 O O . ARG A 1 381 ? -25.35300 -39.41900 26.62800 1.000 22.23000 361 ARG A O 1
ATOM 2842 N N . VAL A 1 382 ? -24.91400 -41.20700 25.31800 1.000 19.36000 362 VAL A N 1
ATOM 2843 C CA . VAL A 1 382 ? -26.32600 -41.48300 25.09500 1.000 20.07000 362 VAL A CA 1
ATOM 2844 C C . VAL A 1 382 ? -26.98300 -41.84300 26.42300 1.000 20.10000 362 VAL A C 1
ATOM 2845 O O . VAL A 1 382 ? -26.39900 -42.55100 27.25500 1.000 19.79000 362 VAL A O 1
ATOM 2849 N N . ALA A 1 383 ? -28.19200 -41.33600 26.64000 1.000 19.83000 363 ALA A N 1
ATOM 2850 C CA . ALA A 1 383 ? -28.97700 -41.79200 27.78500 1.000 25.40000 363 ALA A CA 1
ATOM 2851 C C . ALA A 1 383 ? -29.77100 -43.03400 27.38000 1.000 28.11000 363 ALA A C 1
ATOM 2852 O O . ALA A 1 383 ? -29.88600 -43.98500 28.15300 1.000 32.14000 363 ALA A O 1
ATOM 2854 N N . LEU B 1 26 ? 2.76200 -36.36800 -37.66400 1.000 34.15000 6 LEU B N 1
ATOM 2855 C CA . LEU B 1 26 ? 3.45200 -35.26900 -36.98900 1.000 39.39000 6 LEU B CA 1
ATOM 2856 C C . LEU B 1 26 ? 3.90000 -34.10600 -37.90500 1.000 33.38000 6 LEU B C 1
ATOM 2857 O O . LEU B 1 26 ? 4.54600 -33.16800 -37.43800 1.000 30.26000 6 LEU B O 1
ATOM 2862 N N . SER B 1 27 ? 3.55100 -34.15600 -39.19600 1.000 31.23000 7 SER B N 1
ATOM 2863 C CA . SER B 1 27 ? 4.17500 -33.22900 -40.13500 1.000 34.53000 7 SER B CA 1
ATOM 2864 C C . SER B 1 27 ? 3.47000 -31.87700 -40.20900 1.000 27.35000 7 SER B C 1
ATOM 2865 O O . SER B 1 27 ? 4.01900 -30.94700 -40.79900 1.000 34.73000 7 SER B O 1
ATOM 2868 N N . ASN B 1 28 ? 2.29000 -31.72900 -39.61500 1.000 30.76000 8 ASN B N 1
ATOM 2869 C CA . ASN B 1 28 ? 1.67400 -30.41000 -39.48600 1.000 29.53000 8 ASN B CA 1
ATOM 2870 C C . ASN B 1 28 ? 2.20400 -29.61500 -38.29800 1.000 27.23000 8 ASN B C 1
ATOM 2871 O O . ASN B 1 28 ? 1.78500 -28.46800 -38.10300 1.000 27.64000 8 ASN B O 1
ATOM 2876 N N . TRP B 1 29 ? 3.08600 -30.19100 -37.48700 1.000 22.53000 9 TRP B N 1
ATOM 2877 C CA . TRP B 1 29 ? 3.45600 -29.60100 -36.20100 1.000 21.80000 9 TRP B CA 1
ATOM 2878 C C . TRP B 1 29 ? 4.95900 -29.50200 -36.08200 1.000 19.14000 9 TRP B C 1
ATOM 2879 O O . TRP B 1 29 ? 5.55600 -29.88200 -35.07500 1.000 17.14000 9 TRP B O 1
ATOM 2890 N N . GLN B 1 30 ? 5.59000 -28.96400 -37.12100 1.000 20.18000 10 GLN B N 1
ATOM 2891 C CA . GLN B 1 30 ? 7.03800 -28.95300 -37.23500 1.000 16.82000 10 GLN B CA 1
ATOM 2892 C C . GLN B 1 30 ? 7.64800 -27.58200 -37.00800 1.000 18.16000 10 GLN B C 1
ATOM 2893 O O . GLN B 1 30 ? 8.87500 -27.47300 -37.01400 1.000 21.84000 10 GLN B O 1
ATOM 2899 N N . THR B 1 31 ? 6.83800 -26.53000 -36.83400 1.000 18.51000 11 THR B N 1
ATOM 2900 C CA . THR B 1 31 ? 7.35800 -25.18100 -36.62900 1.000 18.18000 11 THR B CA 1
ATOM 2901 C C . THR B 1 31 ? 6.63300 -24.48000 -35.48400 1.000 18.19000 11 THR B C 1
ATOM 2902 O O . THR B 1 31 ? 5.45100 -24.71600 -35.23100 1.000 17.93000 11 THR B O 1
ATOM 2906 N N . VAL B 1 32 ? 7.35200 -23.59200 -34.80800 1.000 19.12000 12 VAL B N 1
ATOM 2907 C CA . VAL B 1 32 ? 6.80500 -22.75800 -33.74000 1.000 18.23000 12 VAL B CA 1
ATOM 2908 C C . VAL B 1 32 ? 6.78000 -21.31600 -34.23100 1.000 21.44000 12 VAL B C 1
ATOM 2909 O O . VAL B 1 32 ? 7.79100 -20.81300 -34.73700 1.000 23.03000 12 VAL B O 1
ATOM 2913 N N . ASP B 1 33 ? 5.63000 -20.65100 -34.08100 1.000 22.42000 13 ASP B N 1
ATOM 2914 C CA . ASP B 1 33 ? 5.49900 -19.21800 -34.36500 1.000 20.36000 13 ASP B CA 1
ATOM 2915 C C . ASP B 1 33 ? 4.70800 -18.60600 -33.21000 1.000 19.42000 13 ASP B C 1
ATOM 2916 O O . ASP B 1 33 ? 3.48200 -18.72600 -33.16000 1.000 21.66000 13 ASP B O 1
ATOM 2921 N N . LEU B 1 34 ? 5.41300 -17.94900 -32.28500 1.000 18.56000 14 LEU B N 1
ATOM 2922 C CA . LEU B 1 34 ? 4.77700 -17.49800 -31.04800 1.000 19.54000 14 LEU B CA 1
ATOM 2923 C C . LEU B 1 34 ? 3.72800 -16.42000 -31.29800 1.000 23.70000 14 LEU B C 1
ATOM 2924 O O . LEU B 1 34 ? 2.73500 -16.34800 -30.56300 1.000 23.97000 14 LEU B O 1
ATOM 2929 N N . GLN B 1 35 ? 3.92800 -15.59100 -32.32500 1.000 27.11000 15 GLN B N 1
ATOM 2930 C CA . GLN B 1 35 ? 3.00700 -14.50800 -32.70200 1.000 31.80000 15 GLN B CA 1
ATOM 2931 C C . GLN B 1 35 ? 2.71300 -13.56500 -31.52900 1.000 22.65000 15 GLN B C 1
ATOM 2932 O O . GLN B 1 35 ? 1.57100 -13.17700 -31.28100 1.000 20.85000 15 GLN B O 1
ATOM 2938 N N . TRP B 1 36 ? 3.77200 -13.20500 -30.80200 1.000 22.99000 16 TRP B N 1
ATOM 2939 C CA . TRP B 1 36 ? 3.71700 -12.26500 -29.69200 1.000 25.59000 16 TRP B CA 1
ATOM 2940 C C . TRP B 1 36 ? 4.31000 -10.90200 -30.02600 1.000 27.23000 16 TRP B C 1
ATOM 2941 O O . TRP B 1 36 ? 4.12400 -9.96000 -29.24600 1.000 25.38000 16 TRP B O 1
ATOM 2952 N N . THR B 1 37 ? 5.04000 -10.78400 -31.12900 1.000 25.23000 17 THR B N 1
ATOM 2953 C CA . THR B 1 37 ? 5.66300 -9.54900 -31.58400 1.000 30.93000 17 THR B CA 1
ATOM 2954 C C . THR B 1 37 ? 5.51000 -9.46700 -33.09300 1.000 30.73000 17 THR B C 1
ATOM 2955 O O . THR B 1 37 ? 5.24600 -10.48200 -33.75200 1.000 28.65000 17 THR B O 1
ATOM 2959 N N . PRO B 1 38 ? 5.64700 -8.26800 -33.68400 1.000 37.57000 18 PRO B N 1
ATOM 2960 C CA . PRO B 1 38 ? 5.25200 -8.10500 -35.10000 1.000 40.06000 18 PRO B CA 1
ATOM 2961 C C . PRO B 1 38 ? 6.04400 -8.92700 -36.11100 1.000 32.88000 18 PRO B C 1
ATOM 2962 O O . PRO B 1 38 ? 5.45100 -9.43100 -37.07500 1.000 32.33000 18 PRO B O 1
ATOM 2966 N N . ASP B 1 39 ? 7.35800 -9.06700 -35.96400 1.000 33.49000 19 ASP B N 1
ATOM 2967 C CA . ASP B 1 39 ? 8.12300 -9.76100 -36.99500 1.000 45.90000 19 ASP B CA 1
ATOM 2968 C C . ASP B 1 39 ? 8.32600 -11.24100 -36.67500 1.000 48.17000 19 ASP B C 1
ATOM 2969 O O . ASP B 1 39 ? 9.22400 -11.87600 -37.24300 1.000 46.53000 19 ASP B O 1
ATOM 2974 N N . SER B 1 40 ? 7.50500 -11.79000 -35.77800 1.000 44.72000 20 SER B N 1
ATOM 2975 C CA . SER B 1 40 ? 7.50900 -13.21800 -35.49900 1.000 37.29000 20 SER B CA 1
ATOM 2976 C C . SER B 1 40 ? 7.40600 -14.01000 -36.79500 1.000 38.67000 20 SER B C 1
ATOM 2977 O O . SER B 1 40 ? 6.56700 -13.71600 -37.65000 1.000 39.93000 20 SER B O 1
ATOM 2980 N N . THR B 1 41 ? 8.29000 -14.99100 -36.95800 1.000 34.83000 21 THR B N 1
ATOM 2981 C CA . THR B 1 41 ? 8.24400 -15.90100 -38.09200 1.000 38.22000 21 THR B CA 1
ATOM 2982 C C . THR B 1 41 ? 8.48800 -17.32700 -37.62200 1.000 28.75000 21 THR B C 1
ATOM 2983 O O . THR B 1 41 ? 9.21400 -17.55800 -36.64800 1.000 28.06000 21 THR B O 1
ATOM 2987 N N . PRO B 1 42 ? 7.86100 -18.29800 -38.27400 1.000 29.31000 22 PRO B N 1
ATOM 2988 C CA . PRO B 1 42 ? 7.90500 -19.67200 -37.76100 1.000 32.82000 22 PRO B CA 1
ATOM 2989 C C . PRO B 1 42 ? 9.31200 -20.25400 -37.80100 1.000 26.99000 22 PRO B C 1
ATOM 2990 O O . PRO B 1 42 ? 10.05600 -20.06500 -38.76600 1.000 29.44000 22 PRO B O 1
ATOM 2994 N N . THR B 1 43 ? 9.67100 -20.94800 -36.71100 1.000 25.89000 23 THR B N 1
ATOM 2995 C CA . THR B 1 43 ? 10.95800 -21.59000 -36.45600 1.000 25.43000 23 THR B CA 1
ATOM 2996 C C . THR B 1 43 ? 10.77900 -23.10100 -36.41700 1.000 23.00000 23 THR B C 1
ATOM 2997 O O . THR B 1 43 ? 9.89200 -23.58800 -35.70300 1.000 21.26000 23 THR B O 1
ATOM 3001 N N . PRO B 1 44 ? 11.58400 -23.87400 -37.14300 1.000 22.16000 24 PRO B N 1
ATOM 3002 C CA . PRO B 1 44 ? 11.42600 -25.33900 -37.10400 1.000 22.26000 24 PRO B CA 1
ATOM 3003 C C . PRO B 1 44 ? 11.55400 -25.88000 -35.68400 1.000 18.12000 24 PRO B C 1
ATOM 3004 O O . PRO B 1 44 ? 12.48300 -25.53900 -34.95100 1.000 18.58000 24 PRO B O 1
ATOM 3008 N N . VAL B 1 45 ? 10.59900 -26.73500 -35.30300 1.000 18.21000 25 VAL B N 1
ATOM 3009 C CA . VAL B 1 45 ? 10.54900 -27.31200 -33.96200 1.000 16.41000 25 VAL B CA 1
ATOM 3010 C C . VAL B 1 45 ? 11.80100 -28.11500 -33.64500 1.000 18.94000 25 VAL B C 1
ATOM 3011 O O . VAL B 1 45 ? 12.15300 -28.27500 -32.46800 1.000 16.99000 25 VAL B O 1
ATOM 3015 N N . SER B 1 46 ? 12.50400 -28.61000 -34.67100 1.000 16.92000 26 SER B N 1
ATOM 3016 C CA . SER B 1 46 ? 13.75300 -29.32600 -34.43900 1.000 18.14000 26 SER B CA 1
ATOM 3017 C C . SER B 1 46 ? 14.79800 -28.43600 -33.78700 1.000 17.47000 26 SER B C 1
ATOM 3018 O O . SER B 1 46 ? 15.75100 -28.94800 -33.19800 1.000 17.04000 26 SER B O 1
ATOM 3021 N N . GLN B 1 47 ? 14.63400 -27.12300 -33.85800 1.000 15.89000 27 GLN B N 1
ATOM 3022 C CA . GLN B 1 47 ? 15.56000 -26.22200 -33.18600 1.000 21.09000 27 GLN B CA 1
ATOM 3023 C C . GLN B 1 47 ? 15.14800 -25.92000 -31.74700 1.000 19.78000 27 GLN B C 1
ATOM 3024 O O . GLN B 1 47 ? 15.92900 -25.30100 -31.01400 1.000 20.06000 27 GLN B O 1
ATOM 3030 N N . LEU B 1 48 ? 13.94500 -26.32500 -31.32900 1.000 20.88000 28 LEU B N 1
ATOM 3031 C CA . LEU B 1 48 ? 13.35400 -25.86500 -30.06900 1.000 16.83000 28 LEU B CA 1
ATOM 3032 C C . LEU B 1 48 ? 13.01000 -26.99000 -29.09900 1.000 20.30000 28 LEU B C 1
ATOM 3033 O O . LEU B 1 48 ? 13.20500 -26.82700 -27.88300 1.000 18.85000 28 LEU B O 1
ATOM 3038 N N . LEU B 1 49 ? 12.48800 -28.11700 -29.60200 1.000 15.53000 29 LEU B N 1
ATOM 3039 C CA . LEU B 1 49 ? 12.18000 -29.31500 -28.82000 1.000 15.50000 29 LEU B CA 1
ATOM 3040 C C . LEU B 1 49 ? 12.74400 -30.50800 -29.58000 1.000 16.16000 29 LEU B C 1
ATOM 3041 O O . LEU B 1 49 ? 12.26300 -30.82000 -30.67300 1.000 15.50000 29 LEU B O 1
ATOM 3046 N N . HIS B 1 50 ? 13.74900 -31.17900 -29.02000 1.000 14.23000 30 HIS B N 1
ATOM 3047 C CA . HIS B 1 50 ? 14.36700 -32.29500 -29.72500 1.000 20.42000 30 HIS B CA 1
ATOM 3048 C C . HIS B 1 50 ? 15.03700 -33.21500 -28.70500 1.000 19.22000 30 HIS B C 1
ATOM 3049 O O . HIS B 1 50 ? 15.25200 -32.82000 -27.54700 1.000 13.85000 30 HIS B O 1
ATOM 3056 N N . PRO B 1 51 ? 15.36500 -34.45100 -29.09800 1.000 19.96000 31 PRO B N 1
ATOM 3057 C CA . PRO B 1 51 ? 16.09500 -35.34500 -28.18600 1.000 17.73000 31 PRO B CA 1
ATOM 3058 C C . PRO B 1 51 ? 17.43800 -34.74700 -27.79400 1.000 18.81000 31 PRO B C 1
ATOM 3059 O O . PRO B 1 51 ? 18.09300 -34.05800 -28.58600 1.000 22.57000 31 PRO B O 1
ATOM 3063 N N . THR B 1 52 ? 17.83700 -35.00300 -26.54900 1.000 14.35000 32 THR B N 1
ATOM 3064 C CA . THR B 1 52 ? 19.17200 -34.62100 -26.10100 1.000 17.31000 32 THR B CA 1
ATOM 3065 C C . THR B 1 52 ? 20.23900 -35.58600 -26.60200 1.000 20.22000 32 THR B C 1
ATOM 3066 O O . THR B 1 52 ? 21.39900 -35.19500 -26.75900 1.000 21.16000 32 THR B O 1
ATOM 3070 N N . ARG B 1 53 ? 19.87800 -36.84200 -26.83900 1.000 21.97000 33 ARG B N 1
ATOM 3071 C CA . ARG B 1 53 ? 20.86700 -37.86800 -27.14000 1.000 22.41000 33 ARG B CA 1
ATOM 3072 C C . ARG B 1 53 ? 20.16700 -39.06500 -27.76400 1.000 27.34000 33 ARG B C 1
ATOM 3073 O O . ARG B 1 53 ? 18.93500 -39.16300 -27.76200 1.000 22.43000 33 ARG B O 1
ATOM 3081 N N . GLU B 1 54 ? 20.98000 -39.97300 -28.31200 1.000 24.11000 34 GLU B N 1
ATOM 3082 C CA . GLU B 1 54 ? 20.49800 -41.30000 -28.67300 1.000 26.71000 34 GLU B CA 1
ATOM 3083 C C . GLU B 1 54 ? 20.25900 -42.09900 -27.39900 1.000 21.59000 34 GLU B C 1
ATOM 3084 O O . GLU B 1 54 ? 21.13300 -42.18000 -26.53500 1.000 23.86000 34 GLU B O 1
ATOM 3090 N N . SER B 1 55 ? 19.07400 -42.68400 -27.26900 1.000 23.56000 35 SER B N 1
ATOM 3091 C CA . SER B 1 55 ? 18.70800 -43.33400 -26.01900 1.000 23.04000 35 SER B CA 1
ATOM 3092 C C . SER B 1 55 ? 18.39200 -44.81900 -26.16400 1.000 20.57000 35 SER B C 1
ATOM 3093 O O . SER B 1 55 ? 17.94100 -45.43000 -25.19800 1.000 19.43000 35 SER B O 1
ATOM 3096 N N . GLN B 1 56 ? 18.60700 -45.42200 -27.33300 1.000 19.57000 36 GLN B N 1
ATOM 3097 C CA . GLN B 1 56 ? 18.14800 -46.79600 -27.50800 1.000 25.43000 36 GLN B CA 1
ATOM 3098 C C . GLN B 1 56 ? 18.86900 -47.77000 -26.57800 1.000 21.96000 36 GLN B C 1
ATOM 3099 O O . GLN B 1 56 ? 18.26600 -48.75200 -26.13100 1.000 18.44000 36 GLN B O 1
ATOM 3105 N N . SER B 1 57 ? 20.13600 -47.50600 -26.24800 1.000 21.11000 37 SER B N 1
ATOM 3106 C CA . SER B 1 57 ? 20.86600 -48.42800 -25.38100 1.000 26.55000 37 SER B CA 1
ATOM 3107 C C . SER B 1 57 ? 20.31100 -48.38500 -23.96000 1.000 24.55000 37 SER B C 1
ATOM 3108 O O . SER B 1 57 ? 19.95100 -49.42400 -23.38600 1.000 20.09000 37 SER B O 1
ATOM 3111 N N . GLU B 1 58 ? 20.19900 -47.19100 -23.38500 1.000 18.28000 38 GLU B N 1
ATOM 3112 C CA . GLU B 1 58 ? 19.64300 -47.09700 -22.04100 1.000 18.40000 38 GLU B CA 1
ATOM 3113 C C . GLU B 1 58 ? 18.19300 -47.56200 -22.00200 1.000 14.97000 38 GLU B C 1
ATOM 3114 O O . GLU B 1 58 ? 17.75600 -48.12200 -20.99200 1.000 16.64000 38 GLU B O 1
ATOM 3120 N N . GLN B 1 59 ? 17.44000 -47.37600 -23.09100 1.000 14.50000 39 GLN B N 1
ATOM 3121 C CA . GLN B 1 59 ? 16.05600 -47.84700 -23.10400 1.000 16.72000 39 GLN B CA 1
ATOM 3122 C C . GLN B 1 59 ? 15.99300 -49.37000 -23.06600 1.000 14.87000 39 GLN B C 1
ATOM 3123 O O . GLN B 1 59 ? 15.14500 -49.94500 -22.37300 1.000 14.80000 39 GLN B O 1
ATOM 3129 N N . GLU B 1 60 ? 16.87300 -50.04600 -23.80600 1.000 16.43000 40 GLU B N 1
ATOM 3130 C CA . GLU B 1 60 ? 16.88600 -51.50600 -23.73000 1.000 18.13000 40 GLU B CA 1
ATOM 3131 C C . GLU B 1 60 ? 17.40700 -51.97700 -22.37800 1.000 16.65000 40 GLU B C 1
ATOM 3132 O O . GLU B 1 60 ? 16.97900 -53.02800 -21.87900 1.000 12.86000 40 GLU B O 1
ATOM 3138 N N . MET B 1 61 ? 18.33700 -51.22200 -21.77800 1.000 13.33000 41 MET B N 1
ATOM 3139 C CA . MET B 1 61 ? 18.76200 -51.52700 -20.41600 1.000 14.91000 41 MET B CA 1
ATOM 3140 C C . MET B 1 61 ? 17.57200 -51.49000 -19.45700 1.000 18.20000 41 MET B C 1
ATOM 3141 O O . MET B 1 61 ? 17.39500 -52.39500 -18.62800 1.000 15.01000 41 MET B O 1
ATOM 3146 N N . ILE B 1 62 ? 16.72800 -50.46100 -19.58700 1.000 17.02000 42 ILE B N 1
ATOM 3147 C CA . ILE B 1 62 ? 15.54400 -50.32700 -18.75000 1.000 14.36000 42 ILE B CA 1
ATOM 3148 C C . ILE B 1 62 ? 14.53900 -51.42600 -19.06500 1.000 13.55000 42 ILE B C 1
ATOM 3149 O O . ILE B 1 62 ? 13.93300 -52.01900 -18.16300 1.000 9.65000 42 ILE B O 1
ATOM 3154 N N . ALA B 1 63 ? 14.30600 -51.67600 -20.34900 1.000 10.69000 43 ALA B N 1
ATOM 3155 C CA . ALA B 1 63 ? 13.32800 -52.68600 -20.70000 1.000 14.82000 43 ALA B CA 1
ATOM 3156 C C . ALA B 1 63 ? 13.76000 -54.03900 -20.14600 1.000 14.51000 43 ALA B C 1
ATOM 3157 O O . ALA B 1 63 ? 12.96500 -54.74100 -19.50700 1.000 10.62000 43 ALA B O 1
ATOM 3159 N N . ARG B 1 64 ? 15.05200 -54.36800 -20.30700 1.000 16.41000 44 ARG B N 1
ATOM 3160 C CA . ARG B 1 64 ? 15.60900 -55.61100 -19.77700 1.000 15.72000 44 ARG B CA 1
ATOM 3161 C C . ARG B 1 64 ? 15.38700 -55.71900 -18.27200 1.000 14.66000 44 ARG B C 1
ATOM 3162 O O . ARG B 1 64 ? 14.96600 -56.77000 -17.77100 1.000 9.91000 44 ARG B O 1
ATOM 3170 N N . MET B 1 65 ? 15.65800 -54.63800 -17.53700 1.000 13.77000 45 MET B N 1
ATOM 3171 C CA . MET B 1 65 ? 15.49500 -54.67400 -16.08700 1.000 11.73000 45 MET B CA 1
ATOM 3172 C C . MET B 1 65 ? 14.05600 -54.98500 -15.69700 1.000 12.18000 45 MET B C 1
ATOM 3173 O O . MET B 1 65 ? 13.79600 -55.96700 -14.99700 1.000 12.46000 45 MET B O 1
ATOM 3178 N N . TRP B 1 66 ? 13.09600 -54.15900 -16.13300 1.000 14.29000 46 TRP B N 1
ATOM 3179 C CA . TRP B 1 66 ? 11.74300 -54.36300 -15.61400 1.000 14.12000 46 TRP B CA 1
ATOM 3180 C C . TRP B 1 66 ? 11.14600 -55.67900 -16.10500 1.000 11.88000 46 TRP B C 1
ATOM 3181 O O . TRP B 1 66 ? 10.29000 -56.25000 -15.42500 1.000 12.73000 46 TRP B O 1
ATOM 3192 N N . VAL B 1 67 ? 11.58000 -56.18100 -17.26100 1.000 10.30000 47 VAL B N 1
ATOM 3193 C CA . VAL B 1 67 ? 11.15500 -57.51900 -17.67800 1.000 12.05000 47 VAL B CA 1
ATOM 3194 C C . VAL B 1 67 ? 11.67100 -58.56900 -16.70100 1.000 9.24000 47 VAL B C 1
ATOM 3195 O O . VAL B 1 67 ? 10.91900 -59.43700 -16.24800 1.000 11.43000 47 VAL B O 1
ATOM 3199 N N . LEU B 1 68 ? 12.95800 -58.50100 -16.35900 1.000 10.00000 48 LEU B N 1
ATOM 3200 C CA . LEU B 1 68 ? 13.50800 -59.37900 -15.32700 1.000 12.90000 48 LEU B CA 1
ATOM 3201 C C . LEU B 1 68 ? 12.70800 -59.31100 -14.03100 1.000 13.33000 48 LEU B C 1
ATOM 3202 O O . LEU B 1 68 ? 12.39600 -60.34300 -13.41800 1.000 9.40000 48 LEU B O 1
ATOM 3207 N N . CYS B 1 69 ? 12.42000 -58.09000 -13.57400 1.000 12.51000 49 CYS B N 1
ATOM 3208 C CA . CYS B 1 69 ? 11.65300 -57.90500 -12.34800 1.000 14.23000 49 CYS B CA 1
ATOM 3209 C C . CYS B 1 69 ? 10.26800 -58.52200 -12.49000 1.000 13.67000 49 CYS B C 1
ATOM 3210 O O . CYS B 1 69 ? 9.77600 -59.17200 -11.56500 1.000 13.62000 49 CYS B O 1
ATOM 3213 N N . ALA B 1 70 ? 9.61500 -58.31600 -13.64600 1.000 12.41000 50 ALA B N 1
ATOM 3214 C CA . ALA B 1 70 ? 8.25900 -58.82400 -13.84900 1.000 13.03000 50 ALA B CA 1
ATOM 3215 C C . ALA B 1 70 ? 8.22300 -60.35200 -13.84600 1.000 11.42000 50 ALA B C 1
ATOM 3216 O O . ALA B 1 70 ? 7.32000 -60.94800 -13.24800 1.000 11.82000 50 ALA B O 1
ATOM 3218 N N . ILE B 1 71 ? 9.18400 -60.99700 -14.52200 1.000 12.69000 51 ILE B N 1
ATOM 3219 C CA . ILE B 1 71 ? 9.32700 -62.45200 -14.43500 1.000 11.11000 51 ILE B CA 1
ATOM 3220 C C . ILE B 1 71 ? 9.42000 -62.87600 -12.97700 1.000 13.13000 51 ILE B C 1
ATOM 3221 O O . ILE B 1 71 ? 8.70000 -63.76700 -12.52000 1.000 14.62000 51 ILE B O 1
ATOM 3226 N N . GLN B 1 72 ? 10.31200 -62.22800 -12.22600 1.000 12.24000 52 GLN B N 1
ATOM 3227 C CA . GLN B 1 72 ? 10.56100 -62.62600 -10.85000 1.000 13.68000 52 GLN B CA 1
ATOM 3228 C C . GLN B 1 72 ? 9.34700 -62.41300 -9.95800 1.000 16.97000 52 GLN B C 1
ATOM 3229 O O . GLN B 1 72 ? 9.25500 -63.04800 -8.90400 1.000 19.65000 52 GLN B O 1
ATOM 3235 N N . MET B 1 73 ? 8.41700 -61.53000 -10.35700 1.000 16.03000 53 MET B N 1
ATOM 3236 C CA . MET B 1 73 ? 7.25100 -61.22600 -9.53300 1.000 17.91000 53 MET B CA 1
ATOM 3237 C C . MET B 1 73 ? 6.13000 -62.25100 -9.66400 1.000 16.89000 53 MET B C 1
ATOM 3238 O O . MET B 1 73 ? 5.27400 -62.31200 -8.77800 1.000 21.99000 53 MET B O 1
ATOM 3243 N N . GLN B 1 74 ? 6.12200 -63.04500 -10.73600 1.000 12.45000 54 GLN B N 1
ATOM 3244 C CA . GLN B 1 74 ? 4.96800 -63.88100 -11.04600 1.000 19.38000 54 GLN B CA 1
ATOM 3245 C C . GLN B 1 74 ? 4.57000 -64.74700 -9.85800 1.000 19.77000 54 GLN B C 1
ATOM 3246 O O . GLN B 1 74 ? 3.40700 -64.75100 -9.45000 1.000 23.38000 54 GLN B O 1
ATOM 3252 N N . GLU B 1 75 ? 5.53200 -65.46800 -9.27000 1.000 23.47000 55 GLU B N 1
ATOM 3253 C CA . GLU B 1 75 ? 5.20500 -66.40200 -8.19800 1.000 21.62000 55 GLU B CA 1
ATOM 3254 C C . GLU B 1 75 ? 4.79500 -65.66900 -6.92300 1.000 25.06000 55 GLU B C 1
ATOM 3255 O O . GLU B 1 75 ? 3.84100 -66.07500 -6.25000 1.000 23.01000 55 GLU B O 1
ATOM 3261 N N . LYS B 1 76 ? 5.51100 -64.60100 -6.56700 1.000 24.00000 56 LYS B N 1
ATOM 3262 C CA . LYS B 1 76 ? 5.13800 -63.80300 -5.40000 1.000 29.23000 56 LYS B CA 1
ATOM 3263 C C . LYS B 1 76 ? 3.71900 -63.26100 -5.54400 1.000 24.50000 56 LYS B C 1
ATOM 3264 O O . LYS B 1 76 ? 2.89200 -63.38400 -4.62900 1.000 19.50000 56 LYS B O 1
ATOM 3270 N N . LEU B 1 77 ? 3.41500 -62.68200 -6.70600 1.000 24.17000 57 LEU B N 1
ATOM 3271 C CA . LEU B 1 77 ? 2.08300 -62.13600 -6.95200 1.000 24.20000 57 LEU B CA 1
ATOM 3272 C C . LEU B 1 77 ? 1.01400 -63.22200 -6.87100 1.000 24.51000 57 LEU B C 1
ATOM 3273 O O . LEU B 1 77 ? -0.05900 -63.00100 -6.29800 1.000 27.10000 57 LEU B O 1
ATOM 3278 N N . LYS B 1 78 ? 1.29200 -64.40700 -7.43400 1.000 26.32000 58 LYS B N 1
ATOM 3279 C CA . LYS B 1 78 ? 0.27700 -65.45800 -7.49700 1.000 25.27000 58 LYS B CA 1
ATOM 3280 C C . LYS B 1 78 ? -0.16800 -65.89800 -6.10400 1.000 24.76000 58 LYS B C 1
ATOM 3281 O O . LYS B 1 78 ? -1.36600 -66.08000 -5.85700 1.000 31.40000 58 LYS B O 1
ATOM 3287 N N . SER B 1 79 ? 0.77200 -66.04100 -5.17500 1.000 22.02000 59 SER B N 1
ATOM 3288 C CA . SER B 1 79 ? 0.46500 -66.50000 -3.82700 1.000 28.71000 59 SER B CA 1
ATOM 3289 C C . SER B 1 79 ? 0.07500 -65.37700 -2.86300 1.000 31.48000 59 SER B C 1
ATOM 3290 O O . SER B 1 79 ? -0.24000 -65.65700 -1.69800 1.000 29.47000 59 SER B O 1
ATOM 3293 N N . ALA B 1 80 ? 0.08100 -64.12300 -3.29700 1.000 25.69000 60 ALA B N 1
ATOM 3294 C CA . ALA B 1 80 ? -0.26000 -63.05200 -2.37300 1.000 26.40000 60 ALA B CA 1
ATOM 3295 C C . ALA B 1 80 ? -1.75600 -62.74900 -2.43400 1.000 24.65000 60 ALA B C 1
ATOM 3296 O O . ALA B 1 80 ? -2.45400 -63.10500 -3.39000 1.000 20.68000 60 ALA B O 1
ATOM 3298 N N . THR B 1 81 ? -2.24100 -62.08700 -1.38400 1.000 18.94000 61 THR B N 1
ATOM 3299 C CA . THR B 1 81 ? -3.62500 -61.63200 -1.32400 1.000 22.98000 61 THR B CA 1
ATOM 3300 C C . THR B 1 81 ? -3.68800 -60.21600 -1.88700 1.000 17.68000 61 THR B C 1
ATOM 3301 O O . THR B 1 81 ? -3.16500 -59.27600 -1.28500 1.000 17.58000 61 THR B O 1
ATOM 3305 N N . CYS B 1 82 ? -4.31600 -60.06800 -3.05100 1.000 16.60000 62 CYS B N 1
ATOM 3306 C CA . CYS B 1 82 ? -4.52500 -58.75500 -3.65300 1.000 19.33000 62 CYS B CA 1
ATOM 3307 C C . CYS B 1 82 ? -5.73600 -58.11500 -2.98800 1.000 23.62000 62 CYS B C 1
ATOM 3308 O O . CYS B 1 82 ? -6.87500 -58.53700 -3.22300 1.000 22.74000 62 CYS B O 1
ATOM 3311 N N . THR B 1 83 ? -5.49300 -57.10100 -2.16200 1.000 20.73000 63 THR B N 1
ATOM 3312 C CA . THR B 1 83 ? -6.51000 -56.60300 -1.24600 1.000 21.70000 63 THR B CA 1
ATOM 3313 C C . THR B 1 83 ? -7.37500 -55.50500 -1.84300 1.000 25.16000 63 THR B C 1
ATOM 3314 O O . THR B 1 83 ? -8.24100 -54.96400 -1.14300 1.000 23.30000 63 THR B O 1
ATOM 3318 N N . LYS B 1 84 ? -7.13600 -55.13000 -3.09300 1.000 24.18000 64 LYS B N 1
ATOM 3319 C CA . LYS B 1 84 ? -7.88900 -54.08600 -3.76600 1.000 23.96000 64 LYS B CA 1
ATOM 3320 C C . LYS B 1 84 ? -8.07500 -54.51200 -5.21000 1.000 24.26000 64 LYS B C 1
ATOM 3321 O O . LYS B 1 84 ? -7.21800 -55.21200 -5.76000 1.000 20.30000 64 LYS B O 1
ATOM 3327 N N . PRO B 1 85 ? -9.18700 -54.12000 -5.84300 1.000 23.82000 65 PRO B N 1
ATOM 3328 C CA . PRO B 1 85 ? -9.45200 -54.58800 -7.21500 1.000 24.07000 65 PRO B CA 1
ATOM 3329 C C . PRO B 1 85 ? -8.37400 -54.22300 -8.22700 1.000 24.30000 65 PRO B C 1
ATOM 3330 O O . PRO B 1 85 ? -8.16900 -54.98300 -9.18200 1.000 26.11000 65 PRO B O 1
ATOM 3334 N N . HIS B 1 86 ? -7.65500 -53.10900 -8.04800 1.000 19.51000 66 HIS B N 1
ATOM 3335 C CA . HIS B 1 86 ? -6.62000 -52.77600 -9.02400 1.000 25.49000 66 HIS B CA 1
ATOM 3336 C C . HIS B 1 86 ? -5.33500 -53.56500 -8.80800 1.000 22.26000 66 HIS B C 1
ATOM 3337 O O . HIS B 1 86 ? -4.54800 -53.69900 -9.75200 1.000 18.07000 66 HIS B O 1
ATOM 3344 N N . PHE B 1 87 ? -5.10200 -54.07300 -7.59300 1.000 18.46000 67 PHE B N 1
ATOM 3345 C CA . PHE B 1 87 ? -3.99100 -54.99200 -7.38800 1.000 21.00000 67 PHE B CA 1
ATOM 3346 C C . PHE B 1 87 ? -4.21500 -56.27400 -8.17400 1.000 20.09000 67 PHE B C 1
ATOM 3347 O O . PHE B 1 87 ? -3.28400 -56.79700 -8.80000 1.000 21.59000 67 PHE B O 1
ATOM 3355 N N . GLU B 1 88 ? -5.46300 -56.76200 -8.18500 1.000 21.21000 68 GLU B N 1
ATOM 3356 C CA . GLU B 1 88 ? -5.82200 -57.91200 -9.00700 1.000 19.70000 68 GLU B CA 1
ATOM 3357 C C . GLU B 1 88 ? -5.62900 -57.61100 -10.48800 1.000 21.60000 68 GLU B C 1
ATOM 3358 O O . GLU B 1 88 ? -5.12900 -58.45300 -11.24500 1.000 19.04000 68 GLU B O 1
ATOM 3364 N N . LYS B 1 89 ? -6.02100 -56.40900 -10.91500 1.000 20.04000 69 LYS B N 1
ATOM 3365 C CA . LYS B 1 89 ? -5.86800 -56.02500 -12.31400 1.000 23.57000 69 LYS B CA 1
ATOM 3366 C C . LYS B 1 89 ? -4.39900 -55.97600 -12.72000 1.000 21.09000 69 LYS B C 1
ATOM 3367 O O . LYS B 1 89 ? -4.04100 -56.40800 -13.82000 1.000 20.33000 69 LYS B O 1
ATOM 3373 N N . TYR B 1 90 ? -3.54200 -55.42700 -11.85000 1.000 19.27000 70 TYR B N 1
ATOM 3374 C CA . TYR B 1 90 ? -2.11500 -55.37400 -12.14000 1.000 21.76000 70 TYR B CA 1
ATOM 3375 C C . TYR B 1 90 ? -1.52000 -56.77400 -12.21800 1.000 18.95000 70 TYR B C 1
ATOM 3376 O O . TYR B 1 90 ? -0.74500 -57.06900 -13.13100 1.000 18.78000 70 TYR B O 1
ATOM 3385 N N . ARG B 1 91 ? -1.88000 -57.65400 -11.27900 1.000 19.92000 71 ARG B N 1
ATOM 3386 C CA . ARG B 1 91 ? -1.42000 -59.04100 -11.35000 1.000 17.44000 71 ARG B CA 1
ATOM 3387 C C . ARG B 1 91 ? -1.86900 -59.69100 -12.65100 1.000 20.29000 71 ARG B C 1
ATOM 3388 O O . ARG B 1 91 ? -1.08500 -60.37800 -13.32000 1.000 19.45000 71 ARG B O 1
ATOM 3396 N N . ASN B 1 92 ? -3.13700 -59.48300 -13.02200 1.000 18.18000 72 ASN B N 1
ATOM 3397 C CA . ASN B 1 92 ? -3.66400 -60.06300 -14.25300 1.000 20.05000 72 ASN B CA 1
ATOM 3398 C C . ASN B 1 92 ? -2.92000 -59.52100 -15.46500 1.000 20.58000 72 ASN B C 1
ATOM 3399 O O . ASN B 1 92 ? -2.48900 -60.28900 -16.33100 1.000 15.10000 72 ASN B O 1
ATOM 3404 N N . TRP B 1 93 ? -2.75700 -58.19100 -15.53800 1.000 19.87000 73 TRP B N 1
ATOM 3405 C CA . TRP B 1 93 ? -1.98900 -57.59100 -16.62600 1.000 16.04000 73 TRP B CA 1
ATOM 3406 C C . TRP B 1 93 ? -0.56000 -58.12600 -16.65000 1.000 17.37000 73 TRP B C 1
ATOM 3407 O O . TRP B 1 93 ? -0.03000 -58.44900 -17.71900 1.000 16.34000 73 TRP B O 1
ATOM 3418 N N . LEU B 1 94 ? 0.06900 -58.26100 -15.47900 1.000 15.76000 74 LEU B N 1
ATOM 3419 C CA . LEU B 1 94 ? 1.46900 -58.66400 -15.45300 1.000 18.08000 74 LEU B CA 1
ATOM 3420 C C . LEU B 1 94 ? 1.63500 -60.11400 -15.89700 1.000 14.55000 74 LEU B C 1
ATOM 3421 O O . LEU B 1 94 ? 2.62200 -60.44600 -16.55400 1.000 17.08000 74 LEU B O 1
ATOM 3426 N N . ALA B 1 95 ? 0.68400 -60.98500 -15.53800 1.000 15.02000 75 ALA B N 1
ATOM 3427 C CA . ALA B 1 95 ? 0.69800 -62.35900 -16.03900 1.000 16.87000 75 ALA B CA 1
ATOM 3428 C C . ALA B 1 95 ? 0.57300 -62.40000 -17.55400 1.000 17.30000 75 ALA B C 1
ATOM 3429 O O . ALA B 1 95 ? 1.20500 -63.23900 -18.20600 1.000 22.41000 75 ALA B O 1
ATOM 3431 N N . SER B 1 96 ? -0.24700 -61.51400 -18.13600 1.000 13.46000 76 SER B N 1
ATOM 3432 C CA . SER B 1 96 ? -0.39600 -61.51100 -19.58600 1.000 14.51000 76 SER B CA 1
ATOM 3433 C C . SER B 1 96 ? 0.85700 -60.98400 -20.26900 1.000 16.25000 76 SER B C 1
ATOM 3434 O O . SER B 1 96 ? 1.22100 -61.46400 -21.34500 1.000 18.54000 76 SER B O 1
ATOM 3437 N N . GLU B 1 97 ? 1.54400 -60.01800 -19.65500 1.000 20.48000 77 GLU B N 1
ATOM 3438 C CA . GLU B 1 97 ? 2.80200 -59.54000 -20.22300 1.000 15.78000 77 GLU B CA 1
ATOM 3439 C C . GLU B 1 97 ? 3.89600 -60.59200 -20.08900 1.000 15.31000 77 GLU B C 1
ATOM 3440 O O . GLU B 1 97 ? 4.72500 -60.75100 -20.99300 1.000 15.66000 77 GLU B O 1
ATOM 3446 N N . TYR B 1 98 ? 3.90500 -61.32100 -18.97200 1.000 14.25000 78 TYR B N 1
ATOM 3447 C CA . TYR B 1 98 ? 4.83900 -62.43300 -18.80500 1.000 18.13000 78 TYR B CA 1
ATOM 3448 C C . TYR B 1 98 ? 4.67600 -63.47900 -19.90900 1.000 18.78000 78 TYR B C 1
ATOM 3449 O O . TYR B 1 98 ? 5.65100 -64.12200 -20.31700 1.000 17.53000 78 TYR B O 1
ATOM 3458 N N . GLU B 1 99 ? 3.44800 -63.68100 -20.38900 1.000 21.02000 79 GLU B N 1
ATOM 3459 C CA . GLU B 1 99 ? 3.25200 -64.56400 -21.53200 1.000 21.51000 79 GLU B CA 1
ATOM 3460 C C . GLU B 1 99 ? 3.93500 -64.01600 -22.78000 1.000 18.13000 79 GLU B C 1
ATOM 3461 O O . GLU B 1 99 ? 4.47100 -64.78400 -23.58300 1.000 15.76000 79 GLU B O 1
ATOM 3467 N N . ARG B 1 100 ? 3.94200 -62.68700 -22.95500 1.000 15.80000 80 ARG B N 1
ATOM 3468 C CA . ARG B 1 100 ? 4.61900 -62.10300 -24.11100 1.000 17.23000 80 ARG B CA 1
ATOM 3469 C C . ARG B 1 100 ? 6.13400 -62.31300 -24.06700 1.000 16.02000 80 ARG B C 1
ATOM 3470 O O . ARG B 1 100 ? 6.76200 -62.48200 -25.11800 1.000 19.21000 80 ARG B O 1
ATOM 3478 N N . PHE B 1 101 ? 6.74300 -62.29600 -22.88100 1.000 18.48000 81 PHE B N 1
ATOM 3479 C CA . PHE B 1 101 ? 8.19000 -62.49500 -22.78000 1.000 15.18000 81 PHE B CA 1
ATOM 3480 C C . PHE B 1 101 ? 8.64000 -63.81100 -23.40500 1.000 14.22000 81 PHE B C 1
ATOM 3481 O O . PHE B 1 101 ? 9.79500 -63.92600 -23.82000 1.000 17.67000 81 PHE B O 1
ATOM 3489 N N . LYS B 1 102 ? 7.75600 -64.79900 -23.48300 1.000 16.70000 82 LYS B N 1
ATOM 3490 C CA . LYS B 1 102 ? 8.06800 -66.13800 -23.97700 1.000 18.73000 82 LYS B CA 1
ATOM 3491 C C . LYS B 1 102 ? 7.72700 -66.32300 -25.45100 1.000 22.09000 82 LYS B C 1
ATOM 3492 O O . LYS B 1 102 ? 7.81000 -67.44800 -25.96600 1.000 23.84000 82 LYS B O 1
ATOM 3498 N N . GLN B 1 103 ? 7.31200 -65.26000 -26.12400 1.000 19.86000 83 GLN B N 1
ATOM 3499 C CA . GLN B 1 103 ? 7.18400 -65.20700 -27.56500 1.000 21.70000 83 GLN B CA 1
ATOM 3500 C C . GLN B 1 103 ? 8.31600 -64.36500 -28.13000 1.000 21.52000 83 GLN B C 1
ATOM 3501 O O . GLN B 1 103 ? 8.87600 -63.51000 -27.43300 1.000 21.53000 83 GLN B O 1
ATOM 3507 N N . PRO B 1 104 ? 8.69900 -64.58800 -29.38200 1.000 23.69000 84 PRO B N 1
ATOM 3508 C CA . PRO B 1 104 ? 9.81800 -63.83200 -29.95200 1.000 20.12000 84 PRO B CA 1
ATOM 3509 C C . PRO B 1 104 ? 9.46100 -62.37400 -30.19200 1.000 19.41000 84 PRO B C 1
ATOM 3510 O O . PRO B 1 104 ? 8.29600 -61.97500 -30.21200 1.000 23.93000 84 PRO B O 1
ATOM 3514 N N . GLY B 1 105 ? 10.50800 -61.57300 -30.36000 1.000 17.69000 85 GLY B N 1
ATOM 3515 C CA . GLY B 1 105 ? 10.35300 -60.16200 -30.68400 1.000 22.30000 85 GLY B CA 1
ATOM 3516 C C . GLY B 1 105 ? 9.65500 -59.30400 -29.64900 1.000 17.49000 85 GLY B C 1
ATOM 3517 O O . GLY B 1 105 ? 8.87000 -58.42500 -30.02000 1.000 18.38000 85 GLY B O 1
ATOM 3518 N N . TYR B 1 106 ? 9.92600 -59.51400 -28.36200 1.000 18.54000 86 TYR B N 1
ATOM 3519 C CA . TYR B 1 106 ? 9.38900 -58.58300 -27.36800 1.000 14.34000 86 TYR B CA 1
ATOM 3520 C C . TYR B 1 106 ? 10.07500 -57.22900 -27.53500 1.000 13.35000 86 TYR B C 1
ATOM 3521 O O . TYR B 1 106 ? 11.30700 -57.17700 -27.62400 1.000 13.46000 86 TYR B O 1
ATOM 3530 N N . PRO B 1 107 ? 9.32600 -56.12500 -27.59200 1.000 14.56000 87 PRO B N 1
ATOM 3531 C CA . PRO B 1 107 ? 9.94100 -54.82800 -27.91500 1.000 17.21000 87 PRO B CA 1
ATOM 3532 C C . PRO B 1 107 ? 11.09300 -54.49500 -26.98400 1.000 14.91000 87 PRO B C 1
ATOM 3533 O O . PRO B 1 107 ? 10.95000 -54.51300 -25.75600 1.000 11.98000 87 PRO B O 1
ATOM 3537 N N . GLN B 1 108 ? 12.25100 -54.21500 -27.58700 1.000 15.92000 88 GLN B N 1
ATOM 3538 C CA . GLN B 1 108 ? 13.49200 -53.79300 -26.93900 1.000 14.08000 88 GLN B CA 1
ATOM 3539 C C . GLN B 1 108 ? 14.07800 -54.89000 -26.05400 1.000 15.06000 88 GLN B C 1
ATOM 3540 O O . GLN B 1 108 ? 15.10900 -54.67000 -25.41200 1.000 14.96000 88 GLN B O 1
ATOM 3546 N N . VAL B 1 109 ? 13.46000 -56.06800 -26.00000 1.000 16.51000 89 VAL B N 1
ATOM 3547 C CA . VAL B 1 109 ? 14.02500 -57.20300 -25.27800 1.000 13.19000 89 VAL B CA 1
ATOM 3548 C C . VAL B 1 109 ? 13.89600 -58.43300 -26.16900 1.000 15.62000 89 VAL B C 1
ATOM 3549 O O . VAL B 1 109 ? 13.11100 -59.33500 -25.84700 1.000 12.32000 89 VAL B O 1
ATOM 3553 N N . PRO B 1 110 ? 14.61900 -58.50500 -27.29300 1.000 13.93000 90 PRO B N 1
ATOM 3554 C CA . PRO B 1 110 ? 14.46000 -59.65800 -28.19200 1.000 16.51000 90 PRO B CA 1
ATOM 3555 C C . PRO B 1 110 ? 14.88900 -60.97400 -27.56200 1.000 17.85000 90 PRO B C 1
ATOM 3556 O O . PRO B 1 110 ? 14.40000 -62.02800 -27.98500 1.000 15.30000 90 PRO B O 1
ATOM 3560 N N . ASP B 1 111 ? 15.73900 -60.94100 -26.53000 1.000 19.96000 91 ASP B N 1
ATOM 3561 C CA . ASP B 1 111 ? 16.15100 -62.13300 -25.79600 1.000 18.21000 91 ASP B CA 1
ATOM 3562 C C . ASP B 1 111 ? 15.32700 -62.33400 -24.52400 1.000 19.46000 91 ASP B C 1
ATOM 3563 O O . ASP B 1 111 ? 15.81600 -62.93800 -23.55700 1.000 16.50000 91 ASP B O 1
ATOM 3568 N N . SER B 1 112 ? 14.07900 -61.83700 -24.51600 1.000 16.84000 92 SER B N 1
ATOM 3569 C CA . SER B 1 112 ? 13.21800 -61.98400 -23.34100 1.000 14.81000 92 SER B CA 1
ATOM 3570 C C . SER B 1 112 ? 13.02700 -63.44800 -22.96700 1.000 14.56000 92 SER B C 1
ATOM 3571 O O . SER B 1 112 ? 12.91700 -63.77800 -21.78200 1.000 13.97000 92 SER B O 1
ATOM 3574 N N . GLY B 1 113 ? 12.95800 -64.33000 -23.96500 1.000 16.32000 93 GLY B N 1
ATOM 3575 C CA . GLY B 1 113 ? 12.85900 -65.75800 -23.68900 1.000 16.91000 93 GLY B CA 1
ATOM 3576 C C . GLY B 1 113 ? 13.98900 -66.28200 -22.82300 1.000 17.84000 93 GLY B C 1
ATOM 3577 O O . GLY B 1 113 ? 13.75100 -67.03700 -21.87500 1.000 17.29000 93 GLY B O 1
ATOM 3578 N N . ASP B 1 114 ? 15.23800 -65.89000 -23.13500 1.000 17.11000 94 ASP B N 1
ATOM 3579 C CA . ASP B 1 114 ? 16.37900 -66.29200 -22.30700 1.000 14.57000 94 ASP B CA 1
ATOM 3580 C C . ASP B 1 114 ? 16.23000 -65.80500 -20.86600 1.000 16.70000 94 ASP B C 1
ATOM 3581 O O . ASP B 1 114 ? 16.68800 -66.47400 -19.93200 1.000 15.51000 94 ASP B O 1
ATOM 3586 N N . LEU B 1 115 ? 15.62500 -64.63100 -20.66000 1.000 14.99000 95 LEU B N 1
ATOM 3587 C CA . LEU B 1 115 ? 15.46500 -64.16200 -19.28900 1.000 15.42000 95 LEU B CA 1
ATOM 3588 C C . LEU B 1 115 ? 14.47000 -65.03900 -18.53400 1.000 12.47000 95 LEU B C 1
ATOM 3589 O O . LEU B 1 115 ? 14.65700 -65.29500 -17.33700 1.000 12.71000 95 LEU B O 1
ATOM 3594 N N . VAL B 1 116 ? 13.42700 -65.52700 -19.21700 1.000 11.78000 96 VAL B N 1
ATOM 3595 C CA . VAL B 1 116 ? 12.52500 -66.48900 -18.58900 1.000 16.95000 96 VAL B CA 1
ATOM 3596 C C . VAL B 1 116 ? 13.28800 -67.76000 -18.25100 1.000 15.22000 96 VAL B C 1
ATOM 3597 O O . VAL B 1 116 ? 13.10100 -68.34300 -17.17800 1.000 15.45000 96 VAL B O 1
ATOM 3601 N N . ALA B 1 117 ? 14.19900 -68.17200 -19.14600 1.000 14.61000 97 ALA B N 1
ATOM 3602 C CA . ALA B 1 117 ? 14.93600 -69.42900 -19.02400 1.000 14.78000 97 ALA B CA 1
ATOM 3603 C C . ALA B 1 117 ? 15.96200 -69.41900 -17.89400 1.000 18.89000 97 ALA B C 1
ATOM 3604 O O . ALA B 1 117 ? 16.39800 -70.49300 -17.46500 1.000 17.29000 97 ALA B O 1
ATOM 3606 N N . LEU B 1 118 ? 16.38600 -68.24800 -17.42200 1.000 18.06000 98 LEU B N 1
ATOM 3607 C CA . LEU B 1 118 ? 17.28100 -68.22100 -16.27600 1.000 16.86000 98 LEU B CA 1
ATOM 3608 C C . LEU B 1 118 ? 16.58300 -68.86200 -15.07700 1.000 21.72000 98 LEU B C 1
ATOM 3609 O O . LEU B 1 118 ? 15.35500 -68.89600 -14.99800 1.000 22.95000 98 LEU B O 1
ATOM 3614 N N . SER B 1 119 ? 17.37100 -69.41100 -14.15600 1.000 18.16000 99 SER B N 1
ATOM 3615 C CA . SER B 1 119 ? 16.80800 -69.79700 -12.87200 1.000 17.38000 99 SER B CA 1
ATOM 3616 C C . SER B 1 119 ? 16.44600 -68.54900 -12.06500 1.000 17.12000 99 SER B C 1
ATOM 3617 O O . SER B 1 119 ? 16.91700 -67.43900 -12.33800 1.000 16.92000 99 SER B O 1
ATOM 3620 N N . ASP B 1 120 ? 15.58100 -68.74300 -11.06100 1.000 15.82000 100 ASP B N 1
ATOM 3621 C CA . ASP B 1 120 ? 15.24000 -67.64700 -10.15800 1.000 17.36000 100 ASP B CA 1
ATOM 3622 C C . ASP B 1 120 ? 16.48700 -67.05000 -9.52900 1.000 17.07000 100 ASP B C 1
ATOM 3623 O O . ASP B 1 120 ? 16.54400 -65.84300 -9.26700 1.000 18.04000 100 ASP B O 1
ATOM 3628 N N . GLY B 1 121 ? 17.49500 -67.88500 -9.27000 1.000 13.21000 101 GLY B N 1
ATOM 3629 C CA . GLY B 1 121 ? 18.70100 -67.39400 -8.62600 1.000 16.46000 101 GLY B CA 1
ATOM 3630 C C . GLY B 1 121 ? 19.59000 -66.61200 -9.57300 1.000 15.17000 101 GLY B C 1
ATOM 3631 O O . GLY B 1 121 ? 20.17600 -65.60100 -9.18800 1.000 14.25000 101 GLY B O 1
ATOM 3632 N N . GLU B 1 122 ? 19.69600 -67.06500 -10.82600 1.000 15.63000 102 GLU B N 1
ATOM 3633 C CA . GLU B 1 122 ? 20.49400 -66.34000 -11.81000 1.000 18.43000 102 GLU B CA 1
ATOM 3634 C C . GLU B 1 122 ? 19.79600 -65.06500 -12.27600 1.000 20.12000 102 GLU B C 1
ATOM 3635 O O . GLU B 1 122 ? 20.46700 -64.08800 -12.63900 1.000 15.19000 102 GLU B O 1
ATOM 3641 N N . ARG B 1 123 ? 18.45700 -65.05100 -12.26400 1.000 17.77000 103 ARG B N 1
ATOM 3642 C CA . ARG B 1 123 ? 17.72300 -63.82200 -12.55800 1.000 16.70000 103 ARG B CA 1
ATOM 3643 C C . ARG B 1 123 ? 18.00600 -62.75500 -11.50900 1.000 18.40000 103 ARG B C 1
ATOM 3644 O O . ARG B 1 123 ? 18.24800 -61.58300 -11.83600 1.000 15.95000 103 ARG B O 1
ATOM 3652 N N . LEU B 1 124 ? 17.94700 -63.14000 -10.23600 1.000 18.77000 104 LEU B N 1
ATOM 3653 C CA . LEU B 1 124 ? 18.32700 -62.22300 -9.17200 1.000 19.50000 104 LEU B CA 1
ATOM 3654 C C . LEU B 1 124 ? 19.72800 -61.67000 -9.41200 1.000 23.24000 104 LEU B C 1
ATOM 3655 O O . LEU B 1 124 ? 19.96200 -60.45400 -9.30900 1.000 14.92000 104 LEU B O 1
ATOM 3660 N N . LYS B 1 125 ? 20.66800 -62.56000 -9.75400 1.000 16.57000 105 LYS B N 1
ATOM 3661 C CA . LYS B 1 125 ? 22.04500 -62.15000 -10.02800 1.000 21.70000 105 LYS B CA 1
ATOM 3662 C C . LYS B 1 125 ? 22.11500 -61.10300 -11.13700 1.000 18.78000 105 LYS B C 1
ATOM 3663 O O . LYS B 1 125 ? 22.84700 -60.11400 -11.02500 1.000 17.69000 105 LYS B O 1
ATOM 3669 N N . ALA B 1 126 ? 21.37500 -61.31900 -12.22500 1.000 16.59000 106 ALA B N 1
ATOM 3670 C CA . ALA B 1 126 ? 21.33900 -60.34100 -13.30800 1.000 17.47000 106 ALA B CA 1
ATOM 3671 C C . ALA B 1 126 ? 20.73100 -59.02000 -12.84800 1.000 18.24000 106 ALA B C 1
ATOM 3672 O O . ALA B 1 126 ? 21.21600 -57.94700 -13.22000 1.000 15.76000 106 ALA B O 1
ATOM 3674 N N . MET B 1 127 ? 19.66700 -59.07700 -12.04400 1.000 16.68000 107 MET B N 1
ATOM 3675 C CA . MET B 1 127 ? 19.05600 -57.84900 -11.55700 1.000 18.37000 107 MET B CA 1
ATOM 3676 C C . MET B 1 127 ? 20.04700 -57.04800 -10.72400 1.000 18.55000 107 MET B C 1
ATOM 3677 O O . MET B 1 127 ? 20.13500 -55.82500 -10.86500 1.000 12.79000 107 MET B O 1
ATOM 3682 N N . ASN B 1 128 ? 20.86200 -57.72900 -9.90700 1.000 19.42000 108 ASN B N 1
ATOM 3683 C CA . ASN B 1 128 ? 21.79600 -56.99900 -9.05400 1.000 17.67000 108 ASN B CA 1
ATOM 3684 C C . ASN B 1 128 ? 23.03300 -56.52700 -9.81300 1.000 19.57000 108 ASN B C 1
ATOM 3685 O O . ASN B 1 128 ? 23.60000 -55.48200 -9.46900 1.000 19.20000 108 ASN B O 1
ATOM 3690 N N . GLU B 1 129 ? 23.44800 -57.24900 -10.85800 1.000 17.04000 109 GLU B N 1
ATOM 3691 C CA . GLU B 1 129 ? 24.48800 -56.72400 -11.73700 1.000 20.22000 109 GLU B CA 1
ATOM 3692 C C . GLU B 1 129 ? 24.02200 -55.45500 -12.44800 1.000 18.32000 109 GLU B C 1
ATOM 3693 O O . GLU B 1 129 ? 24.81500 -54.53600 -12.67600 1.000 17.90000 109 GLU B O 1
ATOM 3699 N N . MET B 1 130 ? 22.74200 -55.39000 -12.82700 1.000 15.08000 110 MET B N 1
ATOM 3700 C CA . MET B 1 130 ? 22.24400 -54.17900 -13.47100 1.000 16.92000 110 MET B CA 1
ATOM 3701 C C . MET B 1 130 ? 22.22400 -53.00400 -12.49800 1.000 16.31000 110 MET B C 1
ATOM 3702 O O . MET B 1 130 ? 22.64600 -51.89800 -12.84400 1.000 14.80000 110 MET B O 1
ATOM 3707 N N . ARG B 1 131 ? 21.76500 -53.23900 -11.26900 1.000 14.86000 111 ARG B N 1
ATOM 3708 C CA . ARG B 1 131 ? 21.74200 -52.19000 -10.25900 1.000 18.48000 111 ARG B CA 1
ATOM 3709 C C . ARG B 1 131 ? 23.14100 -51.65000 -9.98400 1.000 22.17000 111 ARG B C 1
ATOM 3710 O O . ARG B 1 131 ? 23.34000 -50.43100 -9.90700 1.000 21.03000 111 ARG B O 1
ATOM 3718 N N . GLU B 1 132 ? 24.12300 -52.54700 -9.81700 1.000 18.74000 112 GLU B N 1
ATOM 3719 C CA . GLU B 1 132 ? 25.48500 -52.10400 -9.52700 1.000 21.73000 112 GLU B CA 1
ATOM 3720 C C . GLU B 1 132 ? 26.07000 -51.33500 -10.70400 1.000 22.95000 112 GLU B C 1
ATOM 3721 O O . GLU B 1 132 ? 26.77900 -50.34200 -10.51400 1.000 27.04000 112 GLU B O 1
ATOM 3727 N N . ARG B 1 133 ? 25.78600 -51.79500 -11.92500 1.000 23.37000 113 ARG B N 1
ATOM 3728 C CA . ARG B 1 133 ? 26.26800 -51.14400 -13.13800 1.000 22.31000 113 ARG B CA 1
ATOM 3729 C C . ARG B 1 133 ? 25.85100 -49.67400 -13.22900 1.000 24.17000 113 ARG B C 1
ATOM 3730 O O . ARG B 1 133 ? 26.60100 -48.86300 -13.77800 1.000 23.68000 113 ARG B O 1
ATOM 3738 N N . VAL B 1 134 ? 24.67200 -49.30700 -12.71800 1.000 23.56000 114 VAL B N 1
ATOM 3739 C CA . VAL B 1 134 ? 24.15100 -47.94500 -12.86100 1.000 24.62000 114 VAL B CA 1
ATOM 3740 C C . VAL B 1 134 ? 24.27400 -47.13000 -11.58200 1.000 22.31000 114 VAL B C 1
ATOM 3741 O O . VAL B 1 134 ? 23.82600 -45.97200 -11.55600 1.000 23.88000 114 VAL B O 1
ATOM 3745 N N . LYS B 1 135 ? 24.83300 -47.69900 -10.51800 1.000 22.18000 115 LYS B N 1
ATOM 3746 C CA . LYS B 1 135 ? 25.03100 -46.95700 -9.28100 1.000 31.17000 115 LYS B CA 1
ATOM 3747 C C . LYS B 1 135 ? 25.87600 -45.71200 -9.53900 1.000 32.57000 115 LYS B C 1
ATOM 3748 O O . LYS B 1 135 ? 26.87300 -45.76400 -10.26500 1.000 37.91000 115 LYS B O 1
ATOM 3754 N N . ASP B 1 136 ? 25.45700 -44.58600 -8.95700 1.000 26.67000 116 ASP B N 1
ATOM 3755 C CA . ASP B 1 136 ? 26.14800 -43.30600 -9.11200 1.000 30.26000 116 ASP B CA 1
ATOM 3756 C C . ASP B 1 136 ? 26.06600 -42.78400 -10.54200 1.000 28.82000 116 ASP B C 1
ATOM 3757 O O . ASP B 1 136 ? 26.93800 -42.03300 -10.98000 1.000 30.74000 116 ASP B O 1
ATOM 3762 N N . THR B 1 137 ? 25.04700 -43.17900 -11.30000 1.000 25.84000 117 THR B N 1
ATOM 3763 C CA . THR B 1 137 ? 24.79800 -42.57500 -12.60300 1.000 22.51000 117 THR B CA 1
ATOM 3764 C C . THR B 1 137 ? 23.36100 -42.07700 -12.66300 1.000 20.16000 117 THR B C 1
ATOM 3765 O O . THR B 1 137 ? 22.52400 -42.41300 -11.81300 1.000 17.82000 117 THR B O 1
ATOM 3769 N N . TYR B 1 138 ? 23.08700 -41.26500 -13.69500 1.000 15.96000 118 TYR B N 1
ATOM 3770 C CA . TYR B 1 138 ? 21.74300 -40.73600 -13.91800 1.000 20.28000 118 TYR B CA 1
ATOM 3771 C C . TYR B 1 138 ? 20.70100 -41.82900 -14.13400 1.000 18.75000 118 TYR B C 1
ATOM 3772 O O . TYR B 1 138 ? 19.50400 -41.55000 -13.99000 1.000 19.63000 118 TYR B O 1
ATOM 3781 N N . LEU B 1 139 ? 21.12400 -43.05700 -14.47200 1.000 19.73000 119 LEU B N 1
ATOM 3782 C CA . LEU B 1 139 ? 20.23500 -44.19400 -14.71100 1.000 16.89000 119 LEU B CA 1
ATOM 3783 C C . LEU B 1 139 ? 19.92300 -44.98700 -13.45400 1.000 14.67000 119 LEU B C 1
ATOM 3784 O O . LEU B 1 139 ? 19.14600 -45.94300 -13.51800 1.000 14.14000 119 LEU B O 1
ATOM 3789 N N . TRP B 1 140 ? 20.53100 -44.63500 -12.33200 1.000 15.19000 120 TRP B N 1
ATOM 3790 C CA . TRP B 1 140 ? 20.22500 -45.28400 -11.06200 1.000 13.92000 120 TRP B CA 1
ATOM 3791 C C . TRP B 1 140 ? 18.72700 -45.39400 -10.79300 1.000 16.31000 120 TRP B C 1
ATOM 3792 O O . TRP B 1 140 ? 18.25900 -46.51200 -10.52600 1.000 17.08000 120 TRP B O 1
ATOM 3803 N N . PRO B 1 141 ? 17.92300 -44.31600 -10.86500 1.000 16.90000 121 PRO B N 1
ATOM 3804 C CA . PRO B 1 141 ? 16.49000 -44.44500 -10.53900 1.000 14.99000 121 PRO B CA 1
ATOM 3805 C C . PRO B 1 141 ? 15.70000 -45.34300 -11.47100 1.000 15.59000 121 PRO B C 1
ATOM 3806 O O . PRO B 1 141 ? 14.73500 -45.97800 -11.01800 1.000 12.67000 121 PRO B O 1
ATOM 3810 N N . VAL B 1 142 ? 16.03200 -45.36800 -12.76500 1.000 12.37000 122 VAL B N 1
ATOM 3811 C CA . VAL B 1 142 ? 15.25200 -46.16800 -13.70100 1.000 11.59000 122 VAL B CA 1
ATOM 3812 C C . VAL B 1 142 ? 15.55600 -47.66600 -13.58700 1.000 13.92000 122 VAL B C 1
ATOM 3813 O O . VAL B 1 142 ? 14.76300 -48.48300 -14.06000 1.000 15.04000 122 VAL B O 1
ATOM 3817 N N . ILE B 1 143 ? 16.67200 -48.05400 -12.97500 1.000 13.06000 123 ILE B N 1
ATOM 3818 C CA . ILE B 1 143 ? 16.94000 -49.46500 -12.69800 1.000 13.86000 123 ILE B CA 1
ATOM 3819 C C . ILE B 1 143 ? 16.51500 -49.84000 -11.28100 1.000 17.45000 123 ILE B C 1
ATOM 3820 O O . ILE B 1 143 ? 15.89700 -50.88800 -11.06800 1.000 11.79000 123 ILE B O 1
ATOM 3825 N N . GLU B 1 144 ? 16.84500 -48.98800 -10.30200 1.000 16.09000 124 GLU B N 1
ATOM 3826 C CA . GLU B 1 144 ? 16.47200 -49.24800 -8.91700 1.000 19.01000 124 GLU B CA 1
ATOM 3827 C C . GLU B 1 144 ? 14.96500 -49.23500 -8.73000 1.000 13.84000 124 GLU B C 1
ATOM 3828 O O . GLU B 1 144 ? 14.44200 -49.95900 -7.87600 1.000 16.56000 124 GLU B O 1
ATOM 3834 N N . GLY B 1 145 ? 14.26100 -48.41000 -9.51200 1.000 17.45000 125 GLY B N 1
ATOM 3835 C CA . GLY B 1 145 ? 12.82500 -48.28000 -9.43400 1.000 11.90000 125 GLY B CA 1
ATOM 3836 C C . GLY B 1 145 ? 12.09600 -49.59600 -9.60300 1.000 13.46000 125 GLY B C 1
ATOM 3837 O O . GLY B 1 145 ? 11.35200 -50.04300 -8.71700 1.000 10.51000 125 GLY B O 1
ATOM 3838 N N . PRO B 1 146 ? 12.28100 -50.23900 -10.76000 1.000 12.50000 126 PRO B N 1
ATOM 3839 C CA . PRO B 1 146 ? 11.64100 -51.55200 -10.95800 1.000 10.90000 126 PRO B CA 1
ATOM 3840 C C . PRO B 1 146 ? 12.10900 -52.60600 -9.95900 1.000 9.50000 126 PRO B C 1
ATOM 3841 O O . PRO B 1 146 ? 11.30900 -53.45600 -9.55000 1.000 15.35000 126 PRO B O 1
ATOM 3845 N N . TRP B 1 147 ? 13.37700 -52.57600 -9.54000 1.000 11.80000 127 TRP B N 1
ATOM 3846 C CA . TRP B 1 147 ? 13.81200 -53.47800 -8.47600 1.000 12.46000 127 TRP B CA 1
ATOM 3847 C C . TRP B 1 147 ? 12.95000 -53.29800 -7.22900 1.000 13.47000 127 TRP B C 1
ATOM 3848 O O . TRP B 1 147 ? 12.50800 -54.27800 -6.61200 1.000 13.10000 127 TRP B O 1
ATOM 3859 N N . ARG B 1 148 ? 12.70300 -52.04000 -6.84400 1.000 13.22000 128 ARG B N 1
ATOM 3860 C CA . ARG B 1 148 ? 11.89400 -51.76100 -5.65700 1.000 13.37000 128 ARG B CA 1
ATOM 3861 C C . ARG B 1 148 ? 10.46900 -52.27700 -5.81200 1.000 13.08000 128 ARG B C 1
ATOM 3862 O O . ARG B 1 148 ? 9.85600 -52.72500 -4.83100 1.000 13.84000 128 ARG B O 1
ATOM 3870 N N . VAL B 1 149 ? 9.90700 -52.18400 -7.02400 1.000 11.35000 129 VAL B N 1
ATOM 3871 C CA . VAL B 1 149 ? 8.56500 -52.71200 -7.26300 1.000 12.99000 129 VAL B CA 1
ATOM 3872 C C . VAL B 1 149 ? 8.55200 -54.22200 -7.06900 1.000 14.01000 129 VAL B C 1
ATOM 3873 O O . VAL B 1 149 ? 7.68000 -54.77000 -6.38300 1.000 14.72000 129 VAL B O 1
ATOM 3877 N N . TYR B 1 150 ? 9.52100 -54.92000 -7.67700 1.000 13.11000 130 TYR B N 1
ATOM 3878 C CA . TYR B 1 150 ? 9.65000 -56.35300 -7.43300 1.000 15.51000 130 TYR B CA 1
ATOM 3879 C C . TYR B 1 150 ? 9.82500 -56.63900 -5.94400 1.000 17.06000 130 TYR B C 1
ATOM 3880 O O . TYR B 1 150 ? 9.20200 -57.55300 -5.39200 1.000 14.89000 130 TYR B O 1
ATOM 3889 N N . ASP B 1 151 ? 10.68600 -55.87000 -5.28100 1.000 12.88000 131 ASP B N 1
ATOM 3890 C CA . ASP B 1 151 ? 11.10900 -56.23200 -3.93800 1.000 14.32000 131 ASP B CA 1
ATOM 3891 C C . ASP B 1 151 ? 10.02200 -56.00500 -2.89100 1.000 20.85000 131 ASP B C 1
ATOM 3892 O O . ASP B 1 151 ? 10.04200 -56.67000 -1.85000 1.000 21.07000 131 ASP B O 1
ATOM 3897 N N . ASN B 1 152 ? 9.06500 -55.11200 -3.14700 1.000 14.01000 132 ASN B N 1
ATOM 3898 C CA . ASN B 1 152 ? 8.01400 -54.81600 -2.18800 1.000 16.42000 132 ASN B CA 1
ATOM 3899 C C . ASN B 1 152 ? 6.63400 -55.29000 -2.62600 1.000 17.17000 132 ASN B C 1
ATOM 3900 O O . ASN B 1 152 ? 5.66400 -55.01100 -1.91600 1.000 18.58000 132 ASN B O 1
ATOM 3905 N N . VAL B 1 153 ? 6.51500 -55.99300 -3.76000 1.000 13.41000 133 VAL B N 1
ATOM 3906 C CA . VAL B 1 153 ? 5.20700 -56.13600 -4.40100 1.000 13.44000 133 VAL B CA 1
ATOM 3907 C C . VAL B 1 153 ? 4.18500 -56.73500 -3.43900 1.000 14.97000 133 VAL B C 1
ATOM 3908 O O . VAL B 1 153 ? 3.04600 -56.25800 -3.35400 1.000 18.18000 133 VAL B O 1
ATOM 3912 N N . VAL B 1 154 ? 4.58900 -57.74500 -2.66300 1.000 15.03000 134 VAL B N 1
ATOM 3913 C CA . VAL B 1 154 ? 3.66800 -58.41600 -1.74900 1.000 13.68000 134 VAL B CA 1
ATOM 3914 C C . VAL B 1 154 ? 3.20300 -57.45600 -0.65200 1.000 12.97000 134 VAL B C 1
ATOM 3915 O O . VAL B 1 154 ? 2.01100 -57.36900 -0.34900 1.000 15.99000 134 VAL B O 1
ATOM 3919 N N . ASP B 1 1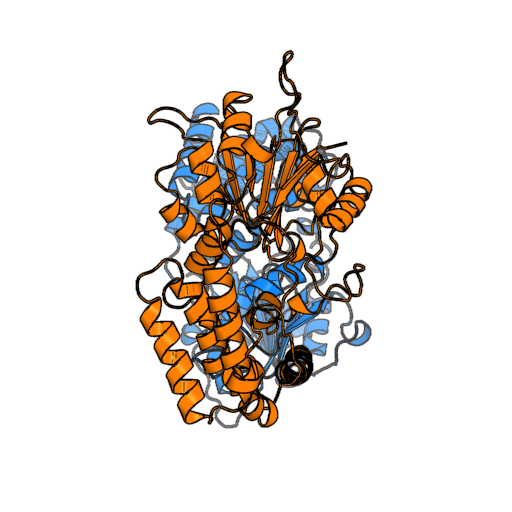55 ? 4.13200 -56.72300 -0.04300 1.000 13.64000 135 ASP B N 1
ATOM 3920 C CA . ASP B 1 155 ? 3.73800 -55.73400 0.95400 1.000 13.06000 135 ASP B CA 1
ATOM 3921 C C . ASP B 1 155 ? 2.83700 -54.66800 0.35800 1.000 16.79000 135 ASP B C 1
ATOM 3922 O O . ASP B 1 155 ? 2.04100 -54.06200 1.07800 1.000 15.02000 135 ASP B O 1
ATOM 3927 N N . ILE B 1 156 ? 2.96000 -54.40500 -0.94100 1.000 15.44000 136 ILE B N 1
ATOM 3928 C CA . ILE B 1 156 ? 2.12700 -53.38100 -1.55400 1.000 14.29000 136 ILE B CA 1
ATOM 3929 C C . ILE B 1 156 ? 0.71800 -53.91000 -1.81200 1.000 17.90000 136 ILE B C 1
ATOM 3930 O O . ILE B 1 156 ? -0.27200 -53.27600 -1.42300 1.000 15.86000 136 ILE B O 1
ATOM 3935 N N . VAL B 1 157 ? 0.59500 -55.08400 -2.45000 1.000 16.38000 137 VAL B N 1
ATOM 3936 C CA . VAL B 1 157 ? -0.73800 -55.59600 -2.77000 1.000 13.50000 137 VAL B CA 1
ATOM 3937 C C . VAL B 1 157 ? -1.46500 -56.05500 -1.51200 1.000 18.13000 137 VAL B C 1
ATOM 3938 O O . VAL B 1 157 ? -2.69800 -56.07200 -1.48900 1.000 14.68000 137 VAL B O 1
ATOM 3942 N N . GLU B 1 158 ? -0.74100 -56.38700 -0.44800 1.000 15.69000 138 GLU B N 1
ATOM 3943 C CA . GLU B 1 158 ? -1.38300 -56.77700 0.79600 1.000 15.54000 138 GLU B CA 1
ATOM 3944 C C . GLU B 1 158 ? -1.55700 -55.60200 1.76700 1.000 21.61000 138 GLU B C 1
ATOM 3945 O O . GLU B 1 158 ? -1.99200 -55.81000 2.91100 1.000 14.66000 138 GLU B O 1
ATOM 3951 N N . GLY B 1 159 ? -1.25600 -54.37100 1.33400 1.000 18.53000 139 GLY B N 1
ATOM 3952 C CA . GLY B 1 159 ? -1.64800 -53.19900 2.10400 1.000 15.46000 139 GLY B CA 1
ATOM 3953 C C . GLY B 1 159 ? -0.80200 -52.88000 3.31600 1.000 15.77000 139 GLY B C 1
ATOM 3954 O O . GLY B 1 159 ? -1.27700 -52.19500 4.22500 1.000 16.42000 139 GLY B O 1
ATOM 3955 N N . ARG B 1 160 ? 0.44300 -53.35100 3.36000 1.000 16.65000 140 ARG B N 1
ATOM 3956 C CA . ARG B 1 160 ? 1.35900 -53.01900 4.44400 1.000 14.15000 140 ARG B CA 1
ATOM 3957 C C . ARG B 1 160 ? 2.29400 -51.86100 4.11500 1.000 15.51000 140 ARG B C 1
ATOM 3958 O O . ARG B 1 160 ? 2.83300 -51.24600 5.04400 1.000 14.05000 140 ARG B O 1
ATOM 3966 N N . VAL B 1 161 ? 2.50000 -51.54800 2.83200 1.000 14.29000 141 VAL B N 1
ATOM 3967 C CA . VAL B 1 161 ? 3.29600 -50.39100 2.43200 1.000 15.71000 141 VAL B CA 1
ATOM 3968 C C . VAL B 1 161 ? 2.71800 -49.82000 1.13900 1.000 15.51000 141 VAL B C 1
ATOM 3969 O O . VAL B 1 161 ? 2.14700 -50.54700 0.31400 1.000 14.34000 141 VAL B O 1
ATOM 3973 N N . LYS B 1 162 ? 2.87000 -48.50200 0.97200 1.000 13.90000 142 LYS B N 1
ATOM 3974 C CA . LYS B 1 162 ? 2.46700 -47.79400 -0.24100 1.000 18.95000 142 LYS B CA 1
ATOM 3975 C C . LYS B 1 162 ? 3.61000 -47.74400 -1.25500 1.000 12.67000 142 LYS B C 1
ATOM 3976 O O . LYS B 1 162 ? 4.76900 -47.57800 -0.88700 1.000 16.09000 142 LYS B O 1
ATOM 3982 N N . LEU B 1 163 ? 3.26700 -47.86900 -2.53800 1.000 12.70000 143 LEU B N 1
ATOM 3983 C CA . LEU B 1 163 ? 4.24800 -47.68800 -3.60900 1.000 13.62000 143 LEU B CA 1
ATOM 3984 C C . LEU B 1 163 ? 4.94800 -46.32900 -3.51800 1.000 15.53000 143 LEU B C 1
ATOM 3985 O O . LEU B 1 163 ? 6.17900 -46.25200 -3.59300 1.000 18.34000 143 LEU B O 1
ATOM 3990 N N . VAL B 1 164 ? 4.18400 -45.24100 -3.36600 1.000 12.53000 144 VAL B N 1
ATOM 3991 C CA . VAL B 1 164 ? 4.80000 -43.91100 -3.36300 1.000 17.48000 144 VAL B CA 1
ATOM 3992 C C . VAL B 1 164 ? 5.89100 -43.82300 -2.30400 1.000 13.08000 144 VAL B C 1
ATOM 3993 O O . VAL B 1 164 ? 6.97200 -43.28400 -2.56100 1.000 12.52000 144 VAL B O 1
ATOM 3997 N N . LYS B 1 165 ? 5.63100 -44.35300 -1.10200 1.000 13.15000 145 LYS B N 1
ATOM 3998 C CA . LYS B 1 165 ? 6.66700 -44.36700 -0.06800 1.000 16.08000 145 LYS B CA 1
ATOM 3999 C C . LYS B 1 165 ? 7.84700 -45.25700 -0.46100 1.000 16.91000 145 LYS B C 1
ATOM 4000 O O . LYS B 1 165 ? 9.00900 -44.89200 -0.23200 1.000 15.01000 145 LYS B O 1
ATOM 4006 N N . VAL B 1 166 ? 7.57300 -46.43100 -1.04400 1.000 16.48000 146 VAL B N 1
ATOM 4007 C CA . VAL B 1 166 ? 8.66600 -47.25000 -1.56600 1.000 14.98000 146 VAL B CA 1
ATOM 4008 C C . VAL B 1 166 ? 9.51000 -46.44900 -2.56200 1.000 13.96000 146 VAL B C 1
ATOM 4009 O O . VAL B 1 166 ? 10.74400 -46.52400 -2.55900 1.000 12.91000 146 VAL B O 1
ATOM 4013 N N . LEU B 1 167 ? 8.87000 -45.66200 -3.41700 1.000 9.57000 147 LEU B N 1
ATOM 4014 C CA . LEU B 1 167 ? 9.62400 -44.97800 -4.45700 1.000 11.72000 147 LEU B CA 1
ATOM 4015 C C . LEU B 1 167 ? 10.23700 -43.66100 -3.99300 1.000 18.89000 147 LEU B C 1
ATOM 4016 O O . LEU B 1 167 ? 11.03300 -43.07600 -4.73900 1.000 15.52000 147 LEU B O 1
ATOM 4021 N N . LEU B 1 168 ? 9.88700 -43.17700 -2.79700 1.000 14.16000 148 LEU B N 1
ATOM 4022 C CA . LEU B 1 168 ? 10.43400 -41.91800 -2.30800 1.000 18.60000 148 LEU B CA 1
ATOM 4023 C C . LEU B 1 168 ? 11.77800 -42.09100 -1.62700 1.000 18.89000 148 LEU B C 1
ATOM 4024 O O . LEU B 1 168 ? 12.53100 -41.11500 -1.52100 1.000 19.43000 148 LEU B O 1
ATOM 4029 N N . LYS B 1 169 ? 12.10000 -43.30400 -1.18000 1.000 17.51000 149 LYS B N 1
ATOM 4030 C CA . LYS B 1 169 ? 13.34400 -43.51400 -0.46300 1.000 21.26000 149 LYS B CA 1
ATOM 4031 C C . LYS B 1 169 ? 14.52300 -43.06000 -1.31400 1.000 19.56000 149 LYS B C 1
ATOM 4032 O O . LYS B 1 169 ? 14.55100 -43.28000 -2.53000 1.000 11.86000 149 LYS B O 1
ATOM 4038 N N . ASP B 1 170 ? 15.45600 -42.36200 -0.65700 1.000 17.00000 150 ASP B N 1
ATOM 4039 C CA . ASP B 1 170 ? 16.71000 -41.87600 -1.24100 1.000 16.00000 150 ASP B CA 1
ATOM 4040 C C . ASP B 1 170 ? 16.48000 -41.02100 -2.48600 1.000 17.92000 150 ASP B C 1
ATOM 4041 O O . ASP B 1 170 ? 17.27000 -41.05500 -3.43100 1.000 17.21000 150 ASP B O 1
ATOM 4046 N N . GLY B 1 171 ? 15.39900 -40.23200 -2.47700 1.000 17.65000 151 GLY B N 1
ATOM 4047 C CA . GLY B 1 171 ? 15.11200 -39.30900 -3.56600 1.000 13.03000 151 GLY B CA 1
ATOM 4048 C C . GLY B 1 171 ? 14.91800 -39.95800 -4.92100 1.000 20.44000 151 GLY B C 1
ATOM 4049 O O . GLY B 1 171 ? 15.05300 -39.28300 -5.94400 1.000 16.54000 151 GLY B O 1
ATOM 4050 N N . LEU B 1 172 ? 14.58300 -41.25500 -4.95800 1.000 14.97000 152 LEU B N 1
ATOM 4051 C CA . LEU B 1 172 ? 14.45900 -41.95700 -6.23000 1.000 16.67000 152 LEU B CA 1
ATOM 4052 C C . LEU B 1 172 ? 13.44200 -41.28600 -7.16100 1.000 17.01000 152 LEU B C 1
ATOM 4053 O O . LEU B 1 172 ? 13.72900 -41.05600 -8.34200 1.000 14.65000 152 LEU B O 1
ATOM 4058 N N . LEU B 1 173 ? 12.25000 -40.95900 -6.64900 1.000 16.93000 153 LEU B N 1
ATOM 4059 C CA . LEU B 1 173 ? 11.21100 -40.36300 -7.49700 1.000 16.91000 153 LEU B CA 1
ATOM 4060 C C . LEU B 1 173 ? 11.70700 -39.10200 -8.20300 1.000 15.87000 153 LEU B C 1
ATOM 4061 O O . LEU B 1 173 ? 11.50300 -38.92800 -9.41300 1.000 13.00000 153 LEU B O 1
ATOM 4066 N N . GLU B 1 174 ? 12.38000 -38.21500 -7.46800 1.000 15.46000 154 GLU B N 1
ATOM 4067 C CA . GLU B 1 174 ? 12.90000 -37.00400 -8.10300 1.000 17.95000 154 GLU B CA 1
ATOM 4068 C C . GLU B 1 174 ? 13.92300 -37.35100 -9.17600 1.000 18.08000 154 GLU B C 1
ATOM 4069 O O . GLU B 1 174 ? 13.91300 -36.76900 -10.26800 1.000 16.19000 154 GLU B O 1
ATOM 4075 N N . LYS B 1 175 ? 14.81400 -38.30300 -8.88100 1.000 15.24000 155 LYS B N 1
ATOM 4076 C CA . LYS B 1 175 ? 15.84700 -38.67000 -9.84300 1.000 16.31000 155 LYS B CA 1
ATOM 4077 C C . LYS B 1 175 ? 15.24600 -39.35000 -11.06600 1.000 13.98000 155 LYS B C 1
ATOM 4078 O O . LYS B 1 175 ? 15.78700 -39.23900 -12.17100 1.000 14.52000 155 LYS B O 1
ATOM 4084 N N . PHE B 1 176 ? 14.13200 -40.05100 -10.87100 1.000 16.92000 156 PHE B N 1
ATOM 4085 C CA . PHE B 1 176 ? 13.39700 -40.65700 -11.97400 1.000 20.09000 156 PHE B CA 1
ATOM 4086 C C . PHE B 1 176 ? 12.90000 -39.59200 -12.95100 1.000 22.20000 156 PHE B C 1
ATOM 4087 O O . PHE B 1 176 ? 13.15000 -39.67800 -14.15900 1.000 19.27000 156 PHE B O 1
ATOM 4095 N N . TYR B 1 177 ? 12.18900 -38.57500 -12.44400 1.000 16.54000 157 TYR B N 1
ATOM 4096 C CA . TYR B 1 177 ? 11.71500 -37.51500 -13.33400 1.000 18.50000 157 TYR B CA 1
ATOM 4097 C C . TYR B 1 177 ? 12.87700 -36.73900 -13.96100 1.000 16.47000 157 TYR B C 1
ATOM 4098 O O . TYR B 1 177 ? 12.79200 -36.35500 -15.13600 1.000 15.36000 157 TYR B O 1
ATOM 4107 N N . ASP B 1 178 ? 13.98800 -36.56300 -13.23400 1.000 10.83000 158 ASP B N 1
ATOM 4108 C CA . ASP B 1 178 ? 15.19700 -36.04100 -13.86700 1.000 13.48000 158 ASP B CA 1
ATOM 4109 C C . ASP B 1 178 ? 15.62600 -36.90300 -15.06000 1.000 18.40000 158 ASP B C 1
ATOM 4110 O O . ASP B 1 178 ? 16.08800 -36.37200 -16.07700 1.000 15.45000 158 ASP B O 1
ATOM 4115 N N . TRP B 1 179 ? 15.48500 -38.23600 -14.96200 1.000 16.75000 159 TRP B N 1
ATOM 4116 C CA . TRP B 1 179 ? 15.87000 -39.07800 -16.09100 1.000 15.45000 159 TRP B CA 1
ATOM 4117 C C . TRP B 1 179 ? 14.96400 -38.83200 -17.29000 1.000 13.99000 159 TRP B C 1
ATOM 4118 O O . TRP B 1 179 ? 15.44700 -38.61300 -18.40500 1.000 10.54000 159 TRP B O 1
ATOM 4129 N N . ALA B 1 180 ? 13.64700 -38.91100 -17.09100 1.000 14.08000 160 ALA B N 1
ATOM 4130 C CA . ALA B 1 180 ? 12.72400 -38.64700 -18.19300 1.000 15.40000 160 ALA B CA 1
ATOM 4131 C C . ALA B 1 180 ? 12.97900 -37.27600 -18.80100 1.000 15.45000 160 ALA B C 1
ATOM 4132 O O . ALA B 1 180 ? 13.00000 -37.12400 -20.03100 1.000 15.53000 160 ALA B O 1
ATOM 4134 N N . ASN B 1 181 ? 13.16600 -36.26500 -17.95300 1.000 12.72000 161 ASN B N 1
ATOM 4135 C CA . ASN B 1 181 ? 13.45700 -34.93000 -18.45500 1.000 16.04000 161 ASN B CA 1
ATOM 4136 C C . ASN B 1 181 ? 14.78000 -34.89000 -19.19800 1.000 14.90000 161 ASN B C 1
ATOM 4137 O O . ASN B 1 181 ? 14.94500 -34.09100 -20.12500 1.000 17.80000 161 ASN B O 1
ATOM 4142 N N . SER B 1 182 ? 15.73300 -35.73700 -18.81300 1.000 14.07000 162 SER B N 1
ATOM 4143 C CA . SER B 1 182 ? 17.04900 -35.69400 -19.44700 1.000 18.64000 162 SER B CA 1
ATOM 4144 C C . SER B 1 182 ? 17.01600 -36.11400 -20.92000 1.000 13.90000 162 SER B C 1
ATOM 4145 O O . SER B 1 182 ? 17.96400 -35.82900 -21.65800 1.000 14.81000 162 SER B O 1
ATOM 4148 N N . LEU B 1 183 ? 15.94800 -36.75600 -21.37500 1.000 14.72000 163 LEU B N 1
ATOM 4149 C CA . LEU B 1 183 ? 15.86300 -37.13200 -22.77900 1.000 15.12000 163 LEU B CA 1
ATOM 4150 C C . LEU B 1 183 ? 15.38700 -35.99700 -23.67500 1.000 18.09000 163 LEU B C 1
ATOM 4151 O O . LEU B 1 183 ? 15.55000 -36.09100 -24.89600 1.000 14.72000 163 LEU B O 1
ATOM 4156 N N . SER B 1 184 ? 14.82200 -34.92800 -23.10400 1.000 18.56000 164 SER B N 1
ATOM 4157 C CA . SER B 1 184 ? 14.16500 -33.86600 -23.85700 1.000 14.73000 164 SER B CA 1
ATOM 4158 C C . SER B 1 184 ? 14.93600 -32.56500 -23.70400 1.000 17.83000 164 SER B C 1
ATOM 4159 O O . SER B 1 184 ? 15.20600 -32.12400 -22.58000 1.000 20.52000 164 SER B O 1
ATOM 4162 N N . GLU B 1 185 ? 15.29500 -31.96000 -24.83400 1.000 17.56000 165 GLU B N 1
ATOM 4163 C CA . GLU B 1 185 ? 15.87200 -30.61900 -24.87000 1.000 20.80000 165 GLU B CA 1
ATOM 4164 C C . GLU B 1 185 ? 14.73800 -29.63700 -25.16300 1.000 18.00000 165 GLU B C 1
ATOM 4165 O O . GLU B 1 185 ? 14.19400 -29.61500 -26.27400 1.000 17.25000 165 GLU B O 1
ATOM 4171 N N . VAL B 1 186 ? 14.36600 -28.84700 -24.15800 1.000 15.13000 166 VAL B N 1
ATOM 4172 C CA . VAL B 1 186 ? 13.29200 -27.87400 -24.29000 1.000 13.60000 166 VAL B CA 1
ATOM 4173 C C . VAL B 1 186 ? 13.77200 -26.45900 -24.02900 1.000 16.34000 166 VAL B C 1
ATOM 4174 O O . VAL B 1 186 ? 13.00200 -25.50600 -24.21800 1.000 15.81000 166 VAL B O 1
ATOM 4178 N N . ARG B 1 187 ? 15.02200 -26.29000 -23.61500 1.000 14.68000 167 ARG B N 1
ATOM 4179 C CA . ARG B 1 187 ? 15.51600 -24.99100 -23.19100 1.000 19.53000 167 ARG B CA 1
ATOM 4180 C C . ARG B 1 187 ? 15.51900 -23.97400 -24.33700 1.000 18.32000 167 ARG B C 1
ATOM 4181 O O . ARG B 1 187 ? 15.24200 -22.80100 -24.08500 1.000 12.66000 167 ARG B O 1
ATOM 4189 N N . PRO B 1 188 ? 15.81100 -24.34700 -25.59200 1.000 18.01000 168 PRO B N 1
ATOM 4190 C CA . PRO B 1 188 ? 15.67300 -23.34800 -26.66600 1.000 13.63000 168 PRO B CA 1
ATOM 4191 C C . PRO B 1 188 ? 14.24900 -22.86300 -26.87200 1.000 15.24000 168 PRO B C 1
ATOM 4192 O O . PRO B 1 188 ? 14.06900 -21.69300 -27.22800 1.000 14.16000 168 PRO B O 1
ATOM 4196 N N . LEU B 1 189 ? 13.22900 -23.71300 -26.68900 1.000 14.79000 169 LEU B N 1
ATOM 4197 C CA . LEU B 1 189 ? 11.85800 -23.21100 -26.74300 1.000 14.14000 169 LEU B CA 1
ATOM 4198 C C . LEU B 1 189 ? 11.61100 -22.18900 -25.63900 1.000 16.29000 169 LEU B C 1
ATOM 4199 O O . LEU B 1 189 ? 11.10500 -21.08800 -25.89500 1.000 17.13000 169 LEU B O 1
ATOM 4204 N N . ILE B 1 190 ? 11.93500 -22.55500 -24.39500 1.000 13.70000 170 ILE B N 1
ATOM 4205 C CA . ILE B 1 190 ? 11.70000 -21.65300 -23.27000 1.000 16.04000 170 ILE B CA 1
ATOM 4206 C C . ILE B 1 190 ? 12.47200 -20.35600 -23.47200 1.000 17.40000 170 ILE B C 1
ATOM 4207 O O . ILE B 1 190 ? 11.95000 -19.25500 -23.23800 1.000 14.88000 170 ILE B O 1
ATOM 4212 N N . ASN B 1 191 ? 13.71700 -20.46200 -23.94800 1.000 16.93000 171 ASN B N 1
ATOM 4213 C CA . ASN B 1 191 ? 14.52200 -19.26300 -24.15600 1.000 18.06000 171 ASN B CA 1
ATOM 4214 C C . ASN B 1 191 ? 13.91200 -18.36000 -25.22800 1.000 17.06000 171 ASN B C 1
ATOM 4215 O O . ASN B 1 191 ? 13.90900 -17.13400 -25.08400 1.000 16.61000 171 ASN B O 1
ATOM 4220 N N . LEU B 1 192 ? 13.38800 -18.94200 -26.30800 1.000 17.24000 172 LEU B N 1
ATOM 4221 C CA . LEU B 1 192 ? 12.73700 -18.12500 -27.32800 1.000 17.22000 172 LEU B CA 1
ATOM 4222 C C . LEU B 1 192 ? 11.53900 -17.36900 -26.75100 1.000 17.32000 172 LEU B C 1
ATOM 4223 O O . LEU B 1 192 ? 11.36900 -16.17000 -27.00500 1.000 14.79000 172 LEU B O 1
ATOM 4228 N N . MET B 1 193 ? 10.69100 -18.06200 -25.97700 1.000 13.75000 173 MET B N 1
ATOM 4229 C CA . MET B 1 193 ? 9.55100 -17.40500 -25.34500 1.000 15.98000 173 MET B CA 1
ATOM 4230 C C . MET B 1 193 ? 10.00400 -16.26900 -24.44600 1.000 15.66000 173 MET B C 1
ATOM 4231 O O . MET B 1 193 ? 9.38800 -15.19700 -24.42800 1.000 15.13000 173 MET B O 1
ATOM 4236 N N . GLY B 1 194 ? 11.08500 -16.48800 -23.69800 1.000 15.78000 174 GLY B N 1
ATOM 4237 C CA . GLY B 1 194 ? 11.54000 -15.48600 -22.74900 1.000 17.71000 174 GLY B CA 1
ATOM 4238 C C . GLY B 1 194 ? 12.23900 -14.31400 -23.41900 1.000 18.33000 174 GLY B C 1
ATOM 4239 O O . GLY B 1 194 ? 12.06100 -13.16400 -23.01300 1.000 17.58000 174 GLY B O 1
ATOM 4240 N N . ARG B 1 195 ? 13.04100 -14.58600 -24.45300 1.000 18.02000 175 ARG B N 1
ATOM 4241 C CA . ARG B 1 195 ? 13.63700 -13.50000 -25.22300 1.000 19.39000 175 ARG B CA 1
ATOM 4242 C C . ARG B 1 195 ? 12.57500 -12.68900 -25.95500 1.000 21.37000 175 ARG B C 1
ATOM 4243 O O . ARG B 1 195 ? 12.75200 -11.48000 -26.16400 1.000 18.67000 175 ARG B O 1
ATOM 4251 N N . THR B 1 196 ? 11.46400 -13.33800 -26.33200 1.000 20.51000 176 THR B N 1
ATOM 4252 C CA . THR B 1 196 ? 10.34300 -12.66800 -26.98700 1.000 21.51000 176 THR B CA 1
ATOM 4253 C C . THR B 1 196 ? 9.45700 -11.92200 -25.99400 1.000 18.92000 176 THR B C 1
ATOM 4254 O O . THR B 1 196 ? 9.00000 -10.81700 -26.29000 1.000 23.04000 176 THR B O 1
ATOM 4258 N N . ASN B 1 197 ? 9.17500 -12.51000 -24.83400 1.000 17.58000 177 ASN B N 1
ATOM 4259 C CA . ASN B 1 197 ? 8.45900 -11.81900 -23.76000 1.000 15.81000 177 ASN B CA 1
ATOM 4260 C C . ASN B 1 197 ? 9.28400 -11.93500 -22.48700 1.000 15.49000 177 ASN B C 1
ATOM 4261 O O . ASN B 1 197 ? 9.09500 -12.86400 -21.69400 1.000 17.26000 177 ASN B O 1
ATOM 4266 N N . PRO B 1 198 ? 10.20000 -10.99100 -22.24600 1.000 15.06000 178 PRO B N 1
ATOM 4267 C CA . PRO B 1 198 ? 11.07000 -11.09100 -21.06400 1.000 14.17000 178 PRO B CA 1
ATOM 4268 C C . PRO B 1 198 ? 10.35300 -10.87800 -19.73500 1.000 15.17000 178 PRO B C 1
ATOM 4269 O O . PRO B 1 198 ? 10.98600 -11.05400 -18.68700 1.000 14.20000 178 PRO B O 1
ATOM 4273 N N . GLY B 1 199 ? 9.06300 -10.54100 -19.74400 1.000 15.70000 179 GLY B N 1
ATOM 4274 C CA . GLY B 1 199 ? 8.25500 -10.47300 -18.53600 1.000 12.62000 179 GLY B CA 1
ATOM 4275 C C . GLY B 1 199 ? 7.26700 -11.62500 -18.45100 1.000 13.61000 179 GLY B C 1
ATOM 4276 O O . GLY B 1 199 ? 6.21900 -11.51300 -17.81100 1.000 12.39000 179 GLY B O 1
ATOM 4277 N N . LEU B 1 200 ? 7.62800 -12.75200 -19.07600 1.000 15.21000 180 LEU B N 1
ATOM 4278 C CA . LEU B 1 200 ? 6.75200 -13.91700 -19.17300 1.000 12.16000 180 LEU B CA 1
ATOM 4279 C C . LEU B 1 200 ? 6.12500 -14.26500 -17.82800 1.000 12.53000 180 LEU B C 1
ATOM 4280 O O . LEU B 1 200 ? 6.79300 -14.27400 -16.79300 1.000 13.01000 180 LEU B O 1
ATOM 4285 N N . ARG B 1 201 ? 4.82500 -14.52900 -17.85200 1.000 15.85000 181 ARG B N 1
ATOM 4286 C CA . ARG B 1 201 ? 4.10200 -15.06700 -16.70300 1.000 19.35000 181 ARG B CA 1
ATOM 4287 C C . ARG B 1 201 ? 3.87600 -16.56100 -16.96500 1.000 17.17000 181 ARG B C 1
ATOM 4288 O O . ARG B 1 201 ? 3.16300 -16.93700 -17.90200 1.000 14.24000 181 ARG B O 1
ATOM 4296 N N . ILE B 1 202 ? 4.54000 -17.40800 -16.17700 1.000 16.27000 182 ILE B N 1
ATOM 4297 C CA . ILE B 1 202 ? 4.47200 -18.85800 -16.33000 1.000 16.54000 182 ILE B CA 1
ATOM 4298 C C . ILE B 1 202 ? 3.81800 -19.45300 -15.09800 1.000 17.79000 182 ILE B C 1
ATOM 4299 O O . ILE B 1 202 ? 4.14400 -19.06700 -13.96500 1.000 16.46000 182 ILE B O 1
ATOM 4304 N N . LEU B 1 203 ? 2.90800 -20.40700 -15.32600 1.000 13.22000 183 LEU B N 1
ATOM 4305 C CA . LEU B 1 203 ? 2.40100 -21.30100 -14.29300 1.000 13.37000 183 LEU B CA 1
ATOM 4306 C C . LEU B 1 203 ? 2.69900 -22.73500 -14.71100 1.000 14.00000 183 LEU B C 1
ATOM 4307 O O . LEU B 1 203 ? 2.42900 -23.11900 -15.85700 1.000 15.36000 183 LEU B O 1
ATOM 4312 N N . GLU B 1 204 ? 3.26900 -23.52600 -13.80400 1.000 13.23000 184 GLU B N 1
ATOM 4313 C CA . GLU B 1 204 ? 3.44000 -24.95200 -14.06100 1.000 13.19000 184 GLU B CA 1
ATOM 4314 C C . GLU B 1 204 ? 2.40800 -25.74400 -13.26500 1.000 13.96000 184 GLU B C 1
ATOM 4315 O O . GLU B 1 204 ? 2.19900 -25.47700 -12.07200 1.000 16.01000 184 GLU B O 1
ATOM 4321 N N . ILE B 1 205 ? 1.71800 -26.66800 -13.95200 1.000 12.55000 185 ILE B N 1
ATOM 4322 C CA . ILE B 1 205 ? 0.79000 -27.62700 -13.35200 1.000 12.97000 185 ILE B CA 1
ATOM 4323 C C . ILE B 1 205 ? 1.57800 -28.84000 -12.88300 1.000 12.87000 185 ILE B C 1
ATOM 4324 O O . ILE B 1 205 ? 2.48000 -29.30200 -13.59100 1.000 11.65000 185 ILE B O 1
ATOM 4329 N N . GLY B 1 206 ? 1.21800 -29.37000 -11.71500 1.000 11.12000 186 GLY B N 1
ATOM 4330 C CA . GLY B 1 206 ? 1.76200 -30.64700 -11.25200 1.000 12.20000 186 GLY B CA 1
ATOM 4331 C C . GLY B 1 206 ? 3.27300 -30.70100 -11.25200 1.000 12.38000 186 GLY B C 1
ATOM 4332 O O . GLY B 1 206 ? 3.86500 -31.72200 -11.60700 1.000 14.88000 186 GLY B O 1
ATOM 4333 N N . ALA B 1 207 ? 3.91000 -29.60500 -10.87000 1.000 13.40000 187 ALA B N 1
ATOM 4334 C CA . ALA B 1 207 ? 5.35300 -29.47200 -11.00800 1.000 12.85000 187 ALA B CA 1
ATOM 4335 C C . ALA B 1 207 ? 6.11100 -30.53300 -10.20800 1.000 14.37000 187 ALA B C 1
ATOM 4336 O O . ALA B 1 207 ? 7.25600 -30.86600 -10.54800 1.000 9.80000 187 ALA B O 1
ATOM 4338 N N . GLY B 1 208 ? 5.49900 -31.02600 -9.12200 1.000 16.53000 188 GLY B N 1
ATOM 4339 C CA . GLY B 1 208 ? 5.96900 -32.19800 -8.39600 1.000 13.66000 188 GLY B CA 1
ATOM 4340 C C . GLY B 1 208 ? 7.34300 -32.03300 -7.78800 1.000 14.99000 188 GLY B C 1
ATOM 4341 O O . GLY B 1 208 ? 7.62200 -31.07100 -7.06300 1.000 15.30000 188 GLY B O 1
ATOM 4342 N N . THR B 1 209 ? 8.21200 -33.02000 -8.06900 1.000 18.32000 189 THR B N 1
ATOM 4343 C CA . THR B 1 209 ? 9.61900 -32.98000 -7.69100 1.000 13.79000 189 THR B CA 1
ATOM 4344 C C . THR B 1 209 ? 10.37600 -31.84700 -8.36500 1.000 14.49000 189 THR B C 1
ATOM 4345 O O . THR B 1 209 ? 11.51200 -31.56600 -7.96800 1.000 16.27000 189 THR B O 1
ATOM 4349 N N . GLY B 1 210 ? 9.80600 -31.22700 -9.39200 1.000 13.10000 190 GLY B N 1
ATOM 4350 C CA . GLY B 1 210 ? 10.48000 -30.14800 -10.08700 1.000 18.06000 190 GLY B CA 1
ATOM 4351 C C . GLY B 1 210 ? 11.34400 -30.57200 -11.25300 1.000 14.99000 190 GLY B C 1
ATOM 4352 O O . GLY B 1 210 ? 12.21600 -29.79700 -11.67500 1.000 13.84000 190 GLY B O 1
ATOM 4353 N N . GLY B 1 211 ? 11.11200 -31.76200 -11.80600 1.000 12.62000 191 GLY B N 1
ATOM 4354 C CA . GLY B 1 211 ? 11.97100 -32.26400 -12.87100 1.000 13.84000 191 GLY B CA 1
ATOM 4355 C C . GLY B 1 211 ? 11.97300 -31.39300 -14.11300 1.000 12.56000 191 GLY B C 1
ATOM 4356 O O . GLY B 1 211 ? 13.02800 -31.09700 -14.67000 1.000 16.33000 191 GLY B O 1
ATOM 4357 N N . THR B 1 212 ? 10.78800 -30.98100 -14.57300 1.000 17.10000 192 THR B N 1
ATOM 4358 C CA . THR B 1 212 ? 10.69900 -30.10300 -15.74200 1.000 18.83000 192 THR B CA 1
ATOM 4359 C C . THR B 1 212 ? 11.02200 -28.64700 -15.39200 1.000 18.20000 192 THR B C 1
ATOM 4360 O O . THR B 1 212 ? 11.70600 -27.95400 -16.16200 1.000 15.88000 192 THR B O 1
ATOM 4364 N N . THR B 1 213 ? 10.53000 -28.17400 -14.24800 1.000 10.58000 193 THR B N 1
ATOM 4365 C CA . THR B 1 213 ? 10.84400 -26.85900 -13.71600 1.000 11.16000 193 THR B CA 1
ATOM 4366 C C . THR B 1 213 ? 12.31900 -26.48200 -13.84200 1.000 16.64000 193 THR B C 1
ATOM 4367 O O . THR B 1 213 ? 12.64700 -25.35200 -14.23400 1.000 15.01000 193 THR B O 1
ATOM 4371 N N . ALA B 1 214 ? 13.20600 -27.42300 -13.48100 1.000 13.29000 194 ALA B N 1
ATOM 4372 C CA . ALA B 1 214 ? 14.64700 -27.18800 -13.48400 1.000 14.88000 194 ALA B CA 1
ATOM 4373 C C . ALA B 1 214 ? 15.17900 -26.95100 -14.88300 1.000 17.31000 194 ALA B C 1
ATOM 4374 O O . ALA B 1 214 ? 16.13600 -26.19100 -15.05600 1.000 19.69000 194 ALA B O 1
ATOM 4376 N N . ARG B 1 215 ? 14.60600 -27.61800 -15.88500 1.000 17.88000 195 ARG B N 1
ATOM 4377 C CA . ARG B 1 215 ? 14.98500 -27.32800 -17.26200 1.000 16.24000 195 ARG B CA 1
ATOM 4378 C C . ARG B 1 215 ? 14.40600 -25.99300 -17.72300 1.000 16.47000 195 ARG B C 1
ATOM 4379 O O . ARG B 1 215 ? 15.09400 -25.20300 -18.37900 1.000 14.63000 195 ARG B O 1
ATOM 4387 N N . VAL B 1 216 ? 13.14300 -25.72400 -17.38000 1.000 16.11000 196 VAL B N 1
ATOM 4388 C CA . VAL B 1 216 ? 12.49500 -24.48700 -17.80400 1.000 18.96000 196 VAL B CA 1
ATOM 4389 C C . VAL B 1 216 ? 13.23800 -23.27600 -17.24400 1.000 1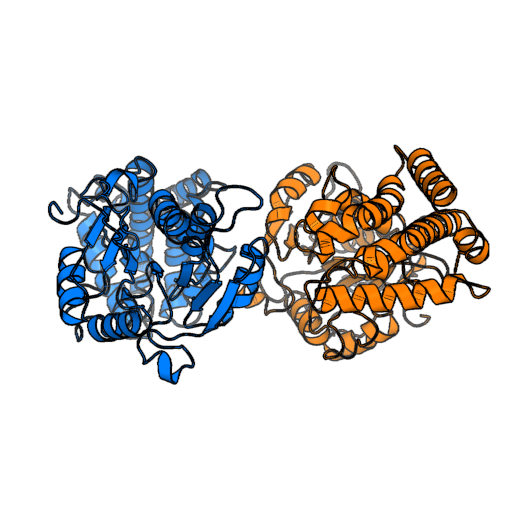7.77000 196 VAL B C 1
ATOM 4390 O O . VAL B 1 216 ? 13.47500 -22.29300 -17.95500 1.000 16.31000 196 VAL B O 1
ATOM 4394 N N . PHE B 1 217 ? 13.64500 -23.34000 -15.97600 1.000 15.47000 197 PHE B N 1
ATOM 4395 C CA . PHE B 1 217 ? 14.36200 -22.22600 -15.36800 1.000 17.90000 197 PHE B CA 1
ATOM 4396 C C . PHE B 1 217 ? 15.69900 -21.96400 -16.06100 1.000 20.81000 197 PHE B C 1
ATOM 4397 O O . PHE B 1 217 ? 16.14100 -20.81100 -16.13500 1.000 15.38000 197 PHE B O 1
ATOM 4405 N N . GLU B 1 218 ? 16.36300 -23.00800 -16.56900 1.000 15.50000 198 GLU B N 1
ATOM 4406 C CA . GLU B 1 218 ? 17.62300 -22.76600 -17.26200 1.000 18.47000 198 GLU B CA 1
ATOM 4407 C C . GLU B 1 218 ? 17.38600 -21.96300 -18.52900 1.000 17.24000 198 GLU B C 1
ATOM 4408 O O . GLU B 1 218 ? 18.15200 -21.04100 -18.83600 1.000 18.68000 198 GLU B O 1
ATOM 4414 N N . GLY B 1 219 ? 16.28600 -22.24400 -19.23300 1.000 15.63000 199 GLY B N 1
ATOM 4415 C CA . GLY B 1 219 ? 15.94000 -21.44600 -20.39700 1.000 17.93000 199 GLY B CA 1
ATOM 4416 C C . GLY B 1 219 ? 15.60600 -20.00300 -20.06200 1.000 18.52000 199 GLY B C 1
ATOM 4417 O O . GLY B 1 219 ? 15.86900 -19.09700 -20.85700 1.000 16.92000 199 GLY B O 1
ATOM 4418 N N . LEU B 1 220 ? 15.04000 -19.76300 -18.88600 1.000 18.40000 200 LEU B N 1
ATOM 4419 C CA . LEU B 1 220 ? 14.62000 -18.42700 -18.50400 1.000 20.02000 200 LEU B CA 1
ATOM 4420 C C . LEU B 1 220 ? 15.74700 -17.62300 -17.87800 1.000 19.92000 200 LEU B C 1
ATOM 4421 O O . LEU B 1 220 ? 15.61600 -16.40300 -17.73800 1.000 17.21000 200 LEU B O 1
ATOM 4426 N N . ASN B 1 221 ? 16.84700 -18.27900 -17.50300 1.000 22.69000 201 ASN B N 1
ATOM 4427 C CA . ASN B 1 221 ? 17.98300 -17.64100 -16.84500 1.000 21.27000 201 ASN B CA 1
ATOM 4428 C C . ASN B 1 221 ? 19.24100 -17.93500 -17.65300 1.000 25.45000 201 ASN B C 1
ATOM 4429 O O . ASN B 1 221 ? 20.12900 -18.67300 -17.20200 1.000 26.29000 201 ASN B O 1
ATOM 4434 N N . PRO B 1 222 ? 19.35300 -17.35600 -18.85600 1.000 26.74000 202 PRO B N 1
ATOM 4435 C CA . PRO B 1 222 ? 20.49400 -17.69700 -19.72500 1.000 31.16000 202 PRO B CA 1
ATOM 4436 C C . PRO B 1 222 ? 21.83200 -17.18900 -19.20600 1.000 33.16000 202 PRO B C 1
ATOM 4437 O O . PRO B 1 222 ? 22.86000 -17.85000 -19.39600 1.000 28.18000 202 PRO B O 1
ATOM 4441 N N . ASP B 1 223 ? 21.86200 -16.01400 -18.58400 1.000 33.71000 203 ASP B N 1
ATOM 4442 C CA . ASP B 1 223 ? 23.09700 -15.45200 -18.05700 1.000 33.17000 203 ASP B CA 1
ATOM 4443 C C . ASP B 1 223 ? 22.84300 -14.90800 -16.66100 1.000 28.37000 203 ASP B C 1
ATOM 4444 O O . ASP B 1 223 ? 21.70800 -14.59100 -16.29500 1.000 29.06000 203 ASP B O 1
ATOM 4449 N N . ALA B 1 224 ? 23.91200 -14.81200 -15.87300 1.000 27.21000 204 ALA B N 1
ATOM 4450 C CA . ALA B 1 224 ? 23.79900 -14.15900 -14.57500 1.000 30.54000 204 ALA B CA 1
ATOM 4451 C C . ALA B 1 224 ? 23.29700 -12.73400 -14.75800 1.000 24.82000 204 ALA B C 1
ATOM 4452 O O . ALA B 1 224 ? 23.76100 -12.00500 -15.63900 1.000 24.62000 204 ALA B O 1
ATOM 4454 N N . GLY B 1 225 ? 22.32900 -12.34300 -13.93500 1.000 26.18000 205 GLY B N 1
ATOM 4455 C CA . GLY B 1 225 ? 21.77100 -11.00700 -14.03600 1.000 21.25000 205 GLY B CA 1
ATOM 4456 C C . GLY B 1 225 ? 20.66900 -10.84500 -15.05600 1.000 21.74000 205 GLY B C 1
ATOM 4457 O O . GLY B 1 225 ? 20.17800 -9.72100 -15.24200 1.000 15.62000 205 GLY B O 1
ATOM 4458 N N . LYS B 1 226 ? 20.30800 -11.94200 -15.72900 1.000 17.67000 206 LYS B N 1
ATOM 4459 C CA . LYS B 1 226 ? 19.24500 -11.91400 -16.76800 1.000 17.82000 206 LYS B CA 1
ATOM 4460 C C . LYS B 1 226 ? 18.12000 -12.87400 -16.36800 1.000 19.94000 206 LYS B C 1
ATOM 4461 O O . LYS B 1 226 ? 18.42400 -14.04100 -16.05000 1.000 26.78000 206 LYS B O 1
ATOM 4463 N N . GLN B 1 227 ? 16.87400 -12.39100 -16.38600 1.000 17.66000 207 GLN B N 1
ATOM 4464 C CA . GLN B 1 227 ? 15.71900 -13.21700 -16.02400 1.000 20.93000 207 GLN B CA 1
ATOM 4465 C C . GLN B 1 227 ? 14.57200 -12.93700 -16.98400 1.000 19.71000 207 GLN B C 1
ATOM 4466 O O . GLN B 1 227 ? 13.92600 -11.88900 -16.89800 1.000 17.85000 207 GLN B O 1
ATOM 4472 N N . LEU B 1 228 ? 14.31000 -13.88900 -17.89000 1.000 18.16000 208 LEU B N 1
ATOM 4473 C CA . LEU B 1 228 ? 13.35700 -13.71000 -18.98200 1.000 16.19000 208 LEU B CA 1
ATOM 4474 C C . LEU B 1 228 ? 11.91800 -14.00700 -18.56500 1.000 18.12000 208 LEU B C 1
ATOM 4475 O O . LEU B 1 228 ? 11.12700 -14.53500 -19.36300 1.000 15.70000 208 LEU B O 1
ATOM 4480 N N . TYR B 1 229 ? 11.56300 -13.68600 -17.32800 1.000 14.08000 209 TYR B N 1
ATOM 4481 C CA . TYR B 1 229 ? 10.21800 -13.89100 -16.84800 1.000 13.51000 209 TYR B CA 1
ATOM 4482 C C . TYR B 1 229 ? 9.98200 -12.89600 -15.72600 1.000 16.34000 209 TYR B C 1
ATOM 4483 O O . TYR B 1 229 ? 10.92800 -12.43300 -15.08300 1.000 16.24000 209 TYR B O 1
ATOM 4492 N N . SER B 1 230 ? 8.70900 -12.58100 -15.49800 1.000 14.33000 210 SER B N 1
ATOM 4493 C CA . SER B 1 230 ? 8.30400 -11.72800 -14.39000 1.000 17.66000 210 SER B CA 1
ATOM 4494 C C . SER B 1 230 ? 7.82700 -12.52100 -13.18800 1.000 18.12000 210 SER B C 1
ATOM 4495 O O . SER B 1 230 ? 8.01000 -12.07600 -12.05100 1.000 17.27000 210 SER B O 1
ATOM 4498 N N . SER B 1 231 ? 7.23100 -13.69000 -13.41400 1.000 18.27000 211 SER B N 1
ATOM 4499 C CA . SER B 1 231 ? 6.73700 -14.51800 -12.32400 1.000 19.46000 211 SER B CA 1
ATOM 4500 C C . SER B 1 231 ? 6.71000 -15.96600 -12.78800 1.000 17.51000 211 SER B C 1
ATOM 4501 O O . SER B 1 231 ? 6.32600 -16.24100 -13.92700 1.000 15.41000 211 SER B O 1
ATOM 4504 N N . TYR B 1 232 ? 7.09700 -16.88000 -11.89900 1.000 14.09000 212 TYR B N 1
ATOM 4505 C CA . TYR B 1 232 ? 6.93300 -18.31700 -12.12200 1.000 16.47000 212 TYR B CA 1
ATOM 4506 C C . TYR B 1 232 ? 6.08500 -18.87300 -10.98300 1.000 13.46000 212 TYR B C 1
ATOM 4507 O O . TYR B 1 232 ? 6.50000 -18.83400 -9.82000 1.000 15.13000 212 TYR B O 1
ATOM 4516 N N . VAL B 1 233 ? 4.89700 -19.37700 -11.30800 1.000 12.96000 213 VAL B N 1
ATOM 4517 C CA . VAL B 1 233 ? 3.99200 -19.94500 -10.30800 1.000 17.85000 213 VAL B CA 1
ATOM 4518 C C . VAL B 1 233 ? 4.14100 -21.46700 -10.37100 1.000 14.79000 213 VAL B C 1
ATOM 4519 O O . VAL B 1 233 ? 3.61700 -22.12400 -11.27200 1.000 15.33000 213 VAL B O 1
ATOM 4523 N N . PHE B 1 234 ? 4.88100 -22.01600 -9.41100 1.000 12.27000 214 PHE B N 1
ATOM 4524 C CA . PHE B 1 234 ? 5.06800 -23.45600 -9.24000 1.000 12.99000 214 PHE B CA 1
ATOM 4525 C C . PHE B 1 234 ? 3.84200 -24.00800 -8.52100 1.000 16.41000 214 PHE B C 1
ATOM 4526 O O . PHE B 1 234 ? 3.61900 -23.69100 -7.34800 1.000 17.15000 214 PHE B O 1
ATOM 4534 N N . THR B 1 235 ? 3.02900 -24.81300 -9.20400 1.000 13.57000 215 THR B N 1
ATOM 4535 C CA . THR B 1 235 ? 1.86400 -25.40500 -8.55600 1.000 11.68000 215 THR B CA 1
ATOM 4536 C C . THR B 1 235 ? 1.90600 -26.92800 -8.63100 1.000 15.76000 215 THR B C 1
ATOM 4537 O O . THR B 1 235 ? 2.60700 -27.52400 -9.45300 1.000 12.81000 215 THR B O 1
ATOM 4541 N N . ASP B 1 236 ? 1.14600 -27.54100 -7.72900 1.000 13.74000 216 ASP B N 1
ATOM 4542 C CA . ASP B 1 236 ? 0.88500 -28.97300 -7.69500 1.000 13.60000 216 ASP B CA 1
ATOM 4543 C C . ASP B 1 236 ? -0.44200 -29.16200 -6.96900 1.000 17.06000 216 ASP B C 1
ATOM 4544 O O . ASP B 1 236 ? -0.87100 -28.29500 -6.19400 1.000 16.39000 216 ASP B O 1
ATOM 4549 N N . ILE B 1 237 ? -1.09800 -30.29800 -7.21400 1.000 13.57000 217 ILE B N 1
ATOM 4550 C CA . ILE B 1 237 ? -2.28700 -30.58000 -6.41700 1.000 16.60000 217 ILE B CA 1
ATOM 4551 C C . ILE B 1 237 ? -1.93700 -30.82900 -4.95000 1.000 19.01000 217 ILE B C 1
ATOM 4552 O O . ILE B 1 237 ? -2.79200 -30.65000 -4.07600 1.000 17.87000 217 ILE B O 1
ATOM 4557 N N . SER B 1 238 ? -0.69900 -31.23800 -4.65300 1.000 18.95000 218 SER B N 1
ATOM 4558 C CA . SER B 1 238 ? -0.26300 -31.50400 -3.28500 1.000 19.20000 218 SER B CA 1
ATOM 4559 C C . SER B 1 238 ? 0.78900 -30.48800 -2.86100 1.000 24.12000 218 SER B C 1
ATOM 4560 O O . SER B 1 238 ? 1.83700 -30.37800 -3.52400 1.000 17.12000 218 SER B O 1
ATOM 4563 N N . PRO B 1 239 ? 0.56200 -29.74500 -1.76800 1.000 20.74000 219 PRO B N 1
ATOM 4564 C CA . PRO B 1 239 ? 1.59500 -28.81800 -1.26900 1.000 19.61000 219 PRO B CA 1
ATOM 4565 C C . PRO B 1 239 ? 2.76600 -29.51700 -0.58800 1.000 20.34000 219 PRO B C 1
ATOM 4566 O O . PRO B 1 239 ? 3.73800 -28.84300 -0.21600 1.000 16.86000 219 PRO B O 1
ATOM 4570 N N . LEU B 1 240 ? 2.70500 -30.84000 -0.41000 1.000 22.33000 220 LEU B N 1
ATOM 4571 C CA . LEU B 1 240 ? 3.82000 -31.56100 0.19400 1.000 24.82000 220 LEU B CA 1
ATOM 4572 C C . LEU B 1 240 ? 5.10300 -31.42500 -0.61500 1.000 23.65000 220 LEU B C 1
ATOM 4573 O O . LEU B 1 240 ? 6.18100 -31.73700 -0.10100 1.000 26.41000 220 LEU B O 1
ATOM 4578 N N . PHE B 1 241 ? 5.01000 -30.97200 -1.86400 1.000 20.26000 221 PHE B N 1
ATOM 4579 C CA . PHE B 1 241 ? 6.17600 -30.77100 -2.71000 1.000 20.49000 221 PHE B CA 1
ATOM 4580 C C . PHE B 1 241 ? 6.85500 -29.42600 -2.47500 1.000 22.54000 221 PHE B C 1
ATOM 4581 O O . PHE B 1 241 ? 7.99600 -29.23700 -2.91100 1.000 20.65000 221 PHE B O 1
ATOM 4589 N N . PHE B 1 242 ? 6.20400 -28.50100 -1.77400 1.000 21.70000 222 PHE B N 1
ATOM 4590 C CA . PHE B 1 242 ? 6.62200 -27.10800 -1.87100 1.000 25.09000 222 PHE B CA 1
ATOM 4591 C C . PHE B 1 242 ? 7.93300 -26.85200 -1.13200 1.000 22.05000 222 PHE B C 1
ATOM 4592 O O . PHE B 1 242 ? 8.78500 -26.10900 -1.63100 1.000 23.80000 222 PHE B O 1
ATOM 4600 N N . ASP B 1 243 ? 8.13000 -27.47700 0.03400 1.000 23.93000 223 ASP B N 1
ATOM 4601 C CA . ASP B 1 243 ? 9.35500 -27.25000 0.80300 1.000 22.04000 223 ASP B CA 1
ATOM 4602 C C . ASP B 1 243 ? 10.59300 -27.65500 0.00900 1.000 23.14000 223 ASP B C 1
ATOM 4603 O O . ASP B 1 243 ? 11.53700 -26.86900 -0.14400 1.000 20.60000 223 ASP B O 1
ATOM 4608 N N . SER B 1 244 ? 10.61300 -28.88600 -0.50400 1.000 19.17000 224 SER B N 1
ATOM 4609 C CA . SER B 1 244 ? 11.79600 -29.33400 -1.22000 1.000 21.54000 224 SER B CA 1
ATOM 4610 C C . SER B 1 244 ? 12.00000 -28.54700 -2.50600 1.000 19.95000 224 SER B C 1
ATOM 4611 O O . SER B 1 244 ? 13.14300 -28.30900 -2.91300 1.000 23.62000 224 SER B O 1
ATOM 4614 N N . ALA B 1 245 ? 10.91600 -28.10600 -3.13900 1.000 16.75000 225 ALA B N 1
ATOM 4615 C CA . ALA B 1 245 ? 11.06300 -27.34800 -4.37000 1.000 15.36000 225 ALA B CA 1
ATOM 4616 C C . ALA B 1 245 ? 11.56700 -25.94100 -4.08900 1.000 17.75000 225 ALA B C 1
ATOM 4617 O O . ALA B 1 245 ? 12.32400 -25.38100 -4.88900 1.000 19.19000 225 ALA B O 1
ATOM 4619 N N . LYS B 1 246 ? 11.16200 -25.36400 -2.95500 1.000 16.26000 226 LYS B N 1
ATOM 4620 C CA . LYS B 1 246 ? 11.70900 -24.08800 -2.51400 1.000 19.92000 226 LYS B CA 1
ATOM 4621 C C . LYS B 1 246 ? 13.21400 -24.18100 -2.29700 1.000 21.27000 226 LYS B C 1
ATOM 4622 O O . LYS B 1 246 ? 13.94100 -23.21300 -2.54200 1.000 19.69000 226 LYS B O 1
ATOM 4628 N N . ARG B 1 247 ? 13.69900 -25.33400 -1.80700 1.000 19.63000 227 ARG B N 1
ATOM 4629 C CA . ARG B 1 247 ? 15.14000 -25.55100 -1.71700 1.000 22.05000 227 ARG B CA 1
ATOM 4630 C C . ARG B 1 247 ? 15.74900 -25.72100 -3.10400 1.000 19.58000 227 ARG B C 1
ATOM 4631 O O . ARG B 1 247 ? 16.73300 -25.05700 -3.44000 1.000 24.07000 227 ARG B O 1
ATOM 4639 N N . ARG B 1 248 ? 15.18500 -26.61900 -3.91800 1.000 18.96000 228 ARG B N 1
ATOM 4640 C CA . ARG B 1 248 ? 15.76400 -26.90000 -5.23100 1.000 17.99000 228 ARG B CA 1
ATOM 4641 C C . ARG B 1 248 ? 15.93100 -25.62900 -6.04600 1.000 20.63000 228 ARG B C 1
ATOM 4642 O O . ARG B 1 248 ? 16.93000 -25.46200 -6.75900 1.000 16.36000 228 ARG B O 1
ATOM 4650 N N . PHE B 1 249 ? 14.96900 -24.70800 -5.93300 1.000 20.57000 229 PHE B N 1
ATOM 4651 C CA . PHE B 1 249 ? 14.91000 -23.51100 -6.76100 1.000 18.43000 229 PHE B CA 1
ATOM 4652 C C . PHE B 1 249 ? 15.16800 -22.24300 -5.96000 1.000 19.79000 229 PHE B C 1
ATOM 4653 O O . PHE B 1 249 ? 14.62400 -21.18400 -6.27400 1.000 21.47000 229 PHE B O 1
ATOM 4661 N N . GLU B 1 250 ? 16.03100 -22.33200 -4.93900 1.000 22.72000 230 GLU B N 1
ATOM 4662 C CA . GLU B 1 250 ? 16.33400 -21.15400 -4.13700 1.000 25.73000 230 GLU B CA 1
ATOM 4663 C C . GLU B 1 250 ? 17.14000 -20.13300 -4.92400 1.000 20.58000 230 GLU B C 1
ATOM 4664 O O . GLU B 1 250 ? 17.06400 -18.94100 -4.63200 1.000 18.89000 230 GLU B O 1
ATOM 4670 N N . ALA B 1 251 ? 17.91000 -20.56500 -5.92600 1.000 21.48000 231 ALA B N 1
ATOM 4671 C CA . ALA B 1 251 ? 18.69100 -19.59800 -6.69500 1.000 20.43000 231 ALA B CA 1
ATOM 4672 C C . ALA B 1 251 ? 17.81900 -18.61200 -7.47400 1.000 22.99000 231 ALA B C 1
ATOM 4673 O O . ALA B 1 251 ? 18.28100 -17.51200 -7.79400 1.000 18.91000 231 ALA B O 1
ATOM 4675 N N . TYR B 1 252 ? 16.56900 -18.96700 -7.76500 1.000 25.58000 232 TYR B N 1
ATOM 4676 C CA . TYR B 1 252 ? 15.74400 -18.23800 -8.72100 1.000 23.21000 232 TYR B CA 1
ATOM 4677 C C . TYR B 1 252 ? 14.78200 -17.27700 -8.03600 1.000 22.53000 232 TYR B C 1
ATOM 4678 O O . TYR B 1 252 ? 14.10000 -17.63700 -7.07100 1.000 21.24000 232 TYR B O 1
ATOM 4687 N N . ASP B 1 253 ? 14.70700 -16.06200 -8.57300 1.000 21.86000 233 ASP B N 1
ATOM 4688 C CA . ASP B 1 253 ? 13.83100 -15.02900 -8.04500 1.000 20.14000 233 ASP B CA 1
ATOM 4689 C C . ASP B 1 253 ? 12.42800 -15.14100 -8.61700 1.000 17.67000 233 ASP B C 1
ATOM 4690 O O . ASP B 1 253 ? 12.20700 -15.70200 -9.69800 1.000 19.03000 233 ASP B O 1
ATOM 4695 N N . ASN B 1 254 ? 11.48700 -14.55700 -7.87600 1.000 14.57000 234 ASN B N 1
ATOM 4696 C CA . ASN B 1 254 ? 10.11500 -14.31700 -8.32300 1.000 17.12000 234 ASN B CA 1
ATOM 4697 C C . ASN B 1 254 ? 9.36400 -15.62400 -8.55800 1.000 19.64000 234 ASN B C 1
ATOM 4698 O O . ASN B 1 254 ? 8.57500 -15.75400 -9.49800 1.000 16.99000 234 ASN B O 1
ATOM 4703 N N . VAL B 1 255 ? 9.58900 -16.59100 -7.68300 1.000 14.24000 235 VAL B N 1
ATOM 4704 C CA . VAL B 1 255 ? 8.90100 -17.87200 -7.75700 1.000 16.47000 235 VAL B CA 1
ATOM 4705 C C . VAL B 1 255 ? 7.84900 -17.95500 -6.66000 1.000 13.46000 235 VAL B C 1
ATOM 4706 O O . VAL B 1 255 ? 8.09600 -17.56900 -5.51800 1.000 16.16000 235 VAL B O 1
ATOM 4710 N N . GLU B 1 256 ? 6.66700 -18.45800 -7.02400 1.000 16.19000 236 GLU B N 1
ATOM 4711 C CA . GLU B 1 256 ? 5.52100 -18.64800 -6.14800 1.000 20.00000 236 GLU B CA 1
ATOM 4712 C C . GLU B 1 256 ? 5.15200 -20.12500 -6.11900 1.000 19.03000 236 GLU B C 1
ATOM 4713 O O . GLU B 1 256 ? 5.25200 -20.81600 -7.14100 1.000 14.73000 236 GLU B O 1
ATOM 4719 N N . TYR B 1 257 ? 4.67300 -20.59400 -4.96200 1.000 16.32000 237 TYR B N 1
ATOM 4720 C CA . TYR B 1 257 ? 4.43900 -22.02200 -4.71900 1.000 15.66000 237 TYR B CA 1
ATOM 4721 C C . TYR B 1 257 ? 3.02800 -22.20500 -4.15700 1.000 19.28000 237 TYR B C 1
ATOM 4722 O O . TYR B 1 257 ? 2.80200 -21.97300 -2.96700 1.000 19.72000 237 TYR B O 1
ATOM 4731 N N . ARG B 1 258 ? 2.08600 -22.64800 -4.99500 1.000 14.57000 238 ARG B N 1
ATOM 4732 C CA . ARG B 1 258 ? 0.66500 -22.57000 -4.67200 1.000 14.33000 238 ARG B CA 1
ATOM 4733 C C . ARG B 1 258 ? -0.04600 -23.84100 -5.11700 1.000 17.89000 238 ARG B C 1
ATOM 4734 O O . ARG B 1 258 ? 0.26200 -24.39800 -6.17400 1.000 18.50000 238 ARG B O 1
ATOM 4742 N N . ALA B 1 259 ? -0.99900 -24.30200 -4.31300 1.000 17.27000 239 ALA B N 1
ATOM 4743 C CA . ALA B 1 259 ? -1.70300 -25.53400 -4.64800 1.000 13.64000 239 ALA B CA 1
ATOM 4744 C C . ALA B 1 259 ? -2.69900 -25.30300 -5.77800 1.000 16.22000 239 ALA B C 1
ATOM 4745 O O . ALA B 1 259 ? -3.30900 -24.23600 -5.89600 1.000 12.82000 239 ALA B O 1
ATOM 4747 N N . LEU B 1 260 ? -2.87300 -26.32700 -6.61600 1.000 15.70000 240 LEU B N 1
ATOM 4748 C CA . LEU B 1 260 ? -3.78200 -26.20700 -7.74600 1.000 11.14000 240 LEU B CA 1
ATOM 4749 C C . LEU B 1 260 ? -4.18800 -27.59100 -8.23500 1.000 17.12000 240 LEU B C 1
ATOM 4750 O O . LEU B 1 260 ? -3.32800 -28.44700 -8.52100 1.000 9.69000 240 LEU B O 1
ATOM 4755 N N . ASP B 1 261 ? -5.50500 -27.79500 -8.33600 1.000 14.90000 241 ASP B N 1
ATOM 4756 C CA . ASP B 1 261 ? -6.08900 -29.01100 -8.89600 1.000 15.30000 241 ASP B CA 1
ATOM 4757 C C . ASP B 1 261 ? -6.61000 -28.67700 -10.28900 1.000 14.54000 241 ASP B C 1
ATOM 4758 O O . ASP B 1 261 ? -7.64800 -28.01700 -10.42500 1.000 10.48000 241 ASP B O 1
ATOM 4763 N N . ILE B 1 262 ? -5.92100 -29.17400 -11.32500 1.000 12.23000 242 ILE B N 1
ATOM 4764 C CA . ILE B 1 262 ? -6.28000 -28.77200 -12.68500 1.000 13.20000 242 ILE B CA 1
ATOM 4765 C C . ILE B 1 262 ? -7.55400 -29.43800 -13.18100 1.000 16.50000 242 ILE B C 1
ATOM 4766 O O . ILE B 1 262 ? -8.11200 -29.00100 -14.19900 1.000 18.02000 242 ILE B O 1
ATOM 4771 N N . SER B 1 263 ? -8.05100 -30.46500 -12.48100 1.000 16.93000 243 SER B N 1
ATOM 4772 C CA . SER B 1 263 ? -9.32300 -31.09000 -12.84100 1.000 15.02000 243 SER B CA 1
ATOM 4773 C C . SER B 1 263 ? -10.54000 -30.23400 -12.47700 1.000 18.86000 243 SER B C 1
ATOM 4774 O O . SER B 1 263 ? -11.65200 -30.56200 -12.90200 1.000 15.92000 243 SER B O 1
ATOM 4777 N N . LYS B 1 264 ? -10.36500 -29.15900 -11.71200 1.000 14.24000 244 LYS B N 1
ATOM 4778 C CA . LYS B 1 264 ? -11.45900 -28.29600 -11.30000 1.000 18.82000 244 LYS B CA 1
ATOM 4779 C C . LYS B 1 264 ? -11.14700 -26.86100 -11.70400 1.000 17.96000 244 LYS B C 1
ATOM 4780 O O . LYS B 1 264 ? -10.00000 -26.52400 -12.00600 1.000 17.80000 244 LYS B O 1
ATOM 4786 N N . ASP B 1 265 ? -12.17900 -26.00800 -11.67600 1.000 19.30000 245 ASP B N 1
ATOM 4787 C CA . ASP B 1 265 ? -12.04900 -24.61000 -12.08100 1.000 23.19000 245 ASP B CA 1
ATOM 4788 C C . ASP B 1 265 ? -10.94800 -23.90500 -11.28400 1.000 17.85000 245 ASP B C 1
ATOM 4789 O O . ASP B 1 265 ? -11.04800 -23.79600 -10.04800 1.000 18.72000 245 ASP B O 1
ATOM 4794 N N . PRO B 1 266 ? -9.90500 -23.40800 -11.94100 1.000 16.03000 246 PRO B N 1
ATOM 4795 C CA . PRO B 1 266 ? -8.85900 -22.70200 -11.19500 1.000 15.09000 246 PRO B CA 1
ATOM 4796 C C . PRO B 1 266 ? -9.29900 -21.34600 -10.64600 1.000 16.09000 246 PRO B C 1
ATOM 4797 O O . PRO B 1 266 ? -8.74100 -20.91000 -9.62800 1.000 16.15000 246 PRO B O 1
ATOM 4801 N N . VAL B 1 267 ? -10.27100 -20.65800 -11.26500 1.000 19.01000 247 VAL B N 1
ATOM 4802 C CA . VAL B 1 267 ? -10.67100 -19.35400 -10.72300 1.000 17.67000 247 VAL B CA 1
ATOM 4803 C C . VAL B 1 267 ? -11.22900 -19.51400 -9.31200 1.000 14.28000 247 VAL B C 1
ATOM 4804 O O . VAL B 1 267 ? -10.89000 -18.74300 -8.40800 1.000 18.65000 247 VAL B O 1
ATOM 4808 N N . GLU B 1 268 ? -12.06600 -20.53200 -9.09200 1.000 14.22000 248 GLU B N 1
ATOM 4809 C CA . GLU B 1 268 ? -12.62500 -20.75500 -7.75800 1.000 19.65000 248 GLU B CA 1
ATOM 4810 C C . GLU B 1 268 ? -11.53900 -21.11300 -6.73500 1.000 22.40000 248 GLU B C 1
ATOM 4811 O O . GLU B 1 268 ? -11.68000 -20.79800 -5.54000 1.000 18.17000 248 GLU B O 1
ATOM 4817 N N . GLN B 1 269 ? -10.43800 -21.73800 -7.18000 1.000 16.50000 249 GLN B N 1
ATOM 4818 C CA . GLN B 1 269 ? -9.33000 -22.07500 -6.28700 1.000 13.22000 249 GLN B CA 1
ATOM 4819 C C . GLN B 1 269 ? -8.40700 -20.89600 -5.99900 1.000 16.91000 249 GLN B C 1
ATOM 4820 O O . GLN B 1 269 ? -7.42100 -21.06700 -5.27300 1.000 14.68000 249 GLN B O 1
ATOM 4826 N N . GLY B 1 270 ? -8.70100 -19.71000 -6.53200 1.000 13.77000 250 GLY B N 1
ATOM 4827 C CA . GLY B 1 270 ? -7.93200 -18.53100 -6.22700 1.000 15.41000 250 GLY B CA 1
ATOM 4828 C C . GLY B 1 270 ? -6.99900 -18.06200 -7.31800 1.000 18.69000 250 GLY B C 1
ATOM 4829 O O . GLY B 1 270 ? -6.16600 -17.19400 -7.05300 1.000 17.85000 250 GLY B O 1
ATOM 4830 N N . PHE B 1 271 ? -7.10400 -18.60900 -8.52700 1.000 17.10000 251 PHE B N 1
ATOM 4831 C CA . PHE B 1 271 ? -6.26500 -18.19300 -9.63800 1.000 18.44000 251 PHE B CA 1
ATOM 4832 C C . PHE B 1 271 ? -7.03200 -17.24600 -10.55600 1.000 18.50000 251 PHE B C 1
ATOM 4833 O O . PHE B 1 271 ? -8.25900 -17.31200 -10.67100 1.000 20.55000 251 PHE B O 1
ATOM 4841 N N . GLU B 1 272 ? -6.29300 -16.34700 -11.19400 1.000 17.37000 252 GLU B N 1
ATOM 4842 C CA . GLU B 1 272 ? -6.88200 -15.30800 -12.02800 1.000 19.87000 252 GLU B CA 1
ATOM 4843 C C . GLU B 1 272 ? -6.96100 -15.79500 -13.47300 1.000 19.16000 252 GLU B C 1
ATOM 4844 O O . GLU B 1 272 ? -5.97600 -16.29600 -14.02300 1.000 22.31000 252 GLU B O 1
ATOM 4850 N N . ALA B 1 273 ? -8.13200 -15.63600 -14.08500 1.000 20.97000 253 ALA B N 1
ATOM 4851 C CA . ALA B 1 273 ? -8.33700 -16.09100 -15.45500 1.000 23.01000 253 ALA B CA 1
ATOM 4852 C C . ALA B 1 273 ? -7.57300 -15.21500 -16.44500 1.000 21.06000 253 ALA B C 1
ATOM 4853 O O . ALA B 1 273 ? -7.60000 -13.98300 -16.35200 1.000 19.68000 253 ALA B O 1
ATOM 4855 N N . GLY B 1 274 ? -6.90200 -15.85800 -17.40000 1.000 16.77000 254 GLY B N 1
ATOM 4856 C CA . GLY B 1 274 ? -6.21000 -15.15700 -18.46000 1.000 17.45000 254 GLY B CA 1
ATOM 4857 C C . GLY B 1 274 ? -4.95800 -14.43100 -18.03600 1.000 18.31000 254 GLY B C 1
ATOM 4858 O O . GLY B 1 274 ? -4.47300 -13.57300 -18.77400 1.000 12.64000 254 GLY B O 1
ATOM 4859 N N . ALA B 1 275 ? -4.39400 -14.77400 -16.88200 1.000 19.04000 255 ALA B N 1
ATOM 4860 C CA . ALA B 1 275 ? -3.28600 -14.03200 -16.31700 1.000 18.59000 255 ALA B CA 1
ATOM 4861 C C . ALA B 1 275 ? -1.91600 -14.64300 -16.62000 1.000 21.03000 255 ALA B C 1
ATOM 4862 O O . ALA B 1 275 ? -0.91600 -14.18100 -16.05900 1.000 23.15000 255 ALA B O 1
ATOM 4864 N N . TYR B 1 276 ? -1.83100 -15.63500 -17.51600 1.000 18.73000 256 TYR B N 1
ATOM 4865 C CA . TYR B 1 276 ? -0.58000 -16.33400 -17.78100 1.000 13.41000 256 TYR B CA 1
ATOM 4866 C C . TYR B 1 276 ? -0.33100 -16.47500 -19.27500 1.000 15.17000 256 TYR B C 1
ATOM 4867 O O . TYR B 1 276 ? -1.25300 -16.71500 -20.06200 1.000 15.95000 256 TYR B O 1
ATOM 4876 N N . ASP B 1 277 ? 0.93800 -16.35400 -19.65000 1.000 12.55000 257 ASP B N 1
ATOM 4877 C CA . ASP B 1 277 ? 1.38800 -16.45600 -21.03200 1.000 14.03000 257 ASP B CA 1
ATOM 4878 C C . ASP B 1 277 ? 1.70000 -17.89000 -21.45200 1.000 14.59000 257 ASP B C 1
ATOM 4879 O O . ASP B 1 277 ? 1.47000 -18.26900 -22.60600 1.000 11.21000 257 ASP B O 1
ATOM 4884 N N . VAL B 1 278 ? 2.23000 -18.69200 -20.53200 1.000 15.17000 258 VAL B N 1
ATOM 4885 C CA . VAL B 1 278 ? 2.63500 -20.06800 -20.80500 1.000 12.27000 258 VAL B CA 1
ATOM 4886 C C . VAL B 1 278 ? 2.25600 -20.89400 -19.58600 1.000 14.62000 258 VAL B C 1
ATOM 4887 O O . VAL B 1 278 ? 2.62500 -20.54100 -18.46000 1.000 12.89000 258 VAL B O 1
ATOM 4891 N N . VAL B 1 279 ? 1.48900 -21.96300 -19.80700 1.000 13.85000 259 VAL B N 1
ATOM 4892 C CA . VAL B 1 279 ? 1.23700 -22.99900 -18.80600 1.000 12.21000 259 VAL B CA 1
ATOM 4893 C C . VAL B 1 279 ? 2.12600 -24.18300 -19.13400 1.000 11.36000 259 VAL B C 1
ATOM 4894 O O . VAL B 1 279 ? 2.04900 -24.73200 -20.24000 1.000 10.93000 259 VAL B O 1
ATOM 4898 N N . ILE B 1 280 ? 2.94500 -24.59000 -18.17100 1.000 11.36000 260 ILE B N 1
ATOM 4899 C CA . ILE B 1 280 ? 3.81200 -25.76100 -18.29000 1.000 11.43000 260 ILE B CA 1
ATOM 4900 C C . ILE B 1 280 ? 3.13900 -26.92500 -17.57600 1.000 12.92000 260 ILE B C 1
ATOM 4901 O O . ILE B 1 280 ? 2.60700 -26.76000 -16.46900 1.000 11.93000 260 ILE B O 1
ATOM 4906 N N . ALA B 1 281 ? 3.16800 -28.10900 -18.19800 1.000 11.29000 261 ALA B N 1
ATOM 4907 C CA . ALA B 1 281 ? 2.71800 -29.33600 -17.55600 1.000 10.10000 261 ALA B CA 1
ATOM 4908 C C . ALA B 1 281 ? 3.52700 -30.52000 -18.09400 1.000 17.09000 261 ALA B C 1
ATOM 4909 O O . ALA B 1 281 ? 3.66700 -30.67400 -19.31200 1.000 12.08000 261 ALA B O 1
ATOM 4911 N N . SER B 1 282 ? 4.05800 -31.35500 -17.19800 1.000 8.45000 262 SER B N 1
ATOM 4912 C CA . SER B 1 282 ? 4.82600 -32.52300 -17.60800 1.000 12.34000 262 SER B CA 1
ATOM 4913 C C . SER B 1 282 ? 4.31700 -33.74700 -16.86400 1.000 14.17000 262 SER B C 1
ATOM 4914 O O . SER B 1 282 ? 4.57400 -33.90800 -15.66700 1.000 10.64000 262 SER B O 1
ATOM 4917 N N . ASN B 1 283 ? 3.61300 -34.60500 -17.59700 1.000 16.13000 263 ASN B N 1
ATOM 4918 C CA . ASN B 1 283 ? 3.14500 -35.89900 -17.11200 1.000 15.79000 263 ASN B CA 1
ATOM 4919 C C . ASN B 1 283 ? 2.23900 -35.73700 -15.89100 1.000 13.85000 263 ASN B C 1
ATOM 4920 O O . ASN B 1 283 ? 2.32000 -36.48300 -14.91500 1.000 15.93000 263 ASN B O 1
ATOM 4925 N N . VAL B 1 284 ? 1.34200 -34.75500 -15.97000 1.000 13.95000 264 VAL B N 1
ATOM 4926 C CA . VAL B 1 284 ? 0.31500 -34.55000 -14.96500 1.000 12.88000 264 VAL B CA 1
ATOM 4927 C C . VAL B 1 284 ? -1.08000 -34.55200 -15.57700 1.000 13.39000 264 VAL B C 1
ATOM 4928 O O . VAL B 1 284 ? -2.03300 -35.04300 -14.96200 1.000 12.80000 264 VAL B O 1
ATOM 4932 N N . LEU B 1 285 ? -1.22700 -34.06200 -16.80700 1.000 14.51000 265 LEU B N 1
ATOM 4933 C CA . LEU B 1 285 ? -2.58300 -33.94900 -17.33200 1.000 13.14000 265 LEU B CA 1
ATOM 4934 C C . LEU B 1 285 ? -3.21300 -35.32800 -17.56400 1.000 13.99000 265 LEU B C 1
ATOM 4935 O O . LEU B 1 285 ? -4.41300 -35.49900 -17.32600 1.000 15.54000 265 LEU B O 1
ATOM 4940 N N . HIS B 1 286 ? -2.42500 -36.33300 -17.97500 1.000 15.62000 266 HIS B N 1
ATOM 4941 C CA . HIS B 1 286 ? -2.97700 -37.68100 -18.11500 1.000 14.10000 266 HIS B CA 1
ATOM 4942 C C . HIS B 1 286 ? -3.39900 -38.28700 -16.78300 1.000 15.26000 266 HIS B C 1
ATOM 4943 O O . HIS B 1 286 ? -4.08200 -39.32100 -16.78400 1.000 15.95000 266 HIS B O 1
ATOM 4950 N N . ALA B 1 287 ? -2.98500 -37.70500 -15.65500 1.000 15.45000 267 ALA B N 1
ATOM 4951 C CA . ALA B 1 287 ? -3.40900 -38.21200 -14.35700 1.000 16.59000 267 ALA B CA 1
ATOM 4952 C C . ALA B 1 287 ? -4.78000 -37.69400 -13.95100 1.000 16.14000 267 ALA B C 1
ATOM 4953 O O . ALA B 1 287 ? -5.34000 -38.18200 -12.96800 1.000 18.88000 267 ALA B O 1
ATOM 4955 N N . THR B 1 288 ? -5.34300 -36.76900 -14.69600 1.000 17.53000 268 THR B N 1
ATOM 4956 C CA . THR B 1 288 ? -6.66900 -36.24900 -14.40800 1.000 17.46000 268 THR B CA 1
ATOM 4957 C C . THR B 1 288 ? -7.74800 -37.12600 -15.03600 1.000 20.38000 268 THR B C 1
ATOM 4958 O O . THR B 1 288 ? -7.49800 -37.82100 -16.02500 1.000 17.68000 268 THR B O 1
ATOM 4962 N N . PRO B 1 289 ? -8.97400 -37.08900 -14.49100 1.000 18.52000 269 PRO B N 1
ATOM 4963 C CA . PRO B 1 289 ? -10.02200 -38.01400 -14.96000 1.000 23.54000 269 PRO B CA 1
ATOM 4964 C C . PRO B 1 289 ? -10.59400 -37.69100 -16.32500 1.000 19.56000 269 PRO B C 1
ATOM 4965 O O . PRO B 1 289 ? -11.07500 -38.60700 -17.00900 1.000 21.96000 269 PRO B O 1
ATOM 4969 N N . CYS B 1 290 ? -10.55900 -36.43400 -16.74600 1.000 19.79000 270 CYS B N 1
ATOM 4970 C CA . CYS B 1 290 ? -11.23600 -36.01100 -17.96600 1.000 18.55000 270 CYS B CA 1
ATOM 4971 C C . CYS B 1 290 ? -10.34200 -34.98700 -18.65100 1.000 19.14000 270 CYS B C 1
ATOM 4972 O O . CYS B 1 290 ? -10.22800 -33.85400 -18.17400 1.000 18.43000 270 CYS B O 1
ATOM 4975 N N . LEU B 1 291 ? -9.71500 -35.37200 -19.76400 1.000 14.16000 271 LEU B N 1
ATOM 4976 C CA . LEU B 1 291 ? -8.71600 -34.49500 -20.36600 1.000 17.96000 271 LEU B CA 1
ATOM 4977 C C . LEU B 1 291 ? -9.33700 -33.20300 -20.89300 1.000 16.11000 271 LEU B C 1
ATOM 4978 O O . LEU B 1 291 ? -8.73300 -32.13100 -20.77200 1.000 15.63000 271 LEU B O 1
ATOM 4983 N N . VAL B 1 292 ? -10.53600 -33.28200 -21.48000 1.000 16.69000 272 VAL B N 1
ATOM 4984 C CA . VAL B 1 292 ? -11.15200 -32.09600 -22.08100 1.000 16.99000 272 VAL B CA 1
ATOM 4985 C C . VAL B 1 292 ? -11.41900 -31.03000 -21.02100 1.000 16.71000 272 VAL B C 1
ATOM 4986 O O . VAL B 1 292 ? -11.08900 -29.85100 -21.20300 1.000 16.33000 272 VAL B O 1
ATOM 4990 N N . GLU B 1 293 ? -12.03100 -31.42200 -19.90200 1.000 19.87000 273 GLU B N 1
ATOM 4991 C CA . GLU B 1 293 ? -12.25700 -30.45200 -18.83400 1.000 18.20000 273 GLU B CA 1
ATOM 4992 C C . GLU B 1 293 ? -10.93600 -29.91700 -18.31900 1.000 16.14000 273 GLU B C 1
ATOM 4993 O O . GLU B 1 293 ? -10.78400 -28.70400 -18.10900 1.000 14.83000 273 GLU B O 1
ATOM 4999 N N . THR B 1 294 ? -9.95500 -30.81100 -18.15900 1.000 11.68000 274 THR B N 1
ATOM 5000 C CA . THR B 1 294 ? -8.62600 -30.42900 -17.69700 1.000 13.74000 274 THR B CA 1
ATOM 5001 C C . THR B 1 294 ? -8.00800 -29.39700 -18.61900 1.000 14.37000 274 THR B C 1
ATOM 5002 O O . THR B 1 294 ? -7.47500 -28.37800 -18.16200 1.000 13.72000 274 THR B O 1
ATOM 5006 N N . LEU B 1 295 ? -8.06800 -29.64900 -19.92800 1.000 13.18000 275 LEU B N 1
ATOM 5007 C CA . LEU B 1 295 ? -7.52000 -28.69600 -20.88300 1.000 13.53000 275 LEU B CA 1
ATOM 5008 C C . LEU B 1 295 ? -8.32800 -27.40200 -20.92800 1.000 12.72000 275 LEU B C 1
ATOM 5009 O O . LEU B 1 295 ? -7.75600 -26.33200 -21.16400 1.000 14.54000 275 LEU B O 1
ATOM 5014 N N . LYS B 1 296 ? -9.64800 -27.47500 -20.71800 1.000 15.95000 276 LYS B N 1
ATOM 5015 C CA . LYS B 1 296 ? -10.44700 -26.25600 -20.59200 1.000 15.35000 276 LYS B CA 1
ATOM 5016 C C . LYS B 1 296 ? -10.01300 -25.43800 -19.37900 1.000 14.68000 276 LYS B C 1
ATOM 5017 O O . LYS B 1 296 ? -9.98400 -24.19900 -19.42700 1.000 16.33000 276 LYS B O 1
ATOM 5023 N N . ASN B 1 297 ? -9.70100 -26.11600 -18.27000 1.000 15.10000 277 ASN B N 1
ATOM 5024 C CA . ASN B 1 297 ? -9.19100 -25.42700 -17.08700 1.000 18.57000 277 ASN B CA 1
ATOM 5025 C C . ASN B 1 297 ? -7.82800 -24.79900 -17.35600 1.000 15.96000 277 ASN B C 1
ATOM 5026 O O . ASN B 1 297 ? -7.54500 -23.69600 -16.87100 1.000 16.18000 277 ASN B O 1
ATOM 5031 N N . VAL B 1 298 ? -6.97800 -25.47300 -18.13900 1.000 13.66000 278 VAL B N 1
ATOM 5032 C CA . VAL B 1 298 ? -5.72400 -24.85400 -18.56400 1.000 17.11000 278 VAL B CA 1
ATOM 5033 C C . VAL B 1 298 ? -6.00900 -23.61100 -19.40600 1.000 15.48000 278 VAL B C 1
ATOM 5034 O O . VAL B 1 298 ? -5.38300 -22.56300 -19.22600 1.000 13.94000 278 VAL B O 1
ATOM 5038 N N . ARG B 1 299 ? -6.94300 -23.72800 -20.36000 1.000 15.17000 279 ARG B N 1
ATOM 5039 C CA . ARG B 1 299 ? -7.30400 -22.60300 -21.21900 1.000 19.50000 279 ARG B CA 1
ATOM 5040 C C . ARG B 1 299 ? -7.72100 -21.39000 -20.39200 1.000 21.19000 279 ARG B C 1
ATOM 5041 O O . ARG B 1 299 ? -7.34100 -20.25200 -20.70200 1.000 15.90000 279 ARG B O 1
ATOM 5049 N N . THR B 1 300 ? -8.48300 -21.62400 -19.31600 1.000 17.01000 280 THR B N 1
ATOM 5050 C CA . THR B 1 300 ? -8.97200 -20.52800 -18.47600 1.000 19.80000 280 THR B CA 1
ATOM 5051 C C . THR B 1 300 ? -7.83800 -19.65000 -17.94600 1.000 18.69000 280 THR B C 1
ATOM 5052 O O . THR B 1 300 ? -7.98100 -18.42200 -17.89000 1.000 18.95000 280 THR B O 1
ATOM 5056 N N . LEU B 1 301 ? -6.68800 -20.25500 -17.58300 1.000 20.50000 281 LEU B N 1
ATOM 5057 C CA . LEU B 1 301 ? -5.56200 -19.50900 -17.00600 1.000 17.70000 281 LEU B CA 1
ATOM 5058 C C . LEU B 1 301 ? -4.77100 -18.71300 -18.04000 1.000 18.00000 281 LEU B C 1
ATOM 5059 O O . LEU B 1 301 ? -4.05000 -17.77900 -17.66800 1.000 17.77000 281 LEU B O 1
ATOM 5064 N N . LEU B 1 302 ? -4.89500 -19.05300 -19.32000 1.000 15.48000 282 LEU B N 1
ATOM 5065 C CA . LEU B 1 302 ? -4.06800 -18.46500 -20.36200 1.000 16.49000 282 LEU B CA 1
ATOM 5066 C C . LEU B 1 302 ? -4.66400 -17.16600 -20.90300 1.000 18.03000 282 LEU B C 1
ATOM 5067 O O . LEU B 1 302 ? -5.87000 -17.07600 -21.14100 1.000 17.37000 282 LEU B O 1
ATOM 5072 N N . GLN B 1 303 ? -3.79600 -16.16500 -21.10400 1.000 16.52000 283 GLN B N 1
ATOM 5073 C CA . GLN B 1 303 ? -4.13400 -14.99000 -21.90000 1.000 17.76000 283 GLN B CA 1
ATOM 5074 C C . GLN B 1 303 ? -4.49100 -15.41500 -23.33200 1.000 18.06000 283 GLN B C 1
ATOM 5075 O O . GLN B 1 303 ? -4.19600 -16.54200 -23.74300 1.000 16.66000 283 GLN B O 1
ATOM 5081 N N . PRO B 1 304 ? -5.14100 -14.53700 -24.11500 1.000 18.46000 284 PRO B N 1
ATOM 5082 C CA . PRO B 1 304 ? -5.69000 -14.98300 -25.41700 1.000 18.72000 284 PRO B CA 1
ATOM 5083 C C . PRO B 1 304 ? -4.64700 -15.43800 -26.44100 1.000 18.76000 284 PRO B C 1
ATOM 5084 O O . PRO B 1 304 ? -4.99100 -16.24600 -27.31600 1.000 21.57000 284 PRO B O 1
ATOM 5088 N N . LYS B 1 305 ? -3.39500 -14.97100 -26.36000 1.000 20.69000 285 LYS B N 1
ATOM 5089 C CA . LYS B 1 305 ? -2.31500 -15.44400 -27.22400 1.000 19.97000 285 LYS B CA 1
ATOM 5090 C C . LYS B 1 305 ? -1.37600 -16.42700 -26.52100 1.000 17.86000 285 LYS B C 1
ATOM 5091 O O . LYS B 1 305 ? -0.25000 -16.63700 -26.98300 1.000 19.23000 285 LYS B O 1
ATOM 5097 N N . GLY B 1 306 ? -1.80800 -17.03400 -25.41900 1.000 19.10000 286 GLY B N 1
ATOM 5098 C CA . GLY B 1 306 ? -0.94400 -17.90700 -24.64500 1.000 16.26000 286 GLY B CA 1
ATOM 5099 C C . GLY B 1 306 ? -0.81300 -19.31200 -25.22500 1.000 17.48000 286 GLY B C 1
ATOM 5100 O O . GLY B 1 306 ? -1.47300 -19.68700 -26.19600 1.000 15.70000 286 GLY B O 1
ATOM 5101 N N . PHE B 1 307 ? 0.07700 -20.09500 -24.59300 1.000 14.51000 287 PHE B N 1
ATOM 5102 C CA . PHE B 1 307 ? 0.42500 -21.45100 -24.99900 1.000 12.96000 287 PHE B CA 1
ATOM 5103 C C . PHE B 1 307 ? 0.40900 -22.38500 -23.80200 1.000 12.92000 287 PHE B C 1
ATOM 5104 O O . PHE B 1 307 ? 0.85200 -22.01900 -22.70500 1.000 11.71000 287 PHE B O 1
ATOM 5112 N N . LEU B 1 308 ? -0.08900 -23.59900 -24.02600 1.000 14.16000 288 LEU B N 1
ATOM 5113 C CA . LEU B 1 308 ? 0.20300 -24.73000 -23.15200 1.000 13.04000 288 LEU B CA 1
ATOM 5114 C C . LEU B 1 308 ? 1.39900 -25.48800 -23.72400 1.000 12.94000 288 LEU B C 1
ATOM 5115 O O . LEU B 1 308 ? 1.37800 -25.89500 -24.89400 1.000 11.51000 288 LEU B O 1
ATOM 5120 N N . PHE B 1 309 ? 2.43800 -25.67500 -22.91100 1.000 11.10000 289 PHE B N 1
ATOM 5121 C CA . PHE B 1 309 ? 3.49600 -26.62600 -23.22200 1.000 11.66000 289 PHE B CA 1
ATOM 5122 C C . PHE B 1 309 ? 3.28300 -27.88400 -22.38100 1.000 12.81000 289 PHE B C 1
ATOM 5123 O O . PHE B 1 309 ? 3.30100 -27.82900 -21.14400 1.000 12.79000 289 PHE B O 1
ATOM 5131 N N . ASN B 1 310 ? 3.09300 -29.01300 -23.05300 1.000 10.10000 290 ASN B N 1
ATOM 5132 C CA . ASN B 1 310 ? 2.58100 -30.23500 -22.43800 1.000 14.34000 290 ASN B CA 1
ATOM 5133 C C . ASN B 1 310 ? 3.54600 -31.36700 -22.78800 1.000 17.85000 290 ASN B C 1
ATOM 5134 O O . ASN B 1 310 ? 3.59800 -31.82200 -23.94000 1.000 14.31000 290 ASN B O 1
ATOM 5139 N N . GLN B 1 311 ? 4.34300 -31.78100 -21.81600 1.000 10.87000 291 GLN B N 1
ATOM 5140 C CA . GLN B 1 311 ? 5.27500 -32.88600 -21.98900 1.000 12.67000 291 GLN B CA 1
ATOM 5141 C C . GLN B 1 311 ? 4.59000 -34.13300 -21.44100 1.000 14.16000 291 GLN B C 1
ATOM 5142 O O . GLN B 1 311 ? 4.29100 -34.20000 -20.24000 1.000 13.14000 291 GLN B O 1
ATOM 5148 N N . GLU B 1 312 ? 4.31400 -35.10700 -22.31400 1.000 11.61000 292 GLU B N 1
ATOM 5149 C CA . GLU B 1 312 ? 3.42500 -36.21800 -21.95500 1.000 14.57000 292 GLU B CA 1
ATOM 5150 C C . GLU B 1 312 ? 3.91300 -37.55200 -22.51600 1.000 16.04000 292 GLU B C 1
ATOM 5151 O O . GLU B 1 312 ? 4.19900 -37.67000 -23.71300 1.000 11.66000 292 GLU B O 1
ATOM 5157 N N . LEU B 1 313 ? 3.92900 -38.56700 -21.65500 1.000 13.18000 293 LEU B N 1
ATOM 5158 C CA . LEU B 1 313 ? 4.33700 -39.91100 -22.04700 1.000 17.22000 293 LEU B CA 1
ATOM 5159 C C . LEU B 1 313 ? 3.36500 -40.55100 -23.03100 1.000 16.73000 293 LEU B C 1
ATOM 5160 O O . LEU B 1 313 ? 2.14400 -40.54300 -22.82700 1.000 15.36000 293 LEU B O 1
ATOM 5165 N N . SER B 1 314 ? 3.92400 -41.14200 -24.08400 1.000 15.99000 294 SER B N 1
ATOM 5166 C CA . SER B 1 314 ? 3.20000 -42.11200 -24.89100 1.000 15.03000 294 SER B CA 1
ATOM 5167 C C . SER B 1 314 ? 4.18100 -43.11900 -25.49800 1.000 14.89000 294 SER B C 1
ATOM 5168 O O . SER B 1 314 ? 4.23100 -43.26900 -26.72500 1.000 15.35000 294 SER B O 1
ATOM 5171 N N . PRO B 1 315 ? 4.95100 -43.84500 -24.68800 1.000 14.93000 295 PRO B N 1
ATOM 5172 C CA . PRO B 1 315 ? 5.89300 -44.82000 -25.24400 1.000 14.13000 295 PRO B CA 1
ATOM 5173 C C . PRO B 1 315 ? 5.16400 -46.05900 -25.73700 1.000 11.48000 295 PRO B C 1
ATOM 5174 O O . PRO B 1 315 ? 4.05600 -46.36400 -25.27300 1.000 13.18000 295 PRO B O 1
ATOM 5178 N N . PRO B 1 316 ? 5.73400 -46.79100 -26.70200 1.000 15.05000 296 PRO B N 1
ATOM 5179 C CA . PRO B 1 316 ? 5.06100 -48.01500 -27.18400 1.000 16.21000 296 PRO B CA 1
ATOM 5180 C C . PRO B 1 316 ? 5.09000 -49.17600 -26.19400 1.000 14.62000 296 PRO B C 1
ATOM 5181 O O . PRO B 1 316 ? 4.20400 -50.03600 -26.24800 1.000 21.89000 296 PRO B O 1
ATOM 5185 N N . GLY B 1 317 ? 6.08300 -49.24400 -25.30900 1.000 15.53000 297 GLY B N 1
ATOM 5186 C CA . GLY B 1 317 ? 6.22900 -50.34900 -24.38400 1.000 17.80000 297 GLY B CA 1
ATOM 5187 C C . GLY B 1 317 ? 5.72500 -50.02000 -22.98400 1.000 19.74000 297 GLY B C 1
ATOM 5188 O O . GLY B 1 317 ? 5.17000 -48.94900 -22.71900 1.000 13.57000 297 GLY B O 1
ATOM 5189 N N . LYS B 1 318 ? 5.96300 -50.96100 -22.06100 1.000 11.59000 298 LYS B N 1
ATOM 5190 C CA . LYS B 1 318 ? 5.13600 -51.06300 -20.86000 1.000 15.27000 298 LYS B CA 1
ATOM 5191 C C . LYS B 1 318 ? 5.87800 -50.73200 -19.56900 1.000 16.88000 298 LYS B C 1
ATOM 5192 O O . LYS B 1 318 ? 5.37500 -51.04900 -18.49000 1.000 14.48000 298 LYS B O 1
ATOM 5198 N N . TYR B 1 319 ? 7.05600 -50.10300 -19.65200 1.000 12.40000 299 TYR B N 1
ATOM 5199 C CA . TYR B 1 319 ? 7.80300 -49.76100 -18.44400 1.000 13.96000 299 TYR B CA 1
ATOM 5200 C C . TYR B 1 319 ? 6.96300 -48.94000 -17.46600 1.000 15.60000 299 TYR B C 1
ATOM 5201 O O . TYR B 1 319 ? 6.98500 -49.19000 -16.25600 1.000 13.43000 299 TYR B O 1
ATOM 5210 N N . VAL B 1 320 ? 6.21800 -47.95400 -17.97400 1.000 15.32000 300 VAL B N 1
ATOM 5211 C CA . VAL B 1 320 ? 5.41400 -47.10500 -17.10000 1.000 15.73000 300 VAL B CA 1
ATOM 5212 C C . VAL B 1 320 ? 4.25300 -47.89200 -16.50700 1.000 19.01000 300 VAL B C 1
ATOM 5213 O O . VAL B 1 320 ? 3.94300 -47.75100 -15.31800 1.000 16.84000 300 VAL B O 1
ATOM 5217 N N . ASP B 1 321 ? 3.59500 -48.73300 -17.31700 1.000 15.22000 301 ASP B N 1
ATOM 5218 C CA . ASP B 1 321 ? 2.56900 -49.61300 -16.77200 1.000 17.20000 301 ASP B CA 1
ATOM 5219 C C . ASP B 1 321 ? 3.12300 -50.44300 -15.63000 1.000 20.52000 301 ASP B C 1
ATOM 5220 O O . ASP B 1 321 ? 2.46500 -50.60100 -14.58900 1.000 14.51000 301 ASP B O 1
ATOM 5225 N N . PHE B 1 322 ? 4.34000 -50.97700 -15.80600 1.000 14.13000 302 PHE B N 1
ATOM 5226 C CA . PHE B 1 322 ? 4.96900 -51.73300 -14.73100 1.000 14.05000 302 PHE B CA 1
ATOM 5227 C C . PHE B 1 322 ? 5.18200 -50.85300 -13.50700 1.000 15.84000 302 PHE B C 1
ATOM 5228 O O . PHE B 1 322 ? 4.83300 -51.23300 -12.38600 1.000 14.91000 302 PHE B O 1
ATOM 5236 N N . MET B 1 323 ? 5.71900 -49.64800 -13.71300 1.000 16.77000 303 MET B N 1
ATOM 5237 C CA . MET B 1 323 ? 6.18600 -48.84900 -12.58500 1.000 14.90000 303 MET B CA 1
ATOM 5238 C C . MET B 1 323 ? 5.04400 -48.29500 -11.75600 1.000 12.56000 303 MET B C 1
ATOM 5239 O O . MET B 1 323 ? 5.19100 -48.12300 -10.54000 1.000 14.11000 303 MET B O 1
ATOM 5244 N N . VAL B 1 324 ? 3.91800 -47.97200 -12.38400 1.000 13.57000 304 VAL B N 1
ATOM 5245 C CA . VAL B 1 324 ? 2.84600 -47.27400 -11.69000 1.000 19.22000 304 VAL B CA 1
ATOM 5246 C C . VAL B 1 324 ? 1.51400 -48.02200 -11.72600 1.000 13.05000 304 VAL B C 1
ATOM 5247 O O . VAL B 1 324 ? 0.56400 -47.57300 -11.10100 1.000 13.65000 304 VAL B O 1
ATOM 5251 N N . GLY B 1 325 ? 1.43900 -49.18600 -12.37100 1.000 18.08000 305 GLY B N 1
ATOM 5252 C CA . GLY B 1 325 ? 0.20800 -49.97300 -12.36500 1.000 15.60000 305 GLY B CA 1
ATOM 5253 C C . GLY B 1 325 ? -0.31700 -50.34000 -10.98500 1.000 14.39000 305 GLY B C 1
ATOM 5254 O O . GLY B 1 325 ? -1.50600 -50.63100 -10.83800 1.000 17.27000 305 GLY B O 1
ATOM 5255 N N . LEU B 1 326 ? 0.53800 -50.33700 -9.97000 1.000 15.97000 306 LEU B N 1
ATOM 5256 C CA . LEU B 1 326 ? 0.09300 -50.59200 -8.60800 1.000 13.27000 306 LEU B CA 1
ATOM 5257 C C . LEU B 1 326 ? -0.69100 -49.42700 -8.00400 1.000 16.30000 306 LEU B C 1
ATOM 5258 O O . LEU B 1 326 ? -1.21200 -49.57000 -6.89200 1.000 16.54000 306 LEU B O 1
ATOM 5263 N N . LEU B 1 327 ? -0.79700 -48.28900 -8.70200 1.000 17.62000 307 LEU B N 1
ATOM 5264 C CA . LEU B 1 327 ? -1.66400 -47.21700 -8.22100 1.000 17.72000 307 LEU B CA 1
ATOM 5265 C C . LEU B 1 327 ? -3.05300 -47.32900 -8.84900 1.000 22.09000 307 LEU B C 1
ATOM 5266 O O . LEU B 1 327 ? -3.17500 -47.65900 -10.04000 1.000 19.22000 307 LEU B O 1
ATOM 5271 N N . PRO B 1 328 ? -4.09400 -47.03600 -8.05900 1.000 25.48000 308 PRO B N 1
ATOM 5272 C CA . PRO B 1 328 ? -5.46600 -47.13800 -8.58000 1.000 23.76000 308 PRO B CA 1
ATOM 5273 C C . PRO B 1 328 ? -5.73700 -46.20600 -9.74600 1.000 20.41000 308 PRO B C 1
ATOM 5274 O O . PRO B 1 328 ? -6.54600 -46.54200 -10.62100 1.000 23.65000 308 PRO B O 1
ATOM 5278 N N . GLY B 1 329 ? -5.08200 -45.04600 -9.78900 1.000 17.17000 309 GLY B N 1
ATOM 5279 C CA . GLY B 1 329 ? -5.30200 -44.11100 -10.87700 1.000 24.20000 309 GLY B CA 1
ATOM 5280 C C . GLY B 1 329 ? -4.85100 -44.60000 -12.24300 1.000 22.25000 309 GLY B C 1
ATOM 5281 O O . GLY B 1 329 ? -5.29700 -44.04800 -13.25300 1.000 21.31000 309 GLY B O 1
ATOM 5282 N N . TRP B 1 330 ? -4.00000 -45.62500 -12.30200 1.000 22.68000 310 TRP B N 1
ATOM 5283 C CA . TRP B 1 330 ? -3.53400 -46.11400 -13.60000 1.000 20.38000 310 TRP B CA 1
ATOM 5284 C C . TRP B 1 330 ? -4.63600 -46.82600 -14.36800 1.000 18.65000 310 TRP B C 1
ATOM 5285 O O . TRP B 1 330 ? -4.50000 -47.02600 -15.57800 1.000 20.10000 310 TRP B O 1
ATOM 5296 N N . TRP B 1 331 ? -5.72400 -47.20700 -13.69800 1.000 18.42000 311 TRP B N 1
ATOM 5297 C CA . TRP B 1 331 ? -6.76100 -48.03700 -14.29300 1.000 23.62000 311 TRP B CA 1
ATOM 5298 C C . TRP B 1 331 ? -8.03000 -47.26100 -14.61400 1.000 21.91000 311 TRP B C 1
ATOM 5299 O O . TRP B 1 331 ? -8.99400 -47.84200 -15.13100 1.000 29.57000 311 TRP B O 1
ATOM 5310 N N . LEU B 1 332 ? -8.05100 -45.97200 -14.33300 1.000 22.24000 312 LEU B N 1
ATOM 5311 C CA . LEU B 1 332 ? -9.11800 -45.14300 -14.85500 1.000 27.49000 312 LEU B CA 1
ATOM 5312 C C . LEU B 1 332 ? -8.77600 -44.68400 -16.26700 1.000 24.26000 312 LEU B C 1
ATOM 5313 O O . LEU B 1 332 ? -7.62400 -44.74900 -16.70700 1.000 25.16000 312 LEU B O 1
ATOM 5318 N N . GLY B 1 333 ? -9.80000 -44.23800 -16.99000 1.000 29.12000 313 GLY B N 1
ATOM 5319 C CA . GLY B 1 333 ? -9.60800 -43.82400 -18.36900 1.000 25.03000 313 GLY B CA 1
ATOM 5320 C C . GLY B 1 333 ? -10.71400 -44.33100 -19.26700 1.000 26.43000 313 GLY B C 1
ATOM 5321 O O . GLY B 1 333 ? -11.11200 -43.65700 -20.22300 1.000 21.58000 313 GLY B O 1
ATOM 5322 N N . GLU B 1 334 ? -11.21300 -45.53100 -18.95400 1.000 26.78000 314 GLU B N 1
ATOM 5323 C CA . GLU B 1 334 ? -12.30200 -46.12800 -19.72100 1.000 29.31000 314 GLU B CA 1
ATOM 5324 C C . GLU B 1 334 ? -13.45600 -45.14400 -19.92000 1.000 31.00000 314 GLU B C 1
ATOM 5325 O O . GLU B 1 334 ? -13.98300 -45.01100 -21.03200 1.000 29.16000 314 GLU B O 1
ATOM 5331 N N . ALA B 1 335 ? -13.83200 -44.41100 -18.86400 1.000 23.76000 315 ALA B N 1
ATOM 5332 C CA . ALA B 1 335 ? -14.90000 -43.42000 -18.97300 1.000 29.30000 315 ALA B CA 1
ATOM 5333 C C . ALA B 1 335 ? -14.44900 -42.09700 -19.59600 1.000 30.56000 315 ALA B C 1
ATOM 5334 O O . ALA B 1 335 ? -15.28600 -41.20500 -19.77100 1.000 28.58000 315 ALA B O 1
ATOM 5336 N N . ASP B 1 336 ? -13.16000 -41.94100 -19.92900 1.000 26.87000 316 ASP B N 1
ATOM 5337 C CA . ASP B 1 336 ? -12.64700 -40.78400 -20.66000 1.000 21.82000 316 ASP B CA 1
ATOM 5338 C C . ASP B 1 336 ? -12.04400 -41.20100 -22.00600 1.000 26.66000 316 ASP B C 1
ATOM 5339 O O . ASP B 1 336 ? -11.11600 -40.56000 -22.51800 1.000 16.14000 316 ASP B O 1
ATOM 5344 N N . GLY B 1 337 ? -12.56500 -42.27900 -22.59100 1.000 23.77000 317 GLY B N 1
ATOM 5345 C CA . GLY B 1 337 ? -12.07900 -42.71200 -23.88300 1.000 25.05000 317 GLY B CA 1
ATOM 5346 C C . GLY B 1 337 ? -10.63600 -43.14200 -23.89300 1.000 24.16000 317 GLY B C 1
ATOM 5347 O O . GLY B 1 337 ? -9.98000 -43.04900 -24.92900 1.000 21.47000 317 GLY B O 1
ATOM 5348 N N . ARG B 1 338 ? -10.11700 -43.59800 -22.75500 1.000 24.78000 318 ARG B N 1
ATOM 5349 C CA . ARG B 1 338 ? -8.73000 -44.01200 -22.61900 1.000 22.36000 318 ARG B CA 1
ATOM 5350 C C . ARG B 1 338 ? -8.74300 -45.40400 -22.00500 1.000 28.90000 318 ARG B C 1
ATOM 5351 O O . ARG B 1 338 ? -8.31100 -45.59700 -20.86600 1.000 32.31000 318 ARG B O 1
ATOM 5359 N N . ALA B 1 339 ? -9.27300 -46.37000 -22.75800 1.000 29.85000 319 ALA B N 1
ATOM 5360 C CA . ALA B 1 339 ? -9.45100 -47.70500 -22.19800 1.000 33.09000 319 ALA B CA 1
ATOM 5361 C C . ALA B 1 339 ? -8.11200 -48.38400 -21.95700 1.000 27.37000 319 ALA B C 1
ATOM 5362 O O . ALA B 1 339 ? -7.93300 -49.06800 -20.94400 1.000 28.27000 319 ALA B O 1
ATOM 5364 N N . GLY B 1 340 ? -7.15300 -48.18100 -22.85600 1.000 31.72000 320 GLY B N 1
ATOM 5365 C CA . GLY B 1 340 ? -5.84200 -48.79300 -22.75200 1.000 28.08000 320 GLY B CA 1
ATOM 5366 C C . GLY B 1 340 ? -4.90200 -48.19200 -21.73100 1.000 32.55000 320 GLY B C 1
ATOM 5367 O O . GLY B 1 340 ? -3.75700 -48.63900 -21.64300 1.000 32.57000 320 GLY B O 1
ATOM 5368 N N . GLY B 1 341 ? -5.33800 -47.19200 -20.95900 1.000 27.40000 321 GLY B N 1
ATOM 5369 C CA . GLY B 1 341 ? -4.48100 -46.53800 -19.99900 1.000 24.94000 321 GLY B CA 1
ATOM 5370 C C . GLY B 1 341 ? -4.50400 -45.02300 -20.12600 1.000 23.25000 321 GLY B C 1
ATOM 5371 O O . GLY B 1 341 ? -4.93100 -44.47100 -21.14000 1.000 25.11000 321 GLY B O 1
ATOM 5372 N N . PRO B 1 342 ? -4.03000 -44.32000 -19.09200 1.000 23.50000 322 PRO B N 1
ATOM 5373 C CA . PRO B 1 342 ? -4.20000 -42.84900 -19.05900 1.000 22.50000 322 PRO B CA 1
ATOM 5374 C C . PRO B 1 342 ? -3.35600 -42.06900 -20.07300 1.000 18.05000 322 PRO B C 1
ATOM 5375 O O . PRO B 1 342 ? -3.68700 -40.90700 -20.34900 1.000 17.95000 322 PRO B O 1
ATOM 5379 N N . CYS B 1 343 ? -2.31500 -42.66100 -20.65500 1.000 17.35000 323 CYS B N 1
ATOM 5380 C CA . CYS B 1 343 ? -1.37800 -41.94700 -21.52600 1.000 19.88000 323 CYS B CA 1
ATOM 5381 C C . CYS B 1 343 ? -1.84900 -41.99600 -22.97400 1.000 17.90000 323 CYS B C 1
ATOM 5382 O O . CYS B 1 343 ? -2.24300 -43.05500 -23.45500 1.000 15.93000 323 CYS B O 1
ATOM 5385 N N . ILE B 1 344 ? -1.80200 -40.86600 -23.67800 1.000 13.79000 324 ILE B N 1
ATOM 5386 C CA . ILE B 1 344 ? -2.29000 -40.85300 -25.06000 1.000 9.79000 324 ILE B CA 1
ATOM 5387 C C . ILE B 1 344 ? -1.22200 -40.25500 -25.97000 1.000 12.61000 324 ILE B C 1
ATOM 5388 O O . ILE B 1 344 ? -0.37800 -39.46000 -25.52200 1.000 16.25000 324 ILE B O 1
ATOM 5393 N N . PRO B 1 345 ? -1.22700 -40.61300 -27.26000 1.000 13.07000 325 PRO B N 1
ATOM 5394 C CA . PRO B 1 345 ? -0.21200 -40.08800 -28.19200 1.000 12.68000 325 PRO B CA 1
ATOM 5395 C C . PRO B 1 345 ? -0.57600 -38.70400 -28.70900 1.000 15.57000 325 PRO B C 1
ATOM 5396 O O . PRO B 1 345 ? -1.70500 -38.23200 -28.50100 1.000 13.72000 325 PRO B O 1
ATOM 5400 N N . PRO B 1 346 ? 0.35500 -38.03200 -29.41900 1.000 17.79000 326 PRO B N 1
ATOM 5401 C CA . PRO B 1 346 ? 0.09600 -36.64800 -29.87100 1.000 18.37000 326 PRO B CA 1
ATOM 5402 C C . PRO B 1 346 ? -1.20900 -36.45300 -30.63400 1.000 18.88000 326 PRO B C 1
ATOM 5403 O O . PRO B 1 346 ? -1.91500 -35.46600 -30.38500 1.000 16.59000 326 PRO B O 1
ATOM 5407 N N . ALA B 1 347 ? -1.55400 -37.35700 -31.55400 1.000 16.42000 327 ALA B N 1
ATOM 5408 C CA . ALA B 1 347 ? -2.75800 -37.15200 -32.35200 1.000 16.70000 327 ALA B CA 1
ATOM 5409 C C . ALA B 1 347 ? -4.01500 -37.13400 -31.49100 1.000 20.32000 327 ALA B C 1
ATOM 5410 O O . ALA B 1 347 ? -4.97500 -36.42000 -31.81100 1.000 19.29000 327 ALA B O 1
ATOM 5412 N N . GLU B 1 348 ? -4.04300 -37.90200 -30.40000 1.000 19.04000 328 GLU B N 1
ATOM 5413 C CA . GLU B 1 348 ? -5.21000 -37.83300 -29.52900 1.000 19.39000 328 GLU B CA 1
ATOM 5414 C C . GLU B 1 348 ? -5.23900 -36.51400 -28.76000 1.000 19.09000 328 GLU B C 1
ATOM 5415 O O . GLU B 1 348 ? -6.29800 -35.88000 -28.65000 1.000 20.56000 328 GLU B O 1
ATOM 5421 N N . TRP B 1 349 ? -4.08700 -36.08100 -28.22800 1.000 17.95000 329 TRP B N 1
ATOM 5422 C CA . TRP B 1 349 ? -4.01400 -34.78800 -27.54200 1.000 17.18000 329 TRP B CA 1
ATOM 5423 C C . TRP B 1 349 ? -4.55800 -33.67800 -28.42300 1.000 17.49000 329 TRP B C 1
ATOM 5424 O O . TRP B 1 349 ? -5.32900 -32.82400 -27.96600 1.000 18.22000 329 TRP B O 1
ATOM 5435 N N . ASP B 1 350 ? -4.19000 -33.71200 -29.70500 1.000 17.92000 330 ASP B N 1
ATOM 5436 C CA . ASP B 1 350 ? -4.62400 -32.71300 -30.66900 1.000 17.82000 330 ASP B CA 1
ATOM 5437 C C . ASP B 1 350 ? -6.14400 -32.68100 -30.79000 1.000 19.72000 330 ASP B C 1
ATOM 5438 O O . ASP B 1 350 ? -6.75200 -31.60800 -30.86200 1.000 21.16000 330 ASP B O 1
ATOM 5443 N N . ARG B 1 351 ? -6.77500 -33.85000 -30.80300 1.000 24.30000 331 ARG B N 1
ATOM 5444 C CA . ARG B 1 351 ? -8.23100 -33.89600 -30.85400 1.000 24.59000 331 ARG B CA 1
ATOM 5445 C C . ARG B 1 351 ? -8.85100 -33.35000 -29.57700 1.000 19.60000 331 ARG B C 1
ATOM 5446 O O . ARG B 1 351 ? -9.86200 -32.64000 -29.63100 1.000 21.74000 331 ARG B O 1
ATOM 5454 N N . ARG B 1 352 ? -8.27900 -33.67600 -28.41700 1.000 17.19000 332 ARG B N 1
ATOM 5455 C CA . ARG B 1 352 ? -8.84000 -33.15000 -27.17800 1.000 16.31000 332 ARG B CA 1
ATOM 5456 C C . ARG B 1 352 ? -8.56800 -31.65600 -27.03000 1.000 23.26000 332 ARG B C 1
ATOM 5457 O O . ARG B 1 352 ? -9.37700 -30.94400 -26.42200 1.000 20.04000 332 ARG B O 1
ATOM 5465 N N . LEU B 1 353 ? -7.45300 -31.16300 -27.58800 1.000 17.74000 333 LEU B N 1
ATOM 5466 C CA . LEU B 1 353 ? -7.16000 -29.73600 -27.52000 1.000 18.62000 333 LEU B CA 1
ATOM 5467 C C . LEU B 1 353 ? -8.17700 -28.93400 -28.32500 1.000 21.44000 333 LEU B C 1
ATOM 5468 O O . LEU B 1 353 ? -8.69100 -27.91400 -27.85200 1.000 20.45000 333 LEU B O 1
ATOM 5473 N N . LYS B 1 354 ? -8.48800 -29.38700 -29.54300 1.000 21.02000 334 LYS B N 1
ATOM 5474 C CA . LYS B 1 354 ? -9.51600 -28.71800 -30.33900 1.000 24.52000 334 LYS B CA 1
ATOM 5475 C C . LYS B 1 354 ? -10.86300 -28.69200 -29.61600 1.000 22.71000 334 LYS B C 1
ATOM 5476 O O . LYS B 1 354 ? -11.62000 -27.72700 -29.74700 1.000 25.62000 334 LYS B O 1
ATOM 5482 N N . GLN B 1 355 ? -11.18100 -29.74200 -28.85200 1.000 24.31000 335 GLN B N 1
ATOM 5483 C CA . GLN B 1 355 ? -12.41500 -29.76700 -28.07200 1.000 24.07000 335 GLN B CA 1
ATOM 5484 C C . GLN B 1 355 ? -12.37200 -28.83100 -26.87300 1.000 22.98000 335 GLN B C 1
ATOM 5485 O O . GLN B 1 355 ? -13.41300 -28.60400 -26.24700 1.000 26.29000 335 GLN B O 1
ATOM 5491 N N . ALA B 1 356 ? -11.20800 -28.29100 -26.52400 1.000 19.97000 336 ALA B N 1
ATOM 5492 C CA . ALA B 1 356 ? -11.07300 -27.56000 -25.27100 1.000 22.84000 336 ALA B CA 1
ATOM 5493 C C . ALA B 1 356 ? -10.72100 -26.08700 -25.45500 1.000 18.33000 336 ALA B C 1
ATOM 5494 O O . ALA B 1 356 ? -10.41400 -25.41700 -24.46900 1.000 20.79000 336 ALA B O 1
ATOM 5496 N N . GLY B 1 357 ? -10.73300 -25.56800 -26.67700 1.000 19.91000 337 GLY B N 1
ATOM 5497 C CA . GLY B 1 357 ? -10.44800 -24.16700 -26.90700 1.000 22.46000 337 GLY B CA 1
ATOM 5498 C C . GLY B 1 357 ? -9.04100 -23.84600 -27.36600 1.000 24.00000 337 GLY B C 1
ATOM 5499 O O . GLY B 1 357 ? -8.65300 -22.66600 -27.34900 1.000 16.42000 337 GLY B O 1
ATOM 5500 N N . PHE B 1 358 ? -8.26500 -24.85000 -27.75700 1.000 20.21000 338 PHE B N 1
ATOM 5501 C CA . PHE B 1 358 ? -6.96500 -24.66900 -28.37400 1.000 20.04000 338 PHE B CA 1
ATOM 5502 C C . PHE B 1 358 ? -7.07900 -24.88900 -29.87800 1.000 18.32000 338 PHE B C 1
ATOM 5503 O O . PHE B 1 358 ? -8.04800 -25.46200 -30.36700 1.000 23.89000 338 PHE B O 1
ATOM 5511 N N . GLU B 1 359 ? -6.07300 -24.41800 -30.61000 1.000 17.68000 339 GLU B N 1
ATOM 5512 C CA . GLU B 1 359 ? -5.99700 -24.61100 -32.05000 1.000 16.72000 339 GLU B CA 1
ATOM 5513 C C . GLU B 1 359 ? -5.48600 -26.01300 -32.38700 1.000 25.08000 339 GLU B C 1
ATOM 5514 O O . GLU B 1 359 ? -4.78200 -26.19100 -33.38300 1.000 33.17000 339 GLU B O 1
ATOM 5520 N N . GLY B 1 360 ? -5.80000 -27.01000 -31.57200 1.000 21.96000 340 GLY B N 1
ATOM 5521 C CA . GLY B 1 360 ? -5.11000 -28.26100 -31.76100 1.000 17.90000 340 GLY B CA 1
ATOM 5522 C C . GLY B 1 360 ? -3.64200 -28.14600 -31.35300 1.000 21.01000 340 GLY B C 1
ATOM 5523 O O . GLY B 1 360 ? -3.22900 -27.25200 -30.60200 1.000 20.37000 340 GLY B O 1
ATOM 5524 N N . LEU B 1 361 ? -2.85000 -29.08800 -31.84900 1.000 16.26000 341 LEU B N 1
ATOM 5525 C CA . LEU B 1 361 ? -1.41200 -29.00900 -31.64400 1.000 21.44000 341 LEU B CA 1
ATOM 5526 C C . LEU B 1 361 ? -0.81400 -27.91000 -32.52300 1.000 19.63000 341 LEU B C 1
ATOM 5527 O O . LEU B 1 361 ? -1.29000 -27.62800 -33.62600 1.000 19.06000 341 LEU B O 1
ATOM 5532 N N . HIS B 1 362 ? 0.22400 -27.26600 -32.00000 1.000 20.55000 342 HIS B N 1
ATOM 5533 C CA . HIS B 1 362 ? 0.98600 -26.26000 -32.73000 1.000 17.30000 342 HIS B CA 1
ATOM 5534 C C . HIS B 1 362 ? 2.31900 -26.81500 -33.20000 1.000 16.68000 342 HIS B C 1
ATOM 5535 O O . HIS B 1 362 ? 2.70300 -26.63300 -34.35800 1.000 18.10000 342 HIS B O 1
ATOM 5542 N N . ALA B 1 363 ? 3.02300 -27.51000 -32.31400 1.000 17.02000 343 ALA B N 1
ATOM 5543 C CA . ALA B 1 363 ? 4.32600 -28.07200 -32.61000 1.000 13.34000 343 ALA B CA 1
ATOM 5544 C C . ALA B 1 363 ? 4.57400 -29.22200 -31.65400 1.000 16.55000 343 ALA B C 1
ATOM 5545 O O . ALA B 1 363 ? 4.11000 -29.20900 -30.50900 1.000 17.19000 343 ALA B O 1
ATOM 5547 N N . VAL B 1 364 ? 5.29300 -30.22700 -32.14200 1.000 15.15000 344 VAL B N 1
ATOM 5548 C CA . VAL B 1 364 ? 5.58600 -31.42800 -31.36700 1.000 15.78000 344 VAL B CA 1
ATOM 5549 C C . VAL B 1 364 ? 7.01300 -31.84300 -31.66500 1.000 15.55000 344 VAL B C 1
ATOM 5550 O O . VAL B 1 364 ? 7.40400 -31.94000 -32.83200 1.000 15.85000 344 VAL B O 1
ATOM 5554 N N . GLY B 1 365 ? 7.79300 -32.06900 -30.61900 1.000 12.37000 345 GLY B N 1
ATOM 5555 C CA . GLY B 1 365 ? 9.05100 -32.77700 -30.73600 1.000 16.13000 345 GLY B CA 1
ATOM 5556 C C . GLY B 1 365 ? 8.96300 -34.02100 -29.87500 1.000 16.96000 345 GLY B C 1
ATOM 5557 O O . GLY B 1 365 ? 8.22500 -34.05500 -28.88800 1.000 19.49000 345 GLY B O 1
ATOM 5558 N N . LEU B 1 366 ? 9.71000 -35.04700 -30.25300 1.000 18.57000 346 LEU B N 1
ATOM 5559 C CA . LEU B 1 366 ? 9.71200 -36.27800 -29.48100 1.000 19.13000 346 LEU B CA 1
ATOM 5560 C C . LEU B 1 366 ? 11.01300 -36.41800 -28.69000 1.000 17.44000 346 LEU B C 1
ATOM 5561 O O . LEU B 1 366 ? 12.03900 -35.83300 -29.03600 1.000 17.25000 346 LEU B O 1
ATOM 5566 N N . ASP B 1 367 ? 10.91500 -37.18100 -27.59400 1.000 18.18000 347 ASP B N 1
ATOM 5567 C CA . ASP B 1 367 ? 12.04900 -37.68900 -26.81500 1.000 19.91000 347 ASP B CA 1
ATOM 5568 C C . ASP B 1 367 ? 13.14100 -38.32000 -27.67500 1.000 19.85000 347 ASP B C 1
ATOM 5569 O O . ASP B 1 367 ? 14.32300 -38.26800 -27.32300 1.000 17.99000 347 ASP B O 1
ATOM 5574 N N . SER B 1 368 ? 12.74600 -39.02200 -28.73600 1.000 20.47000 348 SER B N 1
ATOM 5575 C CA . SER B 1 368 ? 13.60600 -39.95400 -29.45400 1.000 24.01000 348 SER B CA 1
ATOM 5576 C C . SER B 1 368 ? 13.15900 -40.04800 -30.89900 1.000 19.83000 348 SER B C 1
ATOM 5577 O O . SER B 1 368 ? 12.04000 -39.67000 -31.24600 1.000 20.38000 348 SER B O 1
ATOM 5580 N N . GLU B 1 369 ? 14.02600 -40.60800 -31.72600 1.000 25.36000 349 GLU B N 1
ATOM 5581 C CA . GLU B 1 369 ? 13.56600 -41.11600 -33.00300 1.000 21.94000 349 GLU B CA 1
ATOM 5582 C C . GLU B 1 369 ? 12.46600 -42.13600 -32.73300 1.000 19.76000 349 GLU B C 1
ATOM 5583 O O . GLU B 1 369 ? 12.64200 -43.02300 -31.87700 1.000 18.79000 349 GLU B O 1
ATOM 5589 N N . PRO B 1 370 ? 11.30600 -42.00900 -33.36500 1.000 16.71000 350 PRO B N 1
ATOM 5590 C CA . PRO B 1 370 ? 10.27300 -43.02200 -33.21200 1.000 16.43000 350 PRO B CA 1
ATOM 5591 C C . PRO B 1 370 ? 10.75400 -44.34900 -33.77600 1.000 18.79000 350 PRO B C 1
ATOM 5592 O O . PRO B 1 370 ? 11.70900 -44.38900 -34.56600 1.000 18.95000 350 PRO B O 1
ATOM 5596 N N . PRO B 1 371 ? 10.12600 -45.46500 -33.39200 1.000 20.81000 351 PRO B N 1
ATOM 5597 C CA . PRO B 1 371 ? 8.94400 -45.50600 -32.52000 1.000 13.08000 351 PRO B CA 1
ATOM 5598 C C . PRO B 1 371 ? 9.26600 -45.54100 -31.02800 1.000 15.43000 351 PRO B C 1
ATOM 5599 O O . PRO B 1 371 ? 8.33000 -45.45300 -30.23700 1.000 16.66000 351 PRO B O 1
ATOM 5603 N N . PHE B 1 372 ? 10.53800 -45.68700 -30.64500 1.000 12.59000 352 PHE B N 1
ATOM 5604 C CA . PHE B 1 372 ? 10.88900 -45.93700 -29.24800 1.000 15.71000 352 PHE B CA 1
ATOM 5605 C C . PHE B 1 372 ? 11.29700 -44.62500 -28.58400 1.000 17.83000 352 PHE B C 1
ATOM 5606 O O . PHE B 1 372 ? 12.46900 -44.34600 -28.33300 1.000 16.47000 352 PHE B O 1
ATOM 5614 N N . TYR B 1 373 ? 10.28100 -43.81500 -28.29800 1.000 17.21000 353 TYR B N 1
ATOM 5615 C CA . TYR B 1 373 ? 10.39500 -42.59300 -27.52000 1.000 16.68000 353 TYR B CA 1
ATOM 5616 C C . TYR B 1 373 ? 9.58200 -42.74600 -26.23700 1.000 16.57000 353 TYR B C 1
ATOM 5617 O O . TYR B 1 373 ? 8.80800 -43.69400 -26.07100 1.000 16.07000 353 TYR B O 1
ATOM 5626 N N . TYR B 1 374 ? 9.76200 -41.80700 -25.30900 1.000 16.13000 354 TYR B N 1
ATOM 5627 C CA . TYR B 1 374 ? 8.97800 -41.80000 -24.08100 1.000 16.37000 354 TYR B CA 1
ATOM 5628 C C . TYR B 1 374 ? 8.05500 -40.58900 -24.00200 1.000 18.00000 354 TYR B C 1
ATOM 5629 O O . TYR B 1 374 ? 6.83300 -40.76300 -23.95700 1.000 20.94000 354 TYR B O 1
ATOM 5638 N N . ASN B 1 375 ? 8.58700 -39.36600 -24.00300 1.000 14.33000 355 ASN B N 1
ATOM 5639 C CA . ASN B 1 375 ? 7.75600 -38.16600 -23.95000 1.000 17.20000 355 ASN B CA 1
ATOM 5640 C C . ASN B 1 375 ? 7.55000 -37.56200 -25.33800 1.000 14.95000 355 ASN B C 1
ATOM 5641 O O . ASN B 1 375 ? 8.48600 -37.48600 -26.13700 1.000 16.31000 355 ASN B O 1
ATOM 5646 N N . ALA B 1 376 ? 6.33000 -37.08800 -25.60000 1.000 15.81000 356 ALA B N 1
ATOM 5647 C CA . ALA B 1 376 ? 6.07500 -36.12100 -26.66300 1.000 16.65000 356 ALA B CA 1
ATOM 5648 C C . ALA B 1 376 ? 6.01600 -34.71600 -26.05900 1.000 15.14000 356 ALA B C 1
ATOM 5649 O O . ALA B 1 376 ? 5.27000 -34.47000 -25.10300 1.000 14.30000 356 ALA B O 1
ATOM 5651 N N . ASN B 1 377 ? 6.79900 -33.79500 -26.61700 1.000 11.75000 357 ASN B N 1
ATOM 5652 C CA . ASN B 1 377 ? 6.84600 -32.42200 -26.12800 1.000 12.88000 357 ASN B CA 1
ATOM 5653 C C . ASN B 1 377 ? 5.92100 -31.60900 -27.02000 1.000 14.73000 357 ASN B C 1
ATOM 5654 O O . ASN B 1 377 ? 6.26700 -31.30600 -28.16800 1.000 13.57000 357 ASN B O 1
ATOM 5659 N N . MET B 1 378 ? 4.73400 -31.28100 -26.50400 1.000 12.25000 358 MET B N 1
ATOM 5660 C CA . MET B 1 378 ? 3.67600 -30.66400 -27.29600 1.000 12.15000 358 MET B CA 1
ATOM 5661 C C . MET B 1 378 ? 3.48600 -29.19200 -26.93600 1.000 15.27000 358 MET B C 1
ATOM 5662 O O . MET B 1 378 ? 3.38700 -28.83100 -25.75600 1.000 11.52000 358 MET B O 1
ATOM 5667 N N . LEU B 1 379 ? 3.42400 -28.34900 -27.95800 1.000 12.62000 359 LEU B N 1
ATOM 5668 C CA . LEU B 1 379 ? 3.04200 -26.95500 -27.79100 1.000 14.92000 359 LEU B CA 1
ATOM 5669 C C . LEU B 1 379 ? 1.68700 -26.74900 -28.45300 1.000 17.07000 359 LEU B C 1
ATOM 5670 O O . LEU B 1 379 ? 1.47600 -27.18300 -29.59400 1.000 19.83000 359 LEU B O 1
ATOM 5675 N N . ALA B 1 380 ? 0.76600 -26.11600 -27.73600 1.000 10.91000 360 ALA B N 1
ATOM 5676 C CA . ALA B 1 380 ? -0.55300 -25.81300 -28.27200 1.000 14.90000 360 ALA B CA 1
ATOM 5677 C C . ALA B 1 380 ? -0.92800 -24.37900 -27.94000 1.000 16.51000 360 ALA B C 1
ATOM 5678 O O . ALA B 1 380 ? -0.65100 -23.89200 -26.83800 1.000 12.91000 360 ALA B O 1
ATOM 5680 N N . ARG B 1 381 ? -1.57500 -23.72300 -28.89500 1.000 17.14000 361 ARG B N 1
ATOM 5681 C CA . ARG B 1 381 ? -1.97900 -22.33100 -28.76700 1.000 17.53000 361 ARG B CA 1
ATOM 5682 C C . ARG B 1 381 ? -3.46200 -22.23900 -28.45700 1.000 20.83000 361 ARG B C 1
ATOM 5683 O O . ARG B 1 381 ? -4.27200 -23.04100 -28.93100 1.000 22.64000 361 ARG B O 1
ATOM 5691 N N . VAL B 1 382 ? -3.80400 -21.24600 -27.64000 1.000 20.34000 362 VAL B N 1
ATOM 5692 C CA . VAL B 1 382 ? -5.19800 -20.93700 -27.37400 1.000 18.47000 362 VAL B CA 1
ATOM 5693 C C . VAL B 1 382 ? -5.89400 -20.55200 -28.67600 1.000 19.93000 362 VAL B C 1
ATOM 5694 O O . VAL B 1 382 ? -5.37800 -19.75200 -29.47400 1.000 16.44000 362 VAL B O 1
ATOM 5698 N N . ALA B 1 383 ? -7.06900 -21.13000 -28.90200 1.000 19.73000 363 ALA B N 1
ATOM 5699 C CA . ALA B 1 383 ? -7.95400 -20.73100 -29.99000 1.000 24.54000 363 ALA B CA 1
ATOM 5700 C C . ALA B 1 383 ? -8.75500 -19.49100 -29.59400 1.000 24.79000 363 ALA B C 1
ATOM 5701 O O . ALA B 1 383 ? -8.61400 -18.42600 -30.19400 1.000 34.36000 363 ALA B O 1
#

Nearest PDB structures (foldseek):
  7dmb-assembly2_B  TM=1.002E+00  e=5.802E-66  Aspergillus stellatus
  6kjg-assembly1_A  TM=8.395E-01  e=8.400E-24  Aspergillus fumigatus Af293
  6kjg-assembly3_C  TM=8.464E-01  e=1.559E-23  Aspergillus fumigatus Af293
  6kji-assembly2_B  TM=8.471E-01  e=6.947E-23  Aspergillus fumigatus Af293
  6kji-assembly1_A  TM=8.334E-01  e=3.046E-23  Aspergillus fumigatus Af293

InterPro domains:
  IPR013217 Methyltransferase type 12 [PF08242] (183-288)
  IPR029063 S-adenosyl-L-methionine-dependent methyltransferase superfamily [G3DSA:3.40.50.150] (34-346)
  IPR029063 S-adenosyl-L-methionine-dependent methyltransferase superfamily [SSF53335] (151-350)
  IPR050444 Polyketide synthase [PTHR45681] (169-341)

B-factor: mean 19.43, std 6.58, range [7.11, 60.81]

Foldseek 3Di:
DVQFQWDFLPPDPPTDTDGCCQAKAWPDACLVLLLLLVVQLLLLLLLQLVVLVPADQPDVLLVVLNVVSVVVNVVLCPADDDSCRVSVVSNVDDSVVSVVVLVVSCVVCPPHLSNLSSVLSVLCSVCVRCLSNVNDDLVVSCPPPNSVLSVLLSQLNLMQRLRVLLVVLVSQLAFFEEEEQCALPNVVVNNQCSQPVDPPRGSHNAYEYEYQDLVRVPNVCVVVVVDPRYHYAYDDLLDAVVVVPAQFQQGQEYEYAACLLLHQANLSSLLNVNRNHHQSHKYWYKFWDAPDCSVCSRCSSPPSQCHDVVHVRRVGSGDDQVVQQVSNVSNQWNRWNHWYFSHDPDGTTIITTMITGD/DVQFQWDFLPLDDVTDTDGCCQAKAFPDACLVVVLLLVVQLLLLLLLQLVVLVPADQPDVLSVVLSVVSVVVNVVLCPADDDSCRVSNVSNVDDSVVSVVVLVVSLVVCPPHLCNLSSVLSVLCSVCVRCLSNVNDDLVVSCPPPNSVLSVLLSLLNGMQRLRVLLVQLVSQLAFFEEEEQCALVNVVVNSQCSQPVDPPGGSHNAYEYEYQDLVNVVNVCVVCVVDPRYHYYYDDLLDAVVVVPAQFQQGQEYEYAACLLLHQANLSSLLNVNRNHHQSHKYWYKFWDAPDCSVCSSDSSPPSQCHCVVRVRRVGSGDDQVVQQVSNVSRQWNRWNHWYFSHDPDGTTIITTMITGD

Solvent-accessible surface area: 30117 Å² total; per-residue (Å²): 95,102,135,44,80,65,1,26,7,85,31,45,143,111,38,102,82,35,65,4,63,107,10,2,59,41,55,76,111,2,42,87,10,1,74,32,0,6,81,0,5,0,0,0,0,12,24,0,26,139,65,2,114,98,10,89,18,71,102,95,14,15,79,98,0,40,94,43,0,34,61,7,49,91,99,0,89,115,122,60,13,46,28,3,109,54,1,35,93,5,36,84,56,67,86,50,87,18,62,111,13,0,62,96,11,63,120,152,5,127,119,62,115,13,47,3,0,0,22,0,0,30,21,0,27,69,34,0,32,57,4,0,44,60,146,35,154,5,67,51,14,9,63,79,43,34,0,27,57,94,26,85,46,6,8,9,35,0,7,24,3,94,43,0,2,31,32,0,0,138,34,41,83,32,1,87,1,0,2,2,17,9,10,19,0,3,5,0,14,70,0,0,66,3,0,34,60,94,112,78,125,68,15,7,54,26,0,3,0,0,8,114,30,79,158,66,20,66,43,1,103,92,68,5,93,71,56,53,91,25,85,37,79,48,2,26,5,28,130,66,0,73,155,67,50,6,121,58,28,17,19,3,0,0,0,0,22,28,25,0,20,65,12,81,43,0,29,103,0,0,102,20,0,94,46,0,8,33,108,93,0,0,1,0,4,2,0,20,16,25,64,23,64,3,15,21,0,4,34,0,3,56,85,36,25,67,57,5,115,116,18,64,6,73,84,14,3,33,12,70,7,64,36,0,16,143,20,3,131,92,4,24,5,93,1,10,34,0,2,8,17,0,2,102,92,87,51,22,12,1,0,0,3,0,2,21,8,80,106,83,130,32,102,62,1,21,6,79,44,62,142,121,33,100,80,32,58,13,76,110,10,2,60,50,59,77,129,2,49,80,7,1,78,26,0,6,79,0,5,0,0,0,0,10,11,0,32,105,42,3,166,97,11,91,19,68,100,103,17,16,69,100,0,46,90,46,0,43,62,8,51,92,97,0,89,120,125,59,12,45,30,2,106,57,1,36,92,5,34,86,61,66,83,48,98,17,64,113,10,0,62,93,8,59,112,153,4,118,141,60,111,16,53,2,0,0,21,0,0,31,20,0,21,75,34,0,42,56,5,0,44,49,150,34,82,5,74,140,13,10,94,136,107,39,1,28,46,98,29,82,41,5,7,7,34,0,6,21,2,90,47,0,2,30,33,0,0,143,34,43,79,33,1,87,2,0,2,2,17,7,11,22,0,3,5,0,18,66,1,0,70,4,0,33,61,96,113,89,31,71,23,7,54,36,0,4,0,0,10,71,27,74,163,66,20,99,47,2,92,166,72,4,140,89,54,78,94,31,81,37,26,42,5,13,5,31,74,65,0,47,86,43,13,6,126,59,28,14,19,3,0,0,0,0,20,27,26,0,20,77,14,87,38,0,30,99,0,0,105,19,0,104,44,0,8,31,110,93,0,0,1,0,2,2,0,17,16,24,63,26,62,4,16,19,0,4,36,0,3,56,80,45,27,74,118,8,146,113,18,65,9,90,84,15,8,32,11,70,6,44,36,0,16,119,17,2,134,106,5,24,5,100,0,10,34,0,7,7,18,0,6,146,89,86,53,22,14,0,0,0,2,0,1,19,9,83

Radius of gyration: 29.15 Å; Cα contacts (8 Å, |Δi|>4): 1328; chains: 2; bounding box: 62×77×78 Å

Secondary structure (DSSP, 8-state):
-GGGBEE---SSTT---EEGGGTSEESS--HHHHHHHHHHHHHHHHHHHHHHHHS---SHHHHHHHHHHHHHHHHHTSS--TT-TTHHHHHHS-HHHHHHHHHHHHHHHTTSTTHHHHHHHHHHHHHHHHHHTTSS-HHHHHHGGGHHHHHHHHHHTTEE-HHHHHHHHHH-TTEEEEEET-TT-HHHHHHHHHH--STT---EEEEEEEES-GGGHHHHHHHTTTSSSEEEEE--TTS-TTTTT--TT-EEEEEEES-GGGSS-HHHHHHHHHHHEEEEEEEEEEEE--SSSHHHHHHTTSGGGG--GGGT-TT-S---HHHHHHHHHHTTEEEEEEEEESSSTTS--EEEEEEEE-/-TT--EE---SSTT---EEGGGTSEESS--HHHHHHHHHHHHHHHHHHHHHHHHS---SHHHHHHHHHHHHHHHHHTSS-BTTBTTHHHHHHS-HHHHHHHHHHHHHHHTTSTTHHHHHHHHHHHHHHHHHHTTSS-HHHHHHGGGHHHHHHHHHHHTEE-HHHHHHHHHH-TTEEEEEES-TT-HHHHHHHHHH--STT---EEEEEEEES-GGGHHHHHHHTTT-SSEEEEE--TTS-TTTTTPPTT-EEEEEEES-GGGSS-HHHHHHHHHHHEEEEEEEEEEEE--SSSHHHHHHTTSGGGG--GGGT-TT-S---HHHHHHHHHTTTB-S--EEEESSSTTS-SEEEEEEEB-

Organism: Emericella variicolor (NCBI:txid1549217)

Sequence (716 aa):
LSNWQTVDLQWTPDSTPTPVSQLLHPTRESQSEQEMIARMWVLCAIQMQEKLKSATCTKPHFEKYRNWLASEYERFKQPGYPQVPDSGDLVALSDGERLKAMNEMRERVKDTYLWPVIEGPWRVYDNVVDIVEGRVKLVKVLLKDGLLEKFYDWANSLSEVRPLINLMGRTNPGLRILEIGAGTGGTTARVFEGLNPDAGKQLYSSYVFTDISPLFFDSAKRRFEAYDNVEYRALDISKDPVEQGFEAGAYDVVIASNVLHATPCLVETLKNVRTLLQPKGFLFNQELSPPGKYVDFMVGLLPGWWLGEADGRAGGPCIPPAEWDRRLKQAGFEGLHAVGLDSEPPFYYNANMLARVALSNWQTVDLQWTPDSTPTPVSQLLHPTRESQSEQEMIARMWVLCAIQMQEKLKSATCTKPHFEKYRNWLASEYERFKQPGYPQVPDSGDLVALSDGERLKAMNEMRERVKDTYLWPVIEGPWRVYDNVVDIVEGRVKLVKVLLKDGLLEKFYDWANSLSEVRPLINLMGRTNPGLRILEIGAGTGGTTARVFEGLNPDAGKQLYSSYVFTDISPLFFDSAKRRFEAYDNVEYRALDISKDPVEQGFEAGAYDVVIASNVLHATPCLVETLKNVRTLLQPKGFLFNQELSPPGKYVDFMVGLLPGWWLGEADGRAGGPCIPPAEWDRRLKQAGFEGLHAVGLDSEPPFYYNANMLARVA